Protein AF-0000000082860446 (afdb_homodimer)

InterPro domains:
  IPR008166 Glycosyltransferase family 92 [PF01697] (177-441)

Sequence (918 aa):
MEHRSRADQKIRQAHLNYPPLEWNLTNPNSSCAFFVSPEEVQYNNIYWQVQHTSNETYYFYGAYFDNRTQSGIGPAIRILGMSDRLLGQERNIFCQLRFPGEIKPFFSQVSQFTYLWDVDWDFADLKLQPYLITCELPEGRSHLVPRSVSLVEHQCDNASNNLLVVHNPLPPGQKRKDFAVCVKGLYFYHQSMYAVRVAEYVELLKILGADHVTIYRFQVHANISKVLDFYALTDGAVDVVDTTMPGPFANIPDFMERYLKAHPRKQYVQEVIHYNDCMYRQLDLFNYFVPIDIDEVIMPVSTDNWHDLVYKKAIPASQGQNVSAFVARNVFFADSEAPEHTDVIPWYMHMLQNVRRGRNFDPADYVGGLLHHKSFHDAQKVLSLYNHSPRECFDKKCKVHVFDPEDAFLQHYCIGRTRPECRNNNLTVDTTIWKFKNELIRNTNRVLRRAGILGADNTMEHRSRADQKIRQAHLNYPPLEWNLTNPNSSCAFFVSPEEVQYNNIYWQVQHTSNETYYFYGAYFDNRTQSGIGPAIRILGMSDRLLGQERNIFCQLRFPGEIKPFFSQVSQFTYLWDVDWDFADLKLQPYLITCELPEGRSHLVPRSVSLVEHQCDNASNNLLVVHNPLPPGQKRKDFAVCVKGLYFYHQSMYAVRVAEYVELLKILGADHVTIYRFQVHANISKVLDFYALTDGAVDVVDTTMPGPFANIPDFMERYLKAHPRKQYVQEVIHYNDCMYRQLDLFNYFVPIDIDEVIMPVSTDNWHDLVYKKAIPASQGQNVSAFVARNVFFADSEAPEHTDVIPWYMHMLQNVRRGRNFDPADYVGGLLHHKSFHDAQKVLSLYNHSPRECFDKKCKVHVFDPEDAFLQHYCIGRTRPECRNNNLTVDTTIWKFKNELIRNTNRVLRRAGILGADNT

Nearest PDB structures (foldseek):
  9gzk-assembly1_A  TM=4.804E-01  e=1.227E-03  Listeria monocytog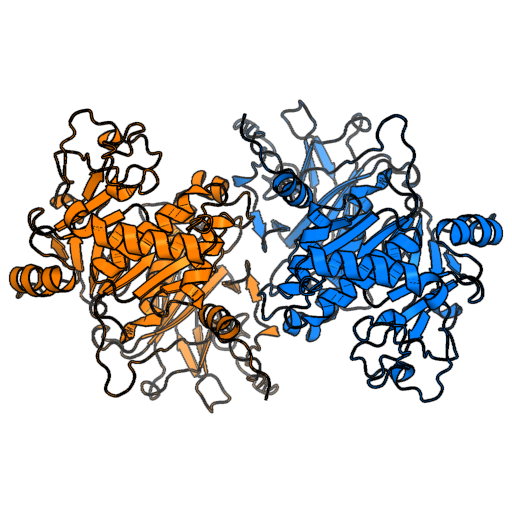enes
  5ekp-assembly1_B  TM=5.390E-01  e=2.198E-03  Synechocystis sp. PCC 6803 substr. Kazusa
  9gzj-assembly1_A  TM=5.266E-01  e=6.278E-03  Listeria monocytogenes
  5ekp-assembly1_A  TM=5.143E-01  e=3.938E-03  Synechocystis sp. PCC 6803 substr. Kazusa
  4wac-assembly1_A  TM=2.159E-01  e=2.945E-01  Staphylococcus aureus

pLDDT: mean 85.99, std 15.96, range [19.5, 98.81]

Secondary structure (DSSP, 8-state):
-----HHHHHHHHHH--S--TT-----TT-SS-----GGG--EETTTEEEEE-SS-EEEEEEEEEE--GGGSS-SEEEEEEEESS-TTS----EEEEE-TT-SSPEEEEEEEEEE-S-TTTT--TTS-EEEEEEEEPPTT-TT---SEEEEESSTTSPPS--EEEE--PPPTT---EEEEEEEEEE--TT-TTHHHHHHHHHHHHHHHT-SEEEEEESS--HHHHHHHHHHHHH-TTEEEEE----TT----TTTHHHHHHH-HHHHHHHHHHHHHHHHHHTTTTEEEEEE--TTEEEEESSSSSHHHIIIIIIHHHTTTS--SEEEEPEEEEP--SS----TTS-TT-HHHH--EEESSPPPGGGGGTTSS-EEEEETTTBSS--SSS-S-BSSSS--EEEPPTTTEEEEEE-TT---HHHH-S-EEE--GGGGGHHHHHHHHHHHHHHTTSSPP---/-----HHHHHHHHHH--S--TT-----TT-SS-----GGG--EETTTEEEEE-SS-EEEEEEEEEE--GGGSS-SEEEEEEEESS-TTS----EEEEE-TT-SSPEEEEEEEEEE-S-TTSS--TTS-EEEEEEEEPPTT-TTS--SEEEEESSTTPPPS--EEEE--PPPTTPPPEEEEEEEEEE--TT-TTHHHHHHHHHHHHHHHT-SEEEEEESS--HHHHHHHHHHHHH-TTEEEEE----TT----HHHHHHHHHH-HHHHHHHHHHHHHHHHHHTTTTEEEEEE--TTEEEEESSSSSHHHIIIIIIHHHTTTS--SEEEEPEEEEP--SS----TTS-TT-HHHH--EEESSPPPGGGGGTT-S-EEEEETTTBSS--SSS-S-BSSSS--EEEPPTTTEEEEEE-TT---HHHH-S-EEE--GGGGGHHHHHHHHHHHHHHTTSSPP---

Radius of gyration: 30.19 Å; Cα contacts (8 Å, |Δi|>4): 1987; chains: 2; bounding box: 70×89×82 Å

Structure (mmCIF, N/CA/C/O backbone):
data_AF-0000000082860446-model_v1
#
loop_
_entity.id
_entity.type
_entity.pdbx_description
1 polymer 'Glycosyltransferase family 92 protein'
#
loop_
_atom_site.group_PDB
_atom_site.id
_atom_site.type_symbol
_atom_site.label_atom_id
_atom_site.label_alt_id
_atom_site.label_comp_id
_atom_site.label_asym_id
_atom_site.label_entity_id
_atom_site.label_seq_id
_atom_site.pdbx_PDB_ins_code
_atom_site.Cartn_x
_atom_site.Cartn_y
_atom_site.Cartn_z
_atom_site.occupancy
_atom_site.B_iso_or_equiv
_atom_site.auth_seq_id
_atom_site.auth_comp_id
_atom_site.auth_asym_id
_atom_site.auth_atom_id
_atom_site.pdbx_PDB_model_num
ATOM 1 N N . MET A 1 1 ? -11.156 12.82 -27.234 1 19.77 1 MET A N 1
ATOM 2 C CA . MET A 1 1 ? -10.766 13.727 -26.156 1 19.77 1 MET A CA 1
ATOM 3 C C . MET A 1 1 ? -11.242 13.211 -24.812 1 19.77 1 MET A C 1
ATOM 5 O O . MET A 1 1 ? -12.414 13.352 -24.453 1 19.77 1 MET A O 1
ATOM 9 N N . GLU A 1 2 ? -10.797 12.086 -24.234 1 23.61 2 GLU A N 1
ATOM 10 C CA . GLU A 1 2 ? -11.391 11.172 -23.266 1 23.61 2 GLU A CA 1
ATOM 11 C C . GLU A 1 2 ? -11.453 11.797 -21.875 1 23.61 2 GLU A C 1
ATOM 13 O O . GLU A 1 2 ? -10.492 12.438 -21.438 1 23.61 2 GLU A O 1
ATOM 18 N N . HIS A 1 3 ? -12.648 12.227 -21.312 1 24.22 3 HIS A N 1
ATOM 19 C CA . HIS A 1 3 ? -13.156 12.781 -20.062 1 24.22 3 HIS A CA 1
ATOM 20 C C . HIS A 1 3 ? -12.602 12.031 -18.859 1 24.22 3 HIS A C 1
ATOM 22 O O . HIS A 1 3 ? -13.125 10.977 -18.484 1 24.22 3 HIS A O 1
ATOM 28 N N . ARG A 1 4 ? -11.328 12.047 -18.688 1 33.84 4 ARG A N 1
ATOM 29 C CA . ARG A 1 4 ? -10.797 11.648 -17.375 1 33.84 4 ARG A CA 1
ATOM 30 C C . ARG A 1 4 ? -11.617 12.266 -16.25 1 33.84 4 ARG A C 1
ATOM 32 O O . ARG A 1 4 ? -11.781 13.484 -16.188 1 33.84 4 ARG A O 1
ATOM 39 N N . SER A 1 5 ? -12.281 11.406 -15.5 1 35.75 5 SER A N 1
ATOM 40 C CA . SER A 1 5 ? -13.141 12.016 -14.484 1 35.75 5 SER A CA 1
ATOM 41 C C . SER A 1 5 ? -12.344 12.938 -13.57 1 35.75 5 SER A C 1
ATOM 43 O O . SER A 1 5 ? -11.141 12.758 -13.391 1 35.75 5 SER A O 1
ATOM 45 N N . ARG A 1 6 ? -12.711 14.195 -13.18 1 37.38 6 ARG A N 1
ATOM 46 C CA . ARG A 1 6 ? -12.242 15.18 -12.211 1 37.38 6 ARG A CA 1
ATOM 47 C C . ARG A 1 6 ? -11.711 14.508 -10.953 1 37.38 6 ARG A C 1
ATOM 49 O O . ARG A 1 6 ? -10.836 15.047 -10.273 1 37.38 6 ARG A O 1
ATOM 56 N N . ALA A 1 7 ? -12.328 13.453 -10.586 1 37.53 7 ALA A N 1
ATOM 57 C CA . ALA A 1 7 ? -11.969 12.727 -9.367 1 37.53 7 ALA A CA 1
ATOM 58 C C . ALA A 1 7 ? -10.578 12.109 -9.484 1 37.53 7 ALA A C 1
ATOM 60 O O . ALA A 1 7 ? -9.781 12.188 -8.555 1 37.53 7 ALA A O 1
ATOM 61 N N . ASP A 1 8 ? -10.344 11.391 -10.539 1 40.59 8 ASP A N 1
ATOM 62 C CA . ASP A 1 8 ? -9.039 10.766 -10.742 1 40.59 8 ASP A CA 1
ATOM 63 C C . ASP A 1 8 ? -7.926 11.812 -10.766 1 40.59 8 ASP A C 1
ATOM 65 O O . ASP A 1 8 ? -6.832 11.57 -10.25 1 40.59 8 ASP A O 1
ATOM 69 N N . GLN A 1 9 ? -8.156 12.93 -11.273 1 40.09 9 GLN A N 1
ATOM 70 C CA . GLN A 1 9 ? -7.16 14 -11.312 1 40.09 9 GLN A CA 1
ATOM 71 C C . GLN A 1 9 ? -6.812 14.477 -9.906 1 40.09 9 GLN A C 1
ATOM 73 O O . GLN A 1 9 ? -5.645 14.727 -9.602 1 40.09 9 GLN A O 1
ATOM 78 N N . LYS A 1 10 ? -7.801 14.688 -9.102 1 43.47 10 LYS A N 1
ATOM 79 C CA . LYS A 1 10 ? -7.551 15.273 -7.793 1 43.47 10 LYS A CA 1
ATOM 80 C C . LYS A 1 10 ? -6.781 14.305 -6.895 1 43.47 10 LYS A C 1
ATOM 82 O O . LYS A 1 10 ? -5.879 14.711 -6.164 1 43.47 10 LYS A O 1
ATOM 87 N N . ILE A 1 11 ? -7.289 13.047 -6.867 1 41.31 11 ILE A N 1
ATOM 88 C CA . ILE A 1 11 ? -6.59 12.094 -6.012 1 41.31 11 ILE A CA 1
ATOM 89 C C . ILE A 1 11 ? -5.141 11.945 -6.477 1 41.31 11 ILE A C 1
ATOM 91 O O . ILE A 1 11 ? -4.223 11.875 -5.656 1 41.31 11 ILE A O 1
ATOM 95 N N . ARG A 1 12 ? -4.926 12.016 -7.781 1 44.41 12 ARG A N 1
ATOM 96 C CA . ARG A 1 12 ? -3.6 11.984 -8.391 1 44.41 12 ARG A CA 1
ATOM 97 C C . ARG A 1 12 ? -2.729 13.125 -7.879 1 44.41 12 ARG A C 1
ATOM 99 O O . ARG A 1 12 ? -1.532 12.938 -7.641 1 44.41 12 ARG A O 1
ATOM 106 N N . GLN A 1 13 ? -3.316 14.32 -7.84 1 45.56 13 GLN A N 1
ATOM 107 C CA . GLN A 1 13 ? -2.508 15.5 -7.539 1 45.56 13 GLN A CA 1
ATOM 108 C C . GLN A 1 13 ? -1.876 15.391 -6.156 1 45.56 13 GLN A C 1
ATOM 110 O O . GLN A 1 13 ? -0.76 15.867 -5.938 1 45.56 13 GLN A O 1
ATOM 115 N N . ALA A 1 14 ? -2.666 14.938 -5.273 1 45.38 14 ALA A N 1
ATOM 116 C CA . ALA A 1 14 ? -2.125 15.125 -3.932 1 45.38 14 ALA A CA 1
ATOM 117 C C . ALA A 1 14 ? -0.854 14.305 -3.73 1 45.38 14 ALA A C 1
ATOM 119 O O . ALA A 1 14 ? 0.009 14.672 -2.928 1 45.38 14 ALA A O 1
ATOM 120 N N . HIS A 1 15 ? -0.738 13.078 -4.25 1 48.41 15 HIS A N 1
ATOM 121 C CA . HIS A 1 15 ? 0.465 12.352 -3.859 1 48.41 15 HIS A CA 1
ATOM 122 C C . HIS A 1 15 ? 1.639 12.703 -4.77 1 48.41 15 HIS A C 1
ATOM 124 O O . HIS A 1 15 ? 2.754 12.219 -4.562 1 48.41 15 HIS A O 1
ATOM 130 N N . LEU A 1 16 ? 1.489 13.281 -5.883 1 53.09 16 LEU A N 1
ATOM 131 C CA . LEU A 1 16 ? 2.568 13.102 -6.848 1 53.09 16 LEU A CA 1
ATOM 132 C C . LEU A 1 16 ? 3.754 13.992 -6.508 1 53.09 16 LEU A C 1
ATOM 134 O O . LEU A 1 16 ? 3.787 15.164 -6.902 1 53.09 16 LEU A O 1
ATOM 138 N N . ASN A 1 17 ? 4.207 13.711 -5.383 1 58.19 17 ASN A N 1
ATOM 139 C CA . ASN A 1 17 ? 5.531 14.297 -5.188 1 58.19 17 ASN A CA 1
ATOM 140 C C . ASN A 1 17 ? 6.531 13.766 -6.211 1 58.19 17 ASN A C 1
ATOM 142 O O . ASN A 1 17 ? 7.723 13.656 -5.918 1 58.19 17 ASN A O 1
ATOM 146 N N . TYR A 1 18 ? 5.875 13.227 -7.406 1 60.09 18 TYR A N 1
ATOM 147 C CA . TYR A 1 18 ? 6.855 12.68 -8.344 1 60.09 18 TYR A CA 1
ATOM 148 C C . TYR A 1 18 ? 6.867 13.484 -9.641 1 60.09 18 TYR A C 1
ATOM 150 O O . TYR A 1 18 ? 5.836 14.016 -10.062 1 60.09 18 TYR A O 1
ATOM 158 N N . PRO A 1 19 ? 8.078 13.711 -10.109 1 56.69 19 PRO A N 1
ATOM 159 C CA . PRO A 1 19 ? 8.195 14.477 -11.352 1 56.69 19 PRO A CA 1
ATOM 160 C C . PRO A 1 19 ? 7.461 13.82 -12.516 1 56.69 19 PRO A C 1
ATOM 162 O O . PRO A 1 19 ? 7.312 12.594 -12.547 1 56.69 19 PRO A O 1
ATOM 165 N N . PRO A 1 20 ? 6.84 14.719 -13.297 1 55.53 20 PRO A N 1
ATOM 166 C CA . PRO A 1 20 ? 6.219 14.18 -14.516 1 55.53 20 PRO A CA 1
ATOM 167 C C . PRO A 1 20 ? 7.18 13.328 -15.344 1 55.53 20 PRO A C 1
ATOM 169 O O . PRO A 1 20 ? 8.375 13.617 -15.391 1 55.53 20 PRO A O 1
ATOM 172 N N . LEU A 1 21 ? 6.77 12.289 -15.883 1 55.66 21 LEU A N 1
ATOM 173 C CA . LEU A 1 21 ? 7.496 11.281 -16.641 1 55.66 21 LEU A CA 1
ATOM 174 C C . LEU A 1 21 ? 8.227 11.906 -17.828 1 55.66 21 LEU A C 1
ATOM 176 O O . LEU A 1 21 ? 9.242 11.383 -18.281 1 55.66 21 LEU A O 1
ATOM 180 N N . GLU A 1 22 ? 7.625 12.922 -18.281 1 52.12 22 GLU A N 1
ATOM 181 C CA . GLU A 1 22 ? 8.18 13.547 -19.469 1 52.12 22 GLU A CA 1
ATOM 182 C C . GLU A 1 22 ? 9.555 14.148 -19.203 1 52.12 22 GLU A C 1
ATOM 184 O O . GLU A 1 22 ? 10.266 14.539 -20.125 1 52.12 22 GLU A O 1
ATOM 189 N N . TRP A 1 23 ? 9.844 14.07 -18.047 1 53.41 23 TRP A N 1
ATOM 190 C CA . TRP A 1 23 ? 11.117 14.711 -17.734 1 53.41 23 TRP A CA 1
ATOM 191 C C . TRP A 1 23 ? 12.289 13.805 -18.094 1 53.41 23 TRP A C 1
ATOM 193 O O . TRP A 1 23 ? 12.852 13.141 -17.219 1 53.41 23 TRP A O 1
ATOM 203 N N . ASN A 1 24 ? 12.156 12.836 -18.906 1 49.5 24 ASN A N 1
ATOM 204 C CA . ASN A 1 24 ? 13.234 11.93 -19.281 1 49.5 24 ASN A CA 1
ATOM 205 C C . ASN A 1 24 ? 14.43 12.688 -19.859 1 49.5 24 ASN A C 1
ATOM 207 O O . ASN A 1 24 ? 14.57 12.789 -21.078 1 49.5 24 ASN A O 1
ATOM 211 N N . LEU A 1 25 ? 14.898 13.656 -19.234 1 51.28 25 LEU A N 1
ATOM 212 C CA . LEU A 1 25 ? 16.031 14.328 -19.875 1 51.28 25 LEU A CA 1
ATOM 213 C C . LEU A 1 25 ? 17.328 13.609 -19.578 1 51.28 25 LEU A C 1
ATOM 215 O O . LEU A 1 25 ? 18.031 13.953 -18.609 1 51.28 25 LEU A O 1
ATOM 219 N N . THR A 1 26 ? 17.391 12.289 -19.734 1 47.28 26 THR A N 1
ATOM 220 C CA . THR A 1 26 ? 18.703 11.727 -19.438 1 47.28 26 THR A CA 1
ATOM 221 C C . THR A 1 26 ? 19.781 12.328 -20.344 1 47.28 26 THR A C 1
ATOM 223 O O . THR A 1 26 ? 19.609 12.367 -21.562 1 47.28 26 THR A O 1
ATOM 226 N N . ASN A 1 27 ? 20.344 13.344 -19.984 1 45.94 27 ASN A N 1
ATOM 227 C CA . ASN A 1 27 ? 21.594 13.625 -20.703 1 45.94 27 ASN A CA 1
ATOM 228 C C . ASN A 1 27 ? 22.734 12.727 -20.234 1 45.94 27 ASN A C 1
ATOM 230 O O . ASN A 1 27 ? 23.281 12.938 -19.141 1 45.94 27 ASN A O 1
ATOM 234 N N . PRO A 1 28 ? 22.891 11.555 -20.797 1 47.09 28 PRO A N 1
ATOM 235 C CA . PRO A 1 28 ? 23.953 10.594 -20.469 1 47.09 28 PRO A CA 1
ATOM 236 C C . PRO A 1 28 ? 25.312 11.258 -20.266 1 47.09 28 PRO A C 1
ATOM 238 O O . PRO A 1 28 ? 26.203 10.672 -19.656 1 47.09 28 PRO A O 1
ATOM 241 N N . ASN A 1 29 ? 25.531 12.234 -20.938 1 45.94 29 ASN A N 1
ATOM 242 C CA . ASN A 1 29 ? 26.953 12.602 -21.031 1 45.94 29 ASN A CA 1
ATOM 243 C C . ASN A 1 29 ? 27.375 13.477 -19.859 1 45.94 29 ASN A C 1
ATOM 245 O O . ASN A 1 29 ? 28.422 14.133 -19.922 1 45.94 29 ASN A O 1
ATOM 249 N N . SER A 1 30 ? 26.484 13.672 -18.875 1 55 30 SER A N 1
ATOM 250 C CA . SER A 1 30 ? 27.016 14.656 -17.938 1 55 30 SER A CA 1
ATOM 251 C C . SER A 1 30 ? 27.812 13.984 -16.828 1 55 30 SER A C 1
ATOM 253 O O . SER A 1 30 ? 27.453 12.891 -16.375 1 55 30 SER A O 1
ATOM 255 N N . SER A 1 31 ? 29.078 14.391 -16.656 1 62.97 31 SER A N 1
ATOM 256 C CA . SER A 1 31 ? 30.078 13.961 -15.68 1 62.97 31 SER A CA 1
ATOM 257 C C . SER A 1 31 ? 29.562 14.141 -14.258 1 62.97 31 SER A C 1
ATOM 259 O O . SER A 1 31 ? 30.062 13.516 -13.328 1 62.97 31 SER A O 1
ATOM 261 N N . CYS A 1 32 ? 28.578 14.945 -14.039 1 79 32 CYS A N 1
ATOM 262 C CA . CYS A 1 32 ? 28.172 15.18 -12.656 1 79 32 CYS A CA 1
ATOM 263 C C . CYS A 1 32 ? 26.641 15.164 -12.539 1 79 32 CYS A C 1
ATOM 265 O O . CYS A 1 32 ? 25.969 16.016 -13.117 1 79 32 CYS A O 1
ATOM 267 N N . ALA A 1 33 ? 26.062 14.289 -11.688 1 74.06 33 ALA A N 1
ATOM 268 C CA . ALA A 1 33 ? 24.688 14.188 -11.211 1 74.06 33 ALA A CA 1
ATOM 269 C C . ALA A 1 33 ? 23.703 14.094 -12.375 1 74.06 33 ALA A C 1
ATOM 271 O O . ALA A 1 33 ? 23.359 15.102 -12.992 1 74.06 33 ALA A O 1
ATOM 272 N N . PHE A 1 34 ? 23.219 13.016 -12.695 1 72.62 34 PHE A N 1
ATOM 273 C CA . PHE A 1 34 ? 22.25 12.789 -13.758 1 72.62 34 PHE A CA 1
ATOM 274 C C . PHE A 1 34 ? 20.828 12.953 -13.234 1 72.62 34 PHE A C 1
ATOM 276 O O . PHE A 1 34 ? 20.578 12.805 -12.031 1 72.62 34 PHE A O 1
ATOM 283 N N . PHE A 1 35 ? 20.031 13.461 -14.156 1 76.19 35 PHE A N 1
ATOM 284 C CA . PHE A 1 35 ? 18.609 13.508 -13.836 1 76.19 35 PHE A CA 1
ATOM 285 C C . PHE A 1 35 ? 18.078 12.117 -13.523 1 76.19 35 PHE A C 1
ATOM 287 O O . PHE A 1 35 ? 18.359 11.164 -14.258 1 76.19 35 PHE A O 1
ATOM 294 N N . VAL A 1 36 ? 17.438 12.062 -12.43 1 81.31 36 VAL A N 1
ATOM 295 C CA . VAL A 1 36 ? 16.844 10.789 -12.039 1 81.31 36 VAL A CA 1
ATOM 296 C C . VAL A 1 36 ? 15.383 10.75 -12.484 1 81.31 36 VAL A C 1
ATOM 298 O O . VAL A 1 36 ? 14.555 11.523 -12 1 81.31 36 VAL A O 1
ATOM 301 N N . SER A 1 37 ? 15.094 9.852 -13.422 1 78.56 37 SER A N 1
ATOM 302 C CA . SER A 1 37 ? 13.711 9.68 -13.852 1 78.56 37 SER A CA 1
ATOM 303 C C . SER A 1 37 ? 12.883 8.992 -12.766 1 78.56 37 SER A C 1
ATOM 305 O O . SER A 1 37 ? 13.43 8.312 -11.898 1 78.56 37 SER A O 1
ATOM 307 N N . PRO A 1 38 ? 11.578 9.25 -12.797 1 77.25 38 PRO A N 1
ATOM 308 C CA . PRO A 1 38 ? 10.711 8.625 -11.789 1 77.25 38 PRO A CA 1
ATOM 309 C C . PRO A 1 38 ? 10.875 7.109 -11.727 1 77.25 38 PRO A C 1
ATOM 311 O O . PRO A 1 38 ? 10.711 6.512 -10.656 1 77.25 38 PRO A O 1
ATOM 314 N N . GLU A 1 39 ? 11.25 6.531 -12.82 1 78.88 39 GLU A N 1
ATOM 315 C CA . GLU A 1 39 ? 11.406 5.082 -12.891 1 78.88 39 GLU A CA 1
ATOM 316 C C . GLU A 1 39 ? 12.695 4.633 -12.195 1 78.88 39 GLU A C 1
ATOM 318 O O . GLU A 1 39 ? 12.859 3.451 -11.898 1 78.88 39 GLU A O 1
ATOM 323 N N . GLU A 1 40 ? 13.508 5.57 -11.945 1 83.25 40 GLU A N 1
ATOM 324 C CA . GLU A 1 40 ? 14.797 5.25 -11.344 1 83.25 40 GLU A CA 1
ATOM 325 C C . GLU A 1 40 ? 14.812 5.602 -9.852 1 83.25 40 GLU A C 1
ATOM 327 O O . GLU A 1 40 ? 15.742 5.223 -9.133 1 83.25 40 GLU A O 1
ATOM 332 N N . VAL A 1 41 ? 13.805 6.285 -9.406 1 89.5 41 VAL A N 1
ATOM 333 C CA . VAL A 1 41 ? 13.688 6.656 -8 1 89.5 41 VAL A CA 1
ATOM 334 C C . VAL A 1 41 ? 13.484 5.406 -7.148 1 89.5 41 VAL A C 1
ATOM 336 O O . VAL A 1 41 ? 12.812 4.461 -7.574 1 89.5 41 VAL A O 1
ATOM 339 N N . GLN A 1 42 ? 14.109 5.398 -6.016 1 91.81 42 GLN A N 1
ATOM 340 C CA . GLN A 1 42 ? 13.867 4.348 -5.031 1 91.81 42 GLN A CA 1
ATOM 341 C C . GLN A 1 42 ? 12.758 4.746 -4.059 1 91.81 42 GLN A C 1
ATOM 343 O O . GLN A 1 42 ? 12.797 5.832 -3.473 1 91.81 42 GLN A O 1
ATOM 348 N N . TYR A 1 43 ? 11.852 3.824 -3.922 1 91.94 43 TYR A N 1
ATOM 349 C CA . TYR A 1 43 ? 10.68 4.109 -3.098 1 91.94 43 TYR A CA 1
ATOM 350 C C . TYR A 1 43 ? 10.641 3.207 -1.871 1 91.94 43 TYR A C 1
ATOM 352 O O . TYR A 1 43 ? 11.375 2.217 -1.799 1 91.94 43 TYR A O 1
ATOM 360 N N . ASN A 1 44 ? 9.891 3.615 -0.949 1 94 44 ASN A N 1
ATOM 361 C CA . ASN A 1 44 ? 9.578 2.861 0.262 1 94 44 ASN A CA 1
ATOM 362 C C . ASN A 1 44 ? 8.133 3.066 0.697 1 94 44 ASN A C 1
ATOM 364 O O . ASN A 1 44 ? 7.66 4.199 0.783 1 94 44 ASN A O 1
ATOM 368 N N . ASN A 1 45 ? 7.488 1.921 0.955 1 93.12 45 ASN A N 1
ATOM 369 C CA . ASN A 1 45 ? 6.113 1.948 1.441 1 93.12 45 ASN A CA 1
ATOM 370 C C . ASN A 1 45 ? 5.266 2.955 0.671 1 93.12 45 ASN A C 1
ATOM 372 O O . ASN A 1 45 ? 4.605 3.805 1.271 1 93.12 45 ASN A O 1
ATOM 376 N N . ILE A 1 46 ? 5.402 2.916 -0.539 1 90.19 46 ILE A N 1
ATOM 377 C CA . ILE A 1 46 ? 4.523 3.514 -1.54 1 90.19 46 ILE A CA 1
ATOM 378 C C . ILE A 1 46 ? 4.848 4.996 -1.69 1 90.19 46 ILE A C 1
ATOM 380 O O . ILE A 1 46 ? 5.297 5.438 -2.752 1 90.19 46 ILE A O 1
ATOM 384 N N . TYR A 1 47 ? 4.805 5.816 -0.596 1 90.56 47 TYR A N 1
ATOM 385 C CA . TYR A 1 47 ? 4.746 7.258 -0.797 1 90.56 47 TYR A CA 1
ATOM 386 C C . TYR A 1 47 ? 6.051 7.922 -0.381 1 90.56 47 TYR A C 1
ATOM 388 O O . TYR A 1 47 ? 6.176 9.148 -0.428 1 90.56 47 TYR A O 1
ATOM 396 N N . TRP A 1 48 ? 6.992 7.125 0.032 1 94.38 48 TRP A N 1
ATOM 397 C CA . TRP A 1 48 ? 8.258 7.68 0.506 1 94.38 48 TRP A CA 1
ATOM 398 C C . TRP A 1 48 ? 9.383 7.379 -0.476 1 94.38 48 TRP A C 1
ATOM 400 O O . TRP A 1 48 ? 9.453 6.285 -1.036 1 94.38 48 TRP A O 1
ATOM 410 N N . GLN A 1 49 ? 10.211 8.383 -0.721 1 94.56 49 GLN A N 1
ATOM 411 C CA . GLN A 1 49 ? 11.422 8.156 -1.497 1 94.56 49 GLN A CA 1
ATOM 412 C C . GLN A 1 49 ? 12.633 7.98 -0.585 1 94.56 49 GLN A C 1
ATOM 414 O O . GLN A 1 49 ? 12.703 8.594 0.483 1 94.56 49 GLN A O 1
ATOM 419 N N . VAL A 1 50 ? 13.641 7.215 -1.021 1 95.19 50 VAL A N 1
ATOM 420 C CA . VAL A 1 50 ? 14.695 6.801 -0.103 1 95.19 50 VAL A CA 1
ATOM 421 C C . VAL A 1 50 ? 16.047 7.258 -0.632 1 95.19 50 VAL A C 1
ATOM 423 O O . VAL A 1 50 ? 16.281 7.281 -1.845 1 95.19 50 VAL A O 1
ATOM 426 N N . GLN A 1 51 ? 16.891 7.66 0.228 1 94.44 51 GLN A N 1
ATOM 427 C CA . GLN A 1 51 ? 18.312 7.883 -0.01 1 94.44 51 GLN A CA 1
ATOM 428 C C . GLN A 1 51 ? 19.156 7.23 1.078 1 94.44 51 GLN A C 1
ATOM 430 O O . GLN A 1 51 ? 18.984 7.527 2.264 1 94.44 51 GLN A O 1
ATOM 435 N N . HIS A 1 52 ? 20 6.312 0.678 1 91.38 52 HIS A N 1
ATOM 436 C CA . HIS A 1 52 ? 20.969 5.734 1.593 1 91.38 52 HIS A CA 1
ATOM 437 C C . HIS A 1 52 ? 22.297 6.469 1.511 1 91.38 52 HIS A C 1
ATOM 439 O O . HIS A 1 52 ? 22.844 6.676 0.418 1 91.38 52 HIS A O 1
ATOM 445 N N . THR A 1 53 ? 22.734 6.906 2.598 1 90.88 53 THR A N 1
ATOM 446 C CA . THR A 1 53 ? 24.078 7.441 2.701 1 90.88 53 THR A CA 1
ATOM 447 C C . THR A 1 53 ? 25 6.457 3.42 1 90.88 53 THR A C 1
ATOM 449 O O . THR A 1 53 ? 24.594 5.336 3.736 1 90.88 53 THR A O 1
ATOM 452 N N . SER A 1 54 ? 26.234 6.844 3.59 1 87.62 54 SER A N 1
ATOM 453 C CA . SER A 1 54 ? 27.219 5.973 4.223 1 87.62 54 SER A CA 1
ATOM 454 C C . SER A 1 54 ? 26.828 5.625 5.652 1 87.62 54 SER A C 1
ATOM 456 O O . SER A 1 54 ? 27.141 4.543 6.148 1 87.62 54 SER A O 1
ATOM 458 N N . ASN A 1 55 ? 26.031 6.504 6.27 1 85.62 55 ASN A N 1
ATOM 459 C CA . ASN A 1 55 ? 25.781 6.246 7.684 1 85.62 55 ASN A CA 1
ATOM 460 C C . ASN A 1 55 ? 24.312 6.449 8.031 1 85.62 55 ASN A C 1
ATOM 462 O O . ASN A 1 55 ? 23.906 6.281 9.188 1 85.62 55 ASN A O 1
ATOM 466 N N . GLU A 1 56 ? 23.547 6.848 7.035 1 90.5 56 GLU A N 1
ATOM 467 C CA . GLU A 1 56 ? 22.172 7.246 7.352 1 90.5 56 GLU A CA 1
ATOM 468 C C . GLU A 1 56 ? 21.219 6.902 6.207 1 90.5 56 GLU A C 1
ATOM 470 O O . GLU A 1 56 ? 21.625 6.867 5.043 1 90.5 56 GLU A O 1
ATOM 475 N N . THR A 1 57 ? 20.047 6.465 6.57 1 92.5 57 THR A N 1
ATOM 476 C CA . THR A 1 57 ? 18.984 6.293 5.586 1 92.5 57 THR A CA 1
ATOM 477 C C . THR A 1 57 ? 17.906 7.367 5.758 1 92.5 57 THR A C 1
ATOM 479 O O . THR A 1 57 ? 17.406 7.586 6.863 1 92.5 57 THR A O 1
ATOM 482 N N . TYR A 1 58 ? 17.594 8.008 4.641 1 94.88 58 TYR A N 1
ATOM 483 C CA . TYR A 1 58 ? 16.547 9.039 4.629 1 94.88 58 TYR A CA 1
ATOM 484 C C . TYR A 1 58 ? 15.312 8.547 3.898 1 94.88 58 TYR A C 1
ATOM 486 O O . TYR A 1 58 ? 15.414 7.871 2.871 1 94.88 58 TYR A O 1
ATOM 494 N N . TYR A 1 59 ? 14.211 8.812 4.465 1 95.75 59 TYR A N 1
ATOM 495 C CA . TYR A 1 59 ? 12.914 8.664 3.818 1 95.75 59 TYR A CA 1
ATOM 496 C C . TYR A 1 59 ? 12.25 10.016 3.598 1 95.75 59 TYR A C 1
ATOM 498 O O . TYR A 1 59 ? 11.836 10.672 4.555 1 95.75 59 TYR A O 1
ATOM 506 N N . PHE A 1 60 ? 12.125 10.383 2.316 1 96.31 60 PHE A N 1
ATOM 507 C CA . PHE A 1 60 ? 11.602 11.711 1.999 1 96.31 60 PHE A CA 1
ATOM 508 C C . PHE A 1 60 ? 10.125 11.641 1.646 1 96.31 60 PHE A C 1
ATOM 510 O O . PHE A 1 60 ? 9.703 10.781 0.87 1 96.31 60 PHE A O 1
ATOM 517 N N . TYR A 1 61 ? 9.344 12.547 2.209 1 95.94 61 TYR A N 1
ATOM 518 C CA . TYR A 1 61 ? 7.895 12.578 2.012 1 95.94 61 TYR A CA 1
ATOM 519 C C . TYR A 1 61 ? 7.516 13.578 0.927 1 95.94 61 TYR A C 1
ATOM 521 O O . TYR A 1 61 ? 6.66 13.297 0.086 1 95.94 61 TYR A O 1
ATOM 529 N N . GLY A 1 62 ? 8.109 14.781 0.969 1 95.06 62 GLY A N 1
ATOM 530 C CA . GLY A 1 62 ? 7.797 15.828 0.004 1 95.06 62 GLY A CA 1
ATOM 531 C C . GLY A 1 62 ? 8.742 17.016 0.081 1 95.06 62 GLY A C 1
ATOM 532 O O . GLY A 1 62 ? 9.523 17.125 1.024 1 95.06 62 GLY A O 1
ATOM 533 N N . ALA A 1 63 ? 8.688 17.844 -0.971 1 96.75 63 ALA A N 1
ATOM 534 C CA . ALA A 1 63 ? 9.461 19.062 -1.066 1 96.75 63 ALA A CA 1
ATOM 535 C C . ALA A 1 63 ? 8.562 20.25 -1.417 1 96.75 63 ALA A C 1
ATOM 537 O O . ALA A 1 63 ? 7.637 20.125 -2.219 1 96.75 63 ALA A O 1
ATOM 538 N N . TYR A 1 64 ? 8.914 21.391 -0.827 1 96.56 64 TYR A N 1
ATOM 539 C CA . TYR A 1 64 ? 8.023 22.547 -0.926 1 96.56 64 TYR A CA 1
ATOM 540 C C . TYR A 1 64 ? 8.82 23.844 -1.088 1 96.56 64 TYR A C 1
ATOM 542 O O . TYR A 1 64 ? 9.875 24 -0.465 1 96.56 64 TYR A O 1
ATOM 550 N N . PHE A 1 65 ? 8.305 24.703 -1.867 1 96.69 65 PHE A N 1
ATOM 551 C CA . PHE A 1 65 ? 8.898 26.031 -2.02 1 96.69 65 PHE A CA 1
ATOM 552 C C . PHE A 1 65 ? 8.414 26.969 -0.917 1 96.69 65 PHE A C 1
ATOM 554 O O . PHE A 1 65 ? 7.211 27.125 -0.698 1 96.69 65 PHE A O 1
ATOM 561 N N . ASP A 1 66 ? 9.336 27.547 -0.185 1 97.06 66 ASP A N 1
ATOM 562 C CA . ASP A 1 66 ? 9.055 28.484 0.89 1 97.06 66 ASP A CA 1
ATOM 563 C C . ASP A 1 66 ? 9.672 29.844 0.597 1 97.06 66 ASP A C 1
ATOM 565 O O . ASP A 1 66 ? 10.891 30.031 0.726 1 97.06 66 ASP A O 1
ATOM 569 N N . ASN A 1 67 ? 8.852 30.781 0.231 1 93.88 67 ASN A N 1
ATOM 570 C CA . ASN A 1 67 ? 9.352 32.094 -0.129 1 93.88 67 ASN A CA 1
ATOM 571 C C . ASN A 1 67 ? 9 33.125 0.925 1 93.88 67 ASN A C 1
ATOM 573 O O . ASN A 1 67 ? 8.969 34.344 0.635 1 93.88 67 ASN A O 1
ATOM 577 N N . ARG A 1 68 ? 8.641 32.781 2.164 1 94.31 68 ARG A N 1
ATOM 578 C CA . ARG A 1 68 ? 8.32 33.719 3.229 1 94.31 68 ARG A CA 1
ATOM 579 C C . ARG A 1 68 ? 9.547 34.562 3.617 1 94.31 68 ARG A C 1
ATOM 581 O O . ARG A 1 68 ? 10.602 34 3.918 1 94.31 68 ARG A O 1
ATOM 588 N N . THR A 1 69 ? 9.336 35.688 3.645 1 92.31 69 THR A N 1
ATOM 589 C CA . THR A 1 69 ? 10.438 36.594 3.902 1 92.31 69 THR A CA 1
ATOM 590 C C . THR A 1 69 ? 10.859 36.562 5.367 1 92.31 69 THR A C 1
ATOM 592 O O . THR A 1 69 ? 12.016 36.844 5.699 1 92.31 69 THR A O 1
ATOM 595 N N . GLN A 1 70 ? 10.023 36.188 6.227 1 91.12 70 GLN A N 1
ATOM 596 C CA . GLN A 1 70 ? 10.266 36.188 7.664 1 91.12 70 GLN A CA 1
ATOM 597 C C . GLN A 1 70 ? 11.367 35.188 8.023 1 91.12 70 GLN A C 1
ATOM 599 O O . GLN A 1 70 ? 11.93 35.25 9.117 1 91.12 70 GLN A O 1
ATOM 604 N N . SER A 1 71 ? 11.602 34.281 7.09 1 90.19 71 SER A N 1
ATOM 605 C CA . SER A 1 71 ? 12.609 33.281 7.371 1 90.19 71 SER A CA 1
ATOM 606 C C . SER A 1 71 ? 14 33.875 7.473 1 90.19 71 SER A C 1
ATOM 608 O O . SER A 1 71 ? 14.891 33.312 8.109 1 90.19 71 SER A O 1
ATOM 610 N N . GLY A 1 72 ? 14.273 34.906 6.789 1 90.31 72 GLY A N 1
ATOM 611 C CA . GLY A 1 72 ? 15.547 35.625 6.82 1 90.31 72 GLY A CA 1
ATOM 612 C C . GLY A 1 72 ? 16.594 35 5.906 1 90.31 72 GLY A C 1
ATOM 613 O O . GLY A 1 72 ? 17.703 35.5 5.777 1 90.31 72 GLY A O 1
ATOM 614 N N . ILE A 1 73 ? 16.25 33.906 5.25 1 91.31 73 ILE A N 1
ATOM 615 C CA . ILE A 1 73 ? 17.25 33.219 4.438 1 91.31 73 ILE A CA 1
ATOM 616 C C . ILE A 1 73 ? 16.844 33.281 2.965 1 91.31 73 ILE A C 1
ATOM 618 O O . ILE A 1 73 ? 17.438 32.594 2.123 1 91.31 73 ILE A O 1
ATOM 622 N N . GLY A 1 74 ? 15.828 34.031 2.65 1 91 74 GLY A N 1
ATOM 623 C CA . GLY A 1 74 ? 15.289 34.031 1.298 1 91 74 GLY A CA 1
ATOM 624 C C . GLY A 1 74 ? 14.523 32.781 0.959 1 91 74 GLY A C 1
ATOM 625 O O . GLY A 1 74 ? 14.297 31.922 1.827 1 91 74 GLY A O 1
ATOM 626 N N . PRO A 1 75 ? 14.141 32.75 -0.301 1 95 75 PRO A N 1
ATOM 627 C CA . PRO A 1 75 ? 13.414 31.547 -0.717 1 95 75 PRO A CA 1
ATOM 628 C C . PRO A 1 75 ? 14.242 30.281 -0.582 1 95 75 PRO A C 1
ATOM 630 O O . PRO A 1 75 ? 15.445 30.297 -0.822 1 95 75 PRO A O 1
ATOM 633 N N . ALA A 1 76 ? 13.609 29.234 -0.205 1 97.25 76 ALA A N 1
ATOM 634 C CA . ALA A 1 76 ? 14.273 27.953 0.024 1 97.25 76 ALA A CA 1
ATOM 635 C C . ALA A 1 76 ? 13.336 26.797 -0.279 1 97.25 76 ALA A C 1
ATOM 637 O O . ALA A 1 76 ? 12.133 26.984 -0.435 1 97.25 76 ALA A O 1
ATOM 638 N N . ILE A 1 77 ? 13.938 25.641 -0.467 1 97.69 77 ILE A N 1
ATOM 639 C CA . ILE A 1 77 ? 13.172 24.406 -0.544 1 97.69 77 ILE A CA 1
ATOM 640 C C . ILE A 1 77 ? 13.156 23.719 0.82 1 97.69 77 ILE A C 1
ATOM 642 O O . ILE A 1 77 ? 14.211 23.5 1.422 1 97.69 77 ILE A O 1
ATOM 646 N N . ARG A 1 78 ? 11.961 23.5 1.331 1 97.81 78 ARG A N 1
ATOM 647 C CA . ARG A 1 78 ? 11.758 22.734 2.553 1 97.81 78 ARG A CA 1
ATOM 648 C C . ARG A 1 78 ? 11.406 21.281 2.234 1 97.81 78 ARG A C 1
ATOM 650 O O . ARG A 1 78 ? 10.477 21.016 1.475 1 97.81 78 ARG A O 1
ATOM 657 N N . ILE A 1 79 ? 12.156 20.391 2.781 1 97.62 79 ILE A N 1
ATOM 658 C CA . ILE A 1 79 ? 11.922 18.969 2.537 1 97.62 79 ILE A CA 1
ATOM 659 C C . ILE A 1 79 ? 11.508 18.281 3.836 1 97.62 79 ILE A C 1
ATOM 661 O O . ILE A 1 79 ? 12.188 18.406 4.855 1 97.62 79 ILE A O 1
ATOM 665 N N . LEU A 1 80 ? 10.352 17.656 3.746 1 97 80 LEU A N 1
ATOM 666 C CA . LEU A 1 80 ? 9.906 16.828 4.867 1 97 80 LEU A CA 1
ATOM 667 C C . LEU A 1 80 ? 10.398 15.398 4.719 1 97 80 LEU A C 1
ATOM 669 O O . LEU A 1 80 ? 10.234 14.789 3.662 1 97 80 LEU A O 1
ATOM 673 N N . GLY A 1 81 ? 11 14.883 5.797 1 95.38 81 GLY A N 1
ATOM 674 C CA . GLY A 1 81 ? 11.492 13.508 5.762 1 95.38 81 GLY A CA 1
ATOM 675 C C . GLY A 1 81 ? 11.812 12.961 7.137 1 95.38 81 GLY A C 1
ATOM 676 O O . GLY A 1 81 ? 11.711 13.672 8.141 1 95.38 81 GLY A O 1
ATOM 677 N N . MET A 1 82 ? 12.078 11.711 7.156 1 94.5 82 MET A N 1
ATOM 678 C CA . MET A 1 82 ? 12.523 11.031 8.367 1 94.5 82 MET A CA 1
ATOM 679 C C . MET A 1 82 ? 13.898 10.398 8.156 1 94.5 82 MET A C 1
ATOM 681 O O . MET A 1 82 ? 14.258 10.031 7.035 1 94.5 82 MET A O 1
ATOM 685 N N . SER A 1 83 ? 14.648 10.336 9.164 1 92.5 83 SER A N 1
ATOM 686 C CA . SER A 1 83 ? 15.969 9.711 9.164 1 92.5 83 SER A CA 1
ATOM 687 C C . SER A 1 83 ? 16.141 8.773 10.352 1 92.5 83 SER A C 1
ATOM 689 O O . SER A 1 83 ? 15.492 8.945 11.383 1 92.5 83 SER A O 1
ATOM 691 N N . ASP A 1 84 ? 17 7.777 10.203 1 89.19 84 ASP A N 1
ATOM 692 C CA . ASP A 1 84 ? 17.203 6.809 11.281 1 89.19 84 ASP A CA 1
ATOM 693 C C . ASP A 1 84 ? 18.359 7.215 12.18 1 89.19 84 ASP A C 1
ATOM 695 O O . ASP A 1 84 ? 18.844 6.414 12.984 1 89.19 84 ASP A O 1
ATOM 699 N N . ARG A 1 85 ? 18.844 8.398 12.039 1 85.19 85 ARG A N 1
ATOM 700 C CA . ARG A 1 85 ? 19.906 8.906 12.898 1 85.19 85 ARG A CA 1
ATOM 701 C C . ARG A 1 85 ? 19.469 10.18 13.617 1 85.19 85 ARG A C 1
ATOM 703 O O . ARG A 1 85 ? 18.625 10.914 13.117 1 85.19 85 ARG A O 1
ATOM 710 N N . LEU A 1 86 ? 20.062 10.289 14.789 1 77.62 86 LEU A N 1
ATOM 711 C CA . LEU A 1 86 ? 19.719 11.445 15.617 1 77.62 86 LEU A CA 1
ATOM 712 C C . LEU A 1 86 ? 20.422 12.703 15.102 1 77.62 86 LEU A C 1
ATOM 714 O O . LEU A 1 86 ? 21.375 12.617 14.336 1 77.62 86 LEU A O 1
ATOM 718 N N . LEU A 1 87 ? 19.891 13.734 15.75 1 66 87 LEU A N 1
ATOM 719 C CA . LEU A 1 87 ? 20.5 15.039 15.523 1 66 87 LEU A CA 1
ATOM 720 C C . LEU A 1 87 ? 21.922 15.078 16.078 1 66 87 LEU A C 1
ATOM 722 O O . LEU A 1 87 ? 22.266 14.336 17 1 66 87 LEU A O 1
ATOM 726 N N . GLY A 1 88 ? 22.781 15.844 15.477 1 63.06 88 GLY A N 1
ATOM 727 C CA . GLY A 1 88 ? 24.109 16.078 16.016 1 63.06 88 GLY A CA 1
ATOM 728 C C . GLY A 1 88 ? 25.203 15.469 15.156 1 63.06 88 GLY A C 1
ATOM 729 O O . GLY A 1 88 ? 26.375 15.812 15.312 1 63.06 88 GLY A O 1
ATOM 730 N N . GLN A 1 89 ? 24.719 14.531 14.414 1 63.91 89 GLN A N 1
ATOM 731 C CA . GLN A 1 89 ? 25.75 13.977 13.539 1 63.91 89 GLN A CA 1
ATOM 732 C C . GLN A 1 89 ? 26.016 14.898 12.352 1 63.91 89 GLN A C 1
ATOM 734 O O . GLN A 1 89 ? 25.141 15.648 11.93 1 63.91 89 GLN A O 1
ATOM 739 N N . GLU A 1 90 ? 27.219 15.062 12.133 1 66.31 90 GLU A N 1
ATOM 740 C CA . GLU A 1 90 ? 27.562 15.828 10.938 1 66.31 90 GLU A CA 1
ATOM 741 C C . GLU A 1 90 ? 26.922 15.227 9.695 1 66.31 90 GLU A C 1
ATOM 743 O O . GLU A 1 90 ? 27.047 14.031 9.43 1 66.31 90 GLU A O 1
ATOM 748 N N . ARG A 1 91 ? 26.094 16 9.148 1 80.88 91 ARG A N 1
ATOM 749 C CA . ARG A 1 91 ? 25.438 15.602 7.91 1 80.88 91 ARG A CA 1
ATOM 750 C C . ARG A 1 91 ? 25.953 16.406 6.727 1 80.88 91 ARG A C 1
ATOM 752 O O . ARG A 1 91 ? 25.953 17.641 6.766 1 80.88 91 ARG A O 1
ATOM 759 N N . ASN A 1 92 ? 26.625 15.727 5.879 1 84.25 92 ASN A N 1
ATOM 760 C CA . ASN A 1 92 ? 27.016 16.344 4.613 1 84.25 92 ASN A CA 1
ATOM 761 C C . ASN A 1 92 ? 26.078 15.93 3.479 1 84.25 92 ASN A C 1
ATOM 763 O O . ASN A 1 92 ? 26.391 15.008 2.723 1 84.25 92 ASN A O 1
ATOM 767 N N . ILE A 1 93 ? 24.984 16.594 3.432 1 93.12 93 ILE A N 1
ATOM 768 C CA . ILE A 1 93 ? 23.984 16.281 2.406 1 93.12 93 ILE A CA 1
ATOM 769 C C . ILE A 1 93 ? 23.859 17.453 1.438 1 93.12 93 ILE A C 1
ATOM 771 O O . ILE A 1 93 ? 23.844 18.609 1.856 1 93.12 93 ILE A O 1
ATOM 775 N N . PHE A 1 94 ? 23.828 17.141 0.2 1 95.56 94 PHE A N 1
ATOM 776 C CA . PHE A 1 94 ? 23.703 18.141 -0.851 1 95.56 94 PHE A CA 1
ATOM 777 C C . PHE A 1 94 ? 22.344 18.047 -1.53 1 95.56 94 PHE A C 1
ATOM 779 O O . PHE A 1 94 ? 21.781 16.953 -1.672 1 95.56 94 PHE A O 1
ATOM 786 N N . CYS A 1 95 ? 21.906 19.219 -1.934 1 96.62 95 CYS A N 1
ATOM 787 C CA . CYS A 1 95 ? 20.703 19.328 -2.746 1 96.62 95 CYS A CA 1
ATOM 788 C C . CYS A 1 95 ? 21.047 19.531 -4.215 1 96.62 95 CYS A C 1
ATOM 790 O O . CYS A 1 95 ? 21.844 20.406 -4.551 1 96.62 95 CYS A O 1
ATOM 792 N N . GLN A 1 96 ? 20.516 18.703 -5.062 1 95.12 96 GLN A N 1
ATOM 793 C CA . GLN A 1 96 ? 20.562 18.891 -6.508 1 95.12 96 GLN A CA 1
ATOM 794 C C . GLN A 1 96 ? 19.266 19.5 -7.031 1 95.12 96 GLN A C 1
ATOM 796 O O . GLN A 1 96 ? 18.25 18.812 -7.113 1 95.12 96 GLN A O 1
ATOM 801 N N . LEU A 1 97 ? 19.344 20.812 -7.395 1 95 97 LEU A N 1
ATOM 802 C CA . LEU A 1 97 ? 18.141 21.562 -7.781 1 95 97 LEU A CA 1
ATOM 803 C C . LEU A 1 97 ? 18.047 21.656 -9.297 1 95 97 LEU A C 1
ATOM 805 O O . LEU A 1 97 ? 19 22.047 -9.969 1 95 97 LEU A O 1
ATOM 809 N N . ARG A 1 98 ? 16.875 21.344 -9.727 1 90.88 98 ARG A N 1
ATOM 810 C CA . ARG A 1 98 ? 16.625 21.438 -11.164 1 90.88 98 ARG A CA 1
ATOM 811 C C . ARG A 1 98 ? 15.602 22.531 -11.461 1 90.88 98 ARG A C 1
ATOM 813 O O . ARG A 1 98 ? 14.453 22.438 -11.023 1 90.88 98 ARG A O 1
ATOM 820 N N . PHE A 1 99 ? 16.078 23.438 -12.305 1 91.38 99 PHE A N 1
ATOM 821 C CA . PHE A 1 99 ? 15.211 24.562 -12.656 1 91.38 99 PHE A CA 1
ATOM 822 C C . PHE A 1 99 ? 14.609 24.344 -14.039 1 91.38 99 PHE A C 1
ATOM 824 O O . PHE A 1 99 ? 15.164 23.625 -14.867 1 91.38 99 PHE A O 1
ATOM 831 N N . PRO A 1 100 ? 13.438 24.969 -14.219 1 85.25 100 PRO A N 1
ATOM 832 C CA . PRO A 1 100 ? 12.844 24.859 -15.555 1 85.25 100 PRO A CA 1
ATOM 833 C C . PRO A 1 100 ? 13.781 25.344 -16.656 1 85.25 100 PRO A C 1
ATOM 835 O O . PRO A 1 100 ? 14.391 26.406 -16.531 1 85.25 100 PRO A O 1
ATOM 838 N N . GLY A 1 101 ? 13.891 24.547 -17.672 1 79.62 101 GLY A N 1
ATOM 839 C CA . GLY A 1 101 ? 14.664 24.922 -18.844 1 79.62 101 GLY A CA 1
ATOM 840 C C . GLY A 1 101 ? 16.141 24.625 -18.688 1 79.62 101 GLY A C 1
ATOM 841 O O . GLY A 1 101 ? 16.922 24.797 -19.641 1 79.62 101 GLY A O 1
ATOM 842 N N . GLU A 1 102 ? 16.484 24.219 -17.531 1 79.81 102 GLU A N 1
ATOM 843 C CA . GLU A 1 102 ? 17.891 23.922 -17.312 1 79.81 102 GLU A CA 1
ATOM 844 C C . GLU A 1 102 ? 18.156 22.422 -17.391 1 79.81 102 GLU A C 1
ATOM 846 O O . GLU A 1 102 ? 17.391 21.609 -16.875 1 79.81 102 GLU A O 1
ATOM 851 N N . ILE A 1 103 ? 19.219 22.109 -18 1 74.06 103 ILE A N 1
ATOM 852 C CA . ILE A 1 103 ? 19.562 20.703 -18.203 1 74.06 103 ILE A CA 1
ATOM 853 C C . ILE A 1 103 ? 20.359 20.203 -16.984 1 74.06 103 ILE A C 1
ATOM 855 O O . ILE A 1 103 ? 20.109 19.094 -16.5 1 74.06 103 ILE A O 1
ATOM 859 N N . LYS A 1 104 ? 21.281 21.078 -16.609 1 81.81 104 LYS A N 1
ATOM 860 C CA . LYS A 1 104 ? 22.125 20.688 -15.492 1 81.81 104 LYS A CA 1
ATOM 861 C C . LYS A 1 104 ? 21.547 21.156 -14.164 1 81.81 104 LYS A C 1
ATOM 863 O O . LYS A 1 104 ? 20.969 22.234 -14.078 1 81.81 104 LYS A O 1
ATOM 868 N N . PRO A 1 105 ? 21.75 20.281 -13.18 1 89.62 105 PRO A N 1
ATOM 869 C CA . PRO A 1 105 ? 21.297 20.719 -11.859 1 89.62 105 PRO A CA 1
ATOM 870 C C . PRO A 1 105 ? 22.203 21.781 -11.234 1 89.62 105 PRO A C 1
ATOM 872 O O . PRO A 1 105 ? 23.359 21.922 -11.633 1 89.62 105 PRO A O 1
ATOM 875 N N . PHE A 1 106 ? 21.641 22.516 -10.414 1 92.75 106 PHE A N 1
ATOM 876 C CA . PHE A 1 106 ? 22.391 23.406 -9.523 1 92.75 106 PHE A CA 1
ATOM 877 C C . PHE A 1 106 ? 22.5 22.812 -8.133 1 92.75 106 PHE A C 1
ATOM 879 O O . PHE A 1 106 ? 21.703 21.969 -7.734 1 92.75 106 PHE A O 1
ATOM 886 N N . PHE A 1 107 ? 23.562 23.234 -7.43 1 93.06 107 PHE A N 1
ATOM 887 C CA . PHE A 1 107 ? 23.875 22.547 -6.176 1 93.06 107 PHE A CA 1
ATOM 888 C C . PHE A 1 107 ? 23.844 23.516 -5.008 1 93.06 107 PHE A C 1
ATOM 890 O O . PHE A 1 107 ? 24.219 24.688 -5.152 1 93.06 107 PHE A O 1
ATOM 897 N N . SER A 1 108 ? 23.328 23.016 -3.932 1 93.69 108 SER A N 1
ATOM 898 C CA . SER A 1 108 ? 23.438 23.703 -2.645 1 93.69 108 SER A CA 1
ATOM 899 C C . SER A 1 108 ? 23.578 22.703 -1.504 1 93.69 108 SER A C 1
ATOM 901 O O . SER A 1 108 ? 23.188 21.547 -1.63 1 93.69 108 SER A O 1
ATOM 903 N N . GLN A 1 109 ? 24.25 23.109 -0.493 1 91.56 109 GLN A N 1
ATOM 904 C CA . GLN A 1 109 ? 24.344 22.281 0.697 1 91.56 109 GLN A CA 1
ATOM 905 C C . GLN A 1 109 ? 23.141 22.5 1.615 1 91.56 109 GLN A C 1
ATOM 907 O O . GLN A 1 109 ? 22.656 23.625 1.75 1 91.56 109 GLN A O 1
ATOM 912 N N . VAL A 1 110 ? 22.703 21.391 2.219 1 93.38 110 VAL A N 1
ATOM 913 C CA . VAL A 1 110 ? 21.656 21.531 3.227 1 93.38 110 VAL A CA 1
ATOM 914 C C . VAL A 1 110 ? 22.141 22.453 4.34 1 93.38 110 VAL A C 1
ATOM 916 O O . VAL A 1 110 ? 23.203 22.25 4.914 1 93.38 110 VAL A O 1
ATOM 919 N N . SER A 1 111 ? 21.359 23.391 4.57 1 89.75 111 SER A N 1
ATOM 920 C CA . SER A 1 111 ? 21.797 24.406 5.527 1 89.75 111 SER A CA 1
ATOM 921 C C . SER A 1 111 ? 21.266 24.109 6.93 1 89.75 111 SER A C 1
ATOM 923 O O . SER A 1 111 ? 21.844 24.547 7.922 1 89.75 111 SER A O 1
ATOM 925 N N . GLN A 1 112 ? 20.188 23.359 6.945 1 91.25 112 GLN A N 1
ATOM 926 C CA . GLN A 1 112 ? 19.594 23.141 8.266 1 91.25 112 GLN A CA 1
ATOM 927 C C . GLN A 1 112 ? 18.797 21.844 8.297 1 91.25 112 GLN A C 1
ATOM 929 O O . GLN A 1 112 ? 18.078 21.531 7.344 1 91.25 112 GLN A O 1
ATOM 934 N N . PHE A 1 113 ? 18.969 21.094 9.367 1 92.69 113 PHE A N 1
ATOM 935 C CA . PHE A 1 113 ? 18.078 20.016 9.781 1 92.69 113 PHE A CA 1
ATOM 936 C C . PHE A 1 113 ? 17.281 20.406 11.023 1 92.69 113 PHE A C 1
ATOM 938 O O . PHE A 1 113 ? 17.828 20.422 12.133 1 92.69 113 PHE A O 1
ATOM 945 N N . THR A 1 114 ? 16.062 20.734 10.797 1 92.19 114 THR A N 1
ATOM 946 C CA . THR A 1 114 ? 15.219 21.078 11.938 1 92.19 114 THR A CA 1
ATOM 947 C C . THR A 1 114 ? 14.492 19.844 12.461 1 92.19 114 THR A C 1
ATOM 949 O O . THR A 1 114 ? 13.742 19.203 11.727 1 92.19 114 THR A O 1
ATOM 952 N N . TYR A 1 115 ? 14.742 19.547 13.672 1 91.12 115 TYR A N 1
ATOM 953 C CA . TYR A 1 115 ? 14.055 18.422 14.305 1 91.12 115 TYR A CA 1
ATOM 954 C C . TYR A 1 115 ? 12.609 18.766 14.617 1 91.12 115 TYR A C 1
ATOM 956 O O . TYR A 1 115 ? 12.328 19.797 15.25 1 91.12 115 TYR A O 1
ATOM 964 N N . LEU A 1 116 ? 11.664 17.938 14.258 1 91.19 116 LEU A N 1
ATOM 965 C CA . LEU A 1 116 ? 10.25 18.297 14.32 1 91.19 116 LEU A CA 1
ATOM 966 C C . LEU A 1 116 ? 9.57 17.656 15.523 1 91.19 116 LEU A C 1
ATOM 968 O O . LEU A 1 116 ? 8.367 17.828 15.719 1 91.19 116 LEU A O 1
ATOM 972 N N . TRP A 1 117 ? 10.297 17 16.328 1 85.75 117 TRP A N 1
ATOM 973 C CA . TRP A 1 117 ? 9.695 16.297 17.453 1 85.75 117 TRP A CA 1
ATOM 974 C C . TRP A 1 117 ? 10.367 16.688 18.766 1 85.75 117 TRP A C 1
ATOM 976 O O . TRP A 1 117 ? 10.969 17.766 18.859 1 85.75 117 TRP A O 1
ATOM 986 N N . ASP A 1 118 ? 9.844 15.961 19.766 1 76.62 118 ASP A N 1
ATOM 987 C CA . ASP A 1 118 ? 10.352 16.25 21.109 1 76.62 118 ASP A CA 1
ATOM 988 C C . ASP A 1 118 ? 11.508 15.32 21.469 1 76.62 118 ASP A C 1
ATOM 990 O O . ASP A 1 118 ? 11.328 14.102 21.531 1 76.62 118 ASP A O 1
ATOM 994 N N . VAL A 1 119 ? 12.586 15.898 21.734 1 73.5 119 VAL A N 1
ATOM 995 C CA . VAL A 1 119 ? 13.812 15.156 22.016 1 73.5 119 VAL A CA 1
ATOM 996 C C . VAL A 1 119 ? 13.617 14.312 23.266 1 73.5 119 VAL A C 1
ATOM 998 O O . VAL A 1 119 ? 14.32 13.32 23.469 1 73.5 119 VAL A O 1
ATOM 1001 N N . ASP A 1 120 ? 12.664 14.695 24.031 1 69 120 ASP A N 1
ATOM 1002 C CA . ASP A 1 120 ? 12.438 13.984 25.281 1 69 120 ASP A CA 1
ATOM 1003 C C . ASP A 1 120 ? 11.633 12.703 25.047 1 69 120 ASP A C 1
ATOM 1005 O O . ASP A 1 120 ? 11.539 11.859 25.938 1 69 120 ASP A O 1
ATOM 1009 N N . TRP A 1 121 ? 11.172 12.641 23.891 1 66.88 121 TRP A N 1
ATOM 1010 C CA . TRP A 1 121 ? 10.328 11.492 23.594 1 66.88 121 TRP A CA 1
ATOM 1011 C C . TRP A 1 121 ? 10.938 10.633 22.484 1 66.88 121 TRP A C 1
ATOM 1013 O O . TRP A 1 121 ? 10.891 11.008 21.312 1 66.88 121 TRP A O 1
ATOM 1023 N N . ASP A 1 122 ? 11.477 9.414 22.688 1 63.31 122 ASP A N 1
ATOM 1024 C CA . ASP A 1 122 ? 11.938 8.391 21.766 1 63.31 122 ASP A CA 1
ATOM 1025 C C . ASP A 1 122 ? 13.086 8.906 20.891 1 63.31 122 ASP A C 1
ATOM 1027 O O . ASP A 1 122 ? 13.164 8.586 19.703 1 63.31 122 ASP A O 1
ATOM 1031 N N . PHE A 1 123 ? 13.734 9.852 21.5 1 67.12 123 PHE A N 1
ATOM 1032 C CA . PHE A 1 123 ? 14.922 10.383 20.844 1 67.12 123 PHE A CA 1
ATOM 1033 C C . PHE A 1 123 ? 16.078 9.398 20.938 1 67.12 123 PHE A C 1
ATOM 1035 O O . PHE A 1 123 ? 16.844 9.43 21.922 1 67.12 123 PHE A O 1
ATOM 1042 N N . ALA A 1 124 ? 16.031 8.477 20 1 70.56 124 ALA A N 1
ATOM 1043 C CA . ALA A 1 124 ? 17.078 7.453 20.031 1 70.56 124 ALA A CA 1
ATOM 1044 C C . ALA A 1 124 ? 17.625 7.188 18.625 1 70.56 124 ALA A C 1
ATOM 1046 O O . ALA A 1 124 ? 16.906 7.34 17.641 1 70.56 124 ALA A O 1
ATOM 1047 N N . ASP A 1 125 ? 18.812 6.812 18.625 1 73.81 125 ASP A N 1
ATOM 1048 C CA . ASP A 1 125 ? 19.469 6.426 17.375 1 73.81 125 ASP A CA 1
ATOM 1049 C C . ASP A 1 125 ? 18.844 5.152 16.812 1 73.81 125 ASP A C 1
ATOM 1051 O O . ASP A 1 125 ? 18.375 4.301 17.562 1 73.81 125 ASP A O 1
ATOM 1055 N N . LEU A 1 126 ? 18.781 5.105 15.469 1 72.81 126 LEU A N 1
ATOM 1056 C CA . LEU A 1 126 ? 18.297 3.961 14.703 1 72.81 126 LEU A CA 1
ATOM 1057 C C . LEU A 1 126 ? 16.781 3.887 14.727 1 72.81 126 LEU A C 1
ATOM 1059 O O . LEU A 1 126 ? 16.188 2.908 14.258 1 72.81 126 LEU A O 1
ATOM 1063 N N . LYS A 1 127 ? 16.219 4.898 15.391 1 83.69 127 LYS A N 1
ATOM 1064 C CA . LYS A 1 127 ? 14.781 5.078 15.266 1 83.69 127 LYS A CA 1
ATOM 1065 C C . LYS A 1 127 ? 14.445 6.211 14.305 1 83.69 127 LYS A C 1
ATOM 1067 O O . LYS A 1 127 ? 15.125 7.238 14.289 1 83.69 127 LYS A O 1
ATOM 1072 N N . LEU A 1 128 ? 13.492 6.035 13.586 1 89.38 128 LEU A N 1
ATOM 1073 C CA . LEU A 1 128 ? 13.141 7.062 12.617 1 89.38 128 LEU A CA 1
ATOM 1074 C C . LEU A 1 128 ? 12.727 8.352 13.312 1 89.38 128 LEU A C 1
ATOM 1076 O O . LEU A 1 128 ? 11.867 8.336 14.203 1 89.38 128 LEU A O 1
ATOM 1080 N N . GLN A 1 129 ? 13.398 9.391 12.891 1 90.62 129 GLN A N 1
ATOM 1081 C CA . GLN A 1 129 ? 13.148 10.727 13.438 1 90.62 129 GLN A CA 1
ATOM 1082 C C . GLN A 1 129 ? 12.688 11.688 12.344 1 90.62 129 GLN A C 1
ATOM 1084 O O . GLN A 1 129 ? 13.195 11.648 11.219 1 90.62 129 GLN A O 1
ATOM 1089 N N . PRO A 1 130 ? 11.711 12.547 12.672 1 93.5 130 PRO A N 1
ATOM 1090 C CA . PRO A 1 130 ? 11.195 13.477 11.664 1 93.5 130 PRO A CA 1
ATOM 1091 C C . PRO A 1 130 ? 12.016 14.766 11.57 1 93.5 130 PRO A C 1
ATOM 1093 O O . PRO A 1 130 ? 12.391 15.336 12.602 1 93.5 130 PRO A O 1
ATOM 1096 N N . TYR A 1 131 ? 12.234 15.227 10.359 1 94.19 131 TYR A N 1
ATOM 1097 C CA . TYR A 1 131 ? 13.008 16.438 10.141 1 94.19 131 TYR A CA 1
ATOM 1098 C C . TYR A 1 131 ? 12.383 17.297 9.047 1 94.19 131 TYR A C 1
ATOM 1100 O O . TYR A 1 131 ? 11.742 16.781 8.125 1 94.19 131 TYR A O 1
ATOM 1108 N N . LEU A 1 132 ? 12.555 18.578 9.219 1 96.25 132 LEU A N 1
ATOM 1109 C CA . LEU A 1 132 ? 12.438 19.562 8.133 1 96.25 132 LEU A CA 1
ATOM 1110 C C . LEU A 1 132 ? 13.82 19.953 7.613 1 96.25 132 LEU A C 1
ATOM 1112 O O . LEU A 1 132 ? 14.609 20.547 8.336 1 96.25 132 LEU A O 1
ATOM 1116 N N . ILE A 1 133 ? 14.07 19.578 6.387 1 96.44 133 ILE A N 1
ATOM 1117 C CA . ILE A 1 133 ? 15.367 19.812 5.77 1 96.44 133 ILE A CA 1
ATOM 1118 C C . ILE A 1 133 ? 15.305 21.031 4.867 1 96.44 133 ILE A C 1
ATOM 1120 O O . ILE A 1 133 ? 14.375 21.172 4.066 1 96.44 133 ILE A O 1
ATOM 1124 N N . THR A 1 134 ? 16.312 21.891 4.969 1 97 134 THR A N 1
ATOM 1125 C CA . THR A 1 134 ? 16.266 23.156 4.246 1 97 134 THR A CA 1
ATOM 1126 C C . THR A 1 134 ? 17.375 23.219 3.203 1 97 134 THR A C 1
ATOM 1128 O O . THR A 1 134 ? 18.547 23.094 3.537 1 97 134 THR A O 1
ATOM 1131 N N . CYS A 1 135 ? 17.016 23.422 1.993 1 96.81 135 CYS A N 1
ATOM 1132 C CA . CYS A 1 135 ? 17.922 23.719 0.89 1 96.81 135 CYS A CA 1
ATOM 1133 C C . CYS A 1 135 ? 17.75 25.156 0.417 1 96.81 135 CYS A C 1
ATOM 1135 O O . CYS A 1 135 ? 16.734 25.5 -0.202 1 96.81 135 CYS A O 1
ATOM 1137 N N . GLU A 1 136 ? 18.719 25.922 0.632 1 95.56 136 GLU A N 1
ATOM 1138 C CA . GLU A 1 136 ? 18.672 27.281 0.124 1 95.56 136 GLU A CA 1
ATOM 1139 C C . GLU A 1 136 ? 18.906 27.328 -1.384 1 95.56 136 GLU A C 1
ATOM 1141 O O . GLU A 1 136 ? 19.547 26.438 -1.939 1 95.56 136 GLU A O 1
ATOM 1146 N N . LEU A 1 137 ? 18.359 28.297 -1.985 1 95.81 137 LEU A N 1
ATOM 1147 C CA . LEU A 1 137 ? 18.562 28.422 -3.424 1 95.81 137 LEU A CA 1
ATOM 1148 C C . LEU A 1 137 ? 19.938 29 -3.734 1 95.81 137 LEU A C 1
ATOM 1150 O O . LEU A 1 137 ? 20.453 29.859 -2.994 1 95.81 137 LEU A O 1
ATOM 1154 N N . PRO A 1 138 ? 20.547 28.5 -4.82 1 92.94 138 PRO A N 1
ATOM 1155 C CA . PRO A 1 138 ? 21.844 29.047 -5.203 1 92.94 138 PRO A CA 1
ATOM 1156 C C . PRO A 1 138 ? 21.766 30.547 -5.539 1 92.94 138 PRO A C 1
ATOM 1158 O O . PRO A 1 138 ? 20.688 31.047 -5.895 1 92.94 138 PRO A O 1
ATOM 1161 N N . GLU A 1 139 ? 22.938 31.109 -5.516 1 89.81 139 GLU A N 1
ATOM 1162 C CA . GLU A 1 139 ? 23.016 32.531 -5.809 1 89.81 139 GLU A CA 1
ATOM 1163 C C . GLU A 1 139 ? 22.469 32.844 -7.199 1 89.81 139 GLU A C 1
ATOM 1165 O O . GLU A 1 139 ? 22.734 32.125 -8.156 1 89.81 139 GLU A O 1
ATOM 1170 N N . GLY A 1 140 ? 21.688 33.844 -7.332 1 88.94 140 GLY A N 1
ATOM 1171 C CA . GLY A 1 140 ? 21.156 34.312 -8.602 1 88.94 140 GLY A CA 1
ATOM 1172 C C . GLY A 1 140 ? 19.906 33.562 -9.031 1 88.94 140 GLY A C 1
ATOM 1173 O O . GLY A 1 140 ? 19.344 33.875 -10.086 1 88.94 140 GLY A O 1
ATOM 1174 N N . ARG A 1 141 ? 19.453 32.688 -8.188 1 91.19 141 ARG A N 1
ATOM 1175 C CA . ARG A 1 141 ? 18.312 31.906 -8.617 1 91.19 141 ARG A CA 1
ATOM 1176 C C . ARG A 1 141 ? 17.141 32.062 -7.652 1 91.19 141 ARG A C 1
ATOM 1178 O O . ARG A 1 141 ? 16.219 31.234 -7.645 1 91.19 141 ARG A O 1
ATOM 1185 N N . SER A 1 142 ? 17.141 33.031 -6.895 1 89.25 142 SER A N 1
ATOM 1186 C CA . SER A 1 142 ? 16.141 33.219 -5.859 1 89.25 142 SER A CA 1
ATOM 1187 C C . SER A 1 142 ? 14.773 33.562 -6.461 1 89.25 142 SER A C 1
ATOM 1189 O O . SER A 1 142 ? 13.75 33.469 -5.785 1 89.25 142 SER A O 1
ATOM 1191 N N . HIS A 1 143 ? 14.766 33.906 -7.691 1 89.38 143 HIS A N 1
ATOM 1192 C CA . HIS A 1 143 ? 13.523 34.312 -8.344 1 89.38 143 HIS A CA 1
ATOM 1193 C C . HIS A 1 143 ? 12.883 33.156 -9.078 1 89.38 143 HIS A C 1
ATOM 1195 O O . HIS A 1 143 ? 11.789 33.281 -9.625 1 89.38 143 HIS A O 1
ATOM 1201 N N . LEU A 1 144 ? 13.562 32.031 -9.078 1 93.31 144 LEU A N 1
ATOM 1202 C CA . LEU A 1 144 ? 13.062 30.859 -9.789 1 93.31 144 LEU A CA 1
ATOM 1203 C C . LEU A 1 144 ? 12.609 29.781 -8.82 1 93.31 144 LEU A C 1
ATOM 1205 O O . LEU A 1 144 ? 13.133 29.672 -7.707 1 93.31 144 LEU A O 1
ATOM 1209 N N . VAL A 1 145 ? 11.648 29.078 -9.219 1 94.19 145 VAL A N 1
ATOM 1210 C CA . VAL A 1 145 ? 11.203 27.906 -8.477 1 94.19 145 VAL A CA 1
ATOM 1211 C C . VAL A 1 145 ? 11.734 26.641 -9.148 1 94.19 145 VAL A C 1
ATOM 1213 O O . VAL A 1 145 ? 11.383 26.344 -10.289 1 94.19 145 VAL A O 1
ATOM 1216 N N . PRO A 1 146 ? 12.586 25.953 -8.461 1 94 146 PRO A N 1
ATOM 1217 C CA . PRO A 1 146 ? 13.023 24.703 -9.07 1 94 146 PRO A CA 1
ATOM 1218 C C . PRO A 1 146 ? 11.875 23.719 -9.297 1 94 146 PRO A C 1
ATOM 1220 O O . PRO A 1 146 ? 10.922 23.688 -8.516 1 94 146 PRO A O 1
ATOM 1223 N N . ARG A 1 147 ? 12.016 22.922 -10.312 1 89.88 147 ARG A N 1
ATOM 1224 C CA . ARG A 1 147 ? 11.023 21.891 -10.617 1 89.88 147 ARG A CA 1
ATOM 1225 C C . ARG A 1 147 ? 11.133 20.719 -9.656 1 89.88 147 ARG A C 1
ATOM 1227 O O . ARG A 1 147 ? 10.117 20.156 -9.242 1 89.88 147 ARG A O 1
ATOM 1234 N N . SER A 1 148 ? 12.328 20.344 -9.367 1 91.94 148 SER A N 1
ATOM 1235 C CA . SER A 1 148 ? 12.555 19.203 -8.484 1 91.94 148 SER A CA 1
ATOM 1236 C C . SER A 1 148 ? 13.859 19.359 -7.711 1 91.94 148 SER A C 1
ATOM 1238 O O . SER A 1 148 ? 14.68 20.219 -8.031 1 91.94 148 SER A O 1
ATOM 1240 N N . VAL A 1 149 ? 13.969 18.562 -6.688 1 94.38 149 VAL A N 1
ATOM 1241 C CA . VAL A 1 149 ? 15.172 18.531 -5.859 1 94.38 149 VAL A CA 1
ATOM 1242 C C . VAL A 1 149 ? 15.516 17.094 -5.488 1 94.38 149 VAL A C 1
ATOM 1244 O O . VAL A 1 149 ? 14.617 16.297 -5.219 1 94.38 149 VAL A O 1
ATOM 1247 N N . SER A 1 150 ? 16.75 16.781 -5.57 1 94.25 150 SER A N 1
ATOM 1248 C CA . SER A 1 150 ? 17.281 15.508 -5.09 1 94.25 150 SER A CA 1
ATOM 1249 C C . SER A 1 150 ? 18.312 15.719 -3.984 1 94.25 150 SER A C 1
ATOM 1251 O O . SER A 1 150 ? 19.047 16.703 -4 1 94.25 150 SER A O 1
ATOM 1253 N N . LEU A 1 151 ? 18.312 14.859 -3.035 1 96 151 LEU A N 1
ATOM 1254 C CA . LEU A 1 151 ? 19.297 14.93 -1.957 1 96 151 LEU A CA 1
ATOM 1255 C C . LEU A 1 151 ? 20.281 13.773 -2.053 1 96 151 LEU A C 1
ATOM 1257 O O . LEU A 1 151 ? 19.891 12.625 -2.279 1 96 151 LEU A O 1
ATOM 1261 N N . VAL A 1 152 ? 21.609 14.156 -1.86 1 95.31 152 VAL A N 1
ATOM 1262 C CA . VAL A 1 152 ? 22.672 13.18 -1.999 1 95.31 152 VAL A CA 1
ATOM 1263 C C . VAL A 1 152 ? 23.766 13.461 -0.974 1 95.31 152 VAL A C 1
ATOM 1265 O O . VAL A 1 152 ? 23.828 14.555 -0.404 1 95.31 152 VAL A O 1
ATOM 1268 N N . GLU A 1 153 ? 24.578 12.461 -0.708 1 93.94 153 GLU A N 1
ATOM 1269 C CA . GLU A 1 153 ? 25.688 12.609 0.242 1 93.94 153 GLU A CA 1
ATOM 1270 C C . GLU A 1 153 ? 26.812 13.453 -0.342 1 93.94 153 GLU A C 1
ATOM 1272 O O . GLU A 1 153 ? 27.422 14.258 0.366 1 93.94 153 GLU A O 1
ATOM 1277 N N . HIS A 1 154 ? 27.125 13.203 -1.65 1 92.88 154 HIS A N 1
ATOM 1278 C CA . HIS A 1 154 ? 28.109 14.008 -2.371 1 92.88 154 HIS A CA 1
ATOM 1279 C C . HIS A 1 154 ? 27.469 14.719 -3.562 1 92.88 154 HIS A C 1
ATOM 1281 O O . HIS A 1 154 ? 26.609 14.156 -4.234 1 92.88 154 HIS A O 1
ATOM 1287 N N . GLN A 1 155 ? 27.984 15.852 -3.812 1 91.44 155 GLN A N 1
ATOM 1288 C CA . GLN A 1 155 ? 27.375 16.797 -4.746 1 91.44 155 GLN A CA 1
ATOM 1289 C C . GLN A 1 155 ? 27.078 16.125 -6.086 1 91.44 155 GLN A C 1
ATOM 1291 O O . GLN A 1 155 ? 26.016 16.328 -6.668 1 91.44 155 GLN A O 1
ATOM 1296 N N . CYS A 1 156 ? 27.969 15.195 -6.578 1 91.31 156 CYS A N 1
ATOM 1297 C CA . CYS A 1 156 ? 27.859 14.656 -7.93 1 91.31 156 CYS A CA 1
ATOM 1298 C C . CYS A 1 156 ? 27.359 13.219 -7.902 1 91.31 156 CYS A C 1
ATOM 1300 O O . CYS A 1 156 ? 27.438 12.516 -8.914 1 91.31 156 CYS A O 1
ATOM 1302 N N . ASP A 1 157 ? 26.859 12.789 -6.738 1 91.25 157 ASP A N 1
ATOM 1303 C CA . ASP A 1 157 ? 26.297 11.445 -6.668 1 91.25 157 ASP A CA 1
ATOM 1304 C C . ASP A 1 157 ? 25.062 11.32 -7.551 1 91.25 157 ASP A C 1
ATOM 1306 O O . ASP A 1 157 ? 24.359 12.305 -7.789 1 91.25 157 ASP A O 1
ATOM 1310 N N . ASN A 1 158 ? 24.922 10.148 -8.102 1 88.56 158 ASN A N 1
ATOM 1311 C CA . ASN A 1 158 ? 23.609 9.844 -8.672 1 88.56 158 ASN A CA 1
ATOM 1312 C C . ASN A 1 158 ? 22.562 9.641 -7.582 1 88.56 158 ASN A C 1
ATOM 1314 O O . ASN A 1 158 ? 22.703 8.766 -6.727 1 88.56 158 ASN A O 1
ATOM 1318 N N . ALA A 1 159 ? 21.562 10.477 -7.672 1 92 159 ALA A N 1
ATOM 1319 C CA . ALA A 1 159 ? 20.531 10.43 -6.633 1 92 159 ALA A CA 1
ATOM 1320 C C . ALA A 1 159 ? 19.609 9.227 -6.816 1 92 159 ALA A C 1
ATOM 1322 O O . ALA A 1 159 ? 19.422 8.758 -7.938 1 92 159 ALA A O 1
ATOM 1323 N N . SER A 1 160 ? 19.062 8.719 -5.719 1 92.94 160 SER A N 1
ATOM 1324 C CA . SER A 1 160 ? 18.016 7.699 -5.754 1 92.94 160 SER A CA 1
ATOM 1325 C C . SER A 1 160 ? 16.641 8.305 -5.504 1 92.94 160 SER A C 1
ATOM 1327 O O . SER A 1 160 ? 15.648 7.582 -5.367 1 92.94 160 SER A O 1
ATOM 1329 N N . ASN A 1 161 ? 16.562 9.586 -5.422 1 93.44 161 ASN A N 1
ATOM 1330 C CA . ASN A 1 161 ? 15.336 10.344 -5.164 1 93.44 161 ASN A CA 1
ATOM 1331 C C . ASN A 1 161 ? 15.219 11.547 -6.09 1 93.44 161 ASN A C 1
ATOM 1333 O O . ASN A 1 161 ? 16.219 12.016 -6.645 1 93.44 161 ASN A O 1
ATOM 1337 N N . ASN A 1 162 ? 14.062 11.953 -6.293 1 92.12 162 ASN A N 1
ATOM 1338 C CA . ASN A 1 162 ? 13.719 13.125 -7.102 1 92.12 162 ASN A CA 1
ATOM 1339 C C . ASN A 1 162 ? 12.352 13.68 -6.723 1 92.12 162 ASN A C 1
ATOM 1341 O O . ASN A 1 162 ? 11.336 13.289 -7.293 1 92.12 162 ASN A O 1
ATOM 1345 N N . LEU A 1 163 ? 12.383 14.656 -5.848 1 93.5 163 LEU A N 1
ATOM 1346 C CA . LEU A 1 163 ? 11.141 15.188 -5.301 1 93.5 163 LEU A CA 1
ATOM 1347 C C . LEU A 1 163 ? 10.641 16.359 -6.133 1 93.5 163 LEU A C 1
ATOM 1349 O O . LEU A 1 163 ? 11.391 17.312 -6.387 1 93.5 163 LEU A O 1
ATOM 1353 N N . LEU A 1 164 ? 9.438 16.266 -6.562 1 91.62 164 LEU A N 1
ATOM 1354 C CA . LEU A 1 164 ? 8.805 17.438 -7.164 1 91.62 164 LEU A CA 1
ATOM 1355 C C . LEU A 1 164 ? 8.656 18.562 -6.145 1 91.62 164 LEU A C 1
ATOM 1357 O O . LEU A 1 164 ? 8.25 18.328 -5.004 1 91.62 164 LEU A O 1
ATOM 1361 N N . VAL A 1 165 ? 9.031 19.719 -6.578 1 93.69 165 VAL A N 1
ATOM 1362 C CA . VAL A 1 165 ? 8.867 20.859 -5.68 1 93.69 165 VAL A CA 1
ATOM 1363 C C . VAL A 1 165 ? 7.445 21.406 -5.781 1 93.69 165 VAL A C 1
ATOM 1365 O O . VAL A 1 165 ? 7.039 21.906 -6.836 1 93.69 165 VAL A O 1
ATOM 1368 N N . VAL A 1 166 ? 6.691 21.328 -4.691 1 93.25 166 VAL A N 1
ATOM 1369 C CA . VAL A 1 166 ? 5.309 21.797 -4.633 1 93.25 166 VAL A CA 1
ATOM 1370 C C . VAL A 1 166 ? 5.285 23.297 -4.355 1 93.25 166 VAL A C 1
ATOM 1372 O O . VAL A 1 166 ? 5.926 23.766 -3.414 1 93.25 166 VAL A O 1
ATOM 1375 N N . HIS A 1 167 ? 4.641 23.953 -5.18 1 91.69 167 HIS A N 1
ATOM 1376 C CA . HIS A 1 167 ? 4.395 25.375 -5.016 1 91.69 167 HIS A CA 1
ATOM 1377 C C . HIS A 1 167 ? 2.998 25.766 -5.5 1 91.69 167 HIS A C 1
ATOM 1379 O O . HIS A 1 167 ? 2.717 25.688 -6.699 1 91.69 167 HIS A O 1
ATOM 1385 N N . ASN A 1 168 ? 2.135 26.078 -4.547 1 90.25 168 ASN A N 1
ATOM 1386 C CA . ASN A 1 168 ? 0.781 26.531 -4.855 1 90.25 168 ASN A CA 1
ATOM 1387 C C . ASN A 1 168 ? 0.568 27.984 -4.465 1 90.25 168 ASN A C 1
ATOM 1389 O O . ASN A 1 168 ? -0.019 28.281 -3.422 1 90.25 168 ASN A O 1
ATOM 1393 N N . PRO A 1 169 ? 0.942 28.875 -5.359 1 91.62 169 PRO A N 1
ATOM 1394 C CA . PRO A 1 169 ? 0.827 30.297 -5.027 1 91.62 169 PRO A CA 1
ATOM 1395 C C . PRO A 1 169 ? -0.615 30.797 -5.062 1 91.62 169 PRO A C 1
ATOM 1397 O O . PRO A 1 169 ? -1.466 30.188 -5.719 1 91.62 169 PRO A O 1
ATOM 1400 N N . LEU A 1 170 ? -0.789 31.875 -4.371 1 92.69 170 LEU A N 1
ATOM 1401 C CA . LEU A 1 170 ? -2.078 32.562 -4.438 1 92.69 170 LEU A CA 1
ATOM 1402 C C . LEU A 1 170 ? -2.369 33.031 -5.859 1 92.69 170 LEU A C 1
ATOM 1404 O O . LEU A 1 170 ? -1.539 33.688 -6.473 1 92.69 170 LEU A O 1
ATOM 1408 N N . PRO A 1 171 ? -3.535 32.594 -6.375 1 90.44 171 PRO A N 1
ATOM 1409 C CA . PRO A 1 171 ? -3.875 33.156 -7.691 1 90.44 171 PRO A CA 1
ATOM 1410 C C . PRO A 1 171 ? -3.922 34.656 -7.703 1 90.44 171 PRO A C 1
ATOM 1412 O O . PRO A 1 171 ? -4.301 35.281 -6.707 1 90.44 171 PRO A O 1
ATOM 1415 N N . PRO A 1 172 ? -3.602 35.219 -8.898 1 91.19 172 PRO A N 1
ATOM 1416 C CA . PRO A 1 172 ? -3.594 36.688 -8.977 1 91.19 172 PRO A CA 1
ATOM 1417 C C . PRO A 1 172 ? -4.941 37.312 -8.609 1 91.19 172 PRO A C 1
ATOM 1419 O O . PRO A 1 172 ? -5.984 36.812 -9.062 1 91.19 172 PRO A O 1
ATOM 1422 N N . GLY A 1 173 ? -4.922 38.219 -7.832 1 93.06 173 GLY A N 1
ATOM 1423 C CA . GLY A 1 173 ? -6.121 38.969 -7.473 1 93.06 173 GLY A CA 1
ATOM 1424 C C . GLY A 1 173 ? -6.891 38.344 -6.324 1 93.06 173 GLY A C 1
ATOM 1425 O O . GLY A 1 173 ? -7.879 38.906 -5.855 1 93.06 173 GLY A O 1
ATOM 1426 N N . GLN A 1 174 ? -6.441 37.25 -5.902 1 93.31 174 GLN A N 1
ATOM 1427 C CA . GLN A 1 174 ? -7.141 36.594 -4.809 1 93.31 174 GLN A CA 1
ATOM 1428 C C . GLN A 1 174 ? -6.457 36.844 -3.473 1 93.31 174 GLN A C 1
ATOM 1430 O O . GLN A 1 174 ? -5.277 37.219 -3.432 1 93.31 174 GLN A O 1
ATOM 1435 N N . LYS A 1 175 ? -7.238 36.781 -2.438 1 95.25 175 LYS A N 1
ATOM 1436 C CA . LYS A 1 175 ? -6.719 36.938 -1.081 1 95.25 175 LYS A CA 1
ATOM 1437 C C . LYS A 1 175 ? -6.648 35.594 -0.374 1 95.25 175 LYS A C 1
ATOM 1439 O O . LYS A 1 175 ? -7.398 34.656 -0.706 1 95.25 175 LYS A O 1
ATOM 1444 N N . ARG A 1 176 ? -5.711 35.562 0.597 1 96.31 176 ARG A N 1
ATOM 1445 C CA . ARG A 1 176 ? -5.633 34.375 1.425 1 96.31 176 ARG A CA 1
ATOM 1446 C C . ARG A 1 176 ? -6.941 34.125 2.174 1 96.31 176 ARG A C 1
ATOM 1448 O O . ARG A 1 176 ? -7.594 35.094 2.609 1 96.31 176 ARG A O 1
ATOM 1455 N N . LYS A 1 177 ? -7.254 32.875 2.289 1 97.56 177 LYS A N 1
ATOM 1456 C CA . LYS A 1 177 ? -8.312 32.531 3.223 1 97.56 177 LYS A CA 1
ATOM 1457 C C . LYS A 1 177 ? -7.77 32.344 4.637 1 97.56 177 LYS A C 1
ATOM 1459 O O . LYS A 1 177 ? -6.566 32.5 4.867 1 97.56 177 LYS A O 1
ATOM 1464 N N . ASP A 1 178 ? -8.641 32.094 5.582 1 98 178 ASP A N 1
ATOM 1465 C CA . ASP A 1 178 ? -8.203 32.25 6.965 1 98 178 ASP A CA 1
ATOM 1466 C C . ASP A 1 178 ? -7.754 30.906 7.547 1 98 178 ASP A C 1
ATOM 1468 O O . ASP A 1 178 ? -6.582 30.734 7.891 1 98 178 ASP A O 1
ATOM 1472 N N . PHE A 1 179 ? -8.617 29.922 7.535 1 98.81 179 PHE A N 1
ATOM 1473 C CA . PHE A 1 179 ? -8.344 28.797 8.422 1 98.81 179 PHE A CA 1
ATOM 1474 C C . PHE A 1 179 ? -8.273 27.5 7.633 1 98.81 179 PHE A C 1
ATOM 1476 O O . PHE A 1 179 ? -9.258 27.094 7 1 98.81 179 PHE A O 1
ATOM 1483 N N . ALA A 1 180 ? -7.168 26.797 7.684 1 98.69 180 ALA A N 1
ATOM 1484 C CA . ALA A 1 180 ? -6.988 25.438 7.164 1 98.69 180 ALA A CA 1
ATOM 1485 C C . ALA A 1 180 ? -6.746 24.453 8.297 1 98.69 180 ALA A C 1
ATOM 1487 O O . ALA A 1 180 ? -5.852 24.641 9.125 1 98.69 180 ALA A O 1
ATOM 1488 N N . VAL A 1 181 ? -7.555 23.438 8.32 1 98.75 181 VAL A N 1
ATOM 1489 C CA . VAL A 1 181 ? -7.434 22.422 9.352 1 98.75 181 VAL A CA 1
ATOM 1490 C C . VAL A 1 181 ? -6.598 21.25 8.828 1 98.75 181 VAL A C 1
ATOM 1492 O O . VAL A 1 181 ? -6.75 20.844 7.672 1 98.75 181 VAL A O 1
ATOM 1495 N N . CYS A 1 182 ? -5.664 20.766 9.672 1 98 182 CYS A N 1
ATOM 1496 C CA . CYS A 1 182 ? -4.809 19.625 9.344 1 98 182 CYS A CA 1
ATOM 1497 C C . CYS A 1 182 ? -5.113 18.438 10.242 1 98 182 CYS A C 1
ATOM 1499 O O . CYS A 1 182 ? -4.812 18.453 11.438 1 98 182 CYS A O 1
ATOM 1501 N N . VAL A 1 183 ? -5.652 17.406 9.633 1 97.94 183 VAL A N 1
ATOM 1502 C CA . VAL A 1 183 ? -6.023 16.219 10.391 1 97.94 183 VAL A CA 1
ATOM 1503 C C . VAL A 1 183 ? -5.004 15.109 10.133 1 97.94 183 VAL A C 1
ATOM 1505 O O . VAL A 1 183 ? -4.703 14.789 8.977 1 97.94 183 VAL A O 1
ATOM 1508 N N . LYS A 1 184 ? -4.516 14.539 11.188 1 96 184 LYS A N 1
ATOM 1509 C CA . LYS A 1 184 ? -3.514 13.477 11.102 1 96 184 LYS A CA 1
ATOM 1510 C C . LYS A 1 184 ? -4.066 12.258 10.375 1 96 184 LYS A C 1
ATOM 1512 O O . LYS A 1 184 ? -5.262 12.18 10.094 1 96 184 LYS A O 1
ATOM 1517 N N . GLY A 1 185 ? -3.135 11.297 10.156 1 95.06 185 GLY A N 1
ATOM 1518 C CA . GLY A 1 185 ? -3.545 10.086 9.469 1 95.06 185 GLY A CA 1
ATOM 1519 C C . GLY A 1 185 ? -4.543 9.258 10.258 1 95.06 185 GLY A C 1
ATOM 1520 O O . GLY A 1 185 ? -4.254 8.836 11.383 1 95.06 185 GLY A O 1
ATOM 1521 N N . LEU A 1 186 ? -5.711 9.039 9.633 1 95.75 186 LEU A N 1
ATOM 1522 C CA . LEU A 1 186 ? -6.719 8.172 10.242 1 95.75 186 LEU A CA 1
ATOM 1523 C C . LEU A 1 186 ? -6.395 6.703 10 1 95.75 186 LEU A C 1
ATOM 1525 O O . LEU A 1 186 ? -6.02 6.32 8.891 1 95.75 186 LEU A O 1
ATOM 1529 N N . TYR A 1 187 ? -6.5 5.883 11.031 1 93.44 187 TYR A N 1
ATOM 1530 C CA . TYR A 1 187 ? -6.137 4.477 10.906 1 93.44 187 TYR A CA 1
ATOM 1531 C C . TYR A 1 187 ? -7.191 3.58 11.539 1 93.44 187 TYR A C 1
ATOM 1533 O O . TYR A 1 187 ? -6.871 2.52 12.078 1 93.44 187 TYR A O 1
ATOM 1541 N N . PHE A 1 188 ? -8.422 3.949 11.477 1 92.94 188 PHE A N 1
ATOM 1542 C CA . PHE A 1 188 ? -9.516 3.273 12.164 1 92.94 188 PHE A CA 1
ATOM 1543 C C . PHE A 1 188 ? -10.125 2.186 11.281 1 92.94 188 PHE A C 1
ATOM 1545 O O . PHE A 1 188 ? -11.297 2.26 10.914 1 92.94 188 PHE A O 1
ATOM 1552 N N . TYR A 1 189 ? -9.414 1.168 11.117 1 90.12 189 TYR A N 1
ATOM 1553 C CA . TYR A 1 189 ? -9.781 0.103 10.195 1 90.12 189 TYR A CA 1
ATOM 1554 C C . TYR A 1 189 ? -10.977 -0.685 10.727 1 90.12 189 TYR A C 1
ATOM 1556 O O . TYR A 1 189 ? -11.82 -1.142 9.945 1 90.12 189 TYR A O 1
ATOM 1564 N N . HIS A 1 190 ? -11.094 -0.785 12.023 1 87.31 190 HIS A N 1
ATOM 1565 C CA . HIS A 1 190 ? -12.125 -1.64 12.602 1 87.31 190 HIS A CA 1
ATOM 1566 C C . HIS A 1 190 ? -13.266 -0.811 13.188 1 87.31 190 HIS A C 1
ATOM 1568 O O . HIS A 1 190 ? -14.141 -1.347 13.867 1 87.31 190 HIS A O 1
ATOM 1574 N N . GLN A 1 191 ? -13.25 0.456 12.898 1 88.94 191 GLN A N 1
ATOM 1575 C CA . GLN A 1 191 ? -14.211 1.349 13.539 1 88.94 191 GLN A CA 1
ATOM 1576 C C . GLN A 1 191 ? -15.195 1.918 12.516 1 88.94 191 GLN A C 1
ATOM 1578 O O . GLN A 1 191 ? -15.109 3.094 12.156 1 88.94 191 GLN A O 1
ATOM 1583 N N . SER A 1 192 ? -16.172 1.181 12.234 1 87.44 192 SER A N 1
ATOM 1584 C CA . SER A 1 192 ? -17.125 1.566 11.203 1 87.44 192 SER A CA 1
ATOM 1585 C C . SER A 1 192 ? -17.891 2.824 11.594 1 87.44 192 SER A C 1
ATOM 1587 O O . SER A 1 192 ? -18.188 3.668 10.75 1 87.44 192 SER A O 1
ATOM 1589 N N . MET A 1 193 ? -18.156 3.02 12.883 1 87.56 193 MET A N 1
ATOM 1590 C CA . MET A 1 193 ? -18.984 4.121 13.375 1 87.56 193 MET A CA 1
ATOM 1591 C C . MET A 1 193 ? -18.234 5.449 13.266 1 87.56 193 MET A C 1
ATOM 1593 O O . MET A 1 193 ? -18.844 6.516 13.359 1 87.56 193 MET A O 1
ATOM 1597 N N . TYR A 1 194 ? -17.047 5.383 13.078 1 93 194 TYR A N 1
ATOM 1598 C CA . TYR A 1 194 ? -16.25 6.605 12.953 1 93 194 TYR A CA 1
ATOM 1599 C C . TYR A 1 194 ? -16.547 7.309 11.633 1 93 194 TYR A C 1
ATOM 1601 O O . TYR A 1 194 ? -16.188 8.477 11.453 1 93 194 TYR A O 1
ATOM 1609 N N . ALA A 1 195 ? -17.219 6.641 10.766 1 95.56 195 ALA A N 1
ATOM 1610 C CA . ALA A 1 195 ? -17.672 7.305 9.547 1 95.56 195 ALA A CA 1
ATOM 1611 C C . ALA A 1 195 ? -18.594 8.477 9.883 1 95.56 195 ALA A C 1
ATOM 1613 O O . ALA A 1 195 ? -18.469 9.562 9.312 1 95.56 195 ALA A O 1
ATOM 1614 N N . VAL A 1 196 ? -19.5 8.25 10.812 1 95.19 196 VAL A N 1
ATOM 1615 C CA . VAL A 1 196 ? -20.438 9.289 11.234 1 95.19 196 VAL A CA 1
ATOM 1616 C C . VAL A 1 196 ? -19.672 10.391 11.977 1 95.19 196 VAL A C 1
ATOM 1618 O O . VAL A 1 196 ? -19.969 11.578 11.797 1 95.19 196 VAL A O 1
ATOM 1621 N N . ARG A 1 197 ? -18.766 10.016 12.742 1 95.38 197 ARG A N 1
ATOM 1622 C CA . ARG A 1 197 ? -17.969 10.977 13.508 1 95.38 197 ARG A CA 1
ATOM 1623 C C . ARG A 1 197 ? -17.203 11.906 12.578 1 95.38 197 ARG A C 1
ATOM 1625 O O . ARG A 1 197 ? -17.109 13.109 12.828 1 95.38 197 ARG A O 1
ATOM 1632 N N . VAL A 1 198 ? -16.625 11.289 11.578 1 98.12 198 VAL A N 1
ATOM 1633 C CA . VAL A 1 198 ? -15.867 12.078 10.625 1 98.12 198 VAL A CA 1
ATOM 1634 C C . VAL A 1 198 ? -16.797 13.086 9.93 1 98.12 198 VAL A C 1
ATOM 1636 O O . VAL A 1 198 ? -16.438 14.25 9.766 1 98.12 198 VAL A O 1
ATOM 1639 N N . ALA A 1 199 ? -17.969 12.672 9.547 1 98.25 199 ALA A N 1
ATOM 1640 C CA . ALA A 1 199 ? -18.922 13.555 8.883 1 98.25 199 ALA A CA 1
ATOM 1641 C C . ALA A 1 199 ? -19.359 14.688 9.812 1 98.25 199 ALA A C 1
ATOM 1643 O O . ALA A 1 199 ? -19.375 15.852 9.422 1 98.25 199 ALA A O 1
ATOM 1644 N N . GLU A 1 200 ? -19.75 14.336 11.031 1 98.12 200 GLU A N 1
ATOM 1645 C CA . G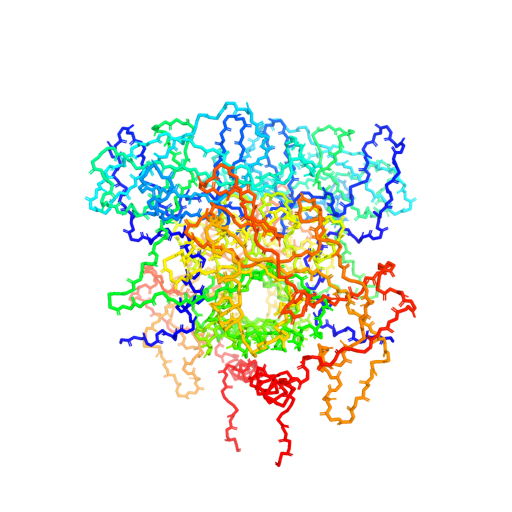LU A 1 200 ? -20.141 15.336 12.023 1 98.12 200 GLU A CA 1
ATOM 1646 C C . GLU A 1 200 ? -19.031 16.344 12.266 1 98.12 200 GLU A C 1
ATOM 1648 O O . GLU A 1 200 ? -19.266 17.547 12.32 1 98.12 200 GLU A O 1
ATOM 1653 N N . TYR A 1 201 ? -17.875 15.828 12.383 1 98.38 201 TYR A N 1
ATOM 1654 C CA . TYR A 1 201 ? -16.672 16.625 12.664 1 98.38 201 TYR A CA 1
ATOM 1655 C C . TYR A 1 201 ? -16.406 17.609 11.539 1 98.38 201 TYR A C 1
ATOM 1657 O O . TYR A 1 201 ? -16.266 18.812 11.781 1 98.38 201 TYR A O 1
ATOM 1665 N N . VAL A 1 202 ? -16.344 17.125 10.281 1 98.81 202 VAL A N 1
ATOM 1666 C CA . VAL A 1 202 ? -16.016 17.969 9.141 1 98.81 202 VAL A CA 1
ATOM 1667 C C . VAL A 1 202 ? -17.078 19.047 8.977 1 98.81 202 VAL A C 1
ATOM 1669 O O . VAL A 1 202 ? -16.766 20.219 8.75 1 98.81 202 VAL A O 1
ATOM 1672 N N . GLU A 1 203 ? -18.328 18.672 9.109 1 98.81 203 GLU A N 1
ATOM 1673 C CA . GLU A 1 203 ? -19.406 19.641 8.945 1 98.81 203 GLU A CA 1
ATOM 1674 C C . GLU A 1 203 ? -19.375 20.703 10.055 1 98.81 203 GLU A C 1
ATOM 1676 O O . GLU A 1 203 ? -19.688 21.859 9.82 1 98.81 203 GLU A O 1
ATOM 1681 N N . LEU A 1 204 ? -19.047 20.266 11.25 1 98.81 204 LEU A N 1
ATOM 1682 C CA . LEU A 1 204 ? -18.922 21.234 12.336 1 98.81 204 LEU A CA 1
ATOM 1683 C C . LEU A 1 204 ? -17.797 22.219 12.047 1 98.81 204 LEU A C 1
ATOM 1685 O O . LEU A 1 204 ? -17.953 23.422 12.273 1 98.81 204 LEU A O 1
ATOM 1689 N N . LEU A 1 205 ? -16.672 21.766 11.594 1 98.81 205 LEU A N 1
ATOM 1690 C CA . LEU A 1 205 ? -15.555 22.641 11.266 1 98.81 205 LEU A CA 1
ATOM 1691 C C . LEU A 1 205 ? -15.969 23.688 10.242 1 98.81 205 LEU A C 1
ATOM 1693 O O . LEU A 1 205 ? -15.625 24.859 10.367 1 98.81 205 LEU A O 1
ATOM 1697 N N . LYS A 1 206 ? -16.672 23.25 9.281 1 98.56 206 LYS A N 1
ATOM 1698 C CA . LYS A 1 206 ? -17.141 24.172 8.25 1 98.56 206 LYS A CA 1
ATOM 1699 C C . LYS A 1 206 ? -18.078 25.234 8.828 1 98.56 206 LYS A C 1
ATOM 1701 O O . LYS A 1 206 ? -17.969 26.422 8.492 1 98.56 206 LYS A O 1
ATOM 1706 N N . ILE A 1 207 ? -18.953 24.797 9.641 1 98.69 207 ILE A N 1
ATOM 1707 C CA . ILE A 1 207 ? -19.891 25.719 10.281 1 98.69 207 ILE A CA 1
ATOM 1708 C C . ILE A 1 207 ? -19.109 26.75 11.094 1 98.69 207 ILE A C 1
ATOM 1710 O O . ILE A 1 207 ? -19.469 27.938 11.094 1 98.69 207 ILE A O 1
ATOM 1714 N N . LEU A 1 208 ? -18.062 26.344 11.727 1 98.75 208 LEU A N 1
ATOM 1715 C CA . LEU A 1 208 ? -17.297 27.203 12.617 1 98.75 208 LEU A CA 1
ATOM 1716 C C . LEU A 1 208 ? -16.406 28.141 11.82 1 98.75 208 LEU A C 1
ATOM 1718 O O . LEU A 1 208 ? -15.875 29.109 12.367 1 98.75 208 LEU A O 1
ATOM 1722 N N . GLY A 1 209 ? -16.156 27.797 10.562 1 98.38 209 GLY A N 1
ATOM 1723 C CA . GLY A 1 209 ? -15.469 28.766 9.727 1 98.38 209 GLY A CA 1
ATOM 1724 C C . GLY A 1 209 ? -14.18 28.219 9.133 1 98.38 209 GLY A C 1
ATOM 1725 O O . GLY A 1 209 ? -13.391 28.984 8.57 1 98.38 209 GLY A O 1
ATOM 1726 N N . ALA A 1 210 ? -13.945 26.953 9.242 1 98.69 210 ALA A N 1
ATOM 1727 C CA . ALA A 1 210 ? -12.812 26.375 8.531 1 98.69 210 ALA A CA 1
ATOM 1728 C C . ALA A 1 210 ? -12.977 26.531 7.02 1 98.69 210 ALA A C 1
ATOM 1730 O O . ALA A 1 210 ? -14.016 26.156 6.465 1 98.69 210 ALA A O 1
ATOM 1731 N N . ASP A 1 211 ? -11.93 27.016 6.355 1 98.25 211 ASP A N 1
ATOM 1732 C CA . ASP A 1 211 ? -11.969 27.219 4.906 1 98.25 211 ASP A CA 1
ATOM 1733 C C . ASP A 1 211 ? -11.539 25.938 4.176 1 98.25 211 ASP A C 1
ATOM 1735 O O . ASP A 1 211 ? -11.945 25.719 3.031 1 98.25 211 ASP A O 1
ATOM 1739 N N . HIS A 1 212 ? -10.742 25.234 4.773 1 97.94 212 HIS A N 1
ATOM 1740 C CA . HIS A 1 212 ? -10.188 24.031 4.164 1 97.94 212 HIS A CA 1
ATOM 1741 C C . HIS A 1 212 ? -9.859 22.984 5.223 1 97.94 212 HIS A C 1
ATOM 1743 O O . HIS A 1 212 ? -9.43 23.312 6.328 1 97.94 212 HIS A O 1
ATOM 1749 N N . VAL A 1 213 ? -10.102 21.734 4.895 1 98.44 213 VAL A N 1
ATOM 1750 C CA . VAL A 1 213 ? -9.758 20.625 5.773 1 98.44 213 VAL A CA 1
ATOM 1751 C C . VAL A 1 213 ? -8.961 19.578 4.992 1 98.44 213 VAL A C 1
ATOM 1753 O O . VAL A 1 213 ? -9.438 19.047 3.992 1 98.44 213 VAL A O 1
ATOM 1756 N N . THR A 1 214 ? -7.742 19.328 5.426 1 97.5 214 THR A N 1
ATOM 1757 C CA . THR A 1 214 ? -6.945 18.234 4.875 1 97.5 214 THR A CA 1
ATOM 1758 C C . THR A 1 214 ? -6.941 17.031 5.82 1 97.5 214 THR A C 1
ATOM 1760 O O . THR A 1 214 ? -6.539 17.156 6.98 1 97.5 214 THR A O 1
ATOM 1763 N N . ILE A 1 215 ? -7.375 15.914 5.312 1 97.56 215 ILE A N 1
ATOM 1764 C CA . ILE A 1 215 ? -7.414 14.695 6.113 1 97.56 215 ILE A CA 1
ATOM 1765 C C . ILE A 1 215 ? -6.484 13.648 5.508 1 97.56 215 ILE A C 1
ATOM 1767 O O . ILE A 1 215 ? -6.641 13.266 4.344 1 97.56 215 ILE A O 1
ATOM 1771 N N . TYR A 1 216 ? -5.543 13.227 6.293 1 96.12 216 TYR A N 1
ATOM 1772 C CA . TYR A 1 216 ? -4.68 12.141 5.855 1 96.12 216 TYR A CA 1
ATOM 1773 C C . TYR A 1 216 ? -5.297 10.781 6.191 1 96.12 216 TYR A C 1
ATOM 1775 O O . TYR A 1 216 ? -5.957 10.633 7.223 1 96.12 216 TYR A O 1
ATOM 1783 N N . ARG A 1 217 ? -5.051 9.883 5.305 1 94.88 217 ARG A N 1
ATOM 1784 C CA . ARG A 1 217 ? -5.703 8.586 5.434 1 94.88 217 ARG A CA 1
ATOM 1785 C C . ARG A 1 217 ? -4.688 7.449 5.355 1 94.88 217 ARG A C 1
ATOM 1787 O O . ARG A 1 217 ? -3.984 7.312 4.352 1 94.88 217 ARG A O 1
ATOM 1794 N N . PHE A 1 218 ? -4.57 6.676 6.469 1 93.31 218 PHE A N 1
ATOM 1795 C CA . PHE A 1 218 ? -3.91 5.375 6.426 1 93.31 218 PHE A CA 1
ATOM 1796 C C . PHE A 1 218 ? -4.887 4.285 6 1 93.31 218 PHE A C 1
ATOM 1798 O O . PHE A 1 218 ? -5.539 4.398 4.961 1 93.31 218 PHE A O 1
ATOM 1805 N N . GLN A 1 219 ? -4.992 3.279 6.816 1 89 219 GLN A N 1
ATOM 1806 C CA . GLN A 1 219 ? -5.996 2.246 6.594 1 89 219 GLN A CA 1
ATOM 1807 C C . GLN A 1 219 ? -7.215 2.463 7.488 1 89 219 GLN A C 1
ATOM 1809 O O . GLN A 1 219 ? -7.098 2.451 8.719 1 89 219 GLN A O 1
ATOM 1814 N N . VAL A 1 220 ? -8.344 2.652 6.805 1 94.19 220 VAL A N 1
ATOM 1815 C CA . VAL A 1 220 ? -9.555 2.914 7.566 1 94.19 220 VAL A CA 1
ATOM 1816 C C . VAL A 1 220 ? -10.664 1.953 7.125 1 94.19 220 VAL A C 1
ATOM 1818 O O . VAL A 1 220 ? -10.531 1.273 6.105 1 94.19 220 VAL A O 1
ATOM 1821 N N . HIS A 1 221 ? -11.672 1.938 7.941 1 92.5 221 HIS A N 1
ATOM 1822 C CA . HIS A 1 221 ? -12.844 1.139 7.59 1 92.5 221 HIS A CA 1
ATOM 1823 C C . HIS A 1 221 ? -13.453 1.61 6.277 1 92.5 221 HIS A C 1
ATOM 1825 O O . HIS A 1 221 ? -13.406 2.799 5.953 1 92.5 221 HIS A O 1
ATOM 1831 N N . ALA A 1 222 ? -14.125 0.701 5.57 1 88.56 222 ALA A N 1
ATOM 1832 C CA . ALA A 1 222 ? -14.727 0.982 4.266 1 88.56 222 ALA A CA 1
ATOM 1833 C C . ALA A 1 222 ? -15.734 2.121 4.363 1 88.56 222 ALA A C 1
ATOM 1835 O O . ALA A 1 222 ? -15.836 2.947 3.453 1 88.56 222 ALA A O 1
ATOM 1836 N N . ASN A 1 223 ? -16.469 2.193 5.445 1 93.19 223 ASN A N 1
ATOM 1837 C CA . ASN A 1 223 ? -17.469 3.244 5.617 1 93.19 223 ASN A CA 1
ATOM 1838 C C . ASN A 1 223 ? -16.812 4.617 5.77 1 93.19 223 ASN A C 1
ATOM 1840 O O . ASN A 1 223 ? -17.344 5.621 5.297 1 93.19 223 ASN A O 1
ATOM 1844 N N . ILE A 1 224 ? -15.75 4.648 6.465 1 96.44 224 ILE A N 1
ATOM 1845 C CA . ILE A 1 224 ? -15.016 5.902 6.59 1 96.44 224 ILE A CA 1
ATOM 1846 C C . ILE A 1 224 ? -14.508 6.34 5.219 1 96.44 224 ILE A C 1
ATOM 1848 O O . ILE A 1 224 ? -14.602 7.516 4.859 1 96.44 224 ILE A O 1
ATOM 1852 N N . SER A 1 225 ? -14.008 5.355 4.504 1 93.62 225 SER A N 1
ATOM 1853 C CA . SER A 1 225 ? -13.523 5.648 3.16 1 93.62 225 SER A CA 1
ATOM 1854 C C . SER A 1 225 ? -14.633 6.23 2.289 1 93.62 225 SER A C 1
ATOM 1856 O O . SER A 1 225 ? -14.398 7.152 1.509 1 93.62 225 SER A O 1
ATOM 185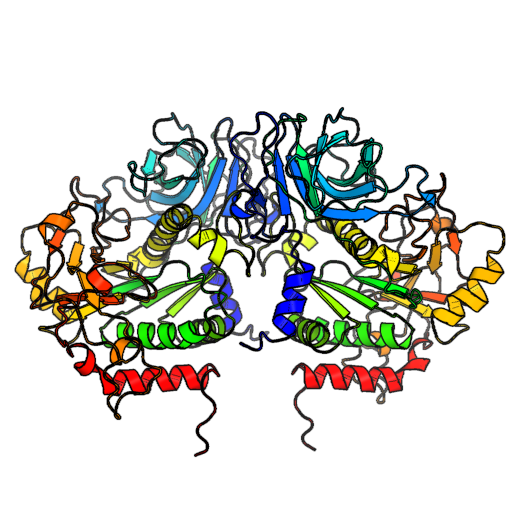8 N N . LYS A 1 226 ? -15.781 5.711 2.369 1 93 226 LYS A N 1
ATOM 1859 C CA . LYS A 1 226 ? -16.906 6.23 1.604 1 93 226 LYS A CA 1
ATOM 1860 C C . LYS A 1 226 ? -17.156 7.707 1.903 1 93 226 LYS A C 1
ATOM 1862 O O . LYS A 1 226 ? -17.344 8.508 0.987 1 93 226 LYS A O 1
ATOM 1867 N N . VAL A 1 227 ? -17.109 8.039 3.127 1 96.88 227 VAL A N 1
ATOM 1868 C CA . VAL A 1 227 ? -17.359 9.414 3.555 1 96.88 227 VAL A CA 1
ATOM 1869 C C . VAL A 1 227 ? -16.219 10.312 3.064 1 96.88 227 VAL A C 1
ATOM 1871 O O . VAL A 1 227 ? -16.469 11.383 2.51 1 96.88 227 VAL A O 1
ATOM 1874 N N . LEU A 1 228 ? -15.016 9.844 3.275 1 97.06 228 LEU A N 1
ATOM 1875 C CA . LEU A 1 228 ? -13.859 10.625 2.859 1 97.06 228 LEU A CA 1
ATOM 1876 C C . LEU A 1 228 ? -13.852 10.812 1.346 1 97.06 228 LEU A C 1
ATOM 1878 O O . LEU A 1 228 ? -13.555 11.906 0.854 1 97.06 228 LEU A O 1
ATOM 1882 N N . ASP A 1 229 ? -14.148 9.758 0.639 1 92.5 229 ASP A N 1
ATOM 1883 C CA . ASP A 1 229 ? -14.172 9.836 -0.818 1 92.5 229 ASP A CA 1
ATOM 1884 C C . ASP A 1 229 ? -15.281 10.766 -1.305 1 92.5 229 ASP A C 1
ATOM 1886 O O . ASP A 1 229 ? -15.102 11.484 -2.293 1 92.5 229 ASP A O 1
ATOM 1890 N N . PHE A 1 230 ? -16.406 10.734 -0.67 1 93.88 230 PHE A N 1
ATOM 1891 C CA . PHE A 1 230 ? -17.484 11.664 -0.995 1 93.88 230 PHE A CA 1
ATOM 1892 C C . PHE A 1 230 ? -17 13.109 -0.896 1 93.88 230 PHE A C 1
ATOM 1894 O O . PHE A 1 230 ? -17.219 13.898 -1.814 1 93.88 230 PHE A O 1
ATOM 1901 N N . TYR A 1 231 ? -16.344 13.438 0.203 1 96.25 231 TYR A N 1
ATOM 1902 C CA . TYR A 1 231 ? -15.836 14.789 0.373 1 96.25 231 TYR A CA 1
ATOM 1903 C C . TYR A 1 231 ? -14.805 15.125 -0.699 1 96.25 231 TYR A C 1
ATOM 1905 O O . TYR A 1 231 ? -14.859 16.188 -1.313 1 96.25 231 TYR A O 1
ATOM 1913 N N . ALA A 1 232 ? -13.922 14.203 -0.869 1 92.69 232 ALA A N 1
ATOM 1914 C CA . ALA A 1 232 ? -12.812 14.438 -1.794 1 92.69 232 ALA A CA 1
ATOM 1915 C C . ALA A 1 232 ? -13.328 14.695 -3.209 1 92.69 232 ALA A C 1
ATOM 1917 O O . ALA A 1 232 ? -12.742 15.484 -3.955 1 92.69 232 ALA A O 1
ATOM 1918 N N . LEU A 1 233 ? -14.398 14.07 -3.555 1 88.88 233 LEU A N 1
ATOM 1919 C CA . LEU A 1 233 ? -14.914 14.125 -4.918 1 88.88 233 LEU A CA 1
ATOM 1920 C C . LEU A 1 233 ? -15.867 15.305 -5.098 1 88.88 233 LEU A C 1
ATOM 1922 O O . LEU A 1 233 ? -15.977 15.859 -6.191 1 88.88 233 LEU A O 1
ATOM 1926 N N . THR A 1 234 ? -16.5 15.68 -4.059 1 90.12 234 THR A N 1
ATOM 1927 C CA . THR A 1 234 ? -17.641 16.578 -4.258 1 90.12 234 THR A CA 1
ATOM 1928 C C . THR A 1 234 ? -17.391 17.922 -3.562 1 90.12 234 THR A C 1
ATOM 1930 O O . THR A 1 234 ? -18.078 18.906 -3.848 1 90.12 234 THR A O 1
ATOM 1933 N N . ASP A 1 235 ? -16.469 17.891 -2.631 1 87.19 235 ASP A N 1
ATOM 1934 C CA . ASP A 1 235 ? -16.25 19.078 -1.824 1 87.19 235 ASP A CA 1
ATOM 1935 C C . ASP A 1 235 ? -14.844 19.641 -2.045 1 87.19 235 ASP A C 1
ATOM 1937 O O . ASP A 1 235 ? -13.867 19.109 -1.499 1 87.19 235 ASP A O 1
ATOM 1941 N N . GLY A 1 236 ? -14.742 20.734 -2.656 1 87.5 236 GLY A N 1
ATOM 1942 C CA . GLY A 1 236 ? -13.469 21.359 -2.961 1 87.5 236 GLY A CA 1
ATOM 1943 C C . GLY A 1 236 ? -12.742 21.859 -1.729 1 87.5 236 GLY A C 1
ATOM 1944 O O . GLY A 1 236 ? -11.547 22.172 -1.787 1 87.5 236 GLY A O 1
ATOM 1945 N N . ALA A 1 237 ? -13.414 21.891 -0.621 1 94.62 237 ALA A N 1
ATOM 1946 C CA . ALA A 1 237 ? -12.82 22.406 0.613 1 94.62 237 ALA A CA 1
ATOM 1947 C C . ALA A 1 237 ? -12.227 21.266 1.441 1 94.62 237 ALA A C 1
ATOM 1949 O O . ALA A 1 237 ? -11.656 21.5 2.512 1 94.62 237 ALA A O 1
ATOM 1950 N N . VAL A 1 238 ? -12.344 20.094 0.993 1 96.94 238 VAL A N 1
ATOM 1951 C CA . VAL A 1 238 ? -11.805 18.953 1.74 1 96.94 238 VAL A CA 1
ATOM 1952 C C . VAL A 1 238 ? -10.852 18.156 0.856 1 96.94 238 VAL A C 1
ATOM 1954 O O . VAL A 1 238 ? -11.227 17.719 -0.235 1 96.94 238 VAL A O 1
ATOM 1957 N N . ASP A 1 239 ? -9.664 18.016 1.307 1 95.12 239 ASP A N 1
ATOM 1958 C CA . ASP A 1 239 ? -8.688 17.156 0.655 1 95.12 239 ASP A CA 1
ATOM 1959 C C . ASP A 1 239 ? -8.438 15.891 1.48 1 95.12 239 ASP A C 1
ATOM 1961 O O . ASP A 1 239 ? -8.32 15.961 2.707 1 95.12 239 ASP A O 1
ATOM 1965 N N . VAL A 1 240 ? -8.445 14.82 0.814 1 95.25 240 VAL A N 1
ATOM 1966 C CA . VAL A 1 240 ? -8.047 13.555 1.433 1 95.25 240 VAL A CA 1
ATOM 1967 C C . VAL A 1 240 ? -6.73 13.078 0.831 1 95.25 240 VAL A C 1
ATOM 1969 O O . VAL A 1 240 ? -6.609 12.945 -0.39 1 95.25 240 VAL A O 1
ATOM 1972 N N . VAL A 1 241 ? -5.746 12.797 1.659 1 93.38 241 VAL A N 1
ATOM 1973 C CA . VAL A 1 241 ? -4.414 12.414 1.197 1 93.38 241 VAL A CA 1
ATOM 1974 C C . VAL A 1 241 ? -4.074 11.016 1.705 1 93.38 241 VAL A C 1
ATOM 1976 O O . VAL A 1 241 ? -3.93 10.805 2.912 1 93.38 241 VAL A O 1
ATOM 1979 N N . ASP A 1 242 ? -3.938 10.07 0.782 1 91.25 242 ASP A N 1
ATOM 1980 C CA . ASP A 1 242 ? -3.492 8.734 1.165 1 91.25 242 ASP A CA 1
ATOM 1981 C C . ASP A 1 242 ? -2.014 8.734 1.548 1 91.25 242 ASP A C 1
ATOM 1983 O O . ASP A 1 242 ? -1.203 9.414 0.911 1 91.25 242 ASP A O 1
ATOM 1987 N N . THR A 1 243 ? -1.704 7.969 2.627 1 92.38 243 THR A N 1
ATOM 1988 C CA . THR A 1 243 ? -0.321 7.957 3.09 1 92.38 243 THR A CA 1
ATOM 1989 C C . THR A 1 243 ? 0.027 6.609 3.719 1 92.38 243 THR A C 1
ATOM 1991 O O . THR A 1 243 ? -0.816 5.715 3.785 1 92.38 243 THR A O 1
ATOM 1994 N N . THR A 1 244 ? 1.302 6.379 4.012 1 93.25 244 THR A N 1
ATOM 1995 C CA . THR A 1 244 ? 1.855 5.203 4.672 1 93.25 244 THR A CA 1
ATOM 1996 C C . THR A 1 244 ? 2.961 5.598 5.645 1 93.25 244 THR A C 1
ATOM 1998 O O . THR A 1 244 ? 3.469 6.719 5.59 1 93.25 244 THR A O 1
ATOM 2001 N N . MET A 1 245 ? 3.221 4.695 6.562 1 93.31 245 MET A N 1
ATOM 2002 C CA . MET A 1 245 ? 4.406 4.867 7.398 1 93.31 245 MET A CA 1
ATOM 2003 C C . MET A 1 245 ? 5.664 4.441 6.652 1 93.31 245 MET A C 1
ATOM 2005 O O . MET A 1 245 ? 5.629 3.512 5.844 1 93.31 245 MET A O 1
ATOM 2009 N N . PRO A 1 246 ? 6.742 5.098 6.887 1 94 246 PRO A N 1
ATOM 2010 C CA . PRO A 1 246 ? 7.984 4.781 6.18 1 94 246 PRO A CA 1
ATOM 2011 C C . PRO A 1 246 ? 8.789 3.682 6.867 1 94 246 PRO A C 1
ATOM 2013 O O . PRO A 1 246 ? 8.445 3.258 7.977 1 94 246 PRO A O 1
ATOM 2016 N N . GLY A 1 247 ? 9.883 3.289 6.25 1 92.75 247 GLY A N 1
ATOM 2017 C CA . GLY A 1 247 ? 10.867 2.391 6.84 1 92.75 247 GLY A CA 1
ATOM 2018 C C . GLY A 1 247 ? 10.328 0.992 7.07 1 92.75 247 GLY A C 1
ATOM 2019 O O . GLY A 1 247 ? 9.719 0.398 6.176 1 92.75 247 GLY A O 1
ATOM 2020 N N . PRO A 1 248 ? 10.648 0.512 8.273 1 90.31 248 PRO A N 1
ATOM 2021 C CA . PRO A 1 248 ? 10.273 -0.873 8.57 1 90.31 248 PRO A CA 1
ATOM 2022 C C . PRO A 1 248 ? 8.883 -0.985 9.195 1 90.31 248 PRO A C 1
ATOM 2024 O O . PRO A 1 248 ? 8.516 -2.049 9.695 1 90.31 248 PRO A O 1
ATOM 2027 N N . PHE A 1 249 ? 8.133 0.032 9.188 1 89.75 249 PHE A N 1
ATOM 2028 C CA . PHE A 1 249 ? 6.867 0.044 9.914 1 89.75 249 PHE A CA 1
ATOM 2029 C C . PHE A 1 249 ? 5.793 -0.71 9.133 1 89.75 249 PHE A C 1
ATOM 2031 O O . PHE A 1 249 ? 5.836 -0.769 7.906 1 89.75 249 PHE A O 1
ATOM 2038 N N . ALA A 1 250 ? 4.859 -1.216 9.867 1 87.88 250 ALA A N 1
ATOM 2039 C CA . ALA A 1 250 ? 3.781 -2.018 9.297 1 87.88 250 ALA A CA 1
ATOM 2040 C C . ALA A 1 250 ? 2.691 -1.127 8.703 1 87.88 250 ALA A C 1
ATOM 2042 O O . ALA A 1 250 ? 2.225 -0.189 9.359 1 87.88 250 ALA A O 1
ATOM 2043 N N . ASN A 1 251 ? 2.336 -1.38 7.465 1 90.81 251 ASN A N 1
ATOM 2044 C CA . ASN A 1 251 ? 1.229 -0.703 6.797 1 90.81 251 ASN A CA 1
ATOM 2045 C C . ASN A 1 251 ? 0.147 -1.689 6.367 1 90.81 251 ASN A C 1
ATOM 2047 O O . ASN A 1 251 ? -0.606 -1.422 5.43 1 90.81 251 ASN A O 1
ATOM 2051 N N . ILE A 1 252 ? 0.021 -2.707 7.023 1 86.06 252 ILE A N 1
ATOM 2052 C CA . ILE A 1 252 ? -0.931 -3.758 6.684 1 86.06 252 ILE A CA 1
ATOM 2053 C C . ILE A 1 252 ? -2.336 -3.338 7.109 1 86.06 252 ILE A C 1
ATOM 2055 O O . ILE A 1 252 ? -2.561 -2.982 8.273 1 86.06 252 ILE A O 1
ATOM 2059 N N . PRO A 1 253 ? -3.4 -3.195 6.289 1 77 253 PRO A N 1
ATOM 2060 C CA . PRO A 1 253 ? -4.73 -2.648 6.559 1 77 253 PRO A CA 1
ATOM 2061 C C . PRO A 1 253 ? -5.348 -3.205 7.84 1 77 253 PRO A C 1
ATOM 2063 O O . PRO A 1 253 ? -5.855 -2.443 8.664 1 77 253 PRO A O 1
ATOM 2066 N N . ASP A 1 254 ? -5.414 -4.398 8.203 1 77.69 254 ASP A N 1
ATOM 2067 C CA . ASP A 1 254 ? -6.098 -4.988 9.344 1 77.69 254 ASP A CA 1
ATOM 2068 C C . ASP A 1 254 ? -5.16 -5.105 10.547 1 77.69 254 ASP A C 1
ATOM 2070 O O . ASP A 1 254 ? -5.594 -5.445 11.648 1 77.69 254 ASP A O 1
ATOM 2074 N N . PHE A 1 255 ? -4.078 -4.668 10.344 1 84.19 255 PHE A N 1
ATOM 2075 C CA . PHE A 1 255 ? -3.092 -4.844 11.406 1 84.19 255 PHE A CA 1
ATOM 2076 C C . PHE A 1 255 ? -2.566 -3.494 11.883 1 84.19 255 PHE A C 1
ATOM 2078 O O . PHE A 1 255 ? -2.213 -3.34 13.055 1 84.19 255 PHE A O 1
ATOM 2085 N N . MET A 1 256 ? -2.551 -2.568 11.078 1 86.94 256 MET A N 1
ATOM 2086 C CA . MET A 1 256 ? -1.909 -1.287 11.359 1 86.94 256 MET A CA 1
ATOM 2087 C C . MET A 1 256 ? -2.516 -0.631 12.594 1 86.94 256 MET A C 1
ATOM 2089 O O . MET A 1 256 ? -1.797 -0.063 13.414 1 86.94 256 MET A O 1
ATOM 2093 N N . GLU A 1 257 ? -3.842 -0.688 12.672 1 86.5 257 GLU A N 1
ATOM 2094 C CA . GLU A 1 257 ? -4.504 -0.068 13.812 1 86.5 257 GLU A CA 1
ATOM 2095 C C . GLU A 1 257 ? -3.967 -0.62 15.133 1 86.5 257 GLU A C 1
ATOM 2097 O O . GLU A 1 257 ? -3.643 0.143 16.047 1 86.5 257 GLU A O 1
ATOM 2102 N N . ARG A 1 258 ? -3.844 -1.852 15.195 1 82.75 258 ARG A N 1
ATOM 2103 C CA . ARG A 1 258 ? -3.291 -2.506 16.375 1 82.75 258 ARG A CA 1
ATOM 2104 C C . ARG A 1 258 ? -1.821 -2.143 16.562 1 82.75 258 ARG A C 1
ATOM 2106 O O . ARG A 1 258 ? -1.371 -1.918 17.688 1 82.75 258 ARG A O 1
ATOM 2113 N N . TYR A 1 259 ? -1.18 -2.203 15.492 1 85.75 259 TYR A N 1
ATOM 2114 C CA . TYR A 1 259 ? 0.243 -1.882 15.5 1 85.75 259 TYR A CA 1
ATOM 2115 C C . TYR A 1 259 ? 0.482 -0.489 16.062 1 85.75 259 TYR A C 1
ATOM 2117 O O . TYR A 1 259 ? 1.348 -0.302 16.922 1 85.75 259 TYR A O 1
ATOM 2125 N N . LEU A 1 260 ? -0.235 0.48 15.656 1 87.25 260 LEU A N 1
ATOM 2126 C CA . LEU A 1 260 ? -0.057 1.864 16.078 1 87.25 260 LEU A CA 1
ATOM 2127 C C . LEU A 1 260 ? -0.528 2.055 17.516 1 87.25 260 LEU A C 1
ATOM 2129 O O . LEU A 1 260 ? 0.035 2.863 18.266 1 87.25 260 LEU A O 1
ATOM 2133 N N . LYS A 1 261 ? -1.559 1.345 17.875 1 81.75 261 LYS A N 1
ATOM 2134 C CA . LYS A 1 261 ? -2.006 1.405 19.266 1 81.75 261 LYS A CA 1
ATOM 2135 C C . LYS A 1 261 ? -0.955 0.824 20.203 1 81.75 261 LYS A C 1
ATOM 2137 O O . LYS A 1 261 ? -0.798 1.293 21.344 1 81.75 261 LYS A O 1
ATOM 2142 N N . ALA A 1 262 ? -0.224 -0.172 19.688 1 79.5 262 ALA A N 1
ATOM 2143 C CA . ALA A 1 262 ? 0.833 -0.801 20.469 1 79.5 262 ALA A CA 1
ATOM 2144 C C . ALA A 1 262 ? 2.088 0.067 20.5 1 79.5 262 ALA A C 1
ATOM 2146 O O . ALA A 1 262 ? 2.898 -0.028 21.422 1 79.5 262 ALA A O 1
ATOM 2147 N N . HIS A 1 263 ? 2.209 0.887 19.469 1 82.44 263 HIS A N 1
ATOM 2148 C CA . HIS A 1 263 ? 3.377 1.753 19.344 1 82.44 263 HIS A CA 1
ATOM 2149 C C . HIS A 1 263 ? 2.965 3.205 19.125 1 82.44 263 HIS A C 1
ATOM 2151 O O . HIS A 1 263 ? 3.283 3.797 18.094 1 82.44 263 HIS A O 1
ATOM 2157 N N . PRO A 1 264 ? 2.41 3.842 20.062 1 81.31 264 PRO A N 1
ATOM 2158 C CA . PRO A 1 264 ? 1.857 5.184 19.859 1 81.31 264 PRO A CA 1
ATOM 2159 C C . PRO A 1 264 ? 2.92 6.207 19.469 1 81.31 264 PRO A C 1
ATOM 2161 O O . PRO A 1 264 ? 2.629 7.152 18.734 1 81.31 264 PRO A O 1
ATOM 2164 N N . ARG A 1 265 ? 4.09 6.008 19.875 1 80.06 265 ARG A N 1
ATOM 2165 C CA . ARG A 1 265 ? 5.145 6.965 19.562 1 80.06 265 ARG A CA 1
ATOM 2166 C C . ARG A 1 265 ? 5.438 6.98 18.062 1 80.06 265 ARG A C 1
ATOM 2168 O O . ARG A 1 265 ? 5.781 8.023 17.5 1 80.06 265 ARG A O 1
ATOM 2175 N N . LYS A 1 266 ? 5.344 5.816 17.438 1 81.81 266 LYS A N 1
ATOM 2176 C CA . LYS A 1 266 ? 5.531 5.75 15.984 1 81.81 266 LYS A CA 1
ATOM 2177 C C . LYS A 1 266 ? 4.469 6.566 15.258 1 81.81 266 LYS A C 1
ATOM 2179 O O . LYS A 1 266 ? 4.75 7.191 14.234 1 81.81 266 LYS A O 1
ATOM 2184 N N . GLN A 1 267 ? 3.35 6.566 15.852 1 83.31 267 GLN A N 1
ATOM 2185 C CA . GLN A 1 267 ? 2.262 7.352 15.281 1 83.31 267 GLN A CA 1
ATOM 2186 C C . GLN A 1 267 ? 2.51 8.844 15.461 1 83.31 267 GLN A C 1
ATOM 2188 O O . GLN A 1 267 ? 2.246 9.641 14.555 1 83.31 267 GLN A O 1
ATOM 2193 N N . TYR A 1 268 ? 2.99 9.211 16.547 1 84.56 268 TYR A N 1
ATOM 2194 C CA . TYR A 1 268 ? 3.197 10.617 16.859 1 84.56 268 TYR A CA 1
ATOM 2195 C C . TYR A 1 268 ? 4.211 11.242 15.914 1 84.56 268 TYR A C 1
ATOM 2197 O O . TYR A 1 268 ? 4.02 12.367 15.445 1 84.56 268 TYR A O 1
ATOM 2205 N N . VAL A 1 269 ? 5.164 10.484 15.672 1 84.06 269 VAL A N 1
ATOM 2206 C CA . VAL A 1 269 ? 6.223 11 14.805 1 84.06 269 VAL A CA 1
ATOM 2207 C C . VAL A 1 269 ? 5.688 11.18 13.391 1 84.06 269 VAL A C 1
ATOM 2209 O O . VAL A 1 269 ? 6.066 12.117 12.688 1 84.06 269 VAL A O 1
ATOM 2212 N N . GLN A 1 270 ? 4.848 10.383 13.023 1 87.69 270 GLN A N 1
ATOM 2213 C CA . GLN A 1 270 ? 4.262 10.477 11.688 1 87.69 270 GLN A CA 1
ATOM 2214 C C . GLN A 1 270 ? 3.271 11.633 11.602 1 87.69 270 GLN A C 1
ATOM 2216 O O . GLN A 1 270 ? 3.125 12.258 10.547 1 87.69 270 GLN A O 1
ATOM 2221 N N . GLU A 1 271 ? 2.637 11.914 12.648 1 92.38 271 GLU A N 1
ATOM 2222 C CA . GLU A 1 271 ? 1.638 12.977 12.656 1 92.38 271 GLU A CA 1
ATOM 2223 C C . GLU A 1 271 ? 2.27 14.328 12.328 1 92.38 271 GLU A C 1
ATOM 2225 O O . GLU A 1 271 ? 1.654 15.164 11.664 1 92.38 271 GLU A O 1
ATOM 2230 N N . VAL A 1 272 ? 3.434 14.492 12.82 1 94 272 VAL A N 1
ATOM 2231 C CA . VAL A 1 272 ? 4.082 15.781 12.594 1 94 272 VAL A CA 1
ATOM 2232 C C . VAL A 1 272 ? 4.406 15.953 11.109 1 94 272 VAL A C 1
ATOM 2234 O O . VAL A 1 272 ? 4.363 17.062 10.586 1 94 272 VAL A O 1
ATOM 2237 N N . ILE A 1 273 ? 4.727 14.836 10.438 1 96.12 273 ILE A N 1
ATOM 2238 C CA . ILE A 1 273 ? 4.953 14.883 9 1 96.12 273 ILE A CA 1
ATOM 2239 C C . ILE A 1 273 ? 3.68 15.344 8.289 1 96.12 273 ILE A C 1
ATOM 2241 O O . ILE A 1 273 ? 3.729 16.203 7.402 1 96.12 273 ILE A O 1
ATOM 2245 N N . HIS A 1 274 ? 2.533 14.875 8.711 1 96.38 274 HIS A N 1
ATOM 2246 C CA . HIS A 1 274 ? 1.26 15.219 8.086 1 96.38 274 HIS A CA 1
ATOM 2247 C C . HIS A 1 274 ? 0.921 16.688 8.305 1 96.38 274 HIS A C 1
ATOM 2249 O O . HIS A 1 274 ? 0.513 17.375 7.367 1 96.38 274 HIS A O 1
ATOM 2255 N N . TYR A 1 275 ? 1.094 17.172 9.523 1 97.31 275 TYR A N 1
ATOM 2256 C CA . TYR A 1 275 ? 0.782 18.562 9.828 1 97.31 275 TYR A CA 1
ATOM 2257 C C . TYR A 1 275 ? 1.597 19.5 8.961 1 97.31 275 TYR A C 1
ATOM 2259 O O . TYR A 1 275 ? 1.06 20.469 8.414 1 97.31 275 TYR A O 1
ATOM 2267 N N . ASN A 1 276 ? 2.766 19.156 8.859 1 97.56 276 ASN A N 1
ATOM 2268 C CA . ASN A 1 276 ? 3.639 20.062 8.125 1 97.56 276 ASN A CA 1
ATOM 2269 C C . ASN A 1 276 ? 3.443 19.938 6.621 1 97.56 276 ASN A C 1
ATOM 2271 O O . ASN A 1 276 ? 3.551 20.922 5.891 1 97.56 276 ASN A O 1
ATOM 2275 N N . ASP A 1 277 ? 3.232 18.719 6.117 1 96.75 277 ASP A N 1
ATOM 2276 C CA . ASP A 1 277 ? 2.832 18.594 4.719 1 96.75 277 ASP A CA 1
ATOM 2277 C C . ASP A 1 277 ? 1.6 19.438 4.422 1 96.75 277 ASP A C 1
ATOM 2279 O O . ASP A 1 277 ? 1.547 20.125 3.4 1 96.75 277 ASP A O 1
ATOM 2283 N N . CYS A 1 278 ? 0.64 19.391 5.281 1 97 278 CYS A N 1
ATOM 2284 C CA . CYS A 1 278 ? -0.596 20.156 5.184 1 97 278 CYS A CA 1
ATOM 2285 C C . CYS A 1 278 ? -0.303 21.641 5.07 1 97 278 CYS A C 1
ATOM 2287 O O . CYS A 1 278 ? -0.848 22.328 4.199 1 97 278 CYS A O 1
ATOM 2289 N N . MET A 1 279 ? 0.53 22.156 5.855 1 97.69 279 MET A N 1
ATOM 2290 C CA . MET A 1 279 ? 0.837 23.578 5.859 1 97.69 279 MET A CA 1
ATOM 2291 C C . MET A 1 279 ? 1.634 23.969 4.617 1 97.69 279 MET A C 1
ATOM 2293 O O . MET A 1 279 ? 1.229 24.859 3.869 1 97.69 279 MET A O 1
ATOM 2297 N N . TYR A 1 280 ? 2.67 23.281 4.328 1 97 280 TYR A N 1
ATOM 2298 C CA . TYR A 1 280 ? 3.596 23.703 3.285 1 97 280 TYR A CA 1
ATOM 2299 C C . TYR A 1 280 ? 2.967 23.562 1.905 1 97 280 TYR A C 1
ATOM 2301 O O . TYR A 1 280 ? 3.299 24.312 0.986 1 97 280 TYR A O 1
ATOM 2309 N N . ARG A 1 281 ? 2.09 22.656 1.732 1 94.25 281 ARG A N 1
ATOM 2310 C CA . ARG A 1 281 ? 1.399 22.516 0.456 1 94.25 281 ARG A CA 1
ATOM 2311 C C . ARG A 1 281 ? 0.519 23.719 0.161 1 94.25 281 ARG A C 1
ATOM 2313 O O . ARG A 1 281 ? 0.234 24.016 -1.001 1 94.25 281 ARG A O 1
ATOM 2320 N N . GLN A 1 282 ? 0.086 24.391 1.227 1 94.25 282 GLN A N 1
ATOM 2321 C CA . GLN A 1 282 ? -0.891 25.453 1.052 1 94.25 282 GLN A CA 1
ATOM 2322 C C . GLN A 1 282 ? -0.454 26.719 1.778 1 94.25 282 GLN A C 1
ATOM 2324 O O . GLN A 1 282 ? -1.292 27.5 2.232 1 94.25 282 GLN A O 1
ATOM 2329 N N . LEU A 1 283 ? 0.767 26.875 1.827 1 95.06 283 LEU A N 1
ATOM 2330 C CA . LEU A 1 283 ? 1.388 27.922 2.633 1 95.06 283 LEU A CA 1
ATOM 2331 C C . LEU A 1 283 ? 0.887 29.297 2.217 1 95.06 283 LEU A C 1
ATOM 2333 O O . LEU A 1 283 ? 0.658 30.156 3.064 1 95.06 283 LEU A O 1
ATOM 2337 N N . ASP A 1 284 ? 0.66 29.531 0.963 1 93.81 284 ASP A N 1
ATOM 2338 C CA . ASP A 1 284 ? 0.295 30.844 0.443 1 93.81 284 ASP A CA 1
ATOM 2339 C C . ASP A 1 284 ? -1.219 31.047 0.469 1 93.81 284 ASP A C 1
ATOM 2341 O O . ASP A 1 284 ? -1.706 32.156 0.285 1 93.81 284 ASP A O 1
ATOM 2345 N N . LEU A 1 285 ? -1.928 30.062 0.805 1 96.56 285 LEU A N 1
ATOM 2346 C CA . LEU A 1 285 ? -3.365 30.094 0.558 1 96.56 285 LEU A CA 1
ATOM 2347 C C . LEU A 1 285 ? -4.129 30.438 1.834 1 96.56 285 LEU A C 1
ATOM 2349 O O . LEU A 1 285 ? -5.266 30.906 1.776 1 96.56 285 LEU A O 1
ATOM 2353 N N . PHE A 1 286 ? -3.494 30.234 3.004 1 98 286 PHE A N 1
ATOM 2354 C CA . PHE A 1 286 ? -4.238 30.391 4.25 1 98 286 PHE A CA 1
ATOM 2355 C C . PHE A 1 286 ? -3.414 31.156 5.277 1 98 286 PHE A C 1
ATOM 2357 O O . PHE A 1 286 ? -2.184 31.078 5.281 1 98 286 PHE A O 1
ATOM 2364 N N . ASN A 1 287 ? -4.098 31.797 6.172 1 98.06 287 ASN A N 1
ATOM 2365 C CA . ASN A 1 287 ? -3.426 32.594 7.191 1 98.06 287 ASN A CA 1
ATOM 2366 C C . ASN A 1 287 ? -3.084 31.766 8.422 1 98.06 287 ASN A C 1
ATOM 2368 O O . ASN A 1 287 ? -2.07 32 9.078 1 98.06 287 ASN A O 1
ATOM 2372 N N . TYR A 1 288 ? -3.957 30.828 8.758 1 98.62 288 TYR A N 1
ATOM 2373 C CA . TYR A 1 288 ? -3.775 30.031 9.977 1 98.62 288 TYR A CA 1
ATOM 2374 C C . TYR A 1 288 ? -3.967 28.547 9.688 1 98.62 288 TYR A C 1
ATOM 2376 O O . TYR A 1 288 ? -4.848 28.172 8.922 1 98.62 288 TYR A O 1
ATOM 2384 N N . PHE A 1 289 ? -3.141 27.781 10.258 1 98.62 289 PHE A N 1
ATOM 2385 C CA . PHE A 1 289 ? -3.252 26.328 10.195 1 98.62 289 PHE A CA 1
ATOM 2386 C C . PHE A 1 289 ? -3.568 25.75 11.57 1 98.62 289 PHE A C 1
ATOM 2388 O O . PHE A 1 289 ? -3.018 26.188 12.578 1 98.62 289 PHE A O 1
ATOM 2395 N N . VAL A 1 290 ? -4.461 24.766 11.602 1 98.62 290 VAL A N 1
ATOM 2396 C CA . VAL A 1 290 ? -4.977 24.25 12.859 1 98.62 290 VAL A CA 1
ATOM 2397 C C . VAL A 1 290 ? -4.887 22.734 12.875 1 98.62 290 VAL A C 1
ATOM 2399 O O . VAL A 1 290 ? -5.828 22.047 12.477 1 98.62 290 VAL A O 1
ATOM 2402 N N . PRO A 1 291 ? -3.795 22.156 13.398 1 97.31 291 PRO A N 1
ATOM 2403 C CA . PRO A 1 291 ? -3.797 20.703 13.648 1 97.31 291 PRO A CA 1
ATOM 2404 C C . PRO A 1 291 ? -4.777 20.297 14.75 1 97.31 291 PRO A C 1
ATOM 2406 O O . PRO A 1 291 ? -4.648 20.75 15.891 1 97.31 291 PRO A O 1
ATOM 2409 N N . ILE A 1 292 ? -5.703 19.531 14.43 1 96.38 292 ILE A N 1
ATOM 2410 C CA . ILE A 1 292 ? -6.691 19.125 15.414 1 96.38 292 ILE A CA 1
ATOM 2411 C C . ILE A 1 292 ? -7.203 17.719 15.078 1 96.38 292 ILE A C 1
ATOM 2413 O O . ILE A 1 292 ? -7.406 17.391 13.906 1 96.38 292 ILE A O 1
ATOM 2417 N N . ASP A 1 293 ? -7.395 16.859 16.062 1 94.56 293 ASP A N 1
ATOM 2418 C CA . ASP A 1 293 ? -7.863 15.492 15.883 1 94.56 293 ASP A CA 1
ATOM 2419 C C . ASP A 1 293 ? -9.383 15.453 15.719 1 94.56 293 ASP A C 1
ATOM 2421 O O . ASP A 1 293 ? -10.078 16.422 16.047 1 94.56 293 ASP A O 1
ATOM 2425 N N . ILE A 1 294 ? -9.852 14.328 15.289 1 96.06 294 ILE A N 1
ATOM 2426 C CA . ILE A 1 294 ? -11.266 14.234 14.938 1 96.06 294 ILE A CA 1
ATOM 2427 C C . ILE A 1 294 ? -12.109 14.195 16.203 1 96.06 294 ILE A C 1
ATOM 2429 O O . ILE A 1 294 ? -13.336 14.336 16.156 1 96.06 294 ILE A O 1
ATOM 2433 N N . ASP A 1 295 ? -11.477 14.008 17.375 1 93.31 295 ASP A N 1
ATOM 2434 C CA . ASP A 1 295 ? -12.211 14.039 18.641 1 93.31 295 ASP A CA 1
ATOM 2435 C C . ASP A 1 295 ? -12.047 15.391 19.328 1 93.31 295 ASP A C 1
ATOM 2437 O O . ASP A 1 295 ? -12.328 15.516 20.531 1 93.31 295 ASP A O 1
ATOM 2441 N N . GLU A 1 296 ? -11.594 16.297 18.562 1 96.06 296 GLU A N 1
ATOM 2442 C CA . GLU A 1 296 ? -11.32 17.625 19.109 1 96.06 296 GLU A CA 1
ATOM 2443 C C . GLU A 1 296 ? -11.906 18.719 18.234 1 96.06 296 GLU A C 1
ATOM 2445 O O . GLU A 1 296 ? -11.938 18.594 17 1 96.06 296 GLU A O 1
ATOM 2450 N N . VAL A 1 297 ? -12.344 19.797 18.922 1 97.81 297 VAL A N 1
ATOM 2451 C CA . VAL A 1 297 ? -12.75 21 18.172 1 97.81 297 VAL A CA 1
ATOM 2452 C C . VAL A 1 297 ? -12.523 22.234 19.031 1 97.81 297 VAL A C 1
ATOM 2454 O O . VAL A 1 297 ? -12.789 22.219 20.234 1 97.81 297 VAL A O 1
ATOM 2457 N N . ILE A 1 298 ? -11.938 23.266 18.469 1 98.31 298 ILE A N 1
ATOM 2458 C CA . ILE A 1 298 ? -11.883 24.547 19.156 1 98.31 298 ILE A CA 1
ATOM 2459 C C . ILE A 1 298 ? -13.258 25.219 19.109 1 98.31 298 ILE A C 1
ATOM 2461 O O . ILE A 1 298 ? -13.695 25.688 18.047 1 98.31 298 ILE A O 1
ATOM 2465 N N . MET A 1 299 ? -13.844 25.328 20.266 1 98.62 299 MET A N 1
ATOM 2466 C CA . MET A 1 299 ? -15.219 25.812 20.344 1 98.62 299 MET A CA 1
ATOM 2467 C C . MET A 1 299 ? -15.258 27.281 20.734 1 98.62 299 MET A C 1
ATOM 2469 O O . MET A 1 299 ? -14.828 27.656 21.828 1 98.62 299 MET A O 1
ATOM 2473 N N . PRO A 1 300 ? -15.766 28.109 19.781 1 98.62 300 PRO A N 1
ATOM 2474 C CA . PRO A 1 300 ? -15.992 29.5 20.172 1 98.62 300 PRO A CA 1
ATOM 2475 C C . PRO A 1 300 ? -17.156 29.656 21.141 1 98.62 300 PRO A C 1
ATOM 2477 O O . PRO A 1 300 ? -18.219 29.047 20.938 1 98.62 300 PRO A O 1
ATOM 2480 N N . VAL A 1 301 ? -16.969 30.484 22.109 1 98.12 301 VAL A N 1
ATOM 2481 C CA . VAL A 1 301 ? -18.016 30.688 23.109 1 98.12 301 VAL A CA 1
ATOM 2482 C C . VAL A 1 301 ? -18.594 32.094 22.969 1 98.12 301 VAL A C 1
ATOM 2484 O O . VAL A 1 301 ? -19.812 32.25 22.844 1 98.12 301 VAL A O 1
ATOM 2487 N N . SER A 1 302 ? -17.797 33.062 22.906 1 97.69 302 SER A N 1
ATOM 2488 C CA . SER A 1 302 ? -18.234 34.469 22.859 1 97.69 302 SER A CA 1
ATOM 2489 C C . SER A 1 302 ? -18.578 34.875 21.438 1 97.69 302 SER A C 1
ATOM 2491 O O . SER A 1 302 ? -19.141 35.969 21.219 1 97.69 302 SER A O 1
ATOM 2493 N N . THR A 1 303 ? -18.219 34.062 20.5 1 97.88 303 THR A N 1
ATOM 2494 C CA . THR A 1 303 ? -18.531 34.281 19.094 1 97.88 303 THR A CA 1
ATOM 2495 C C . THR A 1 303 ? -19.125 33.031 18.484 1 97.88 303 THR A C 1
ATOM 2497 O O . THR A 1 303 ? -19.234 31.984 19.156 1 97.88 303 THR A O 1
ATOM 2500 N N . ASP A 1 304 ? -19.484 33.188 17.172 1 97.5 304 ASP A N 1
ATOM 2501 C CA . ASP A 1 304 ? -20.172 32.062 16.562 1 97.5 304 ASP A CA 1
ATOM 2502 C C . ASP A 1 304 ? -19.312 31.406 15.492 1 97.5 304 ASP A C 1
ATOM 2504 O O . ASP A 1 304 ? -19.75 30.469 14.812 1 97.5 304 ASP A O 1
ATOM 2508 N N . ASN A 1 305 ? -18.125 31.984 15.375 1 98.31 305 ASN A N 1
ATOM 2509 C CA . ASN A 1 305 ? -17.234 31.438 14.359 1 98.31 305 ASN A CA 1
ATOM 2510 C C . ASN A 1 305 ? -15.781 31.766 14.648 1 98.31 305 ASN A C 1
ATOM 2512 O O . ASN A 1 305 ? -15.492 32.625 15.5 1 98.31 305 ASN A O 1
ATOM 2516 N N . TRP A 1 306 ? -14.875 31.141 14 1 98.81 306 TRP A N 1
ATOM 2517 C CA . TRP A 1 306 ? -13.438 31.281 14.211 1 98.81 306 TRP A CA 1
ATOM 2518 C C . TRP A 1 306 ? -12.961 32.656 13.734 1 98.81 306 TRP A C 1
ATOM 2520 O O . TRP A 1 306 ? -12.039 33.25 14.312 1 98.81 306 TRP A O 1
ATOM 2530 N N . HIS A 1 307 ? -13.539 33.125 12.656 1 98.56 307 HIS A N 1
ATOM 2531 C CA . HIS A 1 307 ? -13.125 34.438 12.141 1 98.56 307 HIS A CA 1
ATOM 2532 C C . HIS A 1 307 ? -13.281 35.531 13.195 1 98.56 307 HIS A C 1
ATOM 2534 O O . HIS A 1 307 ? -12.328 36.25 13.484 1 98.56 307 HIS A O 1
ATOM 2540 N N . ASP A 1 308 ? -14.469 35.562 13.734 1 98.62 308 ASP A N 1
ATOM 2541 C CA . ASP A 1 308 ? -14.727 36.562 14.766 1 98.62 308 ASP A CA 1
ATOM 2542 C C . ASP A 1 308 ? -13.883 36.281 16.016 1 98.62 308 ASP A C 1
ATOM 2544 O O . ASP A 1 308 ? -13.406 37.219 16.656 1 98.62 308 ASP A O 1
ATOM 2548 N N . LEU A 1 309 ? -13.719 35.062 16.344 1 98.69 309 LEU A N 1
ATOM 2549 C CA . LEU A 1 309 ? -12.914 34.688 17.5 1 98.69 309 LEU A CA 1
ATOM 2550 C C . LEU A 1 309 ? -11.492 35.219 17.359 1 98.69 309 LEU A C 1
ATOM 2552 O O . LEU A 1 309 ? -10.969 35.844 18.281 1 98.69 309 LEU A O 1
ATOM 2556 N N . VAL A 1 310 ? -10.875 35.031 16.219 1 98.38 310 VAL A N 1
ATOM 2557 C CA . VAL A 1 310 ? -9.477 35.406 16.016 1 98.38 310 VAL A CA 1
ATOM 2558 C C . VAL A 1 310 ? -9.367 36.906 15.781 1 98.38 310 VAL A C 1
ATOM 2560 O O . VAL A 1 310 ? -8.57 37.594 16.438 1 98.38 310 VAL A O 1
ATOM 2563 N N . TYR A 1 311 ? -10.227 37.531 15.023 1 97.56 311 TYR A N 1
ATOM 2564 C CA . TYR A 1 311 ? -10.031 38.875 14.555 1 97.56 311 TYR A CA 1
ATOM 2565 C C . TYR A 1 311 ? -10.656 39.875 15.523 1 97.56 311 TYR A C 1
ATOM 2567 O O . TYR A 1 311 ? -10.172 41 15.664 1 97.56 311 TYR A O 1
ATOM 2575 N N . LYS A 1 312 ? -11.672 39.469 16.203 1 97.81 312 LYS A N 1
ATOM 2576 C CA . LYS A 1 312 ? -12.336 40.438 17.094 1 97.81 312 LYS A CA 1
ATOM 2577 C C . LYS A 1 312 ? -11.914 40.188 18.547 1 97.81 312 LYS A C 1
ATOM 2579 O O . LYS A 1 312 ? -12.047 41.094 19.375 1 97.81 312 LYS A O 1
ATOM 2584 N N . LYS A 1 313 ? -11.43 39 18.797 1 97.44 313 LYS A N 1
ATOM 2585 C CA . LYS A 1 313 ? -11.102 38.719 20.188 1 97.44 313 LYS A CA 1
ATOM 2586 C C . LYS A 1 313 ? -9.594 38.531 20.375 1 97.44 313 LYS A C 1
ATOM 2588 O O . LYS A 1 313 ? -8.953 39.312 21.078 1 97.44 313 LYS A O 1
ATOM 2593 N N . ALA A 1 314 ? -9 37.688 19.703 1 96.44 314 ALA A N 1
ATOM 2594 C CA . ALA A 1 314 ? -7.625 37.281 19.969 1 96.44 314 ALA A CA 1
ATOM 2595 C C . ALA A 1 314 ? -6.641 38.375 19.531 1 96.44 314 ALA A C 1
ATOM 2597 O O . ALA A 1 314 ? -5.738 38.75 20.281 1 96.44 314 ALA A O 1
ATOM 2598 N N . ILE A 1 315 ? -6.77 38.844 18.328 1 96.56 315 ILE A N 1
ATOM 2599 C CA . ILE A 1 315 ? -5.816 39.781 17.75 1 96.56 315 ILE A CA 1
ATOM 2600 C C . ILE A 1 315 ? -5.824 41.062 18.578 1 96.56 315 ILE A C 1
ATOM 2602 O O . ILE A 1 315 ? -4.77 41.531 19.016 1 96.56 315 ILE A O 1
ATOM 2606 N N . PRO A 1 316 ? -6.984 41.562 18.875 1 96.75 316 PRO A N 1
ATOM 2607 C CA . PRO A 1 316 ? -6.969 42.781 19.734 1 96.75 316 PRO A CA 1
ATOM 2608 C C . PRO A 1 316 ? -6.375 42.5 21.109 1 96.75 316 PRO A C 1
ATOM 2610 O O . PRO A 1 316 ? -5.664 43.344 21.656 1 96.75 316 PRO A O 1
ATOM 2613 N N . ALA A 1 317 ? -6.602 41.375 21.625 1 95.56 317 ALA A N 1
ATOM 2614 C CA . ALA A 1 317 ? -6.156 41.062 22.984 1 95.56 317 ALA A CA 1
ATOM 2615 C C . ALA A 1 317 ? -4.648 40.844 23.016 1 95.56 317 ALA A C 1
ATOM 2617 O O . ALA A 1 317 ? -4.035 40.875 24.094 1 95.56 317 ALA A O 1
ATOM 2618 N N . SER A 1 318 ? -4.055 40.531 21.953 1 93.44 318 SER A N 1
ATOM 2619 C CA . SER A 1 318 ? -2.629 40.219 21.906 1 93.44 318 SER A CA 1
ATOM 2620 C C . SER A 1 318 ? -1.85 41.312 21.172 1 93.44 318 SER A C 1
ATOM 2622 O O . SER A 1 318 ? -0.725 41.094 20.719 1 93.44 318 SER A O 1
ATOM 2624 N N . GLN A 1 319 ? -2.451 42.344 20.984 1 91.25 319 GLN A N 1
ATOM 2625 C CA . GLN A 1 319 ? -1.822 43.438 20.25 1 91.25 319 GLN A CA 1
ATOM 2626 C C . GLN A 1 319 ? -0.457 43.781 20.844 1 91.25 319 GLN A C 1
ATOM 2628 O O . GLN A 1 319 ? -0.308 43.875 22.062 1 91.25 319 GLN A O 1
ATOM 2633 N N . GLY A 1 320 ? 0.555 43.906 19.984 1 87.62 320 GLY A N 1
ATOM 2634 C CA . GLY A 1 320 ? 1.891 44.312 20.406 1 87.62 320 GLY A CA 1
ATOM 2635 C C . GLY A 1 320 ? 2.746 43.125 20.828 1 87.62 320 GLY A C 1
ATOM 2636 O O . GLY A 1 320 ? 3.936 43.281 21.109 1 87.62 320 GLY A O 1
ATOM 2637 N N . GLN A 1 321 ? 2.332 41.938 20.938 1 88.88 321 GLN A N 1
ATOM 2638 C CA . GLN A 1 321 ? 3.074 40.812 21.469 1 88.88 321 GLN A CA 1
ATOM 2639 C C . GLN A 1 321 ? 3.662 39.969 20.344 1 88.88 321 GLN A C 1
ATOM 2641 O O . GLN A 1 321 ? 4.508 39.094 20.594 1 88.88 321 GLN A O 1
ATOM 2646 N N . ASN A 1 322 ? 3.426 40.188 19.172 1 89.75 322 ASN A N 1
ATOM 2647 C CA . ASN A 1 322 ? 3.902 39.438 18.016 1 89.75 322 ASN A CA 1
ATOM 2648 C C . ASN A 1 322 ? 3.699 37.938 18.203 1 89.75 322 ASN A C 1
ATOM 2650 O O . ASN A 1 322 ? 4.652 37.156 18.109 1 89.75 322 ASN A O 1
ATOM 2654 N N . VAL A 1 323 ? 2.529 37.438 18.391 1 94.12 323 VAL A N 1
ATOM 2655 C CA . VAL A 1 323 ? 2.201 36.062 18.719 1 94.12 323 VAL A CA 1
ATOM 2656 C C . VAL A 1 323 ? 2.215 35.219 17.453 1 94.12 323 VAL A C 1
ATOM 2658 O O . VAL A 1 323 ? 1.789 35.656 16.391 1 94.12 323 VAL A O 1
ATOM 2661 N N . SER A 1 324 ? 2.721 33.969 17.625 1 95.56 324 SER A N 1
ATOM 2662 C CA . SER A 1 324 ? 2.816 33.031 16.516 1 95.56 324 SER A CA 1
ATOM 2663 C C . SER A 1 324 ? 1.641 32.062 16.5 1 95.56 324 SER A C 1
ATOM 2665 O O . SER A 1 324 ? 1.441 31.312 15.539 1 95.56 324 SER A O 1
ATOM 2667 N N . ALA A 1 325 ? 0.879 32.094 17.609 1 95.75 325 ALA A N 1
ATOM 2668 C CA . ALA A 1 325 ? -0.257 31.156 17.656 1 95.75 325 ALA A CA 1
ATOM 2669 C C . ALA A 1 325 ? -1.275 31.609 18.703 1 95.75 325 ALA A C 1
ATOM 2671 O O . ALA A 1 325 ? -0.931 32.312 19.656 1 95.75 325 ALA A O 1
ATOM 2672 N N . PHE A 1 326 ? -2.506 31.312 18.484 1 96.56 326 PHE A N 1
ATOM 2673 C CA . PHE A 1 326 ? -3.59 31.469 19.453 1 96.56 326 PHE A CA 1
ATOM 2674 C C . PHE A 1 326 ? -4.008 30.109 20.031 1 96.56 326 PHE A C 1
ATOM 2676 O O . PHE A 1 326 ? -4.387 29.203 19.281 1 96.56 326 PHE A O 1
ATOM 2683 N N . VAL A 1 327 ? -4.051 29.969 21.328 1 95.38 327 VAL A N 1
ATOM 2684 C CA . VAL A 1 327 ? -4.129 28.672 21.984 1 95.38 327 VAL A CA 1
ATOM 2685 C C . VAL A 1 327 ? -5.473 28.531 22.703 1 95.38 327 VAL A C 1
ATOM 2687 O O . VAL A 1 327 ? -5.891 29.438 23.422 1 95.38 327 VAL A O 1
ATOM 2690 N N . ALA A 1 328 ? -6.133 27.438 22.438 1 96.06 328 ALA A N 1
ATOM 2691 C CA . ALA A 1 328 ? -7.332 27.078 23.203 1 96.06 328 ALA A CA 1
ATOM 2692 C C . ALA A 1 328 ? -7.023 25.984 24.219 1 96.06 328 ALA A C 1
ATOM 2694 O O . ALA A 1 328 ? -6.543 24.906 23.859 1 96.06 328 ALA A O 1
ATOM 2695 N N . ARG A 1 329 ? -7.363 26.219 25.453 1 93.19 329 ARG A N 1
ATOM 2696 C CA . ARG A 1 329 ? -7.109 25.281 26.547 1 93.19 329 ARG A CA 1
ATOM 2697 C C . ARG A 1 329 ? -8.086 24.109 26.484 1 93.19 329 ARG A C 1
ATOM 2699 O O . ARG A 1 329 ? -9.25 24.281 26.109 1 93.19 329 ARG A O 1
ATOM 2706 N N . ASN A 1 330 ? -7.633 23.016 26.969 1 93 330 ASN A N 1
ATOM 2707 C CA . ASN A 1 330 ? -8.375 21.766 26.828 1 93 330 ASN A CA 1
ATOM 2708 C C . ASN A 1 330 ? -9.359 21.578 27.984 1 93 330 ASN A C 1
ATOM 2710 O O . ASN A 1 330 ? -9.062 21.938 29.125 1 93 330 ASN A O 1
ATOM 2714 N N . VAL A 1 331 ? -10.492 21.094 27.719 1 91.31 331 VAL A N 1
ATOM 2715 C CA . VAL A 1 331 ? -11.391 20.469 28.688 1 91.31 331 VAL A CA 1
ATOM 2716 C C . VAL A 1 331 ? -11.953 19.172 28.094 1 91.31 331 VAL A C 1
ATOM 2718 O O . VAL A 1 331 ? -12.273 19.109 26.906 1 91.31 331 VAL A O 1
ATOM 2721 N N . PHE A 1 332 ? -12.094 18.172 28.969 1 90.56 332 PHE A N 1
ATOM 2722 C CA . PHE A 1 332 ? -12.508 16.859 28.484 1 90.56 332 PHE A CA 1
ATOM 2723 C C . PHE A 1 332 ? -14.016 16.688 28.594 1 90.56 332 PHE A C 1
ATOM 2725 O O . PHE A 1 332 ? -14.625 17.062 29.594 1 90.56 332 PHE A O 1
ATOM 2732 N N . PHE A 1 333 ? -14.562 16.25 27.531 1 90.69 333 PHE A N 1
ATOM 2733 C CA . PHE A 1 333 ? -15.961 15.844 27.484 1 90.69 333 PHE A CA 1
ATOM 2734 C C . PHE A 1 333 ? -16.094 14.328 27.609 1 90.69 333 PHE A C 1
ATOM 2736 O O . PHE A 1 333 ? -15.406 13.578 26.922 1 90.69 333 PHE A O 1
ATOM 2743 N N . ALA A 1 334 ? -16.984 13.922 28.484 1 84.62 334 ALA A N 1
ATOM 2744 C CA . ALA A 1 334 ? -17.172 12.5 28.75 1 84.62 334 ALA A CA 1
ATOM 2745 C C . ALA A 1 334 ? -17.953 11.836 27.609 1 84.62 334 ALA A C 1
ATOM 2747 O O . ALA A 1 334 ? -18.891 12.422 27.062 1 84.62 334 ALA A O 1
ATOM 2748 N N . ASP A 1 335 ? -17.281 10.688 27.188 1 76.19 335 ASP A N 1
ATOM 2749 C CA . ASP A 1 335 ? -17.984 9.852 26.203 1 76.19 335 ASP A CA 1
ATOM 2750 C C . ASP A 1 335 ? -18.875 8.828 26.891 1 76.19 335 ASP A C 1
ATOM 2752 O O . ASP A 1 335 ? -18.406 7.75 27.281 1 76.19 335 ASP A O 1
ATOM 2756 N N . SER A 1 336 ? -19.969 9.266 27.359 1 61.75 336 SER A N 1
ATOM 2757 C CA . SER A 1 336 ? -20.781 8.422 28.234 1 61.75 336 SER A CA 1
ATOM 2758 C C . SER A 1 336 ? -21.625 7.441 27.422 1 61.75 336 SER A C 1
ATOM 2760 O O . SER A 1 336 ? -22 7.73 26.281 1 61.75 336 SER A O 1
ATOM 2762 N N . GLU A 1 337 ? -21.656 6.199 27.859 1 57.69 337 GLU A N 1
ATOM 2763 C CA . GLU A 1 337 ? -22.594 5.219 27.312 1 57.69 337 GLU A CA 1
ATOM 2764 C C . GLU A 1 337 ? -24.016 5.742 27.328 1 57.69 337 GLU A C 1
ATOM 2766 O O . GLU A 1 337 ? -24.859 5.32 26.531 1 57.69 337 GLU A O 1
ATOM 2771 N N . ALA A 1 338 ? -24.422 6.484 28.234 1 56.16 338 ALA A N 1
ATOM 2772 C CA . ALA A 1 338 ? -25.781 7.016 28.312 1 56.16 338 ALA A CA 1
ATOM 2773 C C . ALA A 1 338 ? -25.781 8.531 28.141 1 56.16 338 ALA A C 1
ATOM 2775 O O . ALA A 1 338 ? -25.859 9.281 29.109 1 56.16 338 ALA A O 1
ATOM 2776 N N . PRO A 1 339 ? -25.516 8.914 26.812 1 60.5 339 PRO A N 1
ATOM 2777 C CA . PRO A 1 339 ? -25.5 10.359 26.625 1 60.5 339 PRO A CA 1
ATOM 2778 C C . PRO A 1 339 ? -26.828 11.016 26.969 1 60.5 339 PRO A C 1
ATOM 2780 O O . PRO A 1 339 ? -27.844 10.32 27.094 1 60.5 339 PRO A O 1
ATOM 2783 N N . GLU A 1 340 ? -26.844 12.227 27.406 1 57.22 340 GLU A N 1
ATOM 2784 C CA . GLU A 1 340 ? -28.094 12.961 27.547 1 57.22 340 GLU A CA 1
ATOM 2785 C C . GLU A 1 340 ? -28.859 13.023 26.234 1 57.22 340 GLU A C 1
ATOM 2787 O O . GLU A 1 340 ? -28.438 13.695 25.297 1 57.22 340 GLU A O 1
ATOM 2792 N N . HIS A 1 341 ? -29.344 11.859 25.828 1 56.97 341 HIS A N 1
ATOM 2793 C CA . HIS A 1 341 ? -30.141 11.82 24.594 1 56.97 341 HIS A CA 1
ATOM 2794 C C . HIS A 1 341 ? -31.375 12.703 24.703 1 56.97 341 HIS A C 1
ATOM 2796 O O . HIS A 1 341 ? -32.062 12.695 25.734 1 56.97 341 HIS A O 1
ATOM 2802 N N . THR A 1 342 ? -31.25 13.883 23.984 1 64.69 342 THR A N 1
ATOM 2803 C CA . THR A 1 342 ? -32.5 14.586 23.781 1 64.69 342 THR A CA 1
ATOM 2804 C C . THR A 1 342 ? -33.188 14.125 22.484 1 64.69 342 THR A C 1
ATOM 2806 O O . THR A 1 342 ? -32.5 13.648 21.578 1 64.69 342 THR A O 1
ATOM 2809 N N . ASP A 1 343 ? -34.406 13.852 22.531 1 67.31 343 ASP A N 1
ATOM 2810 C CA . ASP A 1 343 ? -35.219 13.375 21.406 1 67.31 343 ASP A CA 1
ATOM 2811 C C . ASP A 1 343 ? -34.969 14.219 20.156 1 67.31 343 ASP A C 1
ATOM 2813 O O . ASP A 1 343 ? -35.25 13.789 19.047 1 67.31 343 ASP A O 1
ATOM 2817 N N . VAL A 1 344 ? -34.25 15.281 20.266 1 82.56 344 VAL A N 1
ATOM 2818 C CA . VAL A 1 344 ? -34.125 16.203 19.141 1 82.56 344 VAL A CA 1
ATOM 2819 C C . VAL A 1 344 ? -32.812 15.938 18.406 1 82.56 344 VAL A C 1
ATOM 2821 O O . VAL A 1 344 ? -32.688 16.219 17.219 1 82.56 344 VAL A O 1
ATOM 2824 N N . ILE A 1 345 ? -31.906 15.258 19.031 1 90.12 345 ILE A N 1
ATOM 2825 C CA . ILE A 1 345 ? -30.594 14.992 18.422 1 90.12 345 ILE A CA 1
ATOM 2826 C C . ILE A 1 345 ? -30.469 13.516 18.078 1 90.12 345 ILE A C 1
ATOM 2828 O O . ILE A 1 345 ? -30.625 12.648 18.953 1 90.12 345 ILE A O 1
ATOM 2832 N N . PRO A 1 346 ? -30.25 13.203 16.766 1 89.06 346 PRO A N 1
ATOM 2833 C CA . PRO A 1 346 ? -30.078 11.797 16.422 1 89.06 346 PRO A CA 1
ATOM 2834 C C . PRO A 1 346 ? -29.016 11.109 17.266 1 89.06 346 PRO A C 1
ATOM 2836 O O . PRO A 1 346 ? -27.984 11.711 17.594 1 89.06 346 PRO A O 1
ATOM 2839 N N . TRP A 1 347 ? -29.203 9.859 17.578 1 84.56 347 TRP A N 1
ATOM 2840 C CA . TRP A 1 347 ? -28.375 9.125 18.516 1 84.56 347 TRP A CA 1
ATOM 2841 C C . TRP A 1 347 ? -26.953 8.969 17.984 1 84.56 347 TRP A C 1
ATOM 2843 O O . TRP A 1 347 ? -26 8.836 18.766 1 84.56 347 TRP A O 1
ATOM 2853 N N . TYR A 1 348 ? -26.797 9.047 16.703 1 88.81 348 TYR A N 1
ATOM 2854 C CA . TYR A 1 348 ? -25.5 8.734 16.109 1 88.81 348 TYR A CA 1
ATOM 2855 C C . TYR A 1 348 ? -24.609 9.977 16.047 1 88.81 348 TYR A C 1
ATOM 2857 O O . TYR A 1 348 ? -23.438 9.898 15.664 1 88.81 348 TYR A O 1
ATOM 2865 N N . MET A 1 349 ? -25.188 11.125 16.469 1 92.5 349 MET A N 1
ATOM 2866 C CA . MET A 1 349 ? -24.406 12.352 16.547 1 92.5 349 MET A CA 1
ATOM 2867 C C . MET A 1 349 ? -23.578 12.391 17.828 1 92.5 349 MET A C 1
ATOM 2869 O O . MET A 1 349 ? -24.062 12.836 18.859 1 92.5 349 MET A O 1
ATOM 2873 N N . HIS A 1 350 ? -22.375 12.047 17.734 1 90.81 350 HIS A N 1
ATOM 2874 C CA . HIS A 1 350 ? -21.531 11.844 18.922 1 90.81 350 HIS A CA 1
ATOM 2875 C C . HIS A 1 350 ? -21.25 13.164 19.625 1 90.81 350 HIS A C 1
ATOM 2877 O O . HIS A 1 350 ? -21.406 13.273 20.844 1 90.81 350 HIS A O 1
ATOM 2883 N N . MET A 1 351 ? -20.812 14.172 18.922 1 93.94 351 MET A N 1
ATOM 2884 C CA . MET A 1 351 ? -20.406 15.438 19.531 1 93.94 351 MET A CA 1
ATOM 2885 C C . MET A 1 351 ? -21.609 16.172 20.109 1 93.94 351 MET A C 1
ATOM 2887 O O . MET A 1 351 ? -21.531 16.719 21.219 1 93.94 351 MET A O 1
ATOM 2891 N N . LEU A 1 352 ? -22.703 16.109 19.438 1 93.75 352 LEU A N 1
ATOM 2892 C CA . LEU A 1 352 ? -23.906 16.797 19.906 1 93.75 352 LEU A CA 1
ATOM 2893 C C . LEU A 1 352 ? -24.5 16.094 21.109 1 93.75 352 LEU A C 1
ATOM 2895 O O . LEU A 1 352 ? -25.109 16.734 21.969 1 93.75 352 LEU A O 1
ATOM 2899 N N . GLN A 1 353 ? -24.234 14.789 21.156 1 90.31 353 GLN A N 1
ATOM 2900 C CA . GLN A 1 353 ? -24.859 13.992 22.203 1 90.31 353 GLN A CA 1
ATOM 2901 C C . GLN A 1 353 ? -24.062 14.102 23.516 1 90.31 353 GLN A C 1
ATOM 2903 O O . GLN A 1 353 ? -24.625 13.984 24.594 1 90.31 353 GLN A O 1
ATOM 2908 N N . ASN A 1 354 ? -22.828 14.32 23.406 1 89.62 354 ASN A N 1
ATOM 2909 C CA . ASN A 1 354 ? -21.969 14.289 24.594 1 89.62 354 ASN A CA 1
ATOM 2910 C C . ASN A 1 354 ? -21.547 15.688 25.016 1 89.62 354 ASN A C 1
ATOM 2912 O O . ASN A 1 354 ? -20.484 16.172 24.609 1 89.62 354 ASN A O 1
ATOM 2916 N N . VAL A 1 355 ? -22.359 16.219 26.016 1 91.12 355 VAL A N 1
ATOM 2917 C CA . VAL A 1 355 ? -22.141 17.625 26.359 1 91.12 355 VAL A CA 1
ATOM 2918 C C . VAL A 1 355 ? -21.781 17.734 27.844 1 91.12 355 VAL A C 1
ATOM 2920 O O . VAL A 1 355 ? -21.859 18.828 28.422 1 91.12 355 VAL A O 1
ATOM 2923 N N . ARG A 1 356 ? -21.453 16.672 28.453 1 88.38 356 ARG A N 1
ATOM 2924 C CA . ARG A 1 356 ? -20.953 16.719 29.828 1 88.38 356 ARG A CA 1
ATOM 2925 C C . ARG A 1 356 ? -19.422 16.781 29.844 1 88.38 356 ARG A C 1
ATOM 2927 O O . ARG A 1 356 ? -18.766 15.938 29.234 1 88.38 356 ARG A O 1
ATOM 2934 N N . ARG A 1 357 ? -18.969 17.734 30.5 1 89.25 357 ARG A N 1
ATOM 2935 C CA . ARG A 1 357 ? -17.516 17.891 30.516 1 89.25 357 ARG A CA 1
ATOM 2936 C C . ARG A 1 357 ? -17 18.125 31.938 1 89.25 357 ARG A C 1
ATOM 2938 O O . ARG A 1 357 ? -17.781 18.453 32.844 1 89.25 357 ARG A O 1
ATOM 2945 N N . GLY A 1 358 ? -15.695 17.984 32.094 1 86.88 358 GLY A N 1
ATOM 2946 C CA . GLY A 1 358 ? -15.07 18.375 33.344 1 86.88 358 GLY A CA 1
ATOM 2947 C C . GLY A 1 358 ? -15.242 19.844 33.688 1 86.88 358 GLY A C 1
ATOM 2948 O O . GLY A 1 358 ? -15.391 20.672 32.781 1 86.88 358 GLY A O 1
ATOM 2949 N N . ARG A 1 359 ? -15.133 20.188 34.938 1 86.94 359 ARG A N 1
ATOM 2950 C CA . ARG A 1 359 ? -15.359 21.562 35.375 1 86.94 359 ARG A CA 1
ATOM 2951 C C . ARG A 1 359 ? -14.125 22.422 35.125 1 86.94 359 ARG A C 1
ATOM 2953 O O . ARG A 1 359 ? -14.25 23.609 34.812 1 86.94 359 ARG A O 1
ATOM 2960 N N . ASN A 1 360 ? -13.078 21.797 35.188 1 84.5 360 ASN A N 1
ATOM 2961 C CA . ASN A 1 360 ? -11.844 22.562 35.125 1 84.5 360 ASN A CA 1
ATOM 2962 C C . ASN A 1 360 ? -11.141 22.391 33.781 1 84.5 360 ASN A C 1
ATOM 2964 O O . ASN A 1 360 ? -11.047 21.281 33.281 1 84.5 360 ASN A O 1
ATOM 2968 N N . PHE A 1 361 ? -10.789 23.5 33.281 1 87.56 361 PHE A N 1
ATOM 2969 C CA . PHE A 1 361 ? -9.914 23.484 32.125 1 87.56 361 PHE A CA 1
ATOM 2970 C C . PHE A 1 361 ? -8.484 23.141 32.531 1 87.56 361 PHE A C 1
ATOM 2972 O O . PHE A 1 361 ? -8.094 23.344 33.688 1 87.56 361 PHE A O 1
ATOM 2979 N N . ASP A 1 362 ? -7.785 22.625 31.5 1 84.56 362 ASP A N 1
ATOM 2980 C CA . ASP A 1 362 ? -6.359 22.469 31.75 1 84.56 362 ASP A CA 1
ATOM 2981 C C . ASP A 1 362 ? -5.711 23.797 32.094 1 84.56 362 ASP A C 1
ATOM 2983 O O . ASP A 1 362 ? -6.102 24.844 31.547 1 84.56 362 ASP A O 1
ATOM 2987 N N . PRO A 1 363 ? -4.734 23.734 33.062 1 76.69 363 PRO A N 1
ATOM 2988 C CA . PRO A 1 363 ? -4.109 25 33.438 1 76.69 363 PRO A CA 1
ATOM 2989 C C . PRO A 1 363 ? -3.375 25.672 32.281 1 76.69 363 PRO A C 1
ATOM 2991 O O . PRO A 1 363 ? -2.822 24.984 31.422 1 76.69 363 PRO A O 1
ATOM 2994 N N . ALA A 1 364 ? -3.373 27.031 32.375 1 64.38 364 ALA A N 1
ATOM 2995 C CA . ALA A 1 364 ? -2.764 27.828 31.312 1 64.38 364 ALA A CA 1
ATOM 2996 C C . ALA A 1 364 ? -1.25 27.641 31.297 1 64.38 364 ALA A C 1
ATOM 2998 O O . ALA A 1 364 ? -0.624 27.75 30.234 1 64.38 364 ALA A O 1
ATOM 2999 N N . ASP A 1 365 ? -0.657 27.703 32.438 1 58.22 365 ASP A N 1
ATOM 3000 C CA . ASP A 1 365 ? 0.796 27.594 32.531 1 58.22 365 ASP A CA 1
ATOM 3001 C C . ASP A 1 365 ? 1.298 26.312 31.891 1 58.22 365 ASP A C 1
ATOM 3003 O O . ASP A 1 365 ? 2.494 26.156 31.641 1 58.22 365 ASP A O 1
ATOM 3007 N N . TYR A 1 366 ? 0.351 25.531 31.75 1 49.34 366 TYR A N 1
ATOM 3008 C CA . TYR A 1 366 ? 0.695 24.266 31.109 1 49.34 366 TYR A CA 1
ATOM 3009 C C . TYR A 1 366 ? 1.005 24.469 29.641 1 49.34 366 TYR A C 1
ATOM 3011 O O . TYR A 1 366 ? 1.515 23.562 28.969 1 49.34 366 TYR A O 1
ATOM 3019 N N . VAL A 1 367 ? 0.766 25.594 29.141 1 46.59 367 VAL A N 1
ATOM 3020 C CA . VAL A 1 367 ? 1.072 25.875 27.75 1 46.59 367 VAL A CA 1
ATOM 3021 C C . VAL A 1 367 ? 2.568 25.703 27.5 1 46.59 367 VAL A C 1
ATOM 3023 O O . VAL A 1 367 ? 2.979 25.281 26.406 1 46.59 367 VAL A O 1
ATOM 3026 N N . GLY A 1 368 ? 3.355 26.141 28.375 1 45.34 368 GLY A N 1
ATOM 3027 C CA . GLY A 1 368 ? 4.773 25.875 28.219 1 45.34 368 GLY A CA 1
ATOM 3028 C C . GLY A 1 368 ? 5.109 24.391 28.281 1 45.34 368 GLY A C 1
ATOM 3029 O O . GLY A 1 368 ? 6.223 23.984 27.938 1 45.34 368 GLY A O 1
ATOM 3030 N N . GLY A 1 369 ? 4.145 23.688 28.797 1 46.62 369 GLY A N 1
ATOM 3031 C CA . GLY A 1 369 ? 4.316 22.25 28.844 1 46.62 369 GLY A CA 1
ATOM 3032 C C . GLY A 1 369 ? 3.377 21.5 27.922 1 46.62 369 GLY A C 1
ATOM 3033 O O . GLY A 1 369 ? 2.547 22.109 27.25 1 46.62 369 GLY A O 1
ATOM 3034 N N . LEU A 1 370 ? 3.402 20.234 27.906 1 49.78 370 LEU A N 1
ATOM 3035 C CA . LEU A 1 370 ? 3.053 19.188 26.969 1 49.78 370 LEU A CA 1
ATOM 3036 C C . LEU A 1 370 ? 1.54 19.062 26.812 1 49.78 370 LEU A C 1
ATOM 3038 O O . LEU A 1 370 ? 1.044 18.109 26.219 1 49.78 370 LEU A O 1
ATOM 3042 N N . LEU A 1 371 ? 0.551 19.859 27.375 1 65 371 LEU A N 1
ATOM 3043 C CA . LEU A 1 371 ? -0.574 18.938 27.5 1 65 371 LEU A CA 1
ATOM 3044 C C . LEU A 1 371 ? -1.55 19.109 26.344 1 65 371 LEU A C 1
ATOM 3046 O O . LEU A 1 371 ? -1.229 19.781 25.344 1 65 371 LEU A O 1
ATOM 3050 N N . HIS A 1 372 ? -2.938 18.828 26.203 1 81.94 372 HIS A N 1
ATOM 3051 C CA . HIS A 1 372 ? -4.016 18.406 25.312 1 81.94 372 HIS A CA 1
ATOM 3052 C C . HIS A 1 372 ? -4.539 19.594 24.5 1 81.94 372 HIS A C 1
ATOM 3054 O O . HIS A 1 372 ? -5.465 19.453 23.703 1 81.94 372 HIS A O 1
ATOM 3060 N N . HIS A 1 373 ? -3.744 21 24.625 1 91.75 373 HIS A N 1
ATOM 3061 C CA . HIS A 1 373 ? -4.301 22.156 23.938 1 91.75 373 HIS A CA 1
ATOM 3062 C C . HIS A 1 373 ? -4.074 22.078 22.438 1 91.75 373 HIS A C 1
ATOM 3064 O O . HIS A 1 373 ? -3.305 21.234 21.969 1 91.75 373 HIS A O 1
ATOM 3070 N N . LYS A 1 374 ? -4.758 22.906 21.734 1 95.31 374 LYS A N 1
ATOM 3071 C CA . LYS A 1 374 ? -4.586 23.062 20.297 1 95.31 374 LYS A CA 1
ATOM 3072 C C . LYS A 1 374 ? -4.547 24.531 19.906 1 95.31 374 LYS A C 1
ATOM 3074 O O . LYS A 1 374 ? -4.98 25.406 20.672 1 95.31 374 LYS A O 1
ATOM 3079 N N . SER A 1 375 ? -3.99 24.812 18.719 1 96 375 SER A N 1
ATOM 3080 C CA . SER A 1 375 ? -3.703 26.203 18.406 1 96 375 SER A CA 1
ATOM 3081 C C . SER A 1 375 ? -4.031 26.516 16.953 1 96 375 SER A C 1
ATOM 3083 O O . SER A 1 375 ? -3.986 25.625 16.094 1 96 375 SER A O 1
ATOM 3085 N N . PHE A 1 376 ? -4.352 27.828 16.766 1 98.12 376 PHE A N 1
ATOM 3086 C CA . PHE A 1 376 ? -4.238 28.453 15.453 1 98.12 376 PHE A CA 1
ATOM 3087 C C . PHE A 1 376 ? -2.811 28.906 15.188 1 98.12 376 PHE A C 1
ATOM 3089 O O . PHE A 1 376 ? -2.352 29.891 15.781 1 98.12 376 PHE A O 1
ATOM 3096 N N . HIS A 1 377 ? -2.139 28.234 14.273 1 97.94 377 HIS A N 1
ATOM 3097 C CA . HIS A 1 377 ? -0.767 28.609 13.953 1 97.94 377 HIS A CA 1
ATOM 3098 C C . HIS A 1 377 ? -0.726 29.688 12.867 1 97.94 377 HIS A C 1
ATOM 3100 O O . HIS A 1 377 ? -1.318 29.516 11.797 1 97.94 377 HIS A O 1
ATOM 3106 N N . ASP A 1 378 ? -0.019 30.734 13.109 1 97.31 378 ASP A N 1
ATOM 3107 C CA . ASP A 1 378 ? 0.157 31.781 12.109 1 97.31 378 ASP A CA 1
ATOM 3108 C C . ASP A 1 378 ? 1.142 31.344 11.023 1 97.31 378 ASP A C 1
ATOM 3110 O O . ASP A 1 378 ? 2.34 31.219 11.281 1 97.31 378 ASP A O 1
ATOM 3114 N N . ALA A 1 379 ? 0.688 31.25 9.82 1 96.56 379 ALA A N 1
ATOM 3115 C CA . ALA A 1 379 ? 1.461 30.703 8.703 1 96.56 379 ALA A CA 1
ATOM 3116 C C . ALA A 1 379 ? 2.713 31.547 8.445 1 96.56 379 ALA A C 1
ATOM 3118 O O . ALA A 1 379 ? 3.721 31.031 7.957 1 96.56 379 ALA A O 1
ATOM 3119 N N . GLN A 1 380 ? 2.697 32.75 8.766 1 95.56 380 GLN A N 1
ATOM 3120 C CA . GLN A 1 380 ? 3.797 33.656 8.43 1 95.56 380 GLN A CA 1
ATOM 3121 C C . GLN A 1 380 ? 4.828 33.688 9.547 1 95.56 380 GLN A C 1
ATOM 3123 O O . GLN A 1 380 ? 5.91 34.25 9.383 1 95.56 380 GLN A O 1
ATOM 3128 N N . LYS A 1 381 ? 4.516 33.031 10.641 1 96 381 LYS A N 1
ATOM 3129 C CA . LYS A 1 381 ? 5.41 33.219 11.781 1 96 381 LYS A CA 1
ATOM 3130 C C . LYS A 1 381 ? 6.008 31.859 12.211 1 96 381 LYS A C 1
ATOM 3132 O O . LYS A 1 381 ? 7.059 31.828 12.852 1 96 381 LYS A O 1
ATOM 3137 N N . VAL A 1 382 ? 5.309 30.828 11.875 1 96.94 382 VAL A N 1
ATOM 3138 C CA . VAL A 1 382 ? 5.781 29.531 12.336 1 96.94 382 VAL A CA 1
ATOM 3139 C C . VAL A 1 382 ? 6.633 28.875 11.25 1 96.94 382 VAL A C 1
ATOM 3141 O O . VAL A 1 382 ? 6.332 29 10.055 1 96.94 382 VAL A O 1
ATOM 3144 N N . LEU A 1 383 ? 7.656 28.141 11.711 1 96.56 383 LEU A N 1
ATOM 3145 C CA . LEU A 1 383 ? 8.453 27.344 10.781 1 96.56 383 LEU A CA 1
ATOM 3146 C C . LEU A 1 383 ? 7.848 25.953 10.609 1 96.56 383 LEU A C 1
ATOM 3148 O O . LEU A 1 383 ? 7.914 25.375 9.523 1 96.56 383 LEU A O 1
ATOM 3152 N N . SER A 1 384 ? 7.328 25.422 11.641 1 95.62 384 SER A N 1
ATOM 3153 C CA . SER A 1 384 ? 6.715 24.109 11.602 1 95.62 384 SER A CA 1
ATOM 3154 C C . SER A 1 384 ? 5.484 24.031 12.492 1 95.62 384 SER A C 1
ATOM 3156 O O . SER A 1 384 ? 5.344 24.844 13.422 1 95.62 384 SER A O 1
ATOM 3158 N N . LEU A 1 385 ? 4.617 23.141 12.094 1 95.94 385 LEU A N 1
ATOM 3159 C CA . LEU A 1 385 ? 3.465 22.828 12.93 1 95.94 385 LEU A CA 1
ATOM 3160 C C . LEU A 1 385 ? 3.803 21.719 13.93 1 95.94 385 LEU A C 1
ATOM 3162 O O . LEU A 1 385 ? 4.668 20.891 13.664 1 95.94 385 LEU A O 1
ATOM 3166 N N . TYR A 1 386 ? 3.115 21.812 14.984 1 91.69 386 TYR A N 1
ATOM 3167 C CA . TYR A 1 386 ? 3.156 20.781 16.031 1 91.69 386 TYR A CA 1
ATOM 3168 C C . TYR A 1 386 ? 1.759 20.5 16.562 1 91.69 386 TYR A C 1
ATOM 3170 O O . TYR A 1 386 ? 0.812 21.234 16.266 1 91.69 386 TYR A O 1
ATOM 3178 N N . ASN A 1 387 ? 1.646 19.422 17.266 1 89.44 387 ASN A N 1
ATOM 3179 C CA . ASN A 1 387 ? 0.337 18.984 17.734 1 89.44 387 ASN A CA 1
ATOM 3180 C C . ASN A 1 387 ? -0.291 20 18.672 1 89.44 387 ASN A C 1
ATOM 3182 O O . ASN A 1 387 ? -1.508 20.203 18.672 1 89.44 387 ASN A O 1
ATOM 3186 N N . HIS A 1 388 ? 0.441 20.672 19.484 1 89.69 388 HIS A N 1
ATOM 3187 C CA . HIS A 1 388 ? -0.088 21.594 20.484 1 89.69 388 HIS A CA 1
ATOM 3188 C C . HIS A 1 388 ? 0.235 23.047 20.109 1 89.69 388 HIS A C 1
ATOM 3190 O O . HIS A 1 388 ? -0.452 23.641 19.281 1 89.69 388 HIS A O 1
ATOM 3196 N N . SER A 1 389 ? 1.305 23.531 20.562 1 89.31 389 SER A N 1
ATOM 3197 C CA . SER A 1 389 ? 1.804 24.844 20.172 1 89.31 389 SER A CA 1
ATOM 3198 C C . SER A 1 389 ? 3.064 24.734 19.312 1 89.31 389 SER A C 1
ATOM 3200 O O . SER A 1 389 ? 3.791 23.75 19.406 1 89.31 389 SER A O 1
ATOM 3202 N N . PRO A 1 390 ? 3.225 25.703 18.484 1 90.25 390 PRO A N 1
ATOM 3203 C CA . PRO A 1 390 ? 4.426 25.625 17.641 1 90.25 390 PRO A CA 1
ATOM 3204 C C . PRO A 1 390 ? 5.711 25.562 18.469 1 90.25 390 PRO A C 1
ATOM 3206 O O . PRO A 1 390 ? 5.816 26.219 19.5 1 90.25 390 PRO A O 1
ATOM 3209 N N . ARG A 1 391 ? 6.625 24.844 17.938 1 85.62 391 ARG A N 1
ATOM 3210 C CA . ARG A 1 391 ? 7.914 24.719 18.609 1 85.62 391 ARG A CA 1
ATOM 3211 C C . ARG A 1 391 ? 8.992 25.5 17.875 1 85.62 391 ARG A C 1
ATOM 3213 O O . ARG A 1 391 ? 10.008 25.891 18.469 1 85.62 391 ARG A O 1
ATOM 3220 N N . GLU A 1 392 ? 8.82 25.594 16.609 1 91.81 392 GLU A N 1
ATOM 3221 C CA . GLU A 1 392 ? 9.781 26.312 15.781 1 91.81 392 GLU A CA 1
ATOM 3222 C C . GLU A 1 392 ? 9.125 27.484 15.07 1 91.81 392 GLU A C 1
ATOM 3224 O O . GLU A 1 392 ? 8.172 27.312 14.312 1 91.81 392 GLU A O 1
ATOM 3229 N N . CYS A 1 393 ? 9.648 28.656 15.32 1 94.56 393 CYS A N 1
ATOM 3230 C CA . CYS A 1 393 ? 9.156 29.891 14.711 1 94.56 393 CYS A CA 1
ATOM 3231 C C . CYS A 1 393 ? 10.305 30.688 14.094 1 94.56 393 CYS A C 1
ATOM 3233 O O . CYS A 1 393 ? 11.477 30.375 14.336 1 94.56 393 CYS A O 1
ATOM 3235 N N . PHE A 1 394 ? 9.961 31.531 13.18 1 93.38 394 PHE A N 1
ATOM 3236 C CA . PHE A 1 394 ? 10.984 32.375 12.555 1 93.38 394 PHE A CA 1
ATOM 3237 C C . PHE A 1 394 ? 11.602 33.312 13.57 1 93.38 394 PHE A C 1
ATOM 3239 O O . PHE A 1 394 ? 12.797 33.594 13.516 1 93.38 394 PHE A O 1
ATOM 3246 N N . ASP A 1 395 ? 10.719 33.625 14.508 1 84.69 395 ASP A N 1
ATOM 3247 C CA . ASP A 1 395 ? 11.266 34.406 15.625 1 84.69 395 ASP A CA 1
ATOM 3248 C C . ASP A 1 395 ? 11.828 33.469 16.703 1 84.69 395 ASP A C 1
ATOM 3250 O O . ASP A 1 395 ? 11.422 32.312 16.812 1 84.69 395 ASP A O 1
ATOM 3254 N N . LYS A 1 396 ? 12.961 33.75 17.312 1 72.94 396 LYS A N 1
ATOM 3255 C CA . LYS A 1 396 ? 13.68 32.906 18.266 1 72.94 396 LYS A CA 1
ATOM 3256 C C . LYS A 1 396 ? 12.727 32.25 19.266 1 72.94 396 LYS A C 1
ATOM 3258 O O . LYS A 1 396 ? 12.875 31.078 19.609 1 72.94 396 LYS A O 1
ATOM 3263 N N . LYS A 1 397 ? 11.742 32.906 19.672 1 84 397 LYS A N 1
ATOM 3264 C CA . LYS A 1 397 ? 10.789 32.312 20.594 1 84 397 LYS A CA 1
ATOM 3265 C C . LYS A 1 397 ? 9.375 32.312 20.016 1 84 397 LYS A C 1
ATOM 3267 O O . LYS A 1 397 ? 8.953 33.312 19.438 1 84 397 LYS A O 1
ATOM 3272 N N . CYS A 1 398 ? 8.742 31.141 20.062 1 91.5 398 CYS A N 1
ATOM 3273 C CA . CYS A 1 398 ? 7.344 31.062 19.656 1 91.5 398 CYS A CA 1
ATOM 3274 C C . CYS A 1 398 ? 6.426 31.594 20.75 1 91.5 398 CYS A C 1
ATOM 3276 O O . CYS A 1 398 ? 6.094 30.875 21.688 1 91.5 398 CYS A O 1
ATOM 3278 N N . LYS A 1 399 ? 6.012 32.812 20.641 1 91.75 399 LYS A N 1
ATOM 3279 C CA . LYS A 1 399 ? 5.07 33.406 21.594 1 91.75 399 LYS A CA 1
ATOM 3280 C C . LYS A 1 399 ? 3.631 33.031 21.234 1 91.75 399 LYS A C 1
ATOM 3282 O O . LYS A 1 399 ? 3.266 33.031 20.062 1 91.75 399 LYS A O 1
ATOM 3287 N N . VAL A 1 400 ? 2.857 32.812 22.312 1 92.94 400 VAL A N 1
ATOM 3288 C CA . VAL A 1 400 ? 1.476 32.406 22.062 1 92.94 400 VAL A CA 1
ATOM 3289 C C . VAL A 1 400 ? 0.529 33.281 22.875 1 92.94 400 VAL A C 1
ATOM 3291 O O . VAL A 1 400 ? 0.939 33.875 23.875 1 92.94 400 VAL A O 1
ATOM 3294 N N . HIS A 1 401 ? -0.647 33.438 22.422 1 94.25 401 HIS A N 1
ATOM 3295 C CA . HIS A 1 401 ? -1.764 34 23.172 1 94.25 401 HIS A CA 1
ATOM 3296 C C . HIS A 1 401 ? -2.779 32.938 23.547 1 94.25 401 HIS A C 1
ATOM 3298 O O . HIS A 1 401 ? -3.26 32.188 22.672 1 94.25 401 HIS A O 1
ATOM 3304 N N . VAL A 1 402 ? -3.105 32.875 24.812 1 93.75 402 VAL A N 1
ATOM 3305 C CA . VAL A 1 402 ? -4.059 31.875 25.281 1 93.75 402 VAL A CA 1
ATOM 3306 C C . VAL A 1 402 ? -5.441 32.5 25.422 1 93.75 402 VAL A C 1
ATOM 3308 O O . VAL A 1 402 ? -5.605 33.531 26.094 1 93.75 402 VAL A O 1
ATOM 3311 N N . PHE A 1 403 ? -6.418 31.906 24.812 1 95.12 403 PHE A N 1
ATOM 3312 C CA . PHE A 1 403 ? -7.789 32.375 24.922 1 95.12 403 PHE A CA 1
ATOM 3313 C C . PHE A 1 403 ? -8.281 32.281 26.359 1 95.12 403 PHE A C 1
ATOM 3315 O O . PHE A 1 403 ? -7.977 31.297 27.047 1 95.12 403 PHE A O 1
ATOM 3322 N N . ASP A 1 404 ? -9.078 33.312 26.734 1 93.81 404 ASP A N 1
ATOM 3323 C CA . ASP A 1 404 ? -9.938 33.094 27.891 1 93.81 404 ASP A CA 1
ATOM 3324 C C . ASP A 1 404 ? -10.992 32.031 27.594 1 93.81 404 ASP A C 1
ATOM 3326 O O . ASP A 1 404 ? -11.617 32.031 26.531 1 93.81 404 ASP A O 1
ATOM 3330 N N . PRO A 1 405 ? -11.18 31.078 28.516 1 94.56 405 PRO A N 1
ATOM 3331 C CA . PRO A 1 405 ? -12.188 30.031 28.25 1 94.56 405 PRO A CA 1
ATOM 3332 C C . PRO A 1 405 ? -13.57 30.625 27.969 1 94.56 405 PRO A C 1
ATOM 3334 O O . PRO A 1 405 ? -14.414 29.938 27.391 1 94.56 405 PRO A O 1
ATOM 3337 N N . GLU A 1 406 ? -13.836 31.828 28.344 1 96.12 406 GLU A N 1
ATOM 3338 C CA . GLU A 1 406 ? -15.094 32.5 28.031 1 96.12 406 GLU A CA 1
ATOM 3339 C C . GLU A 1 406 ? -15.156 32.875 26.547 1 96.12 406 GLU A C 1
ATOM 3341 O O . GLU A 1 406 ? -16.234 33.219 26.031 1 96.12 406 GLU A O 1
ATOM 3346 N N . ASP A 1 407 ? -14.031 32.844 25.953 1 97.69 407 ASP A N 1
ATOM 3347 C CA . ASP A 1 407 ? -13.984 33.125 24.516 1 97.69 407 ASP A CA 1
ATOM 3348 C C . ASP A 1 407 ? -13.93 31.844 23.703 1 97.69 407 ASP A C 1
ATOM 3350 O O . ASP A 1 407 ? -14.586 31.734 22.672 1 97.69 407 ASP A O 1
ATOM 3354 N N . ALA A 1 408 ? -13.07 30.984 24.141 1 97.88 408 ALA A N 1
ATOM 3355 C CA . ALA A 1 408 ? -12.953 29.734 23.406 1 97.88 408 ALA A CA 1
ATOM 3356 C C . ALA A 1 408 ? -12.219 28.688 24.234 1 97.88 408 ALA A C 1
ATOM 3358 O O . ALA A 1 408 ? -11.391 29.016 25.094 1 97.88 408 ALA A O 1
ATOM 3359 N N . PHE A 1 409 ? -12.477 27.469 24 1 96.31 409 PHE A N 1
ATOM 3360 C CA . PHE A 1 409 ? -11.766 26.328 24.594 1 96.31 409 PHE A CA 1
ATOM 3361 C C . PHE A 1 409 ? -11.727 25.156 23.625 1 96.31 409 PHE A C 1
ATOM 3363 O O . PHE A 1 409 ? -12.398 25.172 22.594 1 96.31 409 PHE A O 1
ATOM 3370 N N . LEU A 1 410 ? -10.828 24.188 23.922 1 96.38 410 LEU A N 1
ATOM 3371 C CA . LEU A 1 410 ? -10.766 22.938 23.156 1 96.38 410 LEU A CA 1
ATOM 3372 C C . LEU A 1 410 ? -11.719 21.906 23.719 1 96.38 410 LEU A C 1
ATOM 3374 O O . LEU A 1 410 ? -11.531 21.422 24.844 1 96.38 410 LEU A O 1
ATOM 3378 N N . GLN A 1 411 ? -12.734 21.672 22.969 1 96.19 411 GLN A N 1
ATOM 3379 C CA . GLN A 1 411 ? -13.656 20.594 23.281 1 96.19 411 GLN A CA 1
ATOM 3380 C C . GLN A 1 411 ? -13.078 19.25 22.875 1 96.19 411 GLN A C 1
ATOM 3382 O O . GLN A 1 411 ? -13.023 18.922 21.688 1 96.19 411 GLN A O 1
ATOM 3387 N N . HIS A 1 412 ? -12.68 18.422 23.891 1 93.94 412 HIS A N 1
ATOM 3388 C CA . HIS A 1 412 ? -11.961 17.172 23.656 1 93.94 412 HIS A CA 1
ATOM 3389 C C . HIS A 1 412 ? -12.742 15.977 24.203 1 93.94 412 HIS A C 1
ATOM 3391 O O . HIS A 1 412 ? -12.961 15.875 25.406 1 93.94 412 HIS A O 1
ATOM 3397 N N . TYR A 1 413 ? -13.086 15.109 23.328 1 90.88 413 TYR A N 1
ATOM 3398 C CA . TYR A 1 413 ? -13.883 13.961 23.75 1 90.88 413 TYR A CA 1
ATOM 3399 C C . TYR A 1 413 ? -12.992 12.812 24.203 1 90.88 413 TYR A C 1
ATOM 3401 O O . TYR A 1 413 ? -11.945 12.555 23.594 1 90.88 413 TYR A O 1
ATOM 3409 N N . CYS A 1 414 ? -13.422 12.07 25.25 1 82.12 414 CYS A N 1
ATOM 3410 C CA . CYS A 1 414 ? -12.688 10.953 25.812 1 82.12 414 CYS A CA 1
ATOM 3411 C C . CYS A 1 414 ? -12.984 9.664 25.062 1 82.12 414 CYS A C 1
ATOM 3413 O O . CYS A 1 414 ? -13.609 8.75 25.594 1 82.12 414 CYS A O 1
ATOM 3415 N N . ILE A 1 415 ? -12.695 9.586 23.953 1 66 415 ILE A N 1
ATOM 3416 C CA . ILE A 1 415 ? -13.055 8.383 23.203 1 66 415 ILE A CA 1
ATOM 3417 C C . ILE A 1 415 ? -12.25 7.195 23.719 1 66 415 ILE A C 1
ATOM 3419 O O . ILE A 1 415 ? -11.031 7.137 23.531 1 66 415 ILE A O 1
ATOM 3423 N N . GLY A 1 416 ? -12.898 6.191 24.25 1 58.94 416 GLY A N 1
ATOM 3424 C CA . GLY A 1 416 ? -12.336 4.926 24.688 1 58.94 416 GLY A CA 1
ATOM 3425 C C . GLY A 1 416 ? -11.281 5.086 25.766 1 58.94 416 GLY A C 1
ATOM 3426 O O . GLY A 1 416 ? -10.57 4.137 26.094 1 58.94 416 GLY A O 1
ATOM 3427 N N . ARG A 1 417 ? -11.148 6.336 26.203 1 59.75 417 ARG A N 1
ATOM 3428 C CA . ARG A 1 417 ? -10.039 6.578 27.109 1 59.75 417 ARG A CA 1
ATOM 3429 C C . ARG A 1 417 ? -10.508 6.535 28.562 1 59.75 417 ARG A C 1
ATOM 3431 O O . ARG A 1 417 ? -11.641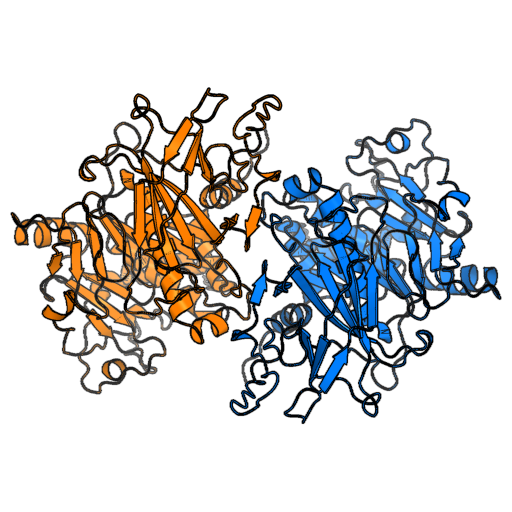 6.91 28.875 1 59.75 417 ARG A O 1
ATOM 3438 N N . THR A 1 418 ? -9.633 5.848 29.281 1 57.16 418 THR A N 1
ATOM 3439 C CA . THR A 1 418 ? -9.906 5.68 30.703 1 57.16 418 THR A CA 1
ATOM 3440 C C . THR A 1 418 ? -9.18 6.742 31.516 1 57.16 418 THR A C 1
ATOM 3442 O O . THR A 1 418 ? -8.883 6.531 32.688 1 57.16 418 THR A O 1
ATOM 3445 N N . ARG A 1 419 ? -9.078 7.844 30.953 1 62.16 419 ARG A N 1
ATOM 3446 C CA . ARG A 1 419 ? -8.367 8.859 31.719 1 62.16 419 ARG A CA 1
ATOM 3447 C C . ARG A 1 419 ? -9.219 9.344 32.906 1 62.16 419 ARG A C 1
ATOM 3449 O O . ARG A 1 419 ? -10.445 9.422 32.781 1 62.16 419 ARG A O 1
ATOM 3456 N N . PRO A 1 420 ? -8.484 9.492 33.906 1 63.78 420 PRO A N 1
ATOM 3457 C CA . PRO A 1 420 ? -9.234 9.945 35.094 1 63.78 420 PRO A CA 1
ATOM 3458 C C . PRO A 1 420 ? -10.102 11.164 34.812 1 63.78 420 PRO A C 1
ATOM 3460 O O . PRO A 1 420 ? -11.219 11.266 35.344 1 63.78 420 PRO A O 1
ATOM 3463 N N . GLU A 1 421 ? -9.664 12.039 33.969 1 63.53 421 GLU A N 1
ATOM 3464 C CA . GLU A 1 421 ? -10.43 13.242 33.656 1 63.53 421 GLU A CA 1
ATOM 3465 C C . GLU A 1 421 ? -11.703 12.906 32.875 1 63.53 421 GLU A C 1
ATOM 3467 O O . GLU A 1 421 ? -12.664 13.68 32.906 1 63.53 421 GLU A O 1
ATOM 3472 N N . CYS A 1 422 ? -11.641 11.773 32.312 1 66.19 422 CYS A N 1
ATOM 3473 C CA . CYS A 1 422 ? -12.797 11.328 31.531 1 66.19 422 CYS A CA 1
ATOM 3474 C C . CYS A 1 422 ? -13.781 10.562 32.406 1 66.19 422 CYS A C 1
ATOM 3476 O O . CYS A 1 422 ? -14.914 10.312 32 1 66.19 422 CYS A O 1
ATOM 3478 N N . ARG A 1 423 ? -13.234 10.156 33.469 1 59.53 423 ARG A N 1
ATOM 3479 C CA . ARG A 1 423 ? -14.047 9.352 34.375 1 59.53 423 ARG A CA 1
ATOM 3480 C C . ARG A 1 423 ? -14.57 10.188 35.531 1 59.53 423 ARG A C 1
ATOM 3482 O O . ARG A 1 423 ? -15.289 9.68 36.406 1 59.53 423 ARG A O 1
ATOM 3489 N N . ASN A 1 424 ? -14.133 11.375 35.562 1 58.97 424 ASN A N 1
ATOM 3490 C CA . ASN A 1 424 ? -14.414 12.18 36.75 1 58.97 424 ASN A CA 1
ATOM 3491 C C . ASN A 1 424 ? -15.914 12.383 36.938 1 58.97 424 ASN A C 1
ATOM 3493 O O . ASN A 1 424 ? -16.656 12.57 35.969 1 58.97 424 ASN A O 1
ATOM 3497 N N . ASN A 1 425 ? -16.25 12.008 38.062 1 63.25 425 ASN A N 1
ATOM 3498 C CA . ASN A 1 425 ? -17.609 12.117 38.562 1 63.25 425 ASN A CA 1
ATOM 3499 C C . ASN A 1 425 ? -18.031 13.578 38.75 1 63.25 425 ASN A C 1
ATOM 3501 O O . ASN A 1 425 ? -19.188 13.867 39.062 1 63.25 425 ASN A O 1
ATOM 3505 N N . ASN A 1 426 ? -17.172 14.477 38.562 1 77.44 426 ASN A N 1
ATOM 3506 C CA . ASN A 1 426 ? -17.594 15.867 38.719 1 77.44 426 ASN A CA 1
ATOM 3507 C C . ASN A 1 426 ? -17.75 16.547 37.375 1 77.44 426 ASN A C 1
ATOM 3509 O O . ASN A 1 426 ? -16.922 17.375 36.969 1 77.44 426 ASN A O 1
ATOM 3513 N N . LEU A 1 427 ? -18.844 16.156 36.688 1 84.25 427 LEU A N 1
ATOM 3514 C CA . LEU A 1 427 ? -19.109 16.656 35.344 1 84.25 427 LEU A CA 1
ATOM 3515 C C . LEU A 1 427 ? -20.156 17.781 35.406 1 84.25 427 LEU A C 1
ATOM 3517 O O . LEU A 1 427 ? -20.969 17.828 36.312 1 84.25 427 LEU A O 1
ATOM 3521 N N . THR A 1 428 ? -20.031 18.734 34.562 1 88.19 428 THR A N 1
ATOM 3522 C CA . THR A 1 428 ? -21.031 19.781 34.312 1 88.19 428 THR A CA 1
ATOM 3523 C C . THR A 1 428 ? -21.547 19.734 32.875 1 88.19 428 THR A C 1
ATOM 3525 O O . THR A 1 428 ? -20.844 19.25 32 1 88.19 428 THR A O 1
ATOM 3528 N N . VAL A 1 429 ? -22.75 20.219 32.688 1 89.69 429 VAL A N 1
ATOM 3529 C CA . VAL A 1 429 ? -23.344 20.234 31.344 1 89.69 429 VAL A CA 1
ATOM 3530 C C . VAL A 1 429 ? -22.891 21.484 30.594 1 89.69 429 VAL A C 1
ATOM 3532 O O . VAL A 1 429 ? -22.953 22.594 31.125 1 89.69 429 VAL A O 1
ATOM 3535 N N . ASP A 1 430 ? -22.406 21.344 29.453 1 93.19 430 ASP A N 1
ATOM 3536 C CA . ASP A 1 430 ? -22 22.438 28.562 1 93.19 430 ASP A CA 1
ATOM 3537 C C . ASP A 1 430 ? -22.594 22.234 27.156 1 93.19 430 ASP A C 1
ATOM 3539 O O . ASP A 1 430 ? -22.078 21.453 26.359 1 93.19 430 ASP A O 1
ATOM 3543 N N . THR A 1 431 ? -23.594 23.047 26.812 1 93.06 431 THR A N 1
ATOM 3544 C CA . THR A 1 431 ? -24.312 22.859 25.562 1 93.06 431 THR A CA 1
ATOM 3545 C C . THR A 1 431 ? -23.922 23.938 24.547 1 93.06 431 THR A C 1
ATOM 3547 O O . THR A 1 431 ? -24.734 24.312 23.688 1 93.06 431 THR A O 1
ATOM 3550 N N . THR A 1 432 ? -22.781 24.484 24.688 1 96.31 432 THR A N 1
ATOM 3551 C CA . THR A 1 432 ? -22.312 25.516 23.781 1 96.31 432 THR A CA 1
ATOM 3552 C C . THR A 1 432 ? -22.438 25.047 22.328 1 96.31 432 THR A C 1
ATOM 3554 O O . THR A 1 432 ? -22.859 25.812 21.453 1 96.31 432 THR A O 1
ATOM 3557 N N . ILE A 1 433 ? -22.156 23.797 22.062 1 96.94 433 ILE A N 1
ATOM 3558 C CA . ILE A 1 433 ? -22.125 23.234 20.719 1 96.94 433 ILE A CA 1
ATOM 3559 C C . ILE A 1 433 ? -23.547 23.219 20.141 1 96.94 433 ILE A C 1
ATOM 3561 O O . ILE A 1 433 ? -23.734 23.156 18.922 1 96.94 433 ILE A O 1
ATOM 3565 N N . TRP A 1 434 ? -24.547 23.328 20.969 1 95.19 434 TRP A N 1
ATOM 3566 C CA . TRP A 1 434 ? -25.922 23.219 20.516 1 95.19 434 TRP A CA 1
ATOM 3567 C C . TRP A 1 434 ? -26.359 24.469 19.75 1 95.19 434 TRP A C 1
ATOM 3569 O O . TRP A 1 434 ? -27.391 24.453 19.062 1 95.19 434 TRP A O 1
ATOM 3579 N N . LYS A 1 435 ? -25.547 25.5 19.844 1 95.06 435 LYS A N 1
ATOM 3580 C CA . LYS A 1 435 ? -25.766 26.656 18.984 1 95.06 435 LYS A CA 1
ATOM 3581 C C . LYS A 1 435 ? -25.875 26.25 17.516 1 95.06 435 LYS A C 1
ATOM 3583 O O . LYS A 1 435 ? -26.562 26.906 16.734 1 95.06 435 LYS A O 1
ATOM 3588 N N . PHE A 1 436 ? -25.281 25.156 17.219 1 97.5 436 PHE A N 1
ATOM 3589 C CA . PHE A 1 436 ? -25.109 24.781 15.812 1 97.5 436 PHE A CA 1
ATOM 3590 C C . PHE A 1 436 ? -25.859 23.5 15.492 1 97.5 436 PHE A C 1
ATOM 3592 O O . PHE A 1 436 ? -25.703 22.938 14.414 1 97.5 436 PHE A O 1
ATOM 3599 N N . LYS A 1 437 ? -26.641 23.062 16.406 1 95.69 437 LYS A N 1
ATOM 3600 C CA . LYS A 1 437 ? -27.219 21.719 16.391 1 95.69 437 LYS A CA 1
ATOM 3601 C C . LYS A 1 437 ? -28.047 21.484 15.125 1 95.69 437 LYS A C 1
ATOM 3603 O O . LYS A 1 437 ? -27.828 20.5 14.422 1 95.69 437 LYS A O 1
ATOM 3608 N N . ASN A 1 438 ? -28.953 22.453 14.742 1 96.19 438 ASN A N 1
ATOM 3609 C CA . ASN A 1 438 ? -29.859 22.234 13.625 1 96.19 438 ASN A CA 1
ATOM 3610 C C . ASN A 1 438 ? -29.109 22.172 12.297 1 96.19 438 ASN A C 1
ATOM 3612 O O . ASN A 1 438 ? -29.328 21.25 11.5 1 96.19 438 ASN A O 1
ATOM 3616 N N . GLU A 1 439 ? -28.297 23.062 12.125 1 97.88 439 GLU A N 1
ATOM 3617 C CA . GLU A 1 439 ? -27.516 23.078 10.898 1 97.88 439 GLU A CA 1
ATOM 3618 C C . GLU A 1 439 ? -26.578 21.875 10.82 1 97.88 439 GLU A C 1
ATOM 3620 O O . GLU A 1 439 ? -26.438 21.266 9.758 1 97.88 439 GLU A O 1
ATOM 3625 N N . LEU A 1 440 ? -25.984 21.484 11.891 1 98.38 440 LEU A N 1
ATOM 3626 C CA . LEU A 1 440 ? -25.047 20.375 11.93 1 98.38 440 LEU A CA 1
ATOM 3627 C C . LEU A 1 440 ? -25.75 19.062 11.625 1 98.38 440 LEU A C 1
ATOM 3629 O O . LEU A 1 440 ? -25.219 18.219 10.883 1 98.38 440 LEU A O 1
ATOM 3633 N N . ILE A 1 441 ? -26.906 18.875 12.195 1 96.5 441 ILE A N 1
ATOM 3634 C CA . ILE A 1 441 ? -27.672 17.656 11.953 1 96.5 441 ILE A CA 1
ATOM 3635 C C . ILE A 1 441 ? -28.047 17.578 10.469 1 96.5 441 ILE A C 1
ATOM 3637 O O . ILE A 1 441 ? -27.859 16.531 9.836 1 96.5 441 ILE A O 1
ATOM 3641 N N . ARG A 1 442 ? -28.5 18.672 9.914 1 97.81 442 ARG A N 1
ATOM 3642 C CA . ARG A 1 442 ? -28.906 18.719 8.516 1 97.81 442 ARG A CA 1
ATOM 3643 C C . ARG A 1 442 ? -27.734 18.391 7.598 1 97.81 442 ARG A C 1
ATOM 3645 O O . ARG A 1 442 ? -27.844 17.547 6.707 1 97.81 442 ARG A O 1
ATOM 3652 N N . ASN A 1 443 ? -26.688 19.047 7.82 1 98.19 443 ASN A N 1
ATOM 3653 C CA . ASN A 1 443 ? -25.516 18.859 6.961 1 98.19 443 ASN A CA 1
ATOM 3654 C C . ASN A 1 443 ? -24.953 17.453 7.074 1 98.19 443 ASN A C 1
ATOM 3656 O O . ASN A 1 443 ? -24.594 16.828 6.066 1 98.19 443 ASN A O 1
ATOM 3660 N N . THR A 1 444 ? -24.844 16.922 8.266 1 97.88 444 THR A N 1
ATOM 3661 C CA . THR A 1 444 ? -24.297 15.594 8.5 1 97.88 444 THR A CA 1
ATOM 3662 C C . THR A 1 444 ? -25.172 14.531 7.832 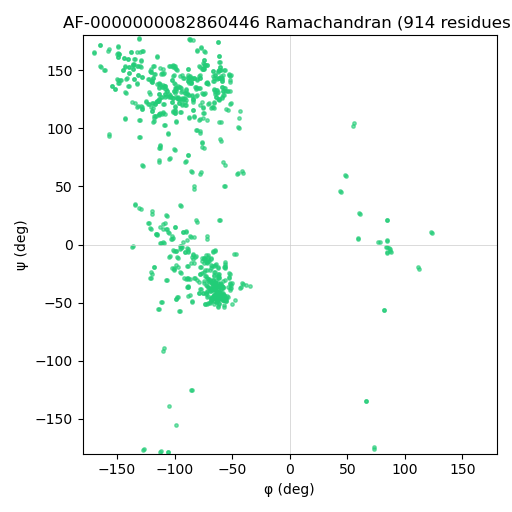1 97.88 444 THR A C 1
ATOM 3664 O O . THR A 1 444 ? -24.656 13.625 7.172 1 97.88 444 THR A O 1
ATOM 3667 N N . ASN A 1 445 ? -26.469 14.68 7.996 1 96.44 445 ASN A N 1
ATOM 3668 C CA . ASN A 1 445 ? -27.391 13.727 7.383 1 96.44 445 ASN A CA 1
ATOM 3669 C C . ASN A 1 445 ? -27.266 13.727 5.863 1 96.44 445 ASN A C 1
ATOM 3671 O O . ASN A 1 445 ? -27.344 12.672 5.23 1 96.44 445 ASN A O 1
ATOM 3675 N N . ARG A 1 446 ? -27.156 14.852 5.34 1 97 446 ARG A N 1
ATOM 3676 C CA . ARG A 1 446 ? -26.984 14.969 3.895 1 97 446 ARG A CA 1
ATOM 3677 C C . ARG A 1 446 ? -25.766 14.195 3.424 1 97 446 ARG A C 1
ATOM 3679 O O . ARG A 1 446 ? -25.844 13.43 2.457 1 97 446 ARG A O 1
ATOM 3686 N N . VAL A 1 447 ? -24.641 14.375 4.09 1 97.38 447 VAL A N 1
ATOM 3687 C CA . VAL A 1 447 ? -23.391 13.703 3.723 1 97.38 447 VAL A CA 1
ATOM 3688 C C . VAL A 1 447 ? -23.562 12.195 3.871 1 97.38 447 VAL A C 1
ATOM 3690 O O . VAL A 1 447 ? -23.156 11.43 2.986 1 97.38 447 VAL A O 1
ATOM 3693 N N . LEU A 1 448 ? -24.141 11.773 4.996 1 96.62 448 LEU A N 1
ATOM 3694 C CA . LEU A 1 448 ? -24.266 10.352 5.277 1 96.62 448 LEU A CA 1
ATOM 3695 C C . LEU A 1 448 ? -25.188 9.672 4.258 1 96.62 448 LEU A C 1
ATOM 3697 O O . LEU A 1 448 ? -24.922 8.539 3.848 1 96.62 448 LEU A O 1
ATOM 3701 N N . ARG A 1 449 ? -26.188 10.352 3.799 1 95.38 449 ARG A N 1
ATOM 3702 C CA . ARG A 1 449 ? -27.094 9.812 2.785 1 95.38 449 ARG A CA 1
ATOM 3703 C C . ARG A 1 449 ? -26.391 9.734 1.428 1 95.38 449 ARG A C 1
ATOM 3705 O O . ARG A 1 449 ? -26.453 8.703 0.751 1 95.38 449 ARG A O 1
ATOM 3712 N N . ARG A 1 450 ? -25.75 10.727 1.108 1 94.75 450 ARG A N 1
ATOM 3713 C CA . ARG A 1 450 ? -25.109 10.805 -0.198 1 94.75 450 ARG A CA 1
ATOM 3714 C C . ARG A 1 450 ? -23.922 9.859 -0.276 1 94.75 450 ARG A C 1
ATOM 3716 O O . ARG A 1 450 ? -23.609 9.328 -1.345 1 94.75 450 ARG A O 1
ATOM 3723 N N . ALA A 1 451 ? -23.297 9.609 0.841 1 94.44 451 ALA A N 1
ATOM 3724 C CA . ALA A 1 451 ? -22.156 8.688 0.885 1 94.44 451 ALA A CA 1
ATOM 3725 C C . ALA A 1 451 ? -22.625 7.238 0.999 1 94.44 451 ALA A C 1
ATOM 3727 O O . ALA A 1 451 ? -21.812 6.312 0.961 1 94.44 451 ALA A O 1
ATOM 3728 N N . GLY A 1 452 ? -23.875 7.016 1.212 1 90.62 452 GLY A N 1
ATOM 3729 C CA . GLY A 1 452 ? -24.453 5.68 1.27 1 90.62 452 GLY A CA 1
ATOM 3730 C C . GLY A 1 452 ? -24.328 5.039 2.639 1 90.62 452 GLY A C 1
ATOM 3731 O O . GLY A 1 452 ? -24.281 3.811 2.752 1 90.62 452 GLY A O 1
ATOM 3732 N N . ILE A 1 453 ? -24.156 5.848 3.6 1 90.94 453 ILE A N 1
ATOM 3733 C CA . ILE A 1 453 ? -24.047 5.332 4.961 1 90.94 453 ILE A CA 1
ATOM 3734 C C . ILE A 1 453 ? -25.438 5.141 5.559 1 90.94 453 ILE A C 1
ATOM 3736 O O . ILE A 1 453 ? -25.719 4.105 6.16 1 90.94 453 ILE A O 1
ATOM 3740 N N . LEU A 1 454 ? -26.234 6.223 5.41 1 86.5 454 LEU A N 1
ATOM 3741 C CA . LEU A 1 454 ? -27.625 6.152 5.848 1 86.5 454 LEU A CA 1
ATOM 3742 C C . LEU A 1 454 ? -28.547 5.832 4.676 1 86.5 454 LEU A C 1
ATOM 3744 O O . LEU A 1 454 ? -28.328 6.297 3.557 1 86.5 454 LEU A O 1
ATOM 3748 N N . GLY A 1 455 ? -29.453 4.719 4.762 1 75.25 455 GLY A N 1
ATOM 3749 C CA . GLY A 1 455 ? -30.438 4.391 3.734 1 75.25 455 GLY A CA 1
ATOM 3750 C C . GLY A 1 455 ? -31.297 5.566 3.338 1 75.25 455 GLY A C 1
ATOM 3751 O O . GLY A 1 455 ? -31.406 6.543 4.078 1 75.25 455 GLY A O 1
ATOM 3752 N N . ALA A 1 456 ? -31.734 5.652 1.955 1 53.62 456 ALA A N 1
ATOM 3753 C CA . ALA A 1 456 ? -32.688 6.664 1.473 1 53.62 456 ALA A CA 1
ATOM 3754 C C . ALA A 1 456 ? -33.938 6.699 2.328 1 53.62 456 ALA A C 1
ATOM 3756 O O . ALA A 1 456 ? -34.375 5.668 2.838 1 53.62 456 ALA A O 1
ATOM 3757 N N . ASP A 1 457 ? -34.281 7.848 2.938 1 40.84 457 ASP A N 1
ATOM 3758 C CA . ASP A 1 457 ? -35.594 8.008 3.559 1 40.84 457 ASP A CA 1
ATOM 3759 C C . ASP A 1 457 ? -36.688 7.484 2.65 1 40.84 457 ASP A C 1
ATOM 3761 O O . ASP A 1 457 ? -36.688 7.762 1.449 1 40.84 457 ASP A O 1
ATOM 3765 N N . ASN A 1 458 ? -37.219 6.336 2.855 1 33.47 458 ASN A N 1
ATOM 3766 C CA . ASN A 1 458 ? -38.531 6.164 2.295 1 33.47 458 ASN A CA 1
ATOM 3767 C C . ASN A 1 458 ? -39.406 7.41 2.494 1 33.47 458 ASN A C 1
ATOM 3769 O O . ASN A 1 458 ? -39.781 7.734 3.619 1 33.47 458 ASN A O 1
ATOM 3773 N N . THR A 1 459 ? -39.062 8.523 1.949 1 25.56 459 THR A N 1
ATOM 3774 C CA . THR A 1 459 ? -40.281 9.305 1.754 1 25.56 459 THR A CA 1
ATOM 3775 C C . THR A 1 459 ? -41.219 8.633 0.75 1 25.56 459 THR A C 1
ATOM 3777 O O . THR A 1 459 ? -40.75 8.078 -0.252 1 25.56 459 THR A O 1
ATOM 3780 N N . MET B 1 1 ? -22.781 -11.688 20.203 1 19.5 1 MET B N 1
ATOM 3781 C CA . MET B 1 1 ? -21.984 -12.633 19.422 1 19.5 1 MET B CA 1
ATOM 3782 C C . MET B 1 1 ? -21.781 -12.133 18 1 19.5 1 MET B C 1
ATOM 3784 O O . MET B 1 1 ? -22.688 -12.219 17.172 1 19.5 1 MET B O 1
ATOM 3788 N N . GLU B 1 2 ? -21.047 -11.055 17.625 1 23.05 2 GLU B N 1
ATOM 3789 C CA . GLU B 1 2 ? -21.109 -10.07 16.547 1 23.05 2 GLU B CA 1
ATOM 3790 C C . GLU B 1 2 ? -20.641 -10.664 15.234 1 23.05 2 GLU B C 1
ATOM 3792 O O . GLU B 1 2 ? -19.641 -11.391 15.195 1 23.05 2 GLU B O 1
ATOM 3797 N N . HIS B 1 3 ? -21.547 -10.93 14.195 1 23.72 3 HIS B N 1
ATOM 3798 C CA . HIS B 1 3 ? -21.547 -11.391 12.805 1 23.72 3 HIS B CA 1
ATOM 3799 C C . HIS B 1 3 ? -20.469 -10.664 11.992 1 23.72 3 HIS B C 1
ATOM 3801 O O . HIS B 1 3 ? -20.703 -9.547 11.516 1 23.72 3 HIS B O 1
ATOM 3807 N N . ARG B 1 4 ? -19.25 -10.797 12.367 1 33.59 4 ARG B N 1
ATOM 3808 C CA . ARG B 1 4 ? -18.172 -10.445 11.445 1 33.59 4 ARG B CA 1
ATOM 3809 C C . ARG B 1 4 ? -18.453 -10.984 10.047 1 33.59 4 ARG B C 1
ATOM 3811 O O . ARG B 1 4 ? -18.656 -12.188 9.867 1 33.59 4 ARG B O 1
ATOM 3818 N N . SER B 1 5 ? -18.75 -10.102 9.148 1 33.97 5 SER B N 1
ATOM 3819 C CA . SER B 1 5 ? -19.156 -10.602 7.84 1 33.97 5 SER B CA 1
ATOM 3820 C C . SER B 1 5 ? -18.078 -11.5 7.234 1 33.97 5 SER B C 1
ATOM 3822 O O . SER B 1 5 ? -16.891 -11.359 7.547 1 33.97 5 SER B O 1
ATOM 3824 N N . ARG B 1 6 ? -18.312 -12.719 6.629 1 34.34 6 ARG B N 1
ATOM 3825 C CA . ARG B 1 6 ? -17.531 -13.727 5.914 1 34.34 6 ARG B CA 1
ATOM 3826 C C . ARG B 1 6 ? -16.484 -13.078 5.016 1 34.34 6 ARG B C 1
ATOM 3828 O O . ARG B 1 6 ? -15.445 -13.68 4.73 1 34.34 6 ARG B O 1
ATOM 3835 N N . ALA B 1 7 ? -16.875 -11.977 4.504 1 37.44 7 ALA B N 1
ATOM 3836 C CA . ALA B 1 7 ? -15.992 -11.289 3.564 1 37.44 7 ALA B CA 1
ATOM 3837 C C . ALA B 1 7 ? -14.742 -10.766 4.266 1 37.44 7 ALA B C 1
ATOM 3839 O O . ALA B 1 7 ? -13.633 -10.898 3.746 1 37.44 7 ALA B O 1
ATOM 3840 N N . ASP B 1 8 ? -14.898 -10.109 5.367 1 39.34 8 ASP B N 1
ATOM 3841 C CA . ASP B 1 8 ? -13.773 -9.578 6.121 1 39.34 8 ASP B CA 1
ATOM 3842 C C . ASP B 1 8 ? -12.828 -10.703 6.555 1 39.34 8 ASP B C 1
ATOM 3844 O O . ASP B 1 8 ? -11.602 -10.523 6.555 1 39.34 8 ASP B O 1
ATOM 3848 N N . GLN B 1 9 ? -13.305 -11.828 6.887 1 38.34 9 GLN B N 1
ATOM 3849 C CA . GLN B 1 9 ? -12.477 -12.969 7.258 1 38.34 9 GLN B CA 1
ATOM 3850 C C . GLN B 1 9 ? -11.609 -13.422 6.086 1 38.34 9 GLN B C 1
ATOM 3852 O O . GLN B 1 9 ? -10.43 -13.75 6.27 1 38.34 9 GLN B O 1
ATOM 3857 N N . LYS B 1 10 ? -12.18 -13.594 4.898 1 41.66 10 LYS B N 1
ATOM 3858 C CA . LYS B 1 10 ? -11.484 -14.172 3.756 1 41.66 10 LYS B CA 1
ATOM 3859 C C . LYS B 1 10 ? -10.352 -13.258 3.283 1 41.66 10 LYS B C 1
ATOM 3861 O O . LYS B 1 10 ? -9.273 -13.734 2.934 1 41.66 10 LYS B O 1
ATOM 3866 N N . ILE B 1 11 ? -10.703 -11.945 3.113 1 39.5 11 ILE B N 1
ATOM 3867 C CA . ILE B 1 11 ? -9.625 -11.07 2.664 1 39.5 11 ILE B CA 1
ATOM 3868 C C . ILE B 1 11 ? -8.492 -11.086 3.684 1 39.5 11 ILE B C 1
ATOM 3870 O O . ILE B 1 11 ? -7.312 -11.07 3.312 1 39.5 11 ILE B O 1
ATOM 3874 N N . ARG B 1 12 ? -8.82 -11.195 4.957 1 43.12 12 ARG B N 1
ATOM 3875 C CA . ARG B 1 12 ? -7.875 -11.289 6.062 1 43.12 12 ARG B CA 1
ATOM 3876 C C . ARG B 1 12 ? -6.934 -12.477 5.887 1 43.12 12 ARG B C 1
ATOM 3878 O O . ARG B 1 12 ? -5.742 -12.383 6.195 1 43.12 12 ARG B O 1
ATOM 3885 N N . GLN B 1 13 ? -7.508 -13.688 5.551 1 44.41 13 GLN B N 1
ATOM 3886 C CA . GLN B 1 13 ? -6.727 -14.922 5.57 1 44.41 13 GLN B CA 1
ATOM 3887 C C . GLN B 1 13 ? -5.562 -14.852 4.59 1 44.41 13 GLN B C 1
ATOM 3889 O O . GLN B 1 13 ? -4.496 -15.422 4.84 1 44.41 13 GLN B O 1
ATOM 3894 N N . ALA B 1 14 ? -5.91 -14.391 3.445 1 43.53 14 ALA B N 1
ATOM 3895 C CA . ALA B 1 14 ? -4.895 -14.727 2.453 1 43.53 14 ALA B CA 1
ATOM 3896 C C . ALA B 1 14 ? -3.555 -14.078 2.801 1 43.53 14 ALA B C 1
ATOM 3898 O O . ALA B 1 14 ? -2.494 -14.609 2.451 1 43.53 14 ALA B O 1
ATOM 3899 N N . HIS B 1 15 ? -3.514 -12.797 3.26 1 47.66 15 HIS B N 1
ATOM 3900 C CA . HIS B 1 15 ? -2.156 -12.273 3.365 1 47.66 15 HIS B CA 1
ATOM 3901 C C . HIS B 1 15 ? -1.502 -12.703 4.676 1 47.66 15 HIS B C 1
ATOM 3903 O O . HIS B 1 15 ? -0.349 -12.352 4.941 1 47.66 15 HIS B O 1
ATOM 3909 N N . LEU B 1 16 ? -2.141 -13.148 5.648 1 52.94 16 LEU B N 1
ATOM 3910 C CA . LEU B 1 16 ? -1.528 -12.969 6.961 1 52.94 16 LEU B CA 1
ATOM 3911 C C . LEU B 1 16 ? -0.408 -13.977 7.184 1 52.94 16 LEU B C 1
ATOM 3913 O O . LEU B 1 16 ? -0.669 -15.141 7.504 1 52.94 16 LEU B O 1
ATOM 3917 N N . ASN B 1 17 ? 0.478 -13.797 6.352 1 57.25 17 ASN B N 1
ATOM 3918 C CA . ASN B 1 17 ? 1.706 -14.5 6.719 1 57.25 17 ASN B CA 1
ATOM 3919 C C . ASN B 1 17 ? 2.244 -14.016 8.062 1 57.25 17 ASN B C 1
ATOM 3921 O O . ASN B 1 17 ? 3.457 -13.984 8.273 1 57.25 17 ASN B O 1
ATOM 3925 N N . TYR B 1 18 ? 1.206 -13.367 8.867 1 59.5 18 TYR B N 1
ATOM 3926 C CA . TYR B 1 18 ? 1.761 -12.906 10.141 1 59.5 18 TYR B CA 1
ATOM 3927 C C . TYR B 1 18 ? 1.16 -13.68 11.305 1 59.5 18 TYR B C 1
ATOM 3929 O O . TYR B 1 18 ? 0.004 -14.109 11.25 1 59.5 18 TYR B O 1
ATOM 3937 N N . PRO B 1 19 ? 2.029 -14.016 12.227 1 56.28 19 PRO B N 1
ATOM 3938 C CA . PRO B 1 19 ? 1.55 -14.773 13.391 1 56.28 19 PRO B CA 1
ATOM 3939 C C . PRO B 1 19 ? 0.461 -14.039 14.164 1 56.28 19 PRO B C 1
ATOM 3941 O O . PRO B 1 19 ? 0.424 -12.805 14.164 1 56.28 19 PRO B O 1
ATOM 3944 N N . PRO B 1 20 ? -0.505 -14.859 14.594 1 55.53 20 PRO B N 1
ATOM 3945 C CA . PRO B 1 20 ? -1.521 -14.25 15.453 1 55.53 20 PRO B CA 1
ATOM 3946 C C . PRO B 1 20 ? -0.917 -13.484 16.625 1 55.53 20 PRO B C 1
ATOM 3948 O O . PRO B 1 20 ? 0.123 -13.883 17.156 1 55.53 20 PRO B O 1
ATOM 3951 N N . LEU B 1 21 ? -1.429 -12.406 17 1 55.91 21 LEU B N 1
ATOM 3952 C CA . LEU B 1 21 ? -0.995 -11.453 18.016 1 55.91 21 LEU B CA 1
ATOM 3953 C C . LEU B 1 21 ? -0.875 -12.125 19.375 1 55.91 21 LEU B C 1
ATOM 3955 O O . LEU B 1 21 ? -0.088 -11.695 20.219 1 55.91 21 LEU B O 1
ATOM 3959 N N . GLU B 1 22 ? -1.705 -13.07 19.531 1 52.38 22 GLU B N 1
ATOM 3960 C CA . GLU B 1 22 ? -1.757 -13.727 20.844 1 52.38 22 GLU B CA 1
ATOM 3961 C C . GLU B 1 22 ? -0.454 -14.461 21.141 1 52.38 22 GLU B C 1
ATOM 3963 O O . GLU B 1 22 ? -0.233 -14.906 22.266 1 52.38 22 GLU B O 1
ATOM 3968 N N . TRP B 1 23 ? 0.299 -14.43 20.219 1 53.75 23 TRP B N 1
ATOM 3969 C CA . TRP B 1 23 ? 1.521 -15.195 20.453 1 53.75 23 TRP B CA 1
ATOM 3970 C C . TRP B 1 23 ? 2.52 -14.391 21.266 1 53.75 23 TRP B C 1
ATOM 3972 O O . TRP B 1 23 ? 3.447 -13.789 20.719 1 53.75 23 TRP B O 1
ATOM 3982 N N . ASN B 1 24 ? 2.162 -13.406 21.984 1 49.66 24 ASN B N 1
ATOM 3983 C CA . ASN B 1 24 ? 3.07 -12.594 22.781 1 49.66 24 ASN B CA 1
ATOM 3984 C C . ASN B 1 24 ? 3.85 -13.453 23.781 1 49.66 24 ASN B C 1
ATOM 3986 O O . ASN B 1 24 ? 3.463 -13.562 24.953 1 49.66 24 ASN B O 1
ATOM 3990 N N . LEU B 1 25 ? 4.438 -14.469 23.391 1 51.47 25 LEU B N 1
ATOM 3991 C CA . LEU B 1 25 ? 5.137 -15.227 24.422 1 51.47 25 LEU B CA 1
ATOM 3992 C C . LEU B 1 25 ? 6.512 -14.625 24.688 1 51.47 25 LEU B C 1
ATOM 3994 O O . LEU B 1 25 ? 7.508 -15.047 24.109 1 51.47 25 LEU B O 1
ATOM 3998 N N . THR B 1 26 ? 6.602 -13.328 24.922 1 47.56 26 THR B N 1
ATOM 3999 C CA . THR B 1 26 ? 7.965 -12.883 25.203 1 47.56 26 THR B CA 1
ATOM 4000 C C . THR B 1 26 ? 8.516 -13.586 26.438 1 47.56 26 THR B C 1
ATOM 4002 O O . THR B 1 26 ? 7.855 -13.633 27.469 1 47.56 26 THR B O 1
ATOM 4005 N N . ASN B 1 27 ? 9.125 -14.633 26.297 1 46.38 27 ASN B N 1
ATOM 4006 C CA . ASN B 1 27 ? 9.93 -15.016 27.453 1 46.38 27 ASN B CA 1
ATOM 4007 C C . ASN B 1 27 ? 11.211 -14.195 27.547 1 46.38 27 ASN B C 1
ATOM 4009 O O . ASN B 1 27 ? 12.148 -14.414 26.781 1 46.38 27 ASN B O 1
ATOM 4013 N N . PRO B 1 28 ? 11.203 -13.039 28.203 1 47.16 28 PRO B N 1
ATOM 4014 C CA . PRO B 1 28 ? 12.352 -12.156 28.391 1 47.16 28 PRO B CA 1
ATOM 4015 C C . PRO B 1 28 ? 13.641 -12.914 28.703 1 47.16 28 PRO B C 1
ATOM 4017 O O . PRO B 1 28 ? 14.734 -12.383 28.516 1 47.16 28 PRO B O 1
ATOM 4020 N N . ASN B 1 29 ? 13.516 -13.922 29.359 1 45.91 29 ASN B N 1
ATOM 4021 C CA . ASN B 1 29 ? 14.734 -14.406 30 1 45.91 29 ASN B CA 1
ATOM 4022 C C . ASN B 1 29 ? 15.531 -15.312 29.062 1 45.91 29 ASN B C 1
ATOM 4024 O O . ASN B 1 29 ? 16.391 -16.062 29.516 1 45.91 29 ASN B O 1
ATOM 4028 N N . SER B 1 30 ? 15.109 -15.422 27.781 1 55.12 30 SER B N 1
ATOM 4029 C CA . SER B 1 30 ? 15.898 -16.453 27.109 1 55.12 30 SER B CA 1
ATOM 4030 C C . SER B 1 30 ? 17.125 -15.852 26.438 1 55.12 30 SER B C 1
ATOM 4032 O O . SER B 1 30 ? 17.078 -14.75 25.891 1 55.12 30 SER B O 1
ATOM 4034 N N . SER B 1 31 ? 18.297 -16.359 26.828 1 63.12 31 SER B N 1
ATOM 4035 C CA . SER B 1 31 ? 19.641 -16.016 26.359 1 63.12 31 SER B CA 1
ATOM 4036 C C . SER B 1 31 ? 19.75 -16.188 24.844 1 63.12 31 SER B C 1
ATOM 4038 O O . SER B 1 31 ? 20.656 -15.617 24.219 1 63.12 31 SER B O 1
ATOM 4040 N N . CYS B 1 32 ? 18.906 -16.938 24.25 1 79.12 32 CYS B N 1
ATOM 4041 C CA . CYS B 1 32 ? 19.094 -17.156 22.812 1 79.12 32 CYS B CA 1
ATOM 4042 C C . CYS B 1 32 ? 17.766 -17.016 22.078 1 79.12 32 CYS B C 1
ATOM 4044 O O . CYS B 1 32 ? 16.844 -17.797 22.281 1 79.12 32 CYS B O 1
ATOM 4046 N N . ALA B 1 33 ? 17.656 -16.094 21.094 1 74 33 ALA B N 1
ATOM 4047 C CA . ALA B 1 33 ? 16.609 -15.859 20.094 1 74 33 ALA B CA 1
ATOM 4048 C C . ALA B 1 33 ? 15.25 -15.648 20.766 1 74 33 ALA B C 1
ATOM 4050 O O . ALA B 1 33 ? 14.617 -16.609 21.203 1 74 33 ALA B O 1
ATOM 4051 N N . PHE B 1 34 ? 14.758 -14.531 20.859 1 72.31 34 PHE B N 1
ATOM 4052 C CA . PHE B 1 34 ? 13.461 -14.188 21.422 1 72.31 34 PHE B CA 1
ATOM 4053 C C . PHE B 1 34 ? 12.367 -14.25 20.359 1 72.31 34 PHE B C 1
ATOM 4055 O O . PHE B 1 34 ? 12.648 -14.102 19.172 1 72.31 34 PHE B O 1
ATOM 4062 N N . PHE B 1 35 ? 11.227 -14.695 20.875 1 76.06 35 PHE B N 1
ATOM 4063 C CA . PHE B 1 35 ? 10.07 -14.625 20 1 76.06 35 PHE B CA 1
ATOM 4064 C C . PHE B 1 35 ? 9.828 -13.195 19.516 1 76.06 35 PHE B C 1
ATOM 4066 O O . PHE B 1 35 ? 9.875 -12.258 20.312 1 76.06 35 PHE B O 1
ATOM 4073 N N . VAL B 1 36 ? 9.711 -13.102 18.266 1 81.56 36 VAL B N 1
ATOM 4074 C CA . VAL B 1 36 ? 9.43 -11.797 17.688 1 81.56 36 VAL B CA 1
ATOM 4075 C C . VAL B 1 36 ? 7.926 -11.625 17.484 1 81.56 36 VAL B C 1
ATOM 4077 O O . VAL B 1 36 ? 7.309 -12.336 16.703 1 81.56 36 VAL B O 1
ATOM 4080 N N . SER B 1 37 ? 7.359 -10.695 18.234 1 78.5 37 SER B N 1
ATOM 4081 C CA . SER B 1 37 ? 5.941 -10.398 18.062 1 78.5 37 SER B CA 1
ATOM 4082 C C . SER B 1 37 ? 5.688 -9.664 16.75 1 78.5 37 SER B C 1
ATOM 4084 O O . SER B 1 37 ? 6.594 -9.047 16.188 1 78.5 37 SER B O 1
ATOM 4086 N N . PRO B 1 38 ? 4.465 -9.812 16.234 1 77.06 38 PRO B N 1
ATOM 4087 C CA . PRO B 1 38 ? 4.137 -9.141 14.977 1 77.06 38 PRO B CA 1
ATOM 4088 C C . PRO B 1 38 ? 4.445 -7.645 15.008 1 77.06 38 PRO B C 1
ATOM 4090 O O . PRO B 1 38 ? 4.773 -7.051 13.977 1 77.06 38 PRO B O 1
ATOM 4093 N N . GLU B 1 39 ? 4.375 -7.082 16.188 1 79.06 39 GLU B N 1
ATOM 4094 C CA . GLU B 1 39 ? 4.613 -5.648 16.328 1 79.06 39 GLU B CA 1
ATOM 4095 C C . GLU B 1 39 ? 6.102 -5.32 16.25 1 79.06 39 GLU B C 1
ATOM 4097 O O . GLU B 1 39 ? 6.477 -4.16 16.062 1 79.06 39 GLU B O 1
ATOM 4102 N N . GLU B 1 40 ? 6.871 -6.324 16.312 1 83.44 40 GLU B N 1
ATOM 4103 C CA . GLU B 1 40 ? 8.32 -6.121 16.312 1 83.44 40 GLU B CA 1
ATOM 4104 C C . GLU B 1 40 ? 8.914 -6.496 14.953 1 83.44 40 GLU B C 1
ATOM 4106 O O . GLU B 1 40 ? 10.078 -6.199 14.688 1 83.44 40 GLU B O 1
ATOM 4111 N N . VAL B 1 41 ? 8.125 -7.109 14.125 1 89.56 41 VAL B N 1
ATOM 4112 C CA . VAL B 1 41 ? 8.562 -7.496 12.789 1 89.56 41 VAL B CA 1
ATOM 4113 C C . VAL B 1 41 ? 8.836 -6.246 11.953 1 89.56 41 VAL B C 1
ATOM 4115 O O . VAL B 1 41 ? 8.141 -5.238 12.086 1 89.56 41 VAL B O 1
ATOM 4118 N N . GLN B 1 42 ? 9.875 -6.305 11.172 1 91.94 42 GLN B N 1
ATOM 4119 C CA . GLN B 1 42 ? 10.148 -5.258 10.188 1 91.94 42 GLN B CA 1
ATOM 4120 C C . GLN B 1 42 ? 9.508 -5.582 8.844 1 91.94 42 GLN B C 1
ATOM 4122 O O . GLN B 1 42 ? 9.688 -6.68 8.312 1 91.94 42 GLN B O 1
ATOM 4127 N N . TYR B 1 43 ? 8.82 -4.59 8.359 1 92 43 TYR B N 1
ATOM 4128 C CA . TYR B 1 43 ? 8.078 -4.793 7.121 1 92 43 TYR B CA 1
ATOM 4129 C C . TYR B 1 43 ? 8.625 -3.908 6.008 1 92 43 TYR B C 1
ATOM 4131 O O . TYR B 1 43 ? 9.383 -2.977 6.266 1 92 43 TYR B O 1
ATOM 4139 N N . ASN B 1 44 ? 8.305 -4.266 4.852 1 94.12 44 ASN B N 1
ATOM 4140 C CA . ASN B 1 44 ? 8.578 -3.51 3.635 1 94.12 44 ASN B CA 1
ATOM 4141 C C . ASN B 1 44 ? 7.426 -3.6 2.641 1 94.12 44 ASN B C 1
ATOM 4143 O O . ASN B 1 44 ? 6.938 -4.695 2.35 1 94.12 44 ASN B O 1
ATOM 4147 N N . ASN B 1 45 ? 7.039 -2.408 2.164 1 93.31 45 ASN B N 1
ATOM 4148 C CA . ASN B 1 45 ? 5.984 -2.33 1.157 1 93.31 45 ASN B CA 1
ATOM 4149 C C . ASN B 1 45 ? 4.816 -3.248 1.499 1 93.31 45 ASN B C 1
ATOM 4151 O O . ASN B 1 45 ? 4.387 -4.047 0.667 1 93.31 45 ASN B O 1
ATOM 4155 N N . ILE B 1 46 ? 4.465 -3.199 2.662 1 90.44 46 ILE B N 1
ATOM 4156 C CA . ILE B 1 46 ? 3.207 -3.697 3.205 1 90.44 46 ILE B CA 1
ATOM 4157 C C . ILE B 1 46 ? 3.309 -5.199 3.449 1 90.44 46 ILE B C 1
ATOM 4159 O O . ILE B 1 46 ? 3.252 -5.656 4.594 1 90.44 46 ILE B O 1
ATOM 4163 N N . TYR B 1 47 ? 3.637 -6.031 2.418 1 90.69 47 TYR B N 1
ATOM 4164 C CA . TYR B 1 47 ? 3.377 -7.461 2.553 1 90.69 47 TYR B CA 1
ATOM 4165 C C . TYR B 1 47 ? 4.676 -8.242 2.697 1 90.69 47 TYR B C 1
ATOM 4167 O O . TYR B 1 47 ? 4.664 -9.469 2.783 1 90.69 47 TYR B O 1
ATOM 4175 N N . TRP B 1 48 ? 5.766 -7.543 2.703 1 94.56 48 TRP B N 1
ATOM 4176 C CA . TRP B 1 48 ? 7.062 -8.211 2.775 1 94.56 48 TRP B CA 1
ATOM 4177 C C . TRP B 1 48 ? 7.711 -7.996 4.137 1 94.56 48 TRP B C 1
ATOM 4179 O O . TRP B 1 48 ? 7.645 -6.898 4.695 1 94.56 48 TRP B O 1
ATOM 4189 N N . GLN B 1 49 ? 8.273 -9.055 4.691 1 94.75 49 GLN B N 1
ATOM 4190 C CA . GLN B 1 49 ? 9.07 -8.922 5.902 1 94.75 49 GLN B CA 1
ATOM 4191 C C . GLN B 1 49 ? 10.562 -8.867 5.574 1 94.75 49 GLN B C 1
ATOM 4193 O O . GLN B 1 49 ? 11.016 -9.508 4.621 1 94.75 49 GLN B O 1
ATOM 4198 N N . VAL B 1 50 ? 11.352 -8.172 6.391 1 95.31 50 VAL B N 1
ATOM 4199 C CA . VAL B 1 50 ? 12.719 -7.863 5.992 1 95.31 50 VAL B CA 1
ATOM 4200 C C . VAL B 1 50 ? 13.695 -8.422 7.027 1 95.31 50 VAL B C 1
ATOM 4202 O O . VAL B 1 50 ? 13.398 -8.438 8.227 1 95.31 50 VAL B O 1
ATOM 4205 N N . GLN B 1 51 ? 14.781 -8.906 6.582 1 94.5 51 GLN B N 1
ATOM 4206 C CA . GLN B 1 51 ? 15.953 -9.242 7.383 1 94.5 51 GLN B CA 1
ATOM 4207 C C . GLN B 1 51 ? 17.234 -8.688 6.75 1 94.5 51 GLN B C 1
ATOM 4209 O O . GLN B 1 51 ? 17.547 -8.992 5.598 1 94.5 51 GLN B O 1
ATOM 4214 N N . HIS B 1 52 ? 17.891 -7.832 7.473 1 91.38 52 HIS B N 1
ATOM 4215 C CA . HIS B 1 52 ? 19.203 -7.355 7.055 1 91.38 52 HIS B CA 1
ATOM 4216 C C . HIS B 1 52 ? 20.312 -8.195 7.664 1 91.38 52 HIS B C 1
ATOM 4218 O O . HIS B 1 52 ? 20.328 -8.438 8.875 1 91.38 52 HIS B O 1
ATOM 4224 N N . THR B 1 53 ? 21.125 -8.68 6.844 1 90.94 53 THR B N 1
ATOM 4225 C CA . THR B 1 53 ? 22.344 -9.328 7.297 1 90.94 53 THR B CA 1
ATOM 4226 C C . THR B 1 53 ? 23.562 -8.438 7.039 1 90.94 53 THR B C 1
ATOM 4228 O O . THR B 1 53 ? 23.422 -7.289 6.609 1 90.94 53 THR B O 1
ATOM 4231 N N . SER B 1 54 ? 24.719 -8.938 7.379 1 87.69 54 SER B N 1
ATOM 4232 C CA . SER B 1 54 ? 25.938 -8.164 7.227 1 87.69 54 SER B CA 1
ATOM 4233 C C . SER B 1 54 ? 26.203 -7.812 5.766 1 87.69 54 SER B C 1
ATOM 4235 O O . SER B 1 54 ? 26.781 -6.77 5.465 1 87.69 54 SER B O 1
ATOM 4237 N N . ASN B 1 55 ? 25.672 -8.633 4.863 1 85.81 55 ASN B N 1
ATOM 4238 C CA . ASN B 1 55 ? 26.047 -8.383 3.477 1 85.81 55 ASN B CA 1
ATOM 4239 C C . ASN B 1 55 ? 24.844 -8.469 2.545 1 85.81 55 ASN B C 1
ATOM 4241 O O . ASN B 1 55 ? 24.969 -8.305 1.331 1 85.81 55 ASN B O 1
ATOM 4245 N N . GLU B 1 56 ? 23.688 -8.773 3.131 1 90.5 56 GLU B N 1
ATOM 4246 C CA . GLU B 1 56 ? 22.547 -9.062 2.271 1 90.5 56 GLU B CA 1
ATOM 4247 C C . GLU B 1 56 ? 21.25 -8.617 2.928 1 90.5 56 GLU B C 1
ATOM 4249 O O . GLU B 1 56 ? 21.141 -8.594 4.156 1 90.5 56 GLU B O 1
ATOM 4254 N N . THR B 1 57 ? 20.359 -8.094 2.127 1 92.5 57 THR B N 1
ATOM 4255 C CA . THR B 1 57 ? 19.016 -7.816 2.586 1 92.5 57 THR B CA 1
ATOM 4256 C C . THR B 1 57 ? 18.016 -8.797 1.971 1 92.5 57 THR B C 1
ATOM 4258 O O . THR B 1 57 ? 18 -8.992 0.753 1 92.5 57 THR B O 1
ATOM 4261 N N . TYR B 1 58 ? 17.203 -9.391 2.836 1 94.94 58 TYR B N 1
ATOM 4262 C CA . TYR B 1 58 ? 16.172 -10.328 2.402 1 94.94 58 TYR B CA 1
ATOM 4263 C C . TYR B 1 58 ? 14.781 -9.719 2.566 1 94.94 58 TYR B C 1
ATOM 4265 O O . TYR B 1 58 ? 14.508 -9.039 3.559 1 94.94 58 TYR B O 1
ATOM 4273 N N . TYR B 1 59 ? 14 -9.914 1.593 1 95.81 59 TYR B N 1
ATOM 4274 C CA . TYR B 1 59 ? 12.57 -9.641 1.655 1 95.81 59 TYR B CA 1
ATOM 4275 C C . TYR B 1 59 ? 11.766 -10.93 1.559 1 95.81 59 TYR B C 1
ATOM 4277 O O . TYR B 1 59 ? 11.719 -11.562 0.502 1 95.81 59 TYR B O 1
ATOM 4285 N N . PHE B 1 60 ? 11.102 -11.266 2.662 1 96.44 60 PHE B N 1
ATOM 4286 C CA . PHE B 1 60 ? 10.383 -12.531 2.713 1 96.44 60 PHE B CA 1
ATOM 4287 C C . PHE B 1 60 ? 8.898 -12.328 2.428 1 96.44 60 PHE B C 1
ATOM 4289 O O . PHE B 1 60 ? 8.273 -11.422 2.977 1 96.44 60 PHE B O 1
ATOM 4296 N N . TYR B 1 61 ? 8.344 -13.18 1.579 1 96 61 TYR B N 1
ATOM 4297 C CA . TYR B 1 61 ? 6.945 -13.086 1.162 1 96 61 TYR B CA 1
ATOM 4298 C C . TYR B 1 61 ? 6.07 -14.039 1.976 1 96 61 TYR B C 1
ATOM 4300 O O . TYR B 1 61 ? 4.973 -13.664 2.396 1 96 61 TYR B O 1
ATOM 4308 N N . GLY B 1 62 ? 6.531 -15.273 2.154 1 95.19 62 GLY B N 1
ATOM 4309 C CA . GLY B 1 62 ? 5.766 -16.266 2.885 1 95.19 62 GLY B CA 1
ATOM 4310 C C . GLY B 1 62 ? 6.551 -17.531 3.178 1 95.19 62 GLY B C 1
ATOM 4311 O O . GLY B 1 62 ? 7.637 -17.734 2.629 1 95.19 62 GLY B O 1
ATOM 4312 N N . ALA B 1 63 ? 6 -18.328 4.109 1 96.81 63 ALA B N 1
ATOM 4313 C CA . ALA B 1 63 ? 6.562 -19.625 4.488 1 96.81 63 ALA B CA 1
ATOM 4314 C C . ALA B 1 63 ? 5.508 -20.719 4.418 1 96.81 63 ALA B C 1
ATOM 4316 O O . ALA B 1 63 ? 4.348 -20.5 4.773 1 96.81 63 ALA B O 1
ATOM 4317 N N . TYR B 1 64 ? 5.969 -21.891 4 1 96.62 64 TYR B N 1
ATOM 4318 C CA . TYR B 1 64 ? 5.027 -22.969 3.705 1 96.62 64 TYR B CA 1
ATOM 4319 C C . TYR B 1 64 ? 5.574 -24.312 4.156 1 96.62 64 TYR B C 1
ATOM 4321 O O . TYR B 1 64 ? 6.77 -24.578 4.02 1 96.62 64 TYR B O 1
ATOM 4329 N N . PHE B 1 65 ? 4.711 -25.141 4.633 1 96.69 65 PHE B N 1
ATOM 4330 C CA . PHE B 1 65 ? 5.074 -26.516 4.988 1 96.69 65 PHE B CA 1
ATOM 4331 C C . PHE B 1 65 ? 5.02 -27.422 3.768 1 96.69 65 PHE B C 1
ATOM 4333 O O . PHE B 1 65 ? 4 -27.469 3.072 1 96.69 65 PHE B O 1
ATOM 4340 N N . ASP B 1 66 ? 6.098 -28.062 3.457 1 97.06 66 ASP B N 1
ATOM 4341 C CA . ASP B 1 66 ? 6.207 -29 2.344 1 97.06 66 ASP B CA 1
ATOM 4342 C C . ASP B 1 66 ? 6.539 -30.406 2.84 1 97.06 66 ASP B C 1
ATOM 4344 O O . ASP B 1 66 ? 7.684 -30.688 3.213 1 97.06 66 ASP B O 1
ATOM 4348 N N . ASN B 1 67 ? 5.598 -31.266 2.803 1 94.12 67 ASN B N 1
ATOM 4349 C CA . ASN B 1 67 ? 5.801 -32.625 3.312 1 94.12 67 ASN B CA 1
ATOM 4350 C C . ASN B 1 67 ? 5.828 -33.656 2.184 1 94.12 67 ASN B C 1
ATOM 4352 O O . ASN B 1 67 ? 5.566 -34.812 2.408 1 94.12 67 ASN B O 1
ATOM 4356 N N . ARG B 1 68 ? 6.027 -33.25 1.01 1 95 68 ARG B N 1
ATOM 4357 C CA . ARG B 1 68 ? 6.086 -34.156 -0.11 1 95 68 ARG B CA 1
ATOM 4358 C C . ARG B 1 68 ? 7.281 -35.094 0.015 1 95 68 ARG B C 1
ATOM 4360 O O . ARG B 1 68 ? 8.414 -34.656 0.208 1 95 68 ARG B O 1
ATOM 4367 N N . THR B 1 69 ? 7.012 -36.312 -0.17 1 92.5 69 THR B N 1
ATOM 4368 C CA . THR B 1 69 ? 8.047 -37.312 0.027 1 92.5 69 THR B CA 1
ATOM 4369 C C . THR B 1 69 ? 9.023 -37.312 -1.141 1 92.5 69 THR B C 1
ATOM 4371 O O . THR B 1 69 ? 10.188 -37.719 -0.981 1 92.5 69 THR B O 1
ATOM 4374 N N . GLN B 1 70 ? 8.625 -36.875 -2.273 1 91.06 70 GLN B N 1
ATOM 4375 C CA . GLN B 1 70 ? 9.43 -36.906 -3.488 1 91.06 70 GLN B CA 1
ATOM 4376 C C . GLN B 1 70 ? 10.664 -36 -3.344 1 91.06 70 GLN B C 1
ATOM 4378 O O . GLN B 1 70 ? 11.617 -36.125 -4.113 1 91.06 70 GLN B O 1
ATOM 4383 N N . SER B 1 71 ? 10.578 -35.125 -2.373 1 90.12 71 SER B N 1
ATOM 4384 C CA . SER B 1 71 ? 11.695 -34.219 -2.197 1 90.12 71 SER B CA 1
ATOM 4385 C C . SER B 1 71 ? 12.945 -34.938 -1.727 1 90.12 71 SER B C 1
ATOM 4387 O O . SER B 1 71 ? 14.062 -34.469 -1.933 1 90.12 71 SER B O 1
ATOM 4389 N N . GLY B 1 72 ? 12.828 -35.969 -0.998 1 90.06 72 GLY B N 1
ATOM 4390 C CA . GLY B 1 72 ? 13.945 -36.781 -0.512 1 90.06 72 GLY B CA 1
ATOM 4391 C C . GLY B 1 72 ? 14.562 -36.219 0.756 1 90.06 72 GLY B C 1
ATOM 4392 O O . GLY B 1 72 ? 15.484 -36.844 1.318 1 90.06 72 GLY B O 1
ATOM 4393 N N . ILE B 1 73 ? 14.086 -35.094 1.236 1 91.19 73 ILE B N 1
ATOM 4394 C CA . ILE B 1 73 ? 14.719 -34.5 2.4 1 91.19 73 ILE B CA 1
ATOM 4395 C C . ILE B 1 73 ? 13.742 -34.5 3.574 1 91.19 73 ILE B C 1
ATOM 4397 O O . ILE B 1 73 ? 13.992 -33.844 4.602 1 91.19 73 ILE B O 1
ATOM 4401 N N . GLY B 1 74 ? 12.625 -35.156 3.426 1 90.94 74 GLY B N 1
ATOM 4402 C CA . GLY B 1 74 ? 11.586 -35.062 4.438 1 90.94 74 GLY B CA 1
ATOM 4403 C C . GLY B 1 74 ? 10.852 -33.75 4.453 1 90.94 74 GLY B C 1
ATOM 4404 O O . GLY B 1 74 ? 11.07 -32.906 3.584 1 90.94 74 GLY B O 1
ATOM 4405 N N . PRO B 1 75 ? 9.984 -33.688 5.449 1 95 75 PRO B N 1
ATOM 4406 C CA . PRO B 1 75 ? 9.25 -32.438 5.547 1 95 75 PRO B CA 1
ATOM 4407 C C . PRO B 1 75 ? 10.164 -31.219 5.785 1 95 75 PRO B C 1
ATOM 4409 O O . PRO B 1 75 ? 11.164 -31.344 6.496 1 95 75 PRO B O 1
ATOM 4412 N N . ALA B 1 76 ? 9.836 -30.141 5.207 1 97.19 76 ALA B N 1
ATOM 4413 C CA . ALA B 1 76 ? 10.641 -28.922 5.293 1 97.19 76 ALA B CA 1
ATOM 4414 C C . ALA B 1 76 ? 9.766 -27.672 5.211 1 97.19 76 ALA B C 1
ATOM 4416 O O . ALA B 1 76 ? 8.586 -27.766 4.855 1 97.19 76 ALA B O 1
ATOM 4417 N N . ILE B 1 77 ? 10.32 -26.578 5.645 1 97.69 77 ILE B N 1
ATOM 4418 C CA . ILE B 1 77 ? 9.695 -25.266 5.422 1 97.69 77 ILE B CA 1
ATOM 4419 C C . ILE B 1 77 ? 10.297 -24.609 4.188 1 97.69 77 ILE B C 1
ATOM 4421 O O . ILE B 1 77 ? 11.523 -24.5 4.07 1 97.69 77 ILE B O 1
ATOM 4425 N N . ARG B 1 78 ? 9.445 -24.312 3.24 1 97.81 78 ARG B N 1
ATOM 4426 C CA . ARG B 1 78 ? 9.828 -23.547 2.057 1 97.81 78 ARG B CA 1
ATOM 4427 C C . ARG B 1 78 ? 9.5 -22.062 2.23 1 97.81 78 ARG B C 1
ATOM 4429 O O . ARG B 1 78 ? 8.359 -21.703 2.545 1 97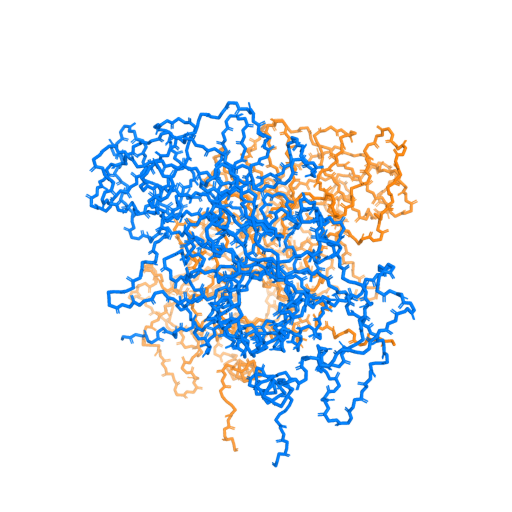.81 78 ARG B O 1
ATOM 4436 N N . ILE B 1 79 ? 10.477 -21.234 2.062 1 97.62 79 ILE B N 1
ATOM 4437 C CA . ILE B 1 79 ? 10.281 -19.797 2.217 1 97.62 79 ILE B CA 1
ATOM 4438 C C . ILE B 1 79 ? 10.492 -19.109 0.875 1 97.62 79 ILE B C 1
ATOM 4440 O O . ILE B 1 79 ? 11.523 -19.297 0.225 1 97.62 79 ILE B O 1
ATOM 4444 N N . LEU B 1 80 ? 9.461 -18.391 0.484 1 97.06 80 LEU B N 1
ATOM 4445 C CA . LEU B 1 80 ? 9.586 -17.547 -0.705 1 97.06 80 LEU B CA 1
ATOM 4446 C C . LEU B 1 80 ? 10.086 -16.156 -0.341 1 97.06 80 LEU B C 1
ATOM 4448 O O . LEU B 1 80 ? 9.555 -15.516 0.568 1 97.06 80 LEU B O 1
ATOM 4452 N N . GLY B 1 81 ? 11.125 -15.703 -1.056 1 95.38 81 GLY B N 1
ATOM 4453 C CA . GLY B 1 81 ? 11.664 -14.375 -0.8 1 95.38 81 GLY B CA 1
ATOM 4454 C C . GLY B 1 81 ? 12.57 -13.875 -1.909 1 95.38 81 GLY B C 1
ATOM 4455 O O . GLY B 1 81 ? 12.82 -14.594 -2.883 1 95.38 81 GLY B O 1
ATOM 4456 N N . MET B 1 82 ? 12.93 -12.664 -1.798 1 94.5 82 MET B N 1
ATOM 4457 C CA . MET B 1 82 ? 13.891 -12.039 -2.705 1 94.5 82 MET B CA 1
ATOM 4458 C C . MET B 1 82 ? 15.102 -11.516 -1.94 1 94.5 82 MET B C 1
ATOM 4460 O O . MET B 1 82 ? 14.992 -11.164 -0.764 1 94.5 82 MET B O 1
ATOM 4464 N N . SER B 1 83 ? 16.203 -11.523 -2.549 1 92.5 83 SER B N 1
ATOM 4465 C CA . SER B 1 83 ? 17.453 -11.016 -1.991 1 92.5 83 SER B CA 1
ATOM 4466 C C . SER B 1 83 ? 18.172 -10.117 -2.988 1 92.5 83 SER B C 1
ATOM 4468 O O . SER B 1 83 ? 18 -10.25 -4.199 1 92.5 83 SER B O 1
ATOM 4470 N N . ASP B 1 84 ? 18.969 -9.195 -2.482 1 89.19 84 ASP B N 1
ATOM 4471 C CA . ASP B 1 84 ? 19.672 -8.273 -3.367 1 89.19 84 ASP B CA 1
ATOM 4472 C C . ASP B 1 84 ? 21.062 -8.797 -3.719 1 89.19 84 ASP B C 1
ATOM 4474 O O . ASP B 1 84 ? 21.891 -8.055 -4.25 1 89.19 84 ASP B O 1
ATOM 4478 N N . ARG B 1 85 ? 21.359 -10 -3.402 1 85.19 85 ARG B N 1
ATOM 4479 C CA . ARG B 1 85 ? 22.625 -10.609 -3.768 1 85.19 85 ARG B CA 1
ATOM 4480 C C . ARG B 1 85 ? 22.406 -11.859 -4.625 1 85.19 85 ARG B C 1
ATOM 4482 O O . ARG B 1 85 ? 21.375 -12.516 -4.52 1 85.19 85 ARG B O 1
ATOM 4489 N N . LEU B 1 86 ? 23.422 -12.039 -5.441 1 77.69 86 LEU B N 1
ATOM 4490 C CA . LEU B 1 86 ? 23.359 -13.18 -6.352 1 77.69 86 LEU B CA 1
ATOM 4491 C C . LEU B 1 86 ? 23.672 -14.477 -5.625 1 77.69 86 LEU B C 1
ATOM 4493 O O . LEU B 1 86 ? 24.234 -14.461 -4.527 1 77.69 86 LEU B O 1
ATOM 4497 N N . LEU B 1 87 ? 23.375 -15.477 -6.445 1 66 87 LEU B N 1
ATOM 4498 C CA . LEU B 1 87 ? 23.719 -16.828 -6.012 1 66 87 LEU B CA 1
ATOM 4499 C C . LEU B 1 87 ? 25.234 -17 -5.934 1 66 87 LEU B C 1
ATOM 4501 O O . LEU B 1 87 ? 25.969 -16.297 -6.621 1 66 87 LEU B O 1
ATOM 4505 N N . GLY B 1 88 ? 25.688 -17.812 -5.074 1 63.06 88 GLY B N 1
ATOM 4506 C CA . GLY B 1 88 ? 27.094 -18.172 -5.027 1 63.06 88 GLY B CA 1
ATOM 4507 C C . GLY B 1 88 ? 27.812 -17.641 -3.797 1 63.06 88 GLY B C 1
ATOM 4508 O O . GLY B 1 88 ? 28.922 -18.078 -3.479 1 63.06 88 GLY B O 1
ATOM 4509 N N . GLN B 1 89 ? 27.141 -16.672 -3.281 1 63.97 89 GLN B N 1
ATOM 4510 C CA . GLN B 1 89 ? 27.766 -16.188 -2.057 1 63.97 89 GLN B CA 1
ATOM 4511 C C . GLN B 1 89 ? 27.453 -17.109 -0.878 1 63.97 89 GLN B C 1
ATOM 4513 O O . GLN B 1 89 ? 26.422 -17.781 -0.864 1 63.97 89 GLN B O 1
ATOM 4518 N N . GLU B 1 90 ? 28.438 -17.375 -0.189 1 66.75 90 GLU B N 1
ATOM 4519 C CA . GLU B 1 90 ? 28.203 -18.125 1.036 1 66.75 90 GLU B CA 1
ATOM 4520 C C . GLU B 1 90 ? 27.156 -17.453 1.919 1 66.75 90 GLU B C 1
ATOM 4522 O O . GLU B 1 90 ? 27.281 -16.266 2.227 1 66.75 90 GLU B O 1
ATOM 4527 N N . ARG B 1 91 ? 26.125 -18.156 2.062 1 81.06 91 ARG B N 1
ATOM 4528 C CA . ARG B 1 91 ? 25.062 -17.656 2.934 1 81.06 91 ARG B CA 1
ATOM 4529 C C . ARG B 1 91 ? 24.969 -18.484 4.211 1 81.06 91 ARG B C 1
ATOM 4531 O O . ARG B 1 91 ? 24.906 -19.719 4.152 1 81.06 91 ARG B O 1
ATOM 4538 N N . ASN B 1 92 ? 25.281 -17.844 5.289 1 84.19 92 ASN B N 1
ATOM 4539 C CA . ASN B 1 92 ? 25.062 -18.469 6.586 1 84.19 92 ASN B CA 1
ATOM 4540 C C . ASN B 1 92 ? 23.781 -17.953 7.238 1 84.19 92 ASN B C 1
ATOM 4542 O O . ASN B 1 92 ? 23.828 -17.047 8.062 1 84.19 92 ASN B O 1
ATOM 4546 N N . ILE B 1 93 ? 22.703 -18.531 6.816 1 93.06 93 ILE B N 1
ATOM 4547 C CA . ILE B 1 93 ? 21.406 -18.125 7.34 1 93.06 93 ILE B CA 1
ATOM 4548 C C . ILE B 1 93 ? 20.797 -19.266 8.148 1 93.06 93 ILE B C 1
ATOM 4550 O O . ILE B 1 93 ? 20.859 -20.422 7.738 1 93.06 93 ILE B O 1
ATOM 4554 N N . PHE B 1 94 ? 20.266 -18.938 9.266 1 95.56 94 PHE B N 1
ATOM 4555 C CA . PHE B 1 94 ? 19.641 -19.906 10.156 1 95.56 94 PHE B CA 1
ATOM 4556 C C . PHE B 1 94 ? 18.141 -19.688 10.227 1 95.56 94 PHE B C 1
ATOM 4558 O O . PHE B 1 94 ? 17.672 -18.547 10.141 1 95.56 94 PHE B O 1
ATOM 4565 N N . CYS B 1 95 ? 17.469 -20.812 10.391 1 96.62 95 CYS B N 1
ATOM 4566 C CA . CYS B 1 95 ? 16.031 -20.797 10.641 1 96.62 95 CYS B CA 1
ATOM 4567 C C . CYS B 1 95 ? 15.734 -21.016 12.117 1 96.62 95 CYS B C 1
ATOM 4569 O O . CYS B 1 95 ? 16.25 -21.953 12.734 1 96.62 95 CYS B O 1
ATOM 4571 N N . GLN B 1 96 ? 14.984 -20.125 12.688 1 95.19 96 GLN B N 1
ATOM 4572 C CA . GLN B 1 96 ? 14.414 -20.297 14.023 1 95.19 96 GLN B CA 1
ATOM 4573 C C . GLN B 1 96 ? 12.969 -20.766 13.953 1 95.19 96 GLN B C 1
ATOM 4575 O O . GLN B 1 96 ? 12.07 -20 13.617 1 95.19 96 GLN B O 1
ATOM 4580 N N . LEU B 1 97 ? 12.773 -22.094 14.273 1 95.06 97 LEU B N 1
ATOM 4581 C CA . LEU B 1 97 ? 11.461 -22.719 14.125 1 95.06 97 LEU B CA 1
ATOM 4582 C C . LEU B 1 97 ? 10.734 -22.797 15.461 1 95.06 97 LEU B C 1
ATOM 4584 O O . LEU B 1 97 ? 11.297 -23.25 16.453 1 95.06 97 LEU B O 1
ATOM 4588 N N . ARG B 1 98 ? 9.539 -22.359 15.391 1 91.06 98 ARG B N 1
ATOM 4589 C CA . ARG B 1 98 ? 8.719 -22.422 16.594 1 91.06 98 ARG B CA 1
ATOM 4590 C C . ARG B 1 98 ? 7.566 -23.406 16.422 1 91.06 98 ARG B C 1
ATOM 4592 O O . ARG B 1 98 ? 6.715 -23.219 15.547 1 91.06 98 ARG B O 1
ATOM 4599 N N . PHE B 1 99 ? 7.574 -24.344 17.359 1 91.44 99 PHE B N 1
ATOM 4600 C CA . PHE B 1 99 ? 6.543 -25.375 17.312 1 91.44 99 PHE B CA 1
ATOM 4601 C C . PHE B 1 99 ? 5.445 -25.094 18.328 1 91.44 99 PHE B C 1
ATOM 4603 O O . PHE B 1 99 ? 5.676 -24.406 19.328 1 91.44 99 PHE B O 1
ATOM 4610 N N . PRO B 1 100 ? 4.266 -25.578 18 1 85.31 100 PRO B N 1
ATOM 4611 C CA . PRO B 1 100 ? 3.188 -25.406 18.969 1 85.31 100 PRO B CA 1
ATOM 4612 C C . PRO B 1 100 ? 3.543 -25.953 20.359 1 85.31 100 PRO B C 1
ATOM 4614 O O . PRO B 1 100 ? 4.059 -27.062 20.469 1 85.31 100 PRO B O 1
ATOM 4617 N N . GLY B 1 101 ? 3.283 -25.156 21.359 1 79.81 101 GLY B N 1
ATOM 4618 C CA . GLY B 1 101 ? 3.48 -25.594 22.734 1 79.81 101 GLY B CA 1
ATOM 4619 C C . GLY B 1 101 ? 4.91 -25.422 23.203 1 79.81 101 GLY B C 1
ATOM 4620 O O . GLY B 1 101 ? 5.203 -25.656 24.391 1 79.81 101 GLY B O 1
ATOM 4621 N N . GLU B 1 102 ? 5.73 -25.062 22.297 1 80.19 102 GLU B N 1
ATOM 4622 C CA . GLU B 1 102 ? 7.129 -24.891 22.672 1 80.19 102 GLU B CA 1
ATOM 4623 C C . GLU B 1 102 ? 7.465 -23.422 22.891 1 80.19 102 GLU B C 1
ATOM 4625 O O . GLU B 1 102 ? 7.047 -22.562 22.125 1 80.19 102 GLU B O 1
ATOM 4630 N N . ILE B 1 103 ? 8.188 -23.188 23.891 1 74.25 103 ILE B N 1
ATOM 4631 C CA . ILE B 1 103 ? 8.547 -21.828 24.234 1 74.25 103 ILE B CA 1
ATOM 4632 C C . ILE B 1 103 ? 9.797 -21.406 23.469 1 74.25 103 ILE B C 1
ATOM 4634 O O . ILE B 1 103 ? 9.875 -20.297 22.953 1 74.25 103 ILE B O 1
ATOM 4638 N N . LYS B 1 104 ? 10.727 -22.375 23.469 1 81.75 104 LYS B N 1
ATOM 4639 C CA . LYS B 1 104 ? 11.992 -22.062 22.812 1 81.75 104 LYS B CA 1
ATOM 4640 C C . LYS B 1 104 ? 11.977 -22.5 21.359 1 81.75 104 LYS B C 1
ATOM 4642 O O . LYS B 1 104 ? 11.391 -23.531 21.016 1 81.75 104 LYS B O 1
ATOM 4647 N N . PRO B 1 105 ? 12.625 -21.672 20.547 1 89.75 105 PRO B N 1
ATOM 4648 C CA . PRO B 1 105 ? 12.711 -22.094 19.141 1 89.75 105 PRO B CA 1
ATOM 4649 C C . PRO B 1 105 ? 13.695 -23.234 18.922 1 89.75 105 PRO B C 1
ATOM 4651 O O . PRO B 1 105 ? 14.578 -23.453 19.766 1 89.75 105 PRO B O 1
ATOM 4654 N N . PHE B 1 106 ? 13.477 -23.938 17.938 1 92.81 106 PHE B N 1
ATOM 4655 C CA . PHE B 1 106 ? 14.43 -24.906 17.422 1 92.81 106 PHE B CA 1
ATOM 4656 C C . PHE B 1 106 ? 15.172 -24.344 16.203 1 92.81 106 PHE B C 1
ATOM 4658 O O . PHE B 1 106 ? 14.664 -23.453 15.523 1 92.81 106 PHE B O 1
ATOM 4665 N N . PHE B 1 107 ? 16.391 -24.859 16 1 93.06 107 PHE B N 1
ATOM 4666 C CA . PHE B 1 107 ? 17.234 -24.234 15 1 93.06 107 PHE B CA 1
ATOM 4667 C C . PHE B 1 107 ? 17.594 -25.219 13.898 1 93.06 107 PHE B C 1
ATOM 4669 O O . PHE B 1 107 ? 17.781 -26.406 14.164 1 93.06 107 PHE B O 1
ATOM 4676 N N . SER B 1 108 ? 17.609 -24.688 12.719 1 93.69 108 SER B N 1
ATOM 4677 C CA . SER B 1 108 ? 18.188 -25.391 11.578 1 93.69 108 SER B CA 1
ATOM 4678 C C . SER B 1 108 ? 18.875 -24.438 10.625 1 93.69 108 SER B C 1
ATOM 4680 O O . SER B 1 108 ? 18.562 -23.234 10.594 1 93.69 108 SER B O 1
ATOM 4682 N N . GLN B 1 109 ? 19.875 -24.906 9.969 1 91.38 109 GLN B N 1
ATOM 4683 C CA . GLN B 1 109 ? 20.516 -24.094 8.938 1 91.38 109 GLN B CA 1
ATOM 4684 C C . GLN B 1 109 ? 19.781 -24.234 7.602 1 91.38 109 GLN B C 1
ATOM 4686 O O . GLN B 1 109 ? 19.312 -25.312 7.254 1 91.38 109 GLN B O 1
ATOM 4691 N N . VAL B 1 110 ? 19.734 -23.109 6.891 1 93.12 110 VAL B N 1
ATOM 4692 C CA . VAL B 1 110 ? 19.188 -23.172 5.539 1 93.12 110 VAL B CA 1
ATOM 4693 C C . VAL B 1 110 ? 20 -24.156 4.699 1 93.12 110 VAL B C 1
ATOM 4695 O O . VAL B 1 110 ? 21.234 -24.047 4.621 1 93.12 110 VAL B O 1
ATOM 4698 N N . SER B 1 111 ? 19.312 -25.031 4.16 1 89.5 111 SER B N 1
ATOM 4699 C CA . SER B 1 111 ? 20.016 -26.094 3.447 1 89.5 111 SER B CA 1
ATOM 4700 C C . SER B 1 111 ? 20.141 -25.766 1.963 1 89.5 111 SER B C 1
ATOM 4702 O O . SER B 1 111 ? 21.031 -26.266 1.289 1 89.5 111 SER B O 1
ATOM 4704 N N . GLN B 1 112 ? 19.234 -24.938 1.498 1 91.06 112 GLN B N 1
ATOM 4705 C CA . GLN B 1 112 ? 19.25 -24.703 0.06 1 91.06 112 GLN B CA 1
ATOM 4706 C C . GLN B 1 112 ? 18.641 -23.344 -0.275 1 91.06 112 GLN B C 1
ATOM 4708 O O . GLN B 1 112 ? 17.625 -22.938 0.305 1 91.06 112 GLN B O 1
ATOM 4713 N N . PHE B 1 113 ? 19.297 -22.625 -1.177 1 92.56 113 PHE B N 1
ATOM 4714 C CA . PHE B 1 113 ? 18.75 -21.484 -1.896 1 92.56 113 PHE B CA 1
ATOM 4715 C C . PHE B 1 113 ? 18.516 -21.828 -3.361 1 92.56 113 PHE B C 1
ATOM 4717 O O . PHE B 1 113 ? 19.469 -21.891 -4.148 1 92.56 113 PHE B O 1
ATOM 4724 N N . THR B 1 114 ? 17.297 -22.047 -3.652 1 92.06 114 THR B N 1
ATOM 4725 C CA . THR B 1 114 ? 16.953 -22.328 -5.043 1 92.06 114 THR B CA 1
ATOM 4726 C C . THR B 1 114 ? 16.625 -21.047 -5.793 1 92.06 114 THR B C 1
ATOM 4728 O O . THR B 1 114 ? 15.688 -20.328 -5.418 1 92.06 114 THR B O 1
ATOM 4731 N N . TYR B 1 115 ? 17.359 -20.781 -6.793 1 91.06 115 TYR B N 1
ATOM 4732 C CA . TYR B 1 115 ? 17.094 -19.625 -7.625 1 91.06 115 TYR B CA 1
ATOM 4733 C C . TYR B 1 115 ? 15.883 -19.844 -8.516 1 91.06 115 TYR B C 1
ATOM 4735 O O . TYR B 1 115 ? 15.805 -20.859 -9.227 1 91.06 115 TYR B O 1
ATOM 4743 N N . LEU B 1 116 ? 14.938 -18.953 -8.555 1 91.12 116 LEU B N 1
ATOM 4744 C CA . LEU B 1 116 ? 13.648 -19.203 -9.188 1 91.12 116 LEU B CA 1
ATOM 4745 C C . LEU B 1 116 ? 13.586 -18.531 -10.555 1 91.12 116 LEU B C 1
ATOM 4747 O O . LEU B 1 116 ? 12.555 -18.578 -11.227 1 91.12 116 LEU B O 1
ATOM 4751 N N . TRP B 1 117 ? 14.641 -17.953 -10.984 1 85.56 117 TRP B N 1
ATOM 4752 C CA . TRP B 1 117 ? 14.617 -17.219 -12.242 1 85.56 117 TRP B CA 1
ATOM 4753 C C . TRP B 1 117 ? 15.727 -17.688 -13.172 1 85.56 117 TRP B C 1
ATOM 4755 O O . TRP B 1 117 ? 16.234 -18.797 -13.031 1 85.56 117 TRP B O 1
ATOM 4765 N N . ASP B 1 118 ? 15.727 -16.938 -14.297 1 76.44 118 ASP B N 1
ATOM 4766 C CA . ASP B 1 118 ? 16.719 -17.281 -15.312 1 76.44 118 ASP B CA 1
ATOM 4767 C C . ASP B 1 118 ? 17.984 -16.453 -15.148 1 76.44 118 ASP B C 1
ATOM 4769 O O . ASP B 1 118 ? 17.953 -15.227 -15.25 1 76.44 118 ASP B O 1
ATOM 4773 N N . VAL B 1 119 ? 19.031 -17.125 -14.945 1 72.81 119 VAL B N 1
ATOM 4774 C CA . VAL B 1 119 ? 20.312 -16.484 -14.68 1 72.81 119 VAL B CA 1
ATOM 4775 C C . VAL B 1 119 ? 20.734 -15.641 -15.883 1 72.81 119 VAL B C 1
ATOM 4777 O O . VAL B 1 119 ? 21.531 -14.711 -15.758 1 72.81 119 VAL B O 1
ATOM 4780 N N . ASP B 1 120 ? 20.141 -15.945 -16.969 1 68.19 120 ASP B N 1
ATOM 4781 C CA . ASP B 1 120 ? 20.516 -15.234 -18.188 1 68.19 120 ASP B CA 1
ATOM 4782 C C . ASP B 1 120 ? 19.797 -13.891 -18.281 1 68.19 120 ASP B C 1
ATOM 4784 O O . ASP B 1 120 ? 20.141 -13.055 -19.125 1 68.19 120 ASP B O 1
ATOM 4788 N N . TRP B 1 121 ? 18.891 -13.766 -17.422 1 66.69 121 TRP B N 1
ATOM 4789 C CA . TRP B 1 121 ? 18.094 -12.547 -17.484 1 66.69 121 TRP B CA 1
ATOM 4790 C C . TRP B 1 121 ? 18.266 -11.727 -16.203 1 66.69 121 TRP B C 1
ATOM 4792 O O . TRP B 1 121 ? 17.719 -12.078 -15.156 1 66.69 121 TRP B O 1
ATOM 4802 N N . ASP B 1 122 ? 18.922 -10.547 -16.156 1 62.59 122 ASP B N 1
ATOM 4803 C CA . ASP B 1 122 ? 19.047 -9.547 -15.094 1 62.59 122 ASP B CA 1
ATOM 4804 C C . ASP B 1 122 ? 19.688 -10.148 -13.844 1 62.59 122 ASP B C 1
ATOM 4806 O O . ASP B 1 122 ? 19.297 -9.812 -12.719 1 62.59 122 ASP B O 1
ATOM 4810 N N . PHE B 1 123 ? 20.453 -11.141 -14.164 1 66.25 123 PHE B N 1
ATOM 4811 C CA . PHE B 1 123 ? 21.203 -11.766 -13.078 1 66.25 123 PHE B CA 1
ATOM 4812 C C . PHE B 1 123 ? 22.391 -10.898 -12.68 1 66.25 123 PHE B C 1
ATOM 4814 O O . PHE B 1 123 ? 23.469 -11.016 -13.266 1 66.25 123 PHE B O 1
ATOM 4821 N N . ALA B 1 124 ? 22.047 -9.945 -11.82 1 70.44 124 ALA B N 1
ATOM 4822 C CA . ALA B 1 124 ? 23.109 -9.023 -11.391 1 70.44 124 ALA B CA 1
ATOM 4823 C C . ALA B 1 124 ? 23.047 -8.789 -9.883 1 70.44 124 ALA B C 1
ATOM 4825 O O . ALA B 1 124 ? 21.984 -8.859 -9.281 1 70.44 124 ALA B O 1
ATOM 4826 N N . ASP B 1 125 ? 24.172 -8.531 -9.391 1 73.88 125 ASP B N 1
ATOM 4827 C CA . ASP B 1 125 ? 24.281 -8.172 -7.977 1 73.88 125 ASP B CA 1
ATOM 4828 C C . ASP B 1 125 ? 23.594 -6.844 -7.688 1 73.88 125 ASP B C 1
ATOM 4830 O O . ASP B 1 125 ? 23.547 -5.961 -8.547 1 73.88 125 ASP B O 1
ATOM 4834 N N . LEU B 1 126 ? 22.969 -6.766 -6.5 1 72.81 126 LEU B N 1
ATOM 4835 C CA . LEU B 1 126 ? 22.312 -5.57 -5.977 1 72.81 126 LEU B CA 1
ATOM 4836 C C . LEU B 1 126 ? 20.953 -5.371 -6.621 1 72.81 126 LEU B C 1
ATOM 4838 O O . LEU B 1 126 ? 20.297 -4.34 -6.41 1 72.81 126 LEU B O 1
ATOM 4842 N N . LYS B 1 127 ? 20.641 -6.344 -7.484 1 83.69 127 LYS B N 1
ATOM 4843 C CA . LYS B 1 127 ? 19.266 -6.395 -7.961 1 83.69 127 LYS B CA 1
ATOM 4844 C C . LYS B 1 127 ? 18.469 -7.484 -7.246 1 83.69 127 LYS B C 1
ATOM 4846 O O . LYS B 1 127 ? 19 -8.562 -6.977 1 83.69 127 LYS B O 1
ATOM 4851 N N . LEU B 1 128 ? 17.328 -7.223 -6.973 1 89.38 128 LEU B N 1
ATOM 4852 C CA . LEU B 1 128 ? 16.531 -8.203 -6.25 1 89.38 128 LEU B CA 1
ATOM 4853 C C . LEU B 1 128 ? 16.328 -9.461 -7.082 1 89.38 128 LEU B C 1
ATOM 4855 O O . LEU B 1 128 ? 15.906 -9.391 -8.242 1 89.38 128 LEU B O 1
ATOM 4859 N N . GLN B 1 129 ? 16.672 -10.555 -6.445 1 90.62 129 GLN B N 1
ATOM 4860 C CA . GLN B 1 129 ? 16.562 -11.867 -7.066 1 90.62 129 GLN B CA 1
ATOM 4861 C C . GLN B 1 129 ? 15.609 -12.766 -6.273 1 90.62 129 GLN B C 1
ATOM 4863 O O . GLN B 1 129 ? 15.617 -12.75 -5.043 1 90.62 129 GLN B O 1
ATOM 4868 N N . PRO B 1 130 ? 14.789 -13.547 -6.988 1 93.56 130 PRO B N 1
ATOM 4869 C CA . PRO B 1 130 ? 13.828 -14.414 -6.297 1 93.56 130 PRO B CA 1
ATOM 4870 C C . PRO B 1 130 ? 14.43 -15.758 -5.906 1 93.56 130 PRO B C 1
ATOM 4872 O O . PRO B 1 130 ? 15.148 -16.375 -6.695 1 93.56 130 PRO B O 1
ATOM 4875 N N . TYR B 1 131 ? 14.086 -16.219 -4.719 1 94.19 131 TYR B N 1
ATOM 4876 C CA . TYR B 1 131 ? 14.602 -17.484 -4.219 1 94.19 131 TYR B CA 1
ATOM 4877 C C . TYR B 1 131 ? 13.508 -18.266 -3.506 1 94.19 131 TYR B C 1
ATOM 4879 O O . TYR B 1 131 ? 12.594 -17.688 -2.92 1 94.19 131 TYR B O 1
ATOM 4887 N N . LEU B 1 132 ? 13.625 -19.578 -3.615 1 96.25 132 LEU B N 1
ATOM 4888 C CA . LEU B 1 132 ? 13 -20.516 -2.693 1 96.25 132 LEU B CA 1
ATOM 4889 C C . LEU B 1 132 ? 14 -21.016 -1.658 1 96.25 132 LEU B C 1
ATOM 4891 O O . LEU B 1 132 ? 14.969 -21.703 -2.004 1 96.25 132 LEU B O 1
ATOM 4895 N N . ILE B 1 133 ? 13.758 -20.625 -0.426 1 96.44 133 ILE B N 1
ATOM 4896 C CA . ILE B 1 133 ? 14.672 -20.953 0.665 1 96.44 133 ILE B CA 1
ATOM 4897 C C . ILE B 1 133 ? 14.133 -22.172 1.436 1 96.44 133 ILE B C 1
ATOM 4899 O O . ILE B 1 133 ? 12.953 -22.203 1.783 1 96.44 133 ILE B O 1
ATOM 4903 N N . THR B 1 134 ? 15.016 -23.109 1.735 1 97 134 THR B N 1
ATOM 4904 C CA . THR B 1 134 ? 14.57 -24.344 2.352 1 97 134 THR B CA 1
ATOM 4905 C C . THR B 1 134 ? 15.148 -24.5 3.756 1 97 134 THR B C 1
ATOM 4907 O O . THR B 1 134 ? 16.375 -24.469 3.938 1 97 134 THR B O 1
ATOM 4910 N N . CYS B 1 135 ? 14.312 -24.641 4.711 1 96.75 135 CYS B N 1
ATOM 4911 C CA . CYS B 1 135 ? 14.656 -25 6.082 1 96.75 135 CYS B CA 1
ATOM 4912 C C . CYS B 1 135 ? 14.188 -26.422 6.414 1 96.75 135 CYS B C 1
ATOM 4914 O O . CYS B 1 135 ? 12.984 -26.656 6.547 1 96.75 135 CYS B O 1
ATOM 4916 N N . GLU B 1 136 ? 15.102 -27.25 6.613 1 95.5 136 GLU B N 1
ATOM 4917 C CA . GLU B 1 136 ? 14.734 -28.609 7.031 1 95.5 136 GLU B CA 1
ATOM 4918 C C . GLU B 1 136 ? 14.32 -28.641 8.5 1 95.5 136 GLU B C 1
ATOM 4920 O O . GLU B 1 136 ? 14.75 -27.797 9.289 1 95.5 136 GLU B O 1
ATOM 4925 N N . LEU B 1 137 ? 13.484 -29.562 8.797 1 95.81 137 LEU B N 1
ATOM 4926 C CA . LEU B 1 137 ? 13.062 -29.672 10.188 1 95.81 137 LEU B CA 1
ATOM 4927 C C . LEU B 1 137 ? 14.133 -30.359 11.023 1 95.81 137 LEU B C 1
ATOM 4929 O O . LEU B 1 137 ? 14.82 -31.266 10.539 1 95.81 137 LEU B O 1
ATOM 4933 N N . PRO B 1 138 ? 14.273 -29.891 12.273 1 92.88 138 PRO B N 1
ATOM 4934 C CA . PRO B 1 138 ? 15.25 -30.547 13.141 1 92.88 138 PRO B CA 1
ATOM 4935 C C . PRO B 1 138 ? 14.914 -32.031 13.383 1 92.88 138 PRO B C 1
ATOM 4937 O O . PRO B 1 138 ? 13.758 -32.438 13.258 1 92.88 138 PRO B O 1
ATOM 4940 N N . GLU B 1 139 ? 15.945 -32.688 13.836 1 89.69 139 GLU B N 1
ATOM 4941 C CA . GLU B 1 139 ? 15.781 -34.094 14.109 1 89.69 139 GLU B CA 1
ATOM 4942 C C . GLU B 1 139 ? 14.68 -34.344 15.148 1 89.69 139 GLU B C 1
ATOM 4944 O O . GLU B 1 139 ? 14.594 -33.625 16.141 1 89.69 139 GLU B O 1
ATOM 4949 N N . GLY B 1 140 ? 13.836 -35.281 14.93 1 88.81 140 GLY B N 1
ATOM 4950 C CA . GLY B 1 140 ? 12.789 -35.656 15.859 1 88.81 140 GLY B CA 1
ATOM 4951 C C . GLY B 1 140 ? 11.539 -34.812 15.75 1 88.81 140 GLY B C 1
ATOM 4952 O O . GLY B 1 140 ? 10.562 -35.031 16.469 1 88.81 140 GLY B O 1
ATOM 4953 N N . ARG B 1 141 ? 11.555 -33.938 14.828 1 91.19 141 ARG B N 1
ATOM 4954 C CA . ARG B 1 141 ? 10.406 -33.031 14.758 1 91.19 141 ARG B CA 1
ATOM 4955 C C . ARG B 1 141 ? 9.734 -33.094 13.398 1 91.19 141 ARG B C 1
ATOM 4957 O O . ARG B 1 141 ? 8.977 -32.188 13.023 1 91.19 141 ARG B O 1
ATOM 4964 N N . SER B 1 142 ? 9.969 -34.094 12.68 1 89.12 142 SER B N 1
ATOM 4965 C CA . SER B 1 142 ? 9.461 -34.188 11.312 1 89.12 142 SER B CA 1
ATOM 4966 C C . SER B 1 142 ? 7.953 -34.406 11.297 1 89.12 142 SER B C 1
ATOM 4968 O O . SER B 1 142 ? 7.312 -34.25 10.258 1 89.12 142 SER B O 1
ATOM 4970 N N . HIS B 1 143 ? 7.406 -34.75 12.406 1 89.25 143 HIS B N 1
ATOM 4971 C CA . HIS B 1 143 ? 5.977 -35.031 12.477 1 89.25 143 HIS B CA 1
ATOM 4972 C C . HIS B 1 143 ? 5.191 -33.812 12.914 1 89.25 143 HIS B C 1
ATOM 4974 O O . HIS B 1 143 ? 3.959 -33.844 12.953 1 89.25 143 HIS B O 1
ATOM 4980 N N . LEU B 1 144 ? 5.887 -32.75 13.211 1 93.31 144 LEU B N 1
ATOM 4981 C CA . LEU B 1 144 ? 5.242 -31.531 13.688 1 93.31 144 LEU B CA 1
ATOM 4982 C C . LEU B 1 144 ? 5.32 -30.422 12.641 1 93.31 144 LEU B C 1
ATOM 4984 O O . LEU B 1 144 ? 6.266 -30.391 11.844 1 93.31 144 LEU B O 1
ATOM 4988 N N . VAL B 1 145 ? 4.348 -29.656 12.625 1 94.19 145 VAL B N 1
ATOM 4989 C CA . VAL B 1 145 ? 4.348 -28.469 11.789 1 94.19 145 VAL B CA 1
ATOM 4990 C C . VAL B 1 145 ? 4.656 -27.234 12.641 1 94.19 145 VAL B C 1
ATOM 4992 O O . VAL B 1 145 ? 3.889 -26.906 13.547 1 94.19 145 VAL B O 1
ATOM 4995 N N . PRO B 1 146 ? 5.773 -26.625 12.375 1 94.12 146 PRO B N 1
ATOM 4996 C CA . PRO B 1 146 ? 6.023 -25.406 13.141 1 94.12 146 PRO B CA 1
ATOM 4997 C C . PRO B 1 146 ? 4.969 -24.328 12.891 1 94.12 146 PRO B C 1
ATOM 4999 O O . PRO B 1 146 ? 4.426 -24.234 11.789 1 94.12 146 PRO B O 1
ATOM 5002 N N . ARG B 1 147 ? 4.75 -23.531 13.891 1 90.12 147 ARG B N 1
ATOM 5003 C CA . ARG B 1 147 ? 3.807 -22.422 13.781 1 90.12 147 ARG B CA 1
ATOM 5004 C C . ARG B 1 147 ? 4.402 -21.281 12.961 1 90.12 147 ARG B C 1
ATOM 5006 O O . ARG B 1 147 ? 3.697 -20.641 12.18 1 90.12 147 ARG B O 1
ATOM 5013 N N . SER B 1 148 ? 5.633 -21.016 13.211 1 92 148 SER B N 1
ATOM 5014 C CA . SER B 1 148 ? 6.297 -19.906 12.516 1 92 148 SER B CA 1
ATOM 5015 C C . SER B 1 148 ? 7.785 -20.188 12.344 1 92 148 SER B C 1
ATOM 5017 O O . SER B 1 148 ? 8.328 -21.109 12.953 1 92 148 SER B O 1
ATOM 5019 N N . VAL B 1 149 ? 8.383 -19.406 11.477 1 94.5 149 VAL B N 1
ATOM 5020 C CA . VAL B 1 149 ? 9.812 -19.5 11.211 1 94.5 149 VAL B CA 1
ATOM 5021 C C . VAL B 1 149 ? 10.398 -18.109 11.047 1 94.5 149 VAL B C 1
ATOM 5023 O O . VAL B 1 149 ? 9.766 -17.219 10.453 1 94.5 149 VAL B O 1
ATOM 5026 N N . SER B 1 150 ? 11.516 -17.891 11.633 1 94.31 150 SER B N 1
ATOM 5027 C CA . SER B 1 150 ? 12.305 -16.672 11.438 1 94.31 150 SER B CA 1
ATOM 5028 C C . SER B 1 150 ? 13.672 -17 10.852 1 94.31 150 SER B C 1
ATOM 5030 O O . SER B 1 150 ? 14.258 -18.031 11.156 1 94.31 150 SER B O 1
ATOM 5032 N N . LEU B 1 151 ? 14.133 -16.156 10 1 96.06 151 LEU B N 1
ATOM 5033 C CA . LEU B 1 151 ? 15.461 -16.328 9.414 1 96.06 151 LEU B CA 1
ATOM 5034 C C . LEU B 1 151 ? 16.422 -15.258 9.93 1 96.06 151 LEU B C 1
ATOM 5036 O O . LEU B 1 151 ? 16.062 -14.078 10 1 96.06 151 LEU B O 1
ATOM 5040 N N . VAL B 1 152 ? 17.672 -15.742 10.297 1 95.31 152 VAL B N 1
ATOM 5041 C CA . VAL B 1 152 ? 18.656 -14.852 10.883 1 95.31 152 VAL B CA 1
ATOM 5042 C C . VAL B 1 152 ? 20.062 -15.242 10.391 1 95.31 152 VAL B C 1
ATOM 5044 O O . VAL B 1 152 ? 20.25 -16.344 9.867 1 95.31 152 VAL B O 1
ATOM 5047 N N . GLU B 1 153 ? 20.984 -14.32 10.5 1 94 153 GLU B N 1
ATOM 5048 C CA . GLU B 1 153 ? 22.359 -14.57 10.078 1 94 153 GLU B CA 1
ATOM 5049 C C . GLU B 1 153 ? 23.062 -15.5 11.055 1 94 153 GLU B C 1
ATOM 5051 O O . GLU B 1 153 ? 23.844 -16.375 10.641 1 94 153 GLU B O 1
ATOM 5056 N N . HIS B 1 154 ? 22.844 -15.25 12.398 1 92.94 154 HIS B N 1
ATOM 5057 C CA . HIS B 1 154 ? 23.375 -16.125 13.445 1 92.94 154 HIS B CA 1
ATOM 5058 C C . HIS B 1 154 ? 22.25 -16.766 14.25 1 92.94 154 HIS B C 1
ATOM 5060 O O . HIS B 1 154 ? 21.234 -16.109 14.516 1 92.94 154 HIS B O 1
ATOM 5066 N N . GLN B 1 155 ? 22.516 -17.938 14.656 1 91.5 155 GLN B N 1
ATOM 5067 C CA . GLN B 1 155 ? 21.5 -18.812 15.242 1 91.5 155 GLN B CA 1
ATOM 5068 C C . GLN B 1 155 ? 20.734 -18.094 16.359 1 91.5 155 GLN B C 1
ATOM 5070 O O . GLN B 1 155 ? 19.5 -18.203 16.438 1 91.5 155 GLN B O 1
ATOM 5075 N N . CYS B 1 156 ? 21.406 -17.234 17.203 1 91.38 156 CYS B N 1
ATOM 5076 C CA . CYS B 1 156 ? 20.797 -16.672 18.391 1 91.38 156 CYS B CA 1
ATOM 5077 C C . CYS B 1 156 ? 20.484 -15.188 18.203 1 91.38 156 CYS B C 1
ATOM 5079 O O . CYS B 1 156 ? 20.203 -14.477 19.156 1 91.38 156 CYS B O 1
ATOM 5081 N N . ASP B 1 157 ? 20.547 -14.742 16.922 1 91.31 157 ASP B N 1
ATOM 5082 C CA . ASP B 1 157 ? 20.188 -13.359 16.656 1 91.31 157 ASP B CA 1
ATOM 5083 C C . ASP B 1 157 ? 18.703 -13.102 16.953 1 91.31 157 ASP B C 1
ATOM 5085 O O . ASP B 1 157 ? 17.891 -14.016 16.859 1 91.31 157 ASP B O 1
ATOM 5089 N N . ASN B 1 158 ? 18.453 -11.914 17.422 1 88.62 158 ASN B N 1
ATOM 5090 C CA . ASN B 1 158 ? 17.047 -11.484 17.406 1 88.62 158 ASN B CA 1
ATOM 5091 C C . ASN B 1 158 ? 16.562 -11.227 15.977 1 88.62 158 ASN B C 1
ATOM 5093 O O . ASN B 1 158 ? 17.125 -10.398 15.266 1 88.62 158 ASN B O 1
ATOM 5097 N N . ALA B 1 159 ? 15.547 -11.953 15.648 1 92 159 ALA B N 1
ATOM 5098 C CA . ALA B 1 159 ? 15.039 -11.852 14.281 1 92 159 ALA B CA 1
ATOM 5099 C C . ALA B 1 159 ? 14.234 -10.57 14.094 1 92 159 ALA B C 1
ATOM 5101 O O . ALA B 1 159 ? 13.641 -10.055 15.039 1 92 159 ALA B O 1
ATOM 5102 N N . SER B 1 160 ? 14.219 -10.039 12.867 1 93.06 160 SER B N 1
ATOM 5103 C CA . SER B 1 160 ? 13.336 -8.938 12.492 1 93.06 160 SER B CA 1
ATOM 5104 C C . SER B 1 160 ? 12.148 -9.43 11.68 1 93.06 160 SER B C 1
ATOM 5106 O O . SER B 1 160 ? 11.375 -8.633 11.156 1 93.06 160 SER B O 1
ATOM 5108 N N . ASN B 1 161 ? 12 -10.711 11.555 1 93.62 161 ASN B N 1
ATOM 5109 C CA . ASN B 1 161 ? 10.93 -11.359 10.805 1 93.62 161 ASN B CA 1
ATOM 5110 C C . ASN B 1 161 ? 10.344 -12.539 11.578 1 93.62 161 ASN B C 1
ATOM 5112 O O . ASN B 1 161 ? 10.984 -13.078 12.484 1 93.62 161 ASN B O 1
ATOM 5116 N N . ASN B 1 162 ? 9.172 -12.844 11.281 1 92.25 162 ASN B N 1
ATOM 5117 C CA . ASN B 1 162 ? 8.43 -13.961 11.859 1 92.25 162 ASN B CA 1
ATOM 5118 C C . ASN B 1 162 ? 7.297 -14.414 10.938 1 92.25 162 ASN B C 1
ATOM 5120 O O . ASN B 1 162 ? 6.168 -13.938 11.07 1 92.25 162 ASN B O 1
ATOM 5124 N N . LEU B 1 163 ? 7.617 -15.391 10.125 1 93.69 163 LEU B N 1
ATOM 5125 C CA . LEU B 1 163 ? 6.668 -15.828 9.109 1 93.69 163 LEU B CA 1
ATOM 5126 C C . LEU B 1 163 ? 5.777 -16.953 9.633 1 93.69 163 LEU B C 1
ATOM 5128 O O . LEU B 1 163 ? 6.273 -17.953 10.156 1 93.69 163 LEU B O 1
ATOM 5132 N N . LEU B 1 164 ? 4.52 -16.75 9.531 1 91.81 164 LEU B N 1
ATOM 5133 C CA . LEU B 1 164 ? 3.598 -17.844 9.797 1 91.81 164 LEU B CA 1
ATOM 5134 C C . LEU B 1 164 ? 3.795 -18.969 8.789 1 91.81 164 LEU B C 1
ATOM 5136 O O . LEU B 1 164 ? 3.918 -18.719 7.586 1 91.81 164 LEU B O 1
ATOM 5140 N N . VAL B 1 165 ? 3.861 -20.156 9.32 1 93.94 165 VAL B N 1
ATOM 5141 C CA . VAL B 1 165 ? 3.988 -21.297 8.406 1 93.94 165 VAL B CA 1
ATOM 5142 C C . VAL B 1 165 ? 2.609 -21.719 7.91 1 93.94 165 VAL B C 1
ATOM 5144 O O . VAL B 1 165 ? 1.766 -22.156 8.695 1 93.94 165 VAL B O 1
ATOM 5147 N N . VAL B 1 166 ? 2.385 -21.594 6.617 1 93.44 166 VAL B N 1
ATOM 5148 C CA . VAL B 1 166 ? 1.114 -21.938 5.992 1 93.44 166 VAL B CA 1
ATOM 5149 C C . VAL B 1 166 ? 1.081 -23.438 5.695 1 93.44 166 VAL B C 1
ATOM 5151 O O . VAL B 1 166 ? 2.008 -23.984 5.086 1 93.44 166 VAL B O 1
ATOM 5154 N N . HIS B 1 167 ? 0.101 -24.031 6.172 1 91.81 167 HIS B N 1
ATOM 5155 C CA . HIS B 1 167 ? -0.178 -25.438 5.887 1 91.81 167 HIS B CA 1
ATOM 5156 C C . HIS B 1 167 ? -1.678 -25.688 5.758 1 91.81 167 HIS B C 1
ATOM 5158 O O . HIS B 1 167 ? -2.416 -25.578 6.742 1 91.81 167 HIS B O 1
ATOM 5164 N N . ASN B 1 168 ? -2.094 -25.938 4.531 1 90.44 168 ASN B N 1
ATOM 5165 C CA . ASN B 1 168 ? -3.488 -26.266 4.258 1 90.44 168 ASN B CA 1
ATOM 5166 C C . ASN B 1 168 ? -3.648 -27.703 3.785 1 90.44 168 ASN B C 1
ATOM 5168 O O . ASN B 1 168 ? -3.787 -27.953 2.588 1 90.44 168 ASN B O 1
ATOM 5172 N N . PRO B 1 169 ? -3.752 -28.609 4.727 1 91.5 169 PRO B N 1
ATOM 5173 C CA . PRO B 1 169 ? -3.842 -30.031 4.348 1 91.5 169 PRO B CA 1
ATOM 5174 C C . PRO B 1 169 ? -5.211 -30.406 3.779 1 91.5 169 PRO B C 1
ATOM 5176 O O . PRO B 1 169 ? -6.199 -29.703 4.043 1 91.5 169 PRO B O 1
ATOM 5179 N N . LEU B 1 170 ? -5.176 -31.469 3.062 1 92.56 170 LEU B N 1
ATOM 5180 C CA . LEU B 1 170 ? -6.43 -32.031 2.578 1 92.56 170 LEU B CA 1
ATOM 5181 C C . LEU B 1 170 ? -7.32 -32.438 3.742 1 92.56 170 LEU B C 1
ATOM 5183 O O . LEU B 1 170 ? -6.879 -33.188 4.633 1 92.56 170 LEU B O 1
ATOM 5187 N N . PRO B 1 171 ? -8.547 -31.906 3.744 1 90.44 171 PRO B N 1
ATOM 5188 C CA . PRO B 1 171 ? -9.445 -32.406 4.793 1 90.44 171 PRO B CA 1
ATOM 5189 C C . PRO B 1 171 ? -9.617 -33.906 4.754 1 90.44 171 PRO B C 1
ATOM 5191 O O . PRO B 1 171 ? -9.609 -34.5 3.678 1 90.44 171 PRO B O 1
ATOM 5194 N N . PRO B 1 172 ? -9.859 -34.469 5.973 1 90.94 172 PRO B N 1
ATOM 5195 C CA . PRO B 1 172 ? -10.008 -35.906 6.02 1 90.94 172 PRO B CA 1
ATOM 5196 C C . PRO B 1 172 ? -11.133 -36.438 5.121 1 90.94 172 PRO B C 1
ATOM 5198 O O . PRO B 1 172 ? -12.227 -35.844 5.113 1 90.94 172 PRO B O 1
ATOM 5201 N N . GLY B 1 173 ? -10.859 -37.375 4.41 1 92.94 173 GLY B N 1
ATOM 5202 C CA . GLY B 1 173 ? -11.867 -38.031 3.58 1 92.94 173 GLY B CA 1
ATOM 5203 C C . GLY B 1 173 ? -12.039 -37.344 2.227 1 92.94 173 GLY B C 1
ATOM 5204 O O . GLY B 1 173 ? -12.789 -37.844 1.38 1 92.94 173 GLY B O 1
ATOM 5205 N N . GLN B 1 174 ? -11.367 -36.312 2.043 1 93.19 174 GLN B N 1
ATOM 5206 C CA . GLN B 1 174 ? -11.5 -35.594 0.772 1 93.19 174 GLN B CA 1
ATOM 5207 C C . GLN B 1 174 ? -10.352 -35.938 -0.172 1 93.19 174 GLN B C 1
ATOM 5209 O O . GLN B 1 174 ? -9.297 -36.406 0.269 1 93.19 174 GLN B O 1
ATOM 5214 N N . LYS B 1 175 ? -10.641 -35.844 -1.437 1 95.19 175 LYS B N 1
ATOM 5215 C CA . LYS B 1 175 ? -9.625 -36.062 -2.463 1 95.19 175 LYS B CA 1
ATOM 5216 C C . LYS B 1 175 ? -9.156 -34.75 -3.057 1 95.19 175 LYS B C 1
ATOM 5218 O O . LYS B 1 175 ? -9.898 -33.75 -3.045 1 95.19 175 LYS B O 1
ATOM 5223 N N . ARG B 1 176 ? -7.91 -34.812 -3.553 1 96.31 176 ARG B N 1
ATOM 5224 C CA . ARG B 1 176 ? -7.395 -33.625 -4.254 1 96.31 176 ARG B CA 1
ATOM 5225 C C . ARG B 1 176 ? -8.258 -33.312 -5.469 1 96.31 176 ARG B C 1
ATOM 5227 O O . ARG B 1 176 ? -8.742 -34.219 -6.156 1 96.31 176 ARG B O 1
ATOM 5234 N N . LYS B 1 177 ? -8.398 -32.062 -5.676 1 97.56 177 LYS B N 1
ATOM 5235 C CA . LYS B 1 177 ? -8.945 -31.609 -6.957 1 97.56 177 LYS B CA 1
ATOM 5236 C C . LYS B 1 177 ? -7.855 -31.516 -8.023 1 97.56 177 LYS B C 1
ATOM 5238 O O . LYS B 1 177 ? -6.684 -31.766 -7.738 1 97.56 177 LYS B O 1
ATOM 5243 N N . ASP B 1 178 ? -8.242 -31.203 -9.227 1 98.06 178 ASP B N 1
ATOM 5244 C CA . ASP B 1 178 ? -7.285 -31.406 -10.312 1 98.06 178 ASP B CA 1
ATOM 5245 C C . ASP B 1 178 ? -6.527 -30.125 -10.641 1 98.06 178 ASP B C 1
ATOM 5247 O O . ASP B 1 178 ? -5.312 -30.047 -10.453 1 98.06 178 ASP B O 1
ATOM 5251 N N . PHE B 1 179 ? -7.227 -29.078 -10.977 1 98.81 179 PHE B N 1
ATOM 5252 C CA . PHE B 1 179 ? -6.523 -27.984 -11.656 1 98.81 179 PHE B CA 1
ATOM 5253 C C . PHE B 1 179 ? -6.672 -26.688 -10.883 1 98.81 179 PHE B C 1
ATOM 5255 O O . PHE B 1 179 ? -7.789 -26.188 -10.703 1 98.81 179 PHE B O 1
ATOM 5262 N N . ALA B 1 180 ? -5.582 -26.078 -10.461 1 98.69 180 ALA B N 1
ATOM 5263 C CA . ALA B 1 180 ? -5.523 -24.734 -9.883 1 98.69 180 ALA B CA 1
ATOM 5264 C C . ALA B 1 180 ? -4.754 -23.781 -10.797 1 98.69 180 ALA B C 1
ATOM 5266 O O . ALA B 1 180 ? -3.617 -24.078 -11.188 1 98.69 180 ALA B O 1
ATOM 5267 N N . VAL B 1 181 ? -5.395 -22.719 -11.133 1 98.75 181 VAL B N 1
ATOM 5268 C CA . VAL B 1 181 ? -4.777 -21.719 -12.008 1 98.75 181 VAL B CA 1
ATOM 5269 C C . VAL B 1 181 ? -4.137 -20.625 -11.164 1 98.75 181 VAL B C 1
ATOM 5271 O O . VAL B 1 181 ? -4.711 -20.188 -10.164 1 98.75 181 VAL B O 1
ATOM 5274 N N . CYS B 1 182 ? -2.898 -20.234 -11.531 1 98.06 182 CYS B N 1
ATOM 5275 C CA . CYS B 1 182 ? -2.158 -19.172 -10.859 1 98.06 182 CYS B CA 1
ATOM 5276 C C . CYS B 1 182 ? -1.967 -17.969 -11.781 1 98.06 182 CYS B C 1
ATOM 5278 O O . CYS B 1 182 ? -1.208 -18.047 -12.75 1 98.06 182 CYS B O 1
ATOM 5280 N N . VAL B 1 183 ? -2.631 -16.891 -11.43 1 97.94 183 VAL B N 1
ATOM 5281 C CA . VAL B 1 183 ? -2.561 -15.68 -12.242 1 97.94 183 VAL B CA 1
ATOM 5282 C C . VAL B 1 183 ? -1.65 -14.656 -11.57 1 97.94 183 VAL B C 1
ATOM 5284 O O . VAL B 1 183 ? -1.82 -14.344 -10.383 1 97.94 183 VAL B O 1
ATOM 5287 N N . LYS B 1 184 ? -0.722 -14.148 -12.32 1 96 184 LYS B N 1
ATOM 5288 C CA . LYS B 1 184 ? 0.242 -13.18 -11.812 1 96 184 LYS B CA 1
ATOM 5289 C C . LYS B 1 184 ? -0.455 -11.906 -11.352 1 96 184 LYS B C 1
ATOM 5291 O O . LYS B 1 184 ? -1.655 -11.727 -11.578 1 96 184 LYS B O 1
ATOM 5296 N N . GLY B 1 185 ? 0.378 -11.031 -10.766 1 95.06 185 GLY B N 1
ATOM 5297 C CA . GLY B 1 185 ? -0.174 -9.773 -10.281 1 95.06 185 GLY B CA 1
ATOM 5298 C C . GLY B 1 185 ? -0.687 -8.883 -11.398 1 95.06 185 GLY B C 1
ATOM 5299 O O . GLY B 1 185 ? 0.066 -8.508 -12.297 1 95.06 185 GLY B O 1
ATOM 5300 N N . LEU B 1 186 ? -1.983 -8.539 -11.297 1 95.81 186 LEU B N 1
ATOM 5301 C CA . LEU B 1 186 ? -2.578 -7.609 -12.25 1 95.81 186 LEU B CA 1
ATOM 5302 C C . LEU B 1 186 ? -2.258 -6.168 -11.867 1 95.81 186 LEU B C 1
ATOM 5304 O O . LEU B 1 186 ? -2.346 -5.797 -10.695 1 95.81 186 LEU B O 1
ATOM 5308 N N . TYR B 1 187 ? -1.847 -5.363 -12.836 1 93.56 187 TYR B N 1
ATOM 5309 C CA . TYR B 1 187 ? -1.451 -3.992 -12.539 1 93.56 187 TYR B CA 1
ATOM 5310 C C . TYR B 1 187 ? -2.072 -3.02 -13.539 1 93.56 187 TYR B C 1
ATOM 5312 O O . TYR B 1 187 ? -1.473 -1.995 -13.867 1 93.56 187 TYR B O 1
ATOM 5320 N N . PHE B 1 188 ? -3.268 -3.287 -13.992 1 92.94 188 PHE B N 1
ATOM 5321 C CA . PHE B 1 188 ? -3.918 -2.535 -15.062 1 92.94 188 PHE B CA 1
ATOM 5322 C C . PHE B 1 188 ? -4.738 -1.386 -14.492 1 92.94 188 PHE B C 1
ATOM 5324 O O . PHE B 1 188 ? -5.961 -1.353 -14.641 1 92.94 188 PHE B O 1
ATOM 5331 N N . TYR B 1 189 ? -4.086 -0.439 -14.023 1 90.25 189 TYR B N 1
ATOM 5332 C CA . TYR B 1 189 ? -4.715 0.671 -13.312 1 90.25 189 TYR B CA 1
ATOM 5333 C C . TYR B 1 189 ? -5.512 1.547 -14.273 1 90.25 189 TYR B C 1
ATOM 5335 O O . TYR B 1 189 ? -6.559 2.088 -13.906 1 90.25 189 TYR B O 1
ATOM 5343 N N . HIS B 1 190 ? -5.055 1.651 -15.508 1 87.19 190 HIS B N 1
ATOM 5344 C CA . HIS B 1 190 ? -5.684 2.58 -16.438 1 87.19 190 HIS B CA 1
ATOM 5345 C C . HIS B 1 190 ? -6.551 1.84 -17.453 1 87.19 190 HIS B C 1
ATOM 5347 O O . HIS B 1 190 ? -7.023 2.436 -18.422 1 87.19 190 HIS B O 1
ATOM 5353 N N . GLN B 1 191 ? -6.762 0.575 -17.219 1 88.94 191 GLN B N 1
ATOM 5354 C CA . GLN B 1 191 ? -7.453 -0.245 -18.203 1 88.94 191 GLN B CA 1
ATOM 5355 C C . GLN B 1 191 ? -8.812 -0.709 -17.688 1 88.94 191 GLN B C 1
ATOM 5357 O O . GLN B 1 191 ? -8.977 -1.879 -17.328 1 88.94 191 GLN B O 1
ATOM 5362 N N . SER B 1 192 ? -9.75 0.105 -17.812 1 87.5 192 SER B N 1
ATOM 5363 C CA . SER B 1 192 ? -11.07 -0.18 -17.266 1 87.5 192 SER B CA 1
ATOM 5364 C C . SER B 1 192 ? -11.711 -1.377 -17.969 1 87.5 192 SER B C 1
ATOM 5366 O O . SER B 1 192 ? -12.398 -2.176 -17.328 1 87.5 192 SER B O 1
ATOM 5368 N N . MET B 1 193 ? -11.453 -1.568 -19.25 1 87.69 193 MET B N 1
ATOM 5369 C CA . MET B 1 193 ? -12.102 -2.607 -20.062 1 87.69 193 MET B CA 1
ATOM 5370 C C . MET B 1 193 ? -11.57 -3.988 -19.672 1 87.69 193 MET B C 1
ATOM 5372 O O . MET B 1 193 ? -12.172 -5.004 -20.031 1 87.69 193 MET B O 1
ATOM 5376 N N . TYR B 1 194 ? -10.547 -4.023 -19.016 1 93.06 194 TYR B N 1
ATOM 5377 C CA . TYR B 1 194 ? -9.992 -5.309 -18.594 1 93.06 194 TYR B CA 1
ATOM 5378 C C . TYR B 1 194 ? -10.852 -5.953 -17.516 1 93.06 194 TYR B C 1
ATOM 5380 O O . TYR B 1 194 ? -10.703 -7.145 -17.234 1 93.06 194 TYR B O 1
ATOM 5388 N N . ALA B 1 195 ? -11.758 -5.211 -17 1 95.62 195 ALA B N 1
ATOM 5389 C CA . ALA B 1 195 ? -12.727 -5.812 -16.094 1 95.62 195 ALA B CA 1
ATOM 5390 C C . ALA B 1 195 ? -13.539 -6.902 -16.781 1 95.62 195 ALA B C 1
ATOM 5392 O O . ALA B 1 195 ? -13.742 -7.984 -16.234 1 95.62 195 ALA B O 1
ATOM 5393 N N . VAL B 1 196 ? -13.953 -6.617 -18 1 95.19 196 VAL B N 1
ATOM 5394 C CA . VAL B 1 196 ? -14.719 -7.582 -18.781 1 95.19 196 VAL B CA 1
ATOM 5395 C C . VAL B 1 196 ? -13.82 -8.758 -19.172 1 95.19 196 VAL B C 1
ATOM 5397 O O . VAL B 1 196 ? -14.258 -9.914 -19.156 1 95.19 196 VAL B O 1
ATOM 5400 N N . ARG B 1 197 ? -12.648 -8.469 -19.516 1 95.31 197 ARG B N 1
ATOM 5401 C CA . ARG B 1 197 ? -11.703 -9.508 -19.906 1 95.31 197 ARG B CA 1
ATOM 5402 C C . ARG B 1 197 ? -11.453 -10.484 -18.766 1 95.31 197 ARG B C 1
ATOM 5404 O O . ARG B 1 197 ? -11.383 -11.695 -18.969 1 95.31 197 ARG B O 1
ATOM 5411 N N . VAL B 1 198 ? -11.289 -9.906 -17.594 1 98.12 198 VAL B N 1
ATOM 5412 C CA . VAL B 1 198 ? -11.055 -10.742 -16.422 1 98.12 198 VAL B CA 1
ATOM 5413 C C . VAL B 1 198 ? -12.266 -11.648 -16.188 1 98.12 198 VAL B C 1
ATOM 5415 O O . VAL B 1 198 ? -12.109 -12.844 -15.922 1 98.12 198 VAL B O 1
ATOM 5418 N N . ALA B 1 199 ? -13.453 -11.125 -16.312 1 98.25 199 ALA B N 1
ATOM 5419 C CA . ALA B 1 199 ? -14.664 -11.914 -16.125 1 98.25 199 ALA B CA 1
ATOM 5420 C C . ALA B 1 199 ? -14.773 -13.023 -17.156 1 98.25 199 ALA B C 1
ATOM 5422 O O . ALA B 1 199 ? -15.039 -14.18 -16.828 1 98.25 199 ALA B O 1
ATOM 5423 N N . GLU B 1 200 ? -14.602 -12.672 -18.438 1 98.12 200 GLU B N 1
ATOM 5424 C CA . GLU B 1 200 ? -14.633 -13.648 -19.516 1 98.12 200 GLU B CA 1
ATOM 5425 C C . GLU B 1 200 ? -13.602 -14.75 -19.297 1 98.12 200 GLU B C 1
ATOM 5427 O O . GLU B 1 200 ? -13.906 -15.938 -19.469 1 98.12 200 GLU B O 1
ATOM 5432 N N . TYR B 1 201 ? -12.469 -14.344 -18.922 1 98.38 201 TYR B N 1
ATOM 5433 C CA . TYR B 1 201 ? -11.336 -15.234 -18.703 1 98.38 201 TYR B CA 1
ATOM 5434 C C . TYR B 1 201 ? -11.633 -16.234 -17.594 1 98.38 201 TYR B C 1
ATOM 5436 O O . TYR B 1 201 ? -11.5 -17.438 -17.766 1 98.38 201 TYR B O 1
ATOM 5444 N N . VAL B 1 202 ? -12.039 -15.719 -16.406 1 98.81 202 VAL B N 1
ATOM 5445 C CA . VAL B 1 202 ? -12.281 -16.562 -15.242 1 98.81 202 VAL B CA 1
ATOM 5446 C C . VAL B 1 202 ? -13.414 -17.547 -15.547 1 98.81 202 VAL B C 1
ATOM 5448 O O . VAL B 1 202 ? -13.312 -18.734 -15.234 1 98.81 202 VAL B O 1
ATOM 5451 N N . GLU B 1 203 ? -14.453 -17.078 -16.172 1 98.81 203 GLU B N 1
ATOM 5452 C CA . GLU B 1 203 ? -15.586 -17.953 -16.484 1 98.81 203 GLU B CA 1
ATOM 5453 C C . GLU B 1 203 ? -15.188 -19.016 -17.5 1 98.81 203 GLU B C 1
ATOM 5455 O O . GLU B 1 203 ? -15.664 -20.156 -17.438 1 98.81 203 GLU B O 1
ATOM 5460 N N . LEU B 1 204 ? -14.367 -18.641 -18.469 1 98.81 204 LEU B N 1
ATOM 5461 C CA . LEU B 1 204 ? -13.883 -19.625 -19.422 1 98.81 204 LEU B CA 1
ATOM 5462 C C . LEU B 1 204 ? -13.07 -20.703 -18.719 1 98.81 204 LEU B C 1
ATOM 5464 O O . LEU B 1 204 ? -13.227 -21.891 -19 1 98.81 204 LEU B O 1
ATOM 5468 N N . LEU B 1 205 ? -12.188 -20.344 -17.828 1 98.81 205 LEU B N 1
ATOM 5469 C CA . LEU B 1 205 ? -11.383 -21.312 -17.094 1 98.81 205 LEU B CA 1
ATOM 5470 C C . LEU B 1 205 ? -12.273 -22.297 -16.344 1 98.81 205 LEU B C 1
ATOM 5472 O O . LEU B 1 205 ? -12 -23.5 -16.344 1 98.81 205 LEU B O 1
ATOM 5476 N N . LYS B 1 206 ? -13.266 -21.781 -15.742 1 98.56 206 LYS B N 1
ATOM 5477 C CA . LYS B 1 206 ? -14.188 -22.641 -15.008 1 98.56 206 LYS B CA 1
ATOM 5478 C C . LYS B 1 206 ? -14.891 -23.625 -15.938 1 98.56 206 LYS B C 1
ATOM 5480 O O . LYS B 1 206 ? -15.023 -24.797 -15.609 1 98.56 206 LYS B O 1
ATOM 5485 N N . ILE B 1 207 ? -15.328 -23.125 -17.031 1 98.69 207 ILE B N 1
ATOM 5486 C CA . ILE B 1 207 ? -15.992 -23.969 -18 1 98.69 207 ILE B CA 1
ATOM 5487 C C . ILE B 1 207 ? -15.039 -25.078 -18.453 1 98.69 207 ILE B C 1
ATOM 5489 O O . ILE B 1 207 ? -15.453 -26.234 -18.625 1 98.69 207 ILE B O 1
ATOM 5493 N N . LEU B 1 208 ? -13.797 -24.766 -18.609 1 98.75 208 LEU B N 1
ATOM 5494 C CA . LEU B 1 208 ? -12.805 -25.719 -19.125 1 98.75 208 LEU B CA 1
ATOM 5495 C C . LEU B 1 208 ? -12.398 -26.719 -18.047 1 98.75 208 LEU B C 1
ATOM 5497 O O . LEU B 1 208 ? -11.773 -27.734 -18.344 1 98.75 208 LEU B O 1
ATOM 5501 N N . GLY B 1 209 ? -12.656 -26.359 -16.781 1 98.31 209 GLY B N 1
ATOM 5502 C CA . GLY B 1 209 ? -12.453 -27.375 -15.75 1 98.31 209 GLY B CA 1
ATOM 5503 C C . GLY B 1 209 ? -11.484 -26.938 -14.672 1 98.31 209 GLY B C 1
ATOM 5504 O O . GLY B 1 209 ? -11.055 -27.734 -13.852 1 98.31 209 GLY B O 1
ATOM 5505 N N . ALA B 1 210 ? -11.117 -25.688 -14.664 1 98.69 210 ALA B N 1
ATOM 5506 C CA . ALA B 1 210 ? -10.328 -25.203 -13.531 1 98.69 210 ALA B CA 1
ATOM 5507 C C . ALA B 1 210 ? -11.117 -25.297 -12.227 1 98.69 210 ALA B C 1
ATOM 5509 O O . ALA B 1 210 ? -12.25 -24.828 -12.141 1 98.69 210 ALA B O 1
ATOM 5510 N N . ASP B 1 211 ? -10.484 -25.875 -11.203 1 98.31 211 ASP B N 1
ATOM 5511 C CA . ASP B 1 211 ? -11.133 -26.031 -9.906 1 98.31 211 ASP B CA 1
ATOM 5512 C C . ASP B 1 211 ? -10.938 -24.797 -9.039 1 98.31 211 ASP B C 1
ATOM 5514 O O . ASP B 1 211 ? -11.75 -24.516 -8.148 1 98.31 211 ASP B O 1
ATOM 5518 N N . HIS B 1 212 ? -9.891 -24.172 -9.242 1 98 212 HIS B N 1
ATOM 5519 C CA . HIS B 1 212 ? -9.539 -23 -8.438 1 98 212 HIS B CA 1
ATOM 5520 C C . HIS B 1 212 ? -8.719 -22 -9.25 1 98 212 HIS B C 1
ATOM 5522 O O . HIS B 1 212 ? -7.914 -22.406 -10.094 1 98 212 HIS B O 1
ATOM 5528 N N . VAL B 1 213 ? -8.977 -20.75 -9.031 1 98.44 213 VAL B N 1
ATOM 5529 C CA . VAL B 1 213 ? -8.211 -19.672 -9.664 1 98.44 213 VAL B CA 1
ATOM 5530 C C . VAL B 1 213 ? -7.719 -18.688 -8.609 1 98.44 213 VAL B C 1
ATOM 5532 O O . VAL B 1 213 ? -8.523 -18.094 -7.887 1 98.44 213 VAL B O 1
ATOM 5535 N N . THR B 1 214 ? -6.406 -18.547 -8.492 1 97.56 214 THR B N 1
ATOM 5536 C CA . THR B 1 214 ? -5.816 -17.516 -7.641 1 97.56 214 THR B CA 1
ATOM 5537 C C . THR B 1 214 ? -5.324 -16.344 -8.477 1 97.56 214 THR B C 1
ATOM 5539 O O . THR B 1 214 ? -4.492 -16.516 -9.375 1 97.56 214 THR B O 1
ATOM 5542 N N . ILE B 1 215 ? -5.836 -15.18 -8.156 1 97.62 215 ILE B N 1
ATOM 5543 C CA . ILE B 1 215 ? -5.445 -13.969 -8.883 1 97.62 215 ILE B CA 1
ATOM 5544 C C . ILE B 1 215 ? -4.758 -13 -7.93 1 97.62 215 ILE B C 1
ATOM 5546 O O . ILE B 1 215 ? -5.344 -12.586 -6.926 1 97.62 215 ILE B O 1
ATOM 5550 N N . TYR B 1 216 ? -3.547 -12.672 -8.258 1 96.25 216 TYR B N 1
ATOM 5551 C CA . TYR B 1 216 ? -2.85 -11.656 -7.484 1 96.25 216 TYR B CA 1
ATOM 5552 C C . TYR B 1 216 ? -3.156 -10.258 -8.016 1 96.25 216 TYR B C 1
ATOM 5554 O O . TYR B 1 216 ? -3.322 -10.07 -9.227 1 96.25 216 TYR B O 1
ATOM 5562 N N . ARG B 1 217 ? -3.234 -9.359 -7.09 1 94.94 217 ARG B N 1
ATOM 5563 C CA . ARG B 1 217 ? -3.666 -8.016 -7.449 1 94.94 217 ARG B CA 1
ATOM 5564 C C . ARG B 1 217 ? -2.68 -6.965 -6.941 1 94.94 217 ARG B C 1
ATOM 5566 O O . ARG B 1 217 ? -2.434 -6.871 -5.738 1 94.94 217 ARG B O 1
ATOM 5573 N N . PHE B 1 218 ? -2.045 -6.227 -7.891 1 93.44 218 PHE B N 1
ATOM 5574 C CA . PHE B 1 218 ? -1.352 -4.988 -7.559 1 93.44 218 PHE B CA 1
ATOM 5575 C C . PHE B 1 218 ? -2.32 -3.812 -7.547 1 93.44 218 PHE B C 1
ATOM 5577 O O . PHE B 1 218 ? -3.34 -3.846 -6.855 1 93.44 218 PHE B O 1
ATOM 5584 N N . GLN B 1 219 ? -1.985 -2.805 -8.32 1 88.94 219 GLN B N 1
ATOM 5585 C CA . GLN B 1 219 ? -2.9 -1.686 -8.508 1 88.94 219 GLN B CA 1
ATOM 5586 C C . GLN B 1 219 ? -3.662 -1.815 -9.828 1 88.94 219 GLN B C 1
ATOM 5588 O O . GLN B 1 219 ? -3.059 -1.832 -10.898 1 88.94 219 GLN B O 1
ATOM 5593 N N . VAL B 1 220 ? -4.992 -1.911 -9.672 1 94.25 220 VAL B N 1
ATOM 5594 C CA . VAL B 1 220 ? -5.805 -2.084 -10.867 1 94.25 220 VAL B CA 1
ATOM 5595 C C . VAL B 1 220 ? -6.906 -1.026 -10.906 1 94.25 220 VAL B C 1
ATOM 5597 O O . VAL B 1 220 ? -7.141 -0.335 -9.906 1 94.25 220 VAL B O 1
ATOM 5600 N N . HIS B 1 221 ? -7.492 -0.937 -12.07 1 92.44 221 HIS B N 1
ATOM 5601 C CA . HIS B 1 221 ? -8.633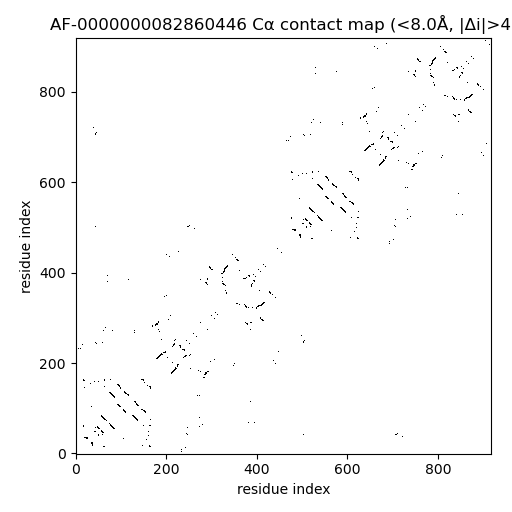 -0.038 -12.211 1 92.44 221 HIS B CA 1
ATOM 5602 C C . HIS B 1 221 ? -9.766 -0.434 -11.273 1 92.44 221 HIS B C 1
ATOM 5604 O O . HIS B 1 221 ? -9.953 -1.618 -10.977 1 92.44 221 HIS B O 1
ATOM 5610 N N . ALA B 1 222 ? -10.586 0.532 -10.883 1 88.44 222 ALA B N 1
ATOM 5611 C CA . ALA B 1 222 ? -11.688 0.324 -9.945 1 88.44 222 ALA B CA 1
ATOM 5612 C C . ALA B 1 222 ? -12.656 -0.731 -10.469 1 88.44 222 ALA B C 1
ATOM 5614 O O . ALA B 1 222 ? -13.188 -1.529 -9.695 1 88.44 222 ALA B O 1
ATOM 5615 N N . ASN B 1 223 ? -12.883 -0.756 -11.766 1 93.12 223 ASN B N 1
ATOM 5616 C CA . ASN B 1 223 ? -13.812 -1.725 -12.344 1 93.12 223 ASN B CA 1
ATOM 5617 C C . ASN B 1 223 ? -13.266 -3.148 -12.242 1 93.12 223 ASN B C 1
ATOM 5619 O O . ASN B 1 223 ? -14.031 -4.094 -12.055 1 93.12 223 ASN B O 1
ATOM 5623 N N . ILE B 1 224 ? -12.023 -3.277 -12.438 1 96.44 224 ILE B N 1
ATOM 5624 C CA . ILE B 1 224 ? -11.414 -4.59 -12.273 1 96.44 224 ILE B CA 1
ATOM 5625 C C . ILE B 1 224 ? -11.547 -5.043 -10.82 1 96.44 224 ILE B C 1
ATOM 5627 O O . ILE B 1 224 ? -11.883 -6.199 -10.555 1 96.44 224 ILE B O 1
ATOM 5631 N N . SER B 1 225 ? -11.297 -4.102 -9.945 1 93.81 225 SER B N 1
ATOM 5632 C CA . SER B 1 225 ? -11.438 -4.41 -8.523 1 93.81 225 SER B CA 1
ATOM 5633 C C . SER B 1 225 ? -12.852 -4.879 -8.195 1 93.81 225 SER B C 1
ATOM 5635 O O . SER B 1 225 ? -13.031 -5.805 -7.402 1 93.81 225 SER B O 1
ATOM 5637 N N . LYS B 1 226 ? -13.812 -4.266 -8.734 1 93.19 226 LYS B N 1
ATOM 5638 C CA . LYS B 1 226 ? -15.195 -4.672 -8.508 1 93.19 226 LYS B CA 1
ATOM 5639 C C . LYS B 1 226 ? -15.414 -6.129 -8.906 1 93.19 226 LYS B C 1
ATOM 5641 O O . LYS B 1 226 ? -16.031 -6.895 -8.164 1 93.19 226 LYS B O 1
ATOM 5646 N N . VAL B 1 227 ? -14.914 -6.477 -10.023 1 96.94 227 VAL B N 1
ATOM 5647 C CA . VAL B 1 227 ? -15.078 -7.836 -10.531 1 96.94 227 VAL B CA 1
ATOM 5648 C C . VAL B 1 227 ? -14.32 -8.82 -9.641 1 96.94 227 VAL B C 1
ATOM 5650 O O . VAL B 1 227 ? -14.867 -9.852 -9.25 1 96.94 227 VAL B O 1
ATOM 5653 N N . LEU B 1 228 ? -13.102 -8.453 -9.328 1 97.12 228 LEU B N 1
ATOM 5654 C CA . LEU B 1 228 ? -12.289 -9.328 -8.484 1 97.12 228 LEU B CA 1
ATOM 5655 C C . LEU B 1 228 ? -12.922 -9.484 -7.105 1 97.12 228 LEU B C 1
ATOM 5657 O O . LEU B 1 228 ? -12.945 -10.594 -6.555 1 97.12 228 LEU B O 1
ATOM 5661 N N . ASP B 1 229 ? -13.383 -8.391 -6.562 1 92.69 229 ASP B N 1
ATOM 5662 C CA . ASP B 1 229 ? -14.008 -8.438 -5.246 1 92.69 229 ASP B CA 1
ATOM 5663 C C . ASP B 1 229 ? -15.289 -9.273 -5.273 1 92.69 229 ASP B C 1
ATOM 5665 O O . ASP B 1 229 ? -15.594 -9.984 -4.312 1 92.69 229 ASP B O 1
ATOM 5669 N N . PHE B 1 230 ? -16.062 -9.156 -6.32 1 94.12 230 PHE B N 1
ATOM 5670 C CA . PHE B 1 230 ? -17.234 -9.992 -6.48 1 94.12 230 PHE B CA 1
ATOM 5671 C C . PHE B 1 230 ? -16.875 -11.469 -6.398 1 94.12 230 PHE B C 1
ATOM 5673 O O . PHE B 1 230 ? -17.516 -12.227 -5.66 1 94.12 230 PHE B O 1
ATOM 5680 N N . TYR B 1 231 ? -15.867 -11.875 -7.129 1 96.38 231 TYR B N 1
ATOM 5681 C CA . TYR B 1 231 ? -15.445 -13.266 -7.102 1 96.38 231 TYR B CA 1
ATOM 5682 C C . TYR B 1 231 ? -14.977 -13.664 -5.707 1 96.38 231 TYR B C 1
ATOM 5684 O O . TYR B 1 231 ? -15.375 -14.711 -5.188 1 96.38 231 TYR B O 1
ATOM 5692 N N . ALA B 1 232 ? -14.164 -12.828 -5.176 1 92.88 232 ALA B N 1
ATOM 5693 C CA . ALA B 1 232 ? -13.562 -13.133 -3.885 1 92.88 232 ALA B CA 1
ATOM 5694 C C . ALA B 1 232 ? -14.633 -13.32 -2.811 1 92.88 232 ALA B C 1
ATOM 5696 O O . ALA B 1 232 ? -14.477 -14.141 -1.906 1 92.88 232 ALA B O 1
ATOM 5697 N N . LEU B 1 233 ? -15.695 -12.602 -2.914 1 89.25 233 LEU B N 1
ATOM 5698 C CA . LEU B 1 233 ? -16.734 -12.586 -1.883 1 89.25 233 LEU B CA 1
ATOM 5699 C C . LEU B 1 233 ? -17.766 -13.68 -2.135 1 89.25 233 LEU B C 1
ATOM 5701 O O . LEU B 1 233 ? -18.359 -14.211 -1.19 1 89.25 233 LEU B O 1
ATOM 5705 N N . THR B 1 234 ? -17.953 -14.023 -3.354 1 90.44 234 THR B N 1
ATOM 5706 C CA . THR B 1 234 ? -19.141 -14.82 -3.652 1 90.44 234 THR B CA 1
ATOM 5707 C C . THR B 1 234 ? -18.75 -16.188 -4.207 1 90.44 234 THR B C 1
ATOM 5709 O O . THR B 1 234 ? -19.562 -17.109 -4.246 1 90.44 234 THR B O 1
ATOM 5712 N N . ASP B 1 235 ? -17.516 -16.25 -4.676 1 87.69 235 ASP B N 1
ATOM 5713 C CA . ASP B 1 235 ? -17.078 -17.469 -5.344 1 87.69 235 ASP B CA 1
ATOM 5714 C C . ASP B 1 235 ? -15.938 -18.125 -4.578 1 87.69 235 ASP B C 1
ATOM 5716 O O . ASP B 1 235 ? -14.789 -17.703 -4.668 1 87.69 235 ASP B O 1
ATOM 5720 N N . GLY B 1 236 ? -16.188 -19.219 -4.004 1 87.69 236 GLY B N 1
ATOM 5721 C CA . GLY B 1 236 ? -15.203 -19.953 -3.215 1 87.69 236 GLY B CA 1
ATOM 5722 C C . GLY B 1 236 ? -14.078 -20.531 -4.055 1 87.69 236 GLY B C 1
ATOM 5723 O O . GLY B 1 236 ? -13.047 -20.922 -3.52 1 87.69 236 GLY B O 1
ATOM 5724 N N . ALA B 1 237 ? -14.25 -20.531 -5.34 1 94.75 237 ALA B N 1
ATOM 5725 C CA . ALA B 1 237 ? -13.25 -21.109 -6.23 1 94.75 237 ALA B CA 1
ATOM 5726 C C . ALA B 1 237 ? -12.273 -20.047 -6.723 1 94.75 237 ALA B C 1
ATOM 5728 O O . ALA B 1 237 ? -11.336 -20.344 -7.473 1 94.75 237 ALA B O 1
ATOM 5729 N N . VAL B 1 238 ? -12.469 -18.844 -6.34 1 97.06 238 VAL B N 1
ATOM 5730 C CA . VAL B 1 238 ? -11.586 -17.781 -6.781 1 97.06 238 VAL B CA 1
ATOM 5731 C C . VAL B 1 238 ? -11.016 -17.047 -5.566 1 97.06 238 VAL B C 1
ATOM 5733 O O . VAL B 1 238 ? -11.758 -16.562 -4.715 1 97.06 238 VAL B O 1
ATOM 5736 N N . ASP B 1 239 ? -9.727 -17.016 -5.496 1 95.31 239 ASP B N 1
ATOM 5737 C CA . ASP B 1 239 ? -9.039 -16.219 -4.484 1 95.31 239 ASP B CA 1
ATOM 5738 C C . ASP B 1 239 ? -8.359 -15.008 -5.105 1 95.31 239 ASP B C 1
ATOM 5740 O O . ASP B 1 239 ? -7.762 -15.102 -6.18 1 95.31 239 ASP B O 1
ATOM 5744 N N . VAL B 1 240 ? -8.562 -13.93 -4.477 1 95.44 240 VAL B N 1
ATOM 5745 C CA . VAL B 1 240 ? -7.84 -12.711 -4.852 1 95.44 240 VAL B CA 1
ATOM 5746 C C . VAL B 1 240 ? -6.848 -12.336 -3.754 1 95.44 240 VAL B C 1
ATOM 5748 O O . VAL B 1 240 ? -7.227 -12.203 -2.588 1 95.44 240 VAL B O 1
ATOM 5751 N N . VAL B 1 241 ? -5.598 -12.148 -4.105 1 93.5 241 VAL B N 1
ATOM 5752 C CA . VAL B 1 241 ? -4.547 -11.867 -3.133 1 93.5 241 VAL B CA 1
ATOM 5753 C C . VAL B 1 241 ? -3.914 -10.508 -3.432 1 93.5 241 VAL B C 1
ATOM 5755 O O . VAL B 1 241 ? -3.271 -10.336 -4.469 1 93.5 241 VAL B O 1
ATOM 5758 N N . ASP B 1 242 ? -4.094 -9.562 -2.512 1 91.38 242 ASP B N 1
ATOM 5759 C CA . ASP B 1 242 ? -3.422 -8.273 -2.654 1 91.38 242 ASP B CA 1
ATOM 5760 C C . ASP B 1 242 ? -1.922 -8.406 -2.395 1 91.38 242 ASP B C 1
ATOM 5762 O O . ASP B 1 242 ? -1.506 -9.133 -1.493 1 91.38 242 ASP B O 1
ATOM 5766 N N . THR B 1 243 ? -1.132 -7.695 -3.24 1 92.5 243 THR B N 1
ATOM 5767 C CA . THR B 1 243 ? 0.315 -7.809 -3.094 1 92.5 243 THR B CA 1
ATOM 5768 C C . THR B 1 243 ? 1.005 -6.512 -3.506 1 92.5 243 THR B C 1
ATOM 5770 O O . THR B 1 243 ? 0.343 -5.547 -3.895 1 92.5 243 THR B O 1
ATOM 5773 N N . THR B 1 244 ? 2.303 -6.395 -3.242 1 93.31 244 THR B N 1
ATOM 5774 C CA . THR B 1 244 ? 3.176 -5.281 -3.602 1 93.31 244 THR B CA 1
ATOM 5775 C C . THR B 1 244 ? 4.547 -5.793 -4.039 1 93.31 244 THR B C 1
ATOM 5777 O O . THR B 1 244 ? 4.891 -6.949 -3.793 1 93.31 244 THR B O 1
ATOM 5780 N N . MET B 1 245 ? 5.23 -4.945 -4.766 1 93.38 245 MET B N 1
ATOM 5781 C CA . MET B 1 245 ? 6.637 -5.234 -5.043 1 93.38 245 MET B CA 1
ATOM 5782 C C . MET B 1 245 ? 7.508 -4.895 -3.838 1 93.38 245 MET B C 1
ATOM 5784 O O . MET B 1 245 ? 7.219 -3.949 -3.104 1 93.38 245 MET B O 1
ATOM 5788 N N . PRO B 1 246 ? 8.539 -5.637 -3.617 1 94.06 246 PRO B N 1
ATOM 5789 C CA . PRO B 1 246 ? 9.398 -5.406 -2.455 1 94.06 246 PRO B CA 1
ATOM 5790 C C . PRO B 1 246 ? 10.508 -4.391 -2.732 1 94.06 246 PRO B C 1
ATOM 5792 O O . PRO B 1 246 ? 10.68 -3.959 -3.875 1 94.06 246 PRO B O 1
ATOM 5795 N N . GLY B 1 247 ? 11.281 -4.078 -1.706 1 92.81 247 GLY B N 1
ATOM 5796 C CA . GLY B 1 247 ? 12.484 -3.273 -1.829 1 92.81 247 GLY B CA 1
ATOM 5797 C C . GLY B 1 247 ? 12.211 -1.838 -2.236 1 92.81 247 GLY B C 1
ATOM 5798 O O . GLY B 1 247 ? 11.344 -1.18 -1.658 1 92.81 247 GLY B O 1
ATOM 5799 N N . PRO B 1 248 ? 13.031 -1.411 -3.188 1 90.31 248 PRO B N 1
ATOM 5800 C CA . PRO B 1 248 ? 12.93 -0.006 -3.588 1 90.31 248 PRO B CA 1
ATOM 5801 C C . PRO B 1 248 ? 11.93 0.211 -4.723 1 90.31 248 PRO B C 1
ATOM 5803 O O . PRO B 1 248 ? 11.883 1.296 -5.309 1 90.31 248 PRO B O 1
ATOM 5806 N N . PHE B 1 249 ? 11.156 -0.739 -5.051 1 89.88 249 PHE B N 1
ATOM 5807 C CA . PHE B 1 249 ? 10.297 -0.659 -6.23 1 89.88 249 PHE B CA 1
ATOM 5808 C C . PHE B 1 249 ? 9.07 0.2 -5.949 1 89.88 249 PHE B C 1
ATOM 5810 O O . PHE B 1 249 ? 8.609 0.28 -4.809 1 89.88 249 PHE B O 1
ATOM 5817 N N . ALA B 1 250 ? 8.578 0.766 -6.984 1 87.88 250 ALA B N 1
ATOM 5818 C CA . ALA B 1 250 ? 7.434 1.668 -6.891 1 87.88 250 ALA B CA 1
ATOM 5819 C C . ALA B 1 250 ? 6.125 0.886 -6.812 1 87.88 250 ALA B C 1
ATOM 5821 O O . ALA B 1 250 ? 5.887 -0.02 -7.613 1 87.88 250 ALA B O 1
ATOM 5822 N N . ASN B 1 251 ? 5.312 1.196 -5.828 1 90.81 251 ASN B N 1
ATOM 5823 C CA . ASN B 1 251 ? 3.979 0.625 -5.684 1 90.81 251 ASN B CA 1
ATOM 5824 C C . ASN B 1 251 ? 2.9 1.705 -5.719 1 90.81 251 ASN B C 1
ATOM 5826 O O . ASN B 1 251 ? 1.805 1.514 -5.188 1 90.81 251 ASN B O 1
ATOM 5830 N N . ILE B 1 252 ? 3.166 2.752 -6.34 1 85.81 252 ILE B N 1
ATOM 5831 C CA . ILE B 1 252 ? 2.246 3.883 -6.406 1 85.81 252 ILE B CA 1
ATOM 5832 C C . ILE B 1 252 ? 1.114 3.568 -7.383 1 85.81 252 ILE B C 1
ATOM 5834 O O . ILE B 1 252 ? 1.361 3.203 -8.531 1 85.81 252 ILE B O 1
ATOM 5838 N N . PRO B 1 253 ? -0.163 3.582 -7.062 1 77.38 253 PRO B N 1
ATOM 5839 C CA . PRO B 1 253 ? -1.302 3.131 -7.867 1 77.38 253 PRO B CA 1
ATOM 5840 C C . PRO B 1 253 ? -1.289 3.707 -9.281 1 77.38 253 PRO B C 1
ATOM 5842 O O . PRO B 1 253 ? -1.462 2.967 -10.25 1 77.38 253 PRO B O 1
ATOM 5845 N N . ASP B 1 254 ? -1.168 4.906 -9.594 1 77.56 254 ASP B N 1
ATOM 5846 C CA . ASP B 1 254 ? -1.289 5.496 -10.922 1 77.56 254 ASP B CA 1
ATOM 5847 C C . ASP B 1 254 ? 0.055 5.504 -11.641 1 77.56 254 ASP B C 1
ATOM 5849 O O . ASP B 1 254 ? 0.131 5.863 -12.82 1 77.56 254 ASP B O 1
ATOM 5853 N N . PHE B 1 255 ? 0.941 4.957 -11.008 1 84.06 255 PHE B N 1
ATOM 5854 C CA . PHE B 1 255 ? 2.281 5.023 -11.578 1 84.06 255 PHE B CA 1
ATOM 5855 C C . PHE B 1 255 ? 2.832 3.623 -11.828 1 84.06 255 PHE B C 1
ATOM 5857 O O . PHE B 1 255 ? 3.617 3.418 -12.758 1 84.06 255 PHE B O 1
ATOM 5864 N N . MET B 1 256 ? 2.459 2.713 -11.117 1 86.75 256 MET B N 1
ATOM 5865 C CA . MET B 1 256 ? 3.045 1.375 -11.133 1 86.75 256 MET B CA 1
ATOM 5866 C C . MET B 1 256 ? 2.939 0.752 -12.523 1 86.75 256 MET B C 1
ATOM 5868 O O . MET B 1 256 ? 3.881 0.114 -12.992 1 86.75 256 MET B O 1
ATOM 5872 N N . GLU B 1 257 ? 1.77 0.923 -13.125 1 86.56 257 GLU B N 1
ATOM 5873 C CA . GLU B 1 257 ? 1.582 0.34 -14.453 1 86.56 257 GLU B CA 1
ATOM 5874 C C . GLU B 1 257 ? 2.656 0.821 -15.422 1 86.56 257 GLU B C 1
ATOM 5876 O O . GLU B 1 257 ? 3.26 0.017 -16.141 1 86.56 257 GLU B O 1
ATOM 5881 N N . ARG B 1 258 ? 2.898 2.037 -15.422 1 82.44 258 ARG B N 1
ATOM 5882 C CA . ARG B 1 258 ? 3.939 2.619 -16.266 1 82.44 258 ARG B CA 1
ATOM 5883 C C . ARG B 1 258 ? 5.32 2.131 -15.836 1 82.44 258 ARG B C 1
ATOM 5885 O O . ARG B 1 258 ? 6.172 1.845 -16.688 1 82.44 258 ARG B O 1
ATOM 5892 N N . TYR B 1 259 ? 5.477 2.148 -14.609 1 85.75 259 TYR B N 1
ATOM 5893 C CA . TYR B 1 259 ? 6.75 1.711 -14.047 1 85.75 259 TYR B CA 1
ATOM 5894 C C . TYR B 1 259 ? 7.086 0.293 -14.492 1 85.75 259 TYR B C 1
ATOM 5896 O O . TYR B 1 259 ? 8.203 0.022 -14.93 1 85.75 259 TYR B O 1
ATOM 5904 N N . LEU B 1 260 ? 6.18 -0.588 -14.406 1 87.44 260 LEU B N 1
ATOM 5905 C CA . LEU B 1 260 ? 6.402 -1.989 -14.75 1 87.44 260 LEU B CA 1
ATOM 5906 C C . LEU B 1 260 ? 6.543 -2.168 -16.25 1 87.44 260 LEU B C 1
ATOM 5908 O O . LEU B 1 260 ? 7.293 -3.031 -16.719 1 87.44 260 LEU B O 1
ATOM 5912 N N . LYS B 1 261 ? 5.805 -1.387 -16.984 1 81.75 261 LYS B N 1
ATOM 5913 C CA . LYS B 1 261 ? 5.957 -1.436 -18.438 1 81.75 261 LYS B CA 1
ATOM 5914 C C . LYS B 1 261 ? 7.344 -0.962 -18.859 1 81.75 261 LYS B C 1
ATOM 5916 O O . LYS B 1 261 ? 7.906 -1.464 -19.844 1 81.75 261 LYS B O 1
ATOM 5921 N N . ALA B 1 262 ? 7.875 -0.028 -18.078 1 79.19 262 ALA B N 1
ATOM 5922 C CA . ALA B 1 262 ? 9.211 0.496 -18.359 1 79.19 262 ALA B CA 1
ATOM 5923 C C . ALA B 1 262 ? 10.289 -0.469 -17.891 1 79.19 262 ALA B C 1
ATOM 5925 O O . ALA B 1 262 ? 11.414 -0.458 -18.391 1 79.19 262 ALA B O 1
ATOM 5926 N N . HIS B 1 263 ? 9.914 -1.27 -16.906 1 82.31 263 HIS B N 1
ATOM 5927 C CA . HIS B 1 263 ? 10.852 -2.223 -16.328 1 82.31 263 HIS B CA 1
ATOM 5928 C C . HIS B 1 263 ? 10.273 -3.633 -16.312 1 82.31 263 HIS B C 1
ATOM 5930 O O . HIS B 1 263 ? 10.094 -4.223 -15.242 1 82.31 263 HIS B O 1
ATOM 5936 N N . PRO B 1 264 ? 10.086 -4.23 -17.406 1 81.19 264 PRO B N 1
ATOM 5937 C CA . PRO B 1 264 ? 9.391 -5.516 -17.469 1 81.19 264 PRO B CA 1
ATOM 5938 C C . PRO B 1 264 ? 10.109 -6.617 -16.688 1 81.19 264 PRO B C 1
ATOM 5940 O O . PRO B 1 264 ? 9.461 -7.516 -16.141 1 81.19 264 PRO B O 1
ATOM 5943 N N . ARG B 1 265 ? 11.344 -6.527 -16.578 1 80.19 265 ARG B N 1
ATOM 5944 C CA . ARG B 1 265 ? 12.094 -7.562 -15.875 1 80.19 265 ARG B CA 1
ATOM 5945 C C . ARG B 1 265 ? 11.742 -7.578 -14.391 1 80.19 265 ARG B C 1
ATOM 5947 O O . ARG B 1 265 ? 11.742 -8.633 -13.758 1 80.19 265 ARG B O 1
ATOM 5954 N N . LYS B 1 266 ? 11.508 -6.402 -13.836 1 81.88 266 LYS B N 1
ATOM 5955 C CA . LYS B 1 266 ? 11.086 -6.32 -12.438 1 81.88 266 LYS B CA 1
ATOM 5956 C C . LYS B 1 266 ? 9.758 -7.035 -12.219 1 81.88 266 LYS B C 1
ATOM 5958 O O . LYS B 1 266 ? 9.547 -7.66 -11.18 1 81.88 266 LYS B O 1
ATOM 5963 N N . GLN B 1 267 ? 8.992 -6.945 -13.219 1 83.44 267 GLN B N 1
ATOM 5964 C CA . GLN B 1 267 ? 7.703 -7.629 -13.156 1 83.44 267 GLN B CA 1
ATOM 5965 C C . GLN B 1 267 ? 7.879 -9.141 -13.25 1 83.44 267 GLN B C 1
ATOM 5967 O O . GLN B 1 267 ? 7.207 -9.898 -12.539 1 83.44 267 GLN B O 1
ATOM 5972 N N . TYR B 1 268 ? 8.719 -9.555 -14.062 1 84.81 268 TYR B N 1
ATOM 5973 C CA . TYR B 1 268 ? 8.914 -10.977 -14.297 1 84.81 268 TYR B CA 1
ATOM 5974 C C . TYR B 1 268 ? 9.398 -11.672 -13.031 1 84.81 268 TYR B C 1
ATOM 5976 O O . TYR B 1 268 ? 8.938 -12.773 -12.703 1 84.81 268 TYR B O 1
ATOM 5984 N N . VAL B 1 269 ? 10.234 -11.008 -12.406 1 84.38 269 VAL B N 1
ATOM 5985 C CA . VAL B 1 269 ? 10.805 -11.609 -11.203 1 84.38 269 VAL B CA 1
ATOM 5986 C C . VAL B 1 269 ? 9.727 -11.711 -10.125 1 84.38 269 VAL B C 1
ATOM 5988 O O . VAL B 1 269 ? 9.711 -12.672 -9.352 1 84.38 269 VAL B O 1
ATOM 5991 N N . GLN B 1 270 ? 8.883 -10.852 -10.109 1 87.69 270 GLN B N 1
ATOM 5992 C CA . GLN B 1 270 ? 7.805 -10.875 -9.133 1 87.69 270 GLN B CA 1
ATOM 5993 C C . GLN B 1 270 ? 6.773 -11.945 -9.469 1 87.69 270 GLN B C 1
ATOM 5995 O O . GLN B 1 270 ? 6.16 -12.531 -8.578 1 87.69 270 GLN B O 1
ATOM 6000 N N . GLU B 1 271 ? 6.598 -12.164 -10.688 1 92.44 271 GLU B N 1
ATOM 6001 C CA . GLU B 1 271 ? 5.598 -13.141 -11.117 1 92.44 271 GLU B CA 1
ATOM 6002 C C . GLU B 1 271 ? 5.926 -14.531 -10.586 1 92.44 271 GLU B C 1
ATOM 6004 O O . GLU B 1 271 ? 5.023 -15.297 -10.242 1 92.44 271 GLU B O 1
ATOM 6009 N N . VAL B 1 272 ? 7.172 -14.805 -10.555 1 94 272 VAL B N 1
ATOM 6010 C CA . VAL B 1 272 ? 7.562 -16.141 -10.117 1 94 272 VAL B CA 1
ATOM 6011 C C . VAL B 1 272 ? 7.23 -16.312 -8.633 1 94 272 VAL B C 1
ATOM 6013 O O . VAL B 1 272 ? 6.883 -17.406 -8.195 1 94 272 VAL B O 1
ATOM 6016 N N . ILE B 1 273 ? 7.344 -15.211 -7.863 1 96.19 273 ILE B N 1
ATOM 6017 C CA . ILE B 1 273 ? 6.957 -15.258 -6.457 1 96.19 273 ILE B CA 1
ATOM 6018 C C . ILE B 1 273 ? 5.473 -15.594 -6.344 1 96.19 273 ILE B C 1
ATOM 6020 O O . ILE B 1 273 ? 5.082 -16.438 -5.531 1 96.19 273 ILE B O 1
ATOM 6024 N N . HIS B 1 274 ? 4.637 -15.039 -7.184 1 96.44 274 HIS B N 1
ATOM 6025 C CA . HIS B 1 274 ? 3.197 -15.266 -7.145 1 96.44 274 HIS B CA 1
ATOM 6026 C C . HIS B 1 274 ? 2.855 -16.703 -7.512 1 96.44 274 HIS B C 1
ATOM 6028 O O . HIS B 1 274 ? 2.043 -17.344 -6.84 1 96.44 274 HIS B O 1
ATOM 6034 N N . TYR B 1 275 ? 3.473 -17.219 -8.562 1 97.31 275 TYR B N 1
ATOM 6035 C CA . TYR B 1 275 ? 3.199 -18.578 -9 1 97.31 275 TYR B CA 1
ATOM 6036 C C . TYR B 1 275 ? 3.496 -19.578 -7.883 1 97.31 275 TYR B C 1
ATOM 6038 O O . TYR B 1 275 ? 2.699 -20.484 -7.621 1 97.31 275 TYR B O 1
ATOM 6046 N N . ASN B 1 276 ? 4.551 -19.312 -7.312 1 97.56 276 ASN B N 1
ATOM 6047 C CA . ASN B 1 276 ? 4.965 -20.281 -6.305 1 97.56 276 ASN B CA 1
ATOM 6048 C C . ASN B 1 276 ? 4.18 -20.109 -5.008 1 97.56 276 ASN B C 1
ATOM 6050 O O . ASN B 1 276 ? 3.9 -21.094 -4.312 1 97.56 276 ASN B O 1
ATOM 6054 N N . ASP B 1 277 ? 3.891 -18.891 -4.617 1 96.81 277 ASP B N 1
ATOM 6055 C CA . ASP B 1 277 ? 2.965 -18.703 -3.502 1 96.81 277 ASP B CA 1
ATOM 6056 C C . ASP B 1 277 ? 1.652 -19.438 -3.752 1 96.81 277 ASP B C 1
ATOM 6058 O O . ASP B 1 277 ? 1.13 -20.109 -2.857 1 96.81 277 ASP B O 1
ATOM 6062 N N . CYS B 1 278 ? 1.126 -19.312 -4.926 1 97.06 278 CYS B N 1
ATOM 6063 C CA . CYS B 1 278 ? -0.101 -19.969 -5.359 1 97.06 278 CYS B CA 1
ATOM 6064 C C . CYS B 1 278 ? -0.005 -21.484 -5.164 1 97.06 278 CYS B C 1
ATOM 6066 O O . CYS B 1 278 ? -0.914 -22.094 -4.605 1 97.06 278 CYS B O 1
ATOM 6068 N N . MET B 1 279 ? 1.038 -22.062 -5.551 1 97.75 279 MET B N 1
ATOM 6069 C CA . MET B 1 279 ? 1.2 -23.516 -5.457 1 97.75 279 MET B CA 1
ATOM 6070 C C . MET B 1 279 ? 1.381 -23.938 -4.004 1 97.75 279 MET B C 1
ATOM 6072 O O . MET B 1 279 ? 0.632 -24.781 -3.506 1 97.75 279 MET B O 1
ATOM 6076 N N . TYR B 1 280 ? 2.26 -23.344 -3.301 1 97.06 280 TYR B N 1
ATOM 6077 C CA . TYR B 1 280 ? 2.637 -23.828 -1.979 1 97.06 280 TYR B CA 1
ATOM 6078 C C . TYR B 1 280 ? 1.507 -23.625 -0.977 1 97.06 280 TYR B C 1
ATOM 6080 O O . TYR B 1 280 ? 1.363 -24.391 -0.021 1 97.06 280 TYR B O 1
ATOM 6088 N N . ARG B 1 281 ? 0.724 -22.641 -1.157 1 94.44 281 ARG B N 1
ATOM 6089 C CA . ARG B 1 281 ? -0.414 -22.406 -0.274 1 94.44 281 ARG B CA 1
ATOM 6090 C C . ARG B 1 281 ? -1.439 -23.531 -0.395 1 94.44 281 ARG B C 1
ATOM 6092 O O . ARG B 1 281 ? -2.199 -23.781 0.541 1 94.44 281 ARG B O 1
ATOM 6099 N N . GLN B 1 282 ? -1.454 -24.172 -1.563 1 94.44 282 GLN B N 1
ATOM 6100 C CA . GLN B 1 282 ? -2.502 -25.141 -1.831 1 94.44 282 GLN B CA 1
ATOM 6101 C C . GLN B 1 282 ? -1.912 -26.469 -2.326 1 94.44 282 GLN B C 1
ATOM 6103 O O . GLN B 1 282 ? -2.551 -27.188 -3.094 1 94.44 282 GLN B O 1
ATOM 6108 N N . LEU B 1 283 ? -0.8 -26.719 -1.877 1 95.31 283 LEU B N 1
ATOM 6109 C CA . LEU B 1 283 ? 0.009 -27.828 -2.373 1 95.31 283 LEU B CA 1
ATOM 6110 C C . LEU B 1 283 ? -0.731 -29.141 -2.219 1 95.31 283 LEU B C 1
ATOM 6112 O O . LEU B 1 283 ? -0.662 -30.016 -3.1 1 95.31 283 LEU B O 1
ATOM 6116 N N . ASP B 1 284 ? -1.465 -29.344 -1.175 1 93.88 284 ASP B N 1
ATOM 6117 C CA . ASP B 1 284 ? -2.119 -30.609 -0.871 1 93.88 284 ASP B CA 1
ATOM 6118 C C . ASP B 1 284 ? -3.5 -30.688 -1.521 1 93.88 284 ASP B C 1
ATOM 6120 O O . ASP B 1 284 ? -4.109 -31.75 -1.572 1 93.88 284 ASP B O 1
ATOM 6124 N N . LEU B 1 285 ? -3.926 -29.656 -2.098 1 96.56 285 LEU B N 1
ATOM 6125 C CA . LEU B 1 285 ? -5.336 -29.562 -2.463 1 96.56 285 LEU B CA 1
ATOM 6126 C C . LEU B 1 285 ? -5.531 -29.859 -3.945 1 96.56 285 LEU B C 1
ATOM 6128 O O . LEU B 1 285 ? -6.625 -30.25 -4.367 1 96.56 285 LEU B O 1
ATOM 6132 N N . PHE B 1 286 ? -4.461 -29.734 -4.754 1 98.06 286 PHE B N 1
ATOM 6133 C CA . PHE B 1 286 ? -4.641 -29.859 -6.195 1 98.06 286 PHE B CA 1
ATOM 6134 C C . PHE B 1 286 ? -3.535 -30.719 -6.809 1 98.06 286 PHE B C 1
ATOM 6136 O O . PHE B 1 286 ? -2.408 -30.719 -6.312 1 98.06 286 PHE B O 1
ATOM 6143 N N . ASN B 1 287 ? -3.846 -31.312 -7.906 1 98 287 ASN B N 1
ATOM 6144 C CA . ASN B 1 287 ? -2.883 -32.188 -8.578 1 98 287 ASN B CA 1
ATOM 6145 C C . ASN B 1 287 ? -1.996 -31.391 -9.539 1 98 287 ASN B C 1
ATOM 6147 O O . ASN B 1 287 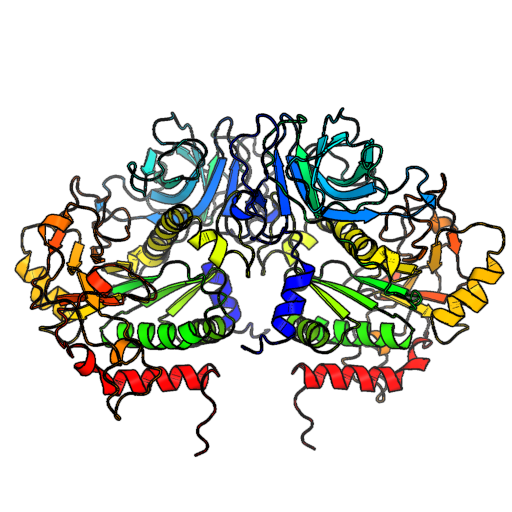? -0.828 -31.734 -9.727 1 98 287 ASN B O 1
ATOM 6151 N N . TYR B 1 288 ? -2.568 -30.391 -10.195 1 98.62 288 TYR B N 1
ATOM 6152 C CA . TYR B 1 288 ? -1.84 -29.641 -11.211 1 98.62 288 TYR B CA 1
ATOM 6153 C C . TYR B 1 288 ? -2.004 -28.141 -11.008 1 98.62 288 TYR B C 1
ATOM 6155 O O . TYR B 1 288 ? -3.088 -27.672 -10.656 1 98.62 288 TYR B O 1
ATOM 6163 N N . PHE B 1 289 ? -0.955 -27.438 -11.164 1 98.62 289 PHE B N 1
ATOM 6164 C CA . PHE B 1 289 ? -0.959 -25.984 -11.125 1 98.62 289 PHE B CA 1
ATOM 6165 C C . PHE B 1 289 ? -0.633 -25.406 -12.5 1 98.62 289 PHE B C 1
ATOM 6167 O O . PHE B 1 289 ? 0.246 -25.922 -13.195 1 98.62 289 PHE B O 1
ATOM 6174 N N . VAL B 1 290 ? -1.351 -24.359 -12.875 1 98.62 290 VAL B N 1
ATOM 6175 C CA . VAL B 1 290 ? -1.26 -23.812 -14.227 1 98.62 290 VAL B CA 1
ATOM 6176 C C . VAL B 1 290 ? -1.044 -22.312 -14.172 1 98.62 290 VAL B C 1
ATOM 6178 O O . VAL B 1 290 ? -2.006 -21.531 -14.172 1 98.62 290 VAL B O 1
ATOM 6181 N N . PRO B 1 291 ? 0.218 -21.828 -14.188 1 97.31 291 PRO B N 1
ATOM 6182 C CA . PRO B 1 291 ? 0.44 -20.406 -14.398 1 97.31 291 PRO B CA 1
ATOM 6183 C C . PRO B 1 291 ? 0.032 -19.938 -15.789 1 97.31 291 PRO B C 1
ATOM 6185 O O . PRO B 1 291 ? 0.588 -20.406 -16.781 1 97.31 291 PRO B O 1
ATOM 6188 N N . ILE B 1 292 ? -0.895 -19.094 -15.875 1 96.44 292 ILE B N 1
ATOM 6189 C CA . ILE B 1 292 ? -1.349 -18.609 -17.172 1 96.44 292 ILE B CA 1
ATOM 6190 C C . ILE B 1 292 ? -1.839 -17.156 -17.047 1 96.44 292 ILE B C 1
ATOM 6192 O O . ILE B 1 292 ? -2.486 -16.812 -16.062 1 96.44 292 ILE B O 1
ATOM 6196 N N . ASP B 1 293 ? -1.525 -16.312 -18 1 94.56 293 ASP B N 1
ATOM 6197 C CA . ASP B 1 293 ? -1.913 -14.906 -18 1 94.56 293 ASP B CA 1
ATOM 6198 C C . ASP B 1 293 ? -3.355 -14.734 -18.469 1 94.56 293 ASP B C 1
ATOM 6200 O O . ASP B 1 293 ? -3.928 -15.641 -19.078 1 94.56 293 ASP B O 1
ATOM 6204 N N . ILE B 1 294 ? -3.863 -13.555 -18.25 1 96 294 ILE B N 1
ATOM 6205 C CA . ILE B 1 294 ? -5.285 -13.336 -18.516 1 96 294 ILE B CA 1
ATOM 6206 C C . ILE B 1 294 ? -5.523 -13.25 -20.016 1 96 294 ILE B C 1
ATOM 6208 O O . ILE B 1 294 ? -6.672 -13.281 -20.469 1 96 294 ILE B O 1
ATOM 6212 N N . ASP B 1 295 ? -4.453 -13.133 -20.828 1 93.25 295 ASP B N 1
ATOM 6213 C CA . ASP B 1 295 ? -4.602 -13.133 -22.281 1 93.25 295 ASP B CA 1
ATOM 6214 C C . ASP B 1 295 ? -4.289 -14.5 -22.859 1 93.25 295 ASP B C 1
ATOM 6216 O O . ASP B 1 295 ? -4.059 -14.633 -24.062 1 93.25 295 ASP B O 1
ATOM 6220 N N . GLU B 1 296 ? -4.262 -15.438 -22 1 96 296 GLU B N 1
ATOM 6221 C CA . GLU B 1 296 ? -3.902 -16.797 -22.406 1 96 296 GLU B CA 1
ATOM 6222 C C . GLU B 1 296 ? -4.895 -17.812 -21.859 1 96 296 GLU B C 1
ATOM 6224 O O . GLU B 1 296 ? -5.41 -17.656 -20.75 1 96 296 GLU B O 1
ATOM 6229 N N . VAL B 1 297 ? -5.105 -18.859 -22.688 1 97.81 297 VAL B N 1
ATOM 6230 C CA . VAL B 1 297 ? -5.875 -20 -22.203 1 97.81 297 VAL B CA 1
ATOM 6231 C C . VAL B 1 297 ? -5.426 -21.281 -22.922 1 97.81 297 VAL B C 1
ATOM 6233 O O . VAL B 1 297 ? -5.168 -21.266 -24.125 1 97.81 297 VAL B O 1
ATOM 6236 N N . ILE B 1 298 ? -5.215 -22.344 -22.172 1 98.31 298 ILE B N 1
ATOM 6237 C CA . ILE B 1 298 ? -4.988 -23.641 -22.812 1 98.31 298 ILE B CA 1
ATOM 6238 C C . ILE B 1 298 ? -6.312 -24.188 -23.344 1 98.31 298 ILE B C 1
ATOM 6240 O O . ILE B 1 298 ? -7.176 -24.609 -22.562 1 98.31 298 ILE B O 1
ATOM 6244 N N . MET B 1 299 ? -6.375 -24.266 -24.641 1 98.62 299 MET B N 1
ATOM 6245 C CA . MET B 1 299 ? -7.629 -24.625 -25.297 1 98.62 299 MET B CA 1
ATOM 6246 C C . MET B 1 299 ? -7.629 -26.109 -25.688 1 98.62 299 MET B C 1
ATOM 6248 O O . MET B 1 299 ? -6.82 -26.531 -26.5 1 98.62 299 MET B O 1
ATOM 6252 N N . PRO B 1 300 ? -8.547 -26.875 -25.047 1 98.62 300 PRO B N 1
ATOM 6253 C CA . PRO B 1 300 ? -8.703 -28.25 -25.531 1 98.62 300 PRO B CA 1
ATOM 6254 C C . PRO B 1 300 ? -9.391 -28.328 -26.891 1 98.62 300 PRO B C 1
ATOM 6256 O O . PRO B 1 300 ? -10.375 -27.625 -27.125 1 98.62 300 PRO B O 1
ATOM 6259 N N . VAL B 1 301 ? -8.898 -29.172 -27.703 1 98.12 301 VAL B N 1
ATOM 6260 C CA . VAL B 1 301 ? -9.445 -29.312 -29.047 1 98.12 301 VAL B CA 1
ATOM 6261 C C . VAL B 1 301 ? -10.148 -30.656 -29.188 1 98.12 301 VAL B C 1
ATOM 6263 O O . VAL B 1 301 ? -11.32 -30.719 -29.562 1 98.12 301 VAL B O 1
ATOM 6266 N N . SER B 1 302 ? -9.531 -31.703 -28.812 1 97.62 302 SER B N 1
ATOM 6267 C CA . SER B 1 302 ? -10.062 -33.062 -28.984 1 97.62 302 SER B CA 1
ATOM 6268 C C . SER B 1 302 ? -10.992 -33.438 -27.828 1 97.62 302 SER B C 1
ATOM 6270 O O . SER B 1 302 ? -11.688 -34.438 -27.891 1 97.62 302 SER B O 1
ATOM 6272 N N . THR B 1 303 ? -10.984 -32.625 -26.812 1 97.88 303 THR B N 1
ATOM 6273 C CA . THR B 1 303 ? -11.859 -32.781 -25.656 1 97.88 303 THR B CA 1
ATOM 6274 C C . THR B 1 303 ? -12.555 -31.469 -25.328 1 97.88 303 THR B C 1
ATOM 6276 O O . THR B 1 303 ? -12.297 -30.453 -25.953 1 97.88 303 THR B O 1
ATOM 6279 N N . ASP B 1 304 ? -13.43 -31.594 -24.297 1 97.44 304 ASP B N 1
ATOM 6280 C CA . ASP B 1 304 ? -14.203 -30.391 -24 1 97.44 304 ASP B CA 1
ATOM 6281 C C . ASP B 1 304 ? -13.805 -29.797 -22.656 1 97.44 304 ASP B C 1
ATOM 6283 O O . ASP B 1 304 ? -14.391 -28.812 -22.203 1 97.44 304 ASP B O 1
ATOM 6287 N N . ASN B 1 305 ? -12.828 -30.469 -22.062 1 98.31 305 ASN B N 1
ATOM 6288 C CA . ASN B 1 305 ? -12.391 -29.969 -20.766 1 98.31 305 ASN B CA 1
ATOM 6289 C C . ASN B 1 305 ? -10.969 -30.422 -20.438 1 98.31 305 ASN B C 1
ATOM 6291 O O . ASN B 1 305 ? -10.43 -31.297 -21.125 1 98.31 305 ASN B O 1
ATOM 6295 N N . TRP B 1 306 ? -10.367 -29.875 -19.453 1 98.81 306 TRP B N 1
ATOM 6296 C CA . TRP B 1 306 ? -8.984 -30.141 -19.062 1 98.81 306 TRP B CA 1
ATOM 6297 C C . TRP B 1 306 ? -8.859 -31.531 -18.453 1 98.81 306 TRP B C 1
ATOM 6299 O O . TRP B 1 306 ? -7.836 -32.188 -18.625 1 98.81 306 TRP B O 1
ATOM 6309 N N . HIS B 1 307 ? -9.867 -31.938 -17.719 1 98.56 307 HIS B N 1
ATOM 6310 C CA . HIS B 1 307 ? -9.812 -33.25 -17.094 1 98.56 307 HIS B CA 1
ATOM 6311 C C . HIS B 1 307 ? -9.609 -34.344 -18.156 1 98.56 307 HIS B C 1
ATOM 6313 O O . HIS B 1 307 ? -8.688 -35.156 -18.047 1 98.56 307 HIS B O 1
ATOM 6319 N N . ASP B 1 308 ? -10.477 -34.312 -19.125 1 98.62 308 ASP B N 1
ATOM 6320 C CA . ASP B 1 308 ? -10.367 -35.312 -20.188 1 98.62 308 ASP B CA 1
ATOM 6321 C C . ASP B 1 308 ? -9.07 -35.125 -20.984 1 98.62 308 ASP B C 1
ATOM 6323 O O . ASP B 1 308 ? -8.445 -36.094 -21.391 1 98.62 308 ASP B O 1
ATOM 6327 N N . LEU B 1 309 ? -8.68 -33.906 -21.188 1 98.69 309 LEU B N 1
ATOM 6328 C CA . LEU B 1 309 ? -7.445 -33.625 -21.906 1 98.69 309 LEU B CA 1
ATOM 6329 C C . LEU B 1 309 ? -6.254 -34.281 -21.219 1 98.69 309 LEU B C 1
ATOM 6331 O O . LEU B 1 309 ? -5.453 -34.969 -21.859 1 98.69 309 LEU B O 1
ATOM 6335 N N . VAL B 1 310 ? -6.148 -34.125 -19.922 1 98.38 310 VAL B N 1
ATOM 6336 C CA . VAL B 1 310 ? -4.992 -34.625 -19.172 1 98.38 310 VAL B CA 1
ATOM 6337 C C . VAL B 1 310 ? -5.113 -36.125 -18.938 1 98.38 310 VAL B C 1
ATOM 6339 O O . VAL B 1 310 ? -4.18 -36.875 -19.219 1 98.38 310 VAL B O 1
ATOM 6342 N N . TYR B 1 311 ? -6.258 -36.625 -18.609 1 97.5 311 TYR B N 1
ATOM 6343 C CA . TYR B 1 311 ? -6.387 -38 -18.125 1 97.5 311 TYR B CA 1
ATOM 6344 C C . TYR B 1 311 ? -6.633 -38.969 -19.281 1 97.5 311 TYR B C 1
ATOM 6346 O O . TYR B 1 311 ? -6.23 -40.125 -19.234 1 97.5 311 TYR B O 1
ATOM 6354 N N . LYS B 1 312 ? -7.25 -38.5 -20.312 1 97.75 312 LYS B N 1
ATOM 6355 C CA . LYS B 1 312 ? -7.57 -39.375 -21.406 1 97.75 312 LYS B CA 1
ATOM 6356 C C . LYS B 1 312 ? -6.582 -39.219 -22.562 1 97.75 312 LYS B C 1
ATOM 6358 O O . LYS B 1 312 ? -6.434 -40.125 -23.391 1 97.75 312 LYS B O 1
ATOM 6363 N N . LYS B 1 313 ? -5.926 -38.062 -22.578 1 97.44 313 LYS B N 1
ATOM 6364 C CA . LYS B 1 313 ? -5.031 -37.844 -23.719 1 97.44 313 LYS B CA 1
ATOM 6365 C C . LYS B 1 313 ? -3.574 -37.781 -23.266 1 97.44 313 LYS B C 1
ATOM 6367 O O . LYS B 1 313 ? -2.768 -38.625 -23.656 1 97.44 313 LYS B O 1
ATOM 6372 N N . ALA B 1 314 ? -3.232 -36.969 -22.391 1 96.44 314 ALA B N 1
ATOM 6373 C CA . ALA B 1 314 ? -1.839 -36.688 -22.062 1 96.44 314 ALA B CA 1
ATOM 6374 C C . ALA B 1 314 ? -1.219 -37.844 -21.281 1 96.44 314 ALA B C 1
ATOM 6376 O O . ALA B 1 314 ? -0.12 -38.312 -21.594 1 96.44 314 ALA B O 1
ATOM 6377 N N . ILE B 1 315 ? -1.869 -38.281 -20.234 1 96.5 315 ILE B N 1
ATOM 6378 C CA . ILE B 1 315 ? -1.319 -39.312 -19.344 1 96.5 315 ILE B CA 1
ATOM 6379 C C . ILE B 1 315 ? -1.097 -40.594 -20.109 1 96.5 315 ILE B C 1
ATOM 6381 O O . ILE B 1 315 ? -0.001 -41.156 -20.094 1 96.5 315 ILE B O 1
ATOM 6385 N N . PRO B 1 316 ? -2.07 -41 -20.875 1 96.69 316 PRO B N 1
ATOM 6386 C CA . PRO B 1 316 ? -1.812 -42.219 -21.656 1 96.69 316 PRO B CA 1
ATOM 6387 C C . PRO B 1 316 ? -0.684 -42.031 -22.672 1 96.69 316 PRO B C 1
ATOM 6389 O O . PRO B 1 316 ? 0.116 -42.938 -22.891 1 96.69 316 PRO B O 1
ATOM 6392 N N . ALA B 1 317 ? -0.586 -40.906 -23.234 1 95.44 317 ALA B N 1
ATOM 6393 C CA . ALA B 1 317 ? 0.4 -40.625 -24.266 1 95.44 317 ALA B CA 1
ATOM 6394 C C . ALA B 1 317 ? 1.808 -40.531 -23.688 1 95.44 317 ALA B C 1
ATOM 6396 O O . ALA B 1 317 ? 2.797 -40.656 -24.422 1 95.44 317 ALA B O 1
ATOM 6397 N N . SER B 1 318 ? 1.932 -40.281 -22.469 1 93.38 318 SER B N 1
ATOM 6398 C CA . SER B 1 318 ? 3.238 -40.094 -21.844 1 93.38 318 SER B CA 1
ATOM 6399 C C . SER B 1 318 ? 3.553 -41.219 -20.859 1 93.38 318 SER B C 1
ATOM 6401 O O . SER B 1 318 ? 4.41 -41.062 -19.984 1 93.38 318 SER B O 1
ATOM 6403 N N . GLN B 1 319 ? 2.85 -42.188 -20.953 1 91.25 319 GLN B N 1
ATOM 6404 C CA . GLN B 1 319 ? 3.025 -43.312 -20.047 1 91.25 319 GLN B CA 1
ATOM 6405 C C . GLN B 1 319 ? 4.477 -43.812 -20.031 1 91.25 319 GLN B C 1
ATOM 6407 O O . GLN B 1 319 ? 5.102 -43.938 -21.078 1 91.25 319 GLN B O 1
ATOM 6412 N N . GLY B 1 320 ? 5.027 -44 -18.828 1 87.56 320 GLY B N 1
ATOM 6413 C CA . GLY B 1 320 ? 6.379 -44.5 -18.672 1 87.56 320 GLY B CA 1
ATOM 6414 C C . GLY B 1 320 ? 7.434 -43.406 -18.703 1 87.56 320 GLY B C 1
ATOM 6415 O O . GLY B 1 320 ? 8.617 -43.688 -18.469 1 87.56 320 GLY B O 1
ATOM 6416 N N . GLN B 1 321 ? 7.195 -42.188 -18.953 1 88.81 321 GLN B N 1
ATOM 6417 C CA . GLN B 1 321 ? 8.18 -41.125 -19.109 1 88.81 321 GLN B CA 1
ATOM 6418 C C . GLN B 1 321 ? 8.328 -40.312 -17.828 1 88.81 321 GLN B C 1
ATOM 6420 O O . GLN B 1 321 ? 9.266 -39.531 -17.703 1 88.81 321 GLN B O 1
ATOM 6425 N N . ASN B 1 322 ? 7.605 -40.5 -16.859 1 89.69 322 ASN B N 1
ATOM 6426 C CA . ASN B 1 322 ? 7.633 -39.781 -15.594 1 89.69 322 ASN B CA 1
ATOM 6427 C C . ASN B 1 322 ? 7.648 -38.281 -15.82 1 89.69 322 ASN B C 1
ATOM 6429 O O . ASN B 1 322 ? 8.539 -37.594 -15.328 1 89.69 322 ASN B O 1
ATOM 6433 N N . VAL B 1 323 ? 6.699 -37.688 -16.469 1 94.12 323 VAL B N 1
ATOM 6434 C CA . VAL B 1 323 ? 6.656 -36.281 -16.875 1 94.12 323 VAL B CA 1
ATOM 6435 C C . VAL B 1 323 ? 6.219 -35.406 -15.695 1 94.12 323 VAL B C 1
ATOM 6437 O O . VAL B 1 323 ? 5.352 -35.812 -14.914 1 94.12 323 VAL B O 1
ATOM 6440 N N . SER B 1 324 ? 6.863 -34.219 -15.602 1 95.69 324 SER B N 1
ATOM 6441 C CA . SER B 1 324 ? 6.57 -33.281 -14.531 1 95.69 324 SER B CA 1
ATOM 6442 C C . SER B 1 324 ? 5.578 -32.219 -14.992 1 95.69 324 SER B C 1
ATOM 6444 O O . SER B 1 324 ? 5.055 -31.453 -14.172 1 95.69 324 SER B O 1
ATOM 6446 N N . ALA B 1 325 ? 5.344 -32.188 -16.312 1 95.88 325 ALA B N 1
ATOM 6447 C CA . ALA B 1 325 ? 4.41 -31.188 -16.812 1 95.88 325 ALA B CA 1
ATOM 6448 C C . ALA B 1 325 ? 3.875 -31.562 -18.188 1 95.88 325 ALA B C 1
ATOM 6450 O O . ALA B 1 325 ? 4.52 -32.312 -18.938 1 95.88 325 ALA B O 1
ATOM 6451 N N . PHE B 1 326 ? 2.686 -31.156 -18.484 1 96.69 326 PHE B N 1
ATOM 6452 C CA . PHE B 1 326 ? 2.084 -31.234 -19.812 1 96.69 326 PHE B CA 1
ATOM 6453 C C . PHE B 1 326 ? 2.053 -29.859 -20.484 1 96.69 326 PHE B C 1
ATOM 6455 O O . PHE B 1 326 ? 1.479 -28.922 -19.938 1 96.69 326 PHE B O 1
ATOM 6462 N N . VAL B 1 327 ? 2.562 -29.734 -21.672 1 95.5 327 VAL B N 1
ATOM 6463 C CA . VAL B 1 327 ? 2.873 -28.438 -22.281 1 95.5 327 VAL B CA 1
ATOM 6464 C C . VAL B 1 327 ? 1.961 -28.203 -23.484 1 95.5 327 VAL B C 1
ATOM 6466 O O . VAL B 1 327 ? 1.81 -29.078 -24.328 1 95.5 327 VAL B O 1
ATOM 6469 N N . ALA B 1 328 ? 1.352 -27.062 -23.516 1 96.12 328 ALA B N 1
ATOM 6470 C CA . ALA B 1 328 ? 0.603 -26.609 -24.688 1 96.12 328 ALA B CA 1
ATOM 6471 C C . ALA B 1 328 ? 1.394 -25.562 -25.469 1 96.12 328 ALA B C 1
ATOM 6473 O O . ALA B 1 328 ? 1.775 -24.531 -24.938 1 96.12 328 ALA B O 1
ATOM 6474 N N . ARG B 1 329 ? 1.567 -25.797 -26.734 1 93.38 329 ARG B N 1
ATOM 6475 C CA . ARG B 1 329 ? 2.316 -24.891 -27.609 1 93.38 329 ARG B CA 1
ATOM 6476 C C . ARG B 1 329 ? 1.504 -23.641 -27.938 1 93.38 329 ARG B C 1
ATOM 6478 O O . ARG B 1 329 ? 0.282 -23.719 -28.078 1 93.38 329 ARG B O 1
ATOM 6485 N N . ASN B 1 330 ? 2.213 -22.609 -28.172 1 93 330 ASN B N 1
ATOM 6486 C CA . ASN B 1 330 ? 1.589 -21.312 -28.328 1 93 330 ASN B CA 1
ATOM 6487 C C . ASN B 1 330 ? 1.185 -21.047 -29.781 1 93 330 ASN B C 1
ATOM 6489 O O . ASN B 1 330 ? 1.896 -21.438 -30.703 1 93 330 ASN B O 1
ATOM 6493 N N . VAL B 1 331 ? 0.082 -20.453 -30 1 91.31 331 VAL B N 1
ATOM 6494 C CA . VAL B 1 331 ? -0.283 -19.766 -31.234 1 91.31 331 VAL B CA 1
ATOM 6495 C C . VAL B 1 331 ? -0.929 -18.422 -30.891 1 91.31 331 VAL B C 1
ATOM 6497 O O . VAL B 1 331 ? -1.704 -18.312 -29.938 1 91.31 331 VAL B O 1
ATOM 6500 N N . PHE B 1 332 ? -0.612 -17.438 -31.719 1 90.56 332 PHE B N 1
ATOM 6501 C CA . PHE B 1 332 ? -1.076 -16.094 -31.422 1 90.56 332 PHE B CA 1
ATOM 6502 C C . PHE B 1 332 ? -2.395 -15.797 -32.125 1 90.56 332 PHE B C 1
ATOM 6504 O O . PHE B 1 332 ? -2.562 -16.141 -33.312 1 90.56 332 PHE B O 1
ATOM 6511 N N . PHE B 1 333 ? -3.291 -15.281 -31.375 1 90.69 333 PHE B N 1
ATOM 6512 C CA . PHE B 1 333 ? -4.547 -14.766 -31.906 1 90.69 333 PHE B CA 1
ATOM 6513 C C . PHE B 1 333 ? -4.492 -13.25 -32.031 1 90.69 333 PHE B C 1
ATOM 6515 O O . PHE B 1 333 ? -4.102 -12.547 -31.109 1 90.69 333 PHE B O 1
ATOM 6522 N N . ALA B 1 334 ? -4.898 -12.781 -33.188 1 84.5 334 ALA B N 1
ATOM 6523 C CA . ALA B 1 334 ? -4.844 -11.352 -33.469 1 84.5 334 ALA B CA 1
ATOM 6524 C C . ALA B 1 334 ? -5.961 -10.602 -32.75 1 84.5 334 ALA B C 1
ATOM 6526 O O . ALA B 1 334 ? -7.086 -11.102 -32.656 1 84.5 334 ALA B O 1
ATOM 6527 N N . ASP B 1 335 ? -5.438 -9.516 -32.062 1 75.19 335 ASP B N 1
ATOM 6528 C CA . ASP B 1 335 ? -6.402 -8.617 -31.438 1 75.19 335 ASP B CA 1
ATOM 6529 C C . ASP B 1 335 ? -6.84 -7.523 -32.406 1 75.19 335 ASP B C 1
ATOM 6531 O O . ASP B 1 335 ? -6.145 -6.52 -32.562 1 75.19 335 ASP B O 1
ATOM 6535 N N . SER B 1 336 ? -7.676 -7.879 -33.281 1 61.53 336 SER B N 1
ATOM 6536 C CA . SER B 1 336 ? -7.98 -6.98 -34.406 1 61.53 336 SER B CA 1
ATOM 6537 C C . SER B 1 336 ? -9 -5.922 -34 1 61.53 336 SER B C 1
ATOM 6539 O O . SER B 1 336 ? -9.836 -6.164 -33.125 1 61.53 336 SER B O 1
ATOM 6541 N N . GLU B 1 337 ? -8.75 -4.688 -34.375 1 57.59 337 GLU B N 1
ATOM 6542 C CA . GLU B 1 337 ? -9.734 -3.621 -34.25 1 57.59 337 GLU B CA 1
ATOM 6543 C C . GLU B 1 337 ? -11.07 -4.02 -34.875 1 57.59 337 GLU B C 1
ATOM 6545 O O . GLU B 1 337 ? -12.117 -3.514 -34.469 1 57.59 337 GLU B O 1
ATOM 6550 N N . ALA B 1 338 ? -11.125 -4.742 -35.844 1 55.88 338 ALA B N 1
ATOM 6551 C CA . ALA B 1 338 ? -12.375 -5.152 -36.5 1 55.88 338 ALA B CA 1
ATOM 6552 C C . ALA B 1 338 ? -12.594 -6.652 -36.344 1 55.88 338 ALA B C 1
ATOM 6554 O O . ALA B 1 338 ? -12.32 -7.414 -37.281 1 55.88 338 ALA B O 1
ATOM 6555 N N . PRO B 1 339 ? -12.914 -7.035 -35.062 1 60.16 339 PRO B N 1
ATOM 6556 C CA . PRO B 1 339 ? -13.109 -8.477 -34.906 1 60.16 339 PRO B CA 1
ATOM 6557 C C . PRO B 1 339 ? -14.234 -9.023 -35.781 1 60.16 339 PRO B C 1
ATOM 6559 O O . PRO B 1 339 ? -15.055 -8.25 -36.281 1 60.16 339 PRO B O 1
ATOM 6562 N N . GLU B 1 340 ? -14.156 -10.219 -36.188 1 57.22 340 GLU B N 1
ATOM 6563 C CA . GLU B 1 340 ? -15.289 -10.852 -36.875 1 57.22 340 GLU B CA 1
ATOM 6564 C C . GLU B 1 340 ? -16.531 -10.82 -35.969 1 57.22 340 GLU B C 1
ATOM 6566 O O . GLU B 1 340 ? -16.594 -11.5 -34.938 1 57.22 340 GLU B O 1
ATOM 6571 N N . HIS B 1 341 ? -17.047 -9.609 -35.812 1 56.94 341 HIS B N 1
ATOM 6572 C CA . HIS B 1 341 ? -18.266 -9.477 -35 1 56.94 341 HIS B CA 1
ATOM 6573 C C . HIS B 1 341 ? -19.422 -10.266 -35.625 1 56.94 341 HIS B C 1
ATOM 6575 O O . HIS B 1 341 ? -19.625 -10.219 -36.844 1 56.94 341 HIS B O 1
ATOM 6581 N N . THR B 1 342 ? -19.688 -11.422 -34.938 1 64.56 342 THR B N 1
ATOM 6582 C CA . THR B 1 342 ? -20.984 -12.023 -35.281 1 64.56 342 THR B CA 1
ATOM 6583 C C . THR B 1 342 ? -22.078 -11.484 -34.375 1 64.56 342 THR B C 1
ATOM 6585 O O . THR B 1 342 ? -21.812 -11.055 -33.25 1 64.56 342 THR B O 1
ATOM 6588 N N . ASP B 1 343 ? -23.156 -11.117 -34.906 1 67.38 343 ASP B N 1
ATOM 6589 C CA . ASP B 1 343 ? -24.312 -10.555 -34.188 1 67.38 343 ASP B CA 1
ATOM 6590 C C . ASP B 1 343 ? -24.672 -11.398 -32.969 1 67.38 343 ASP B C 1
ATOM 6592 O O . ASP B 1 343 ? -25.359 -10.93 -32.062 1 67.38 343 ASP B O 1
ATOM 6596 N N . VAL B 1 344 ? -24.078 -12.523 -32.812 1 82.88 344 VAL B N 1
ATOM 6597 C CA . VAL B 1 344 ? -24.484 -13.438 -31.75 1 82.88 344 VAL B CA 1
ATOM 6598 C C . VAL B 1 344 ? -23.578 -13.273 -30.531 1 82.88 344 VAL B C 1
ATOM 6600 O O . VAL B 1 344 ? -23.984 -13.555 -29.406 1 82.88 344 VAL B O 1
ATOM 6603 N N . ILE B 1 345 ? -22.438 -12.703 -30.703 1 90.38 345 ILE B N 1
ATOM 6604 C CA . ILE B 1 345 ? -21.484 -12.539 -29.609 1 90.38 345 ILE B CA 1
ATOM 6605 C C . ILE B 1 345 ? -21.391 -11.07 -29.219 1 90.38 345 ILE B C 1
ATOM 6607 O O . ILE B 1 345 ? -21.109 -10.211 -30.062 1 90.38 345 ILE B O 1
ATOM 6611 N N . PRO B 1 346 ? -21.703 -10.758 -27.922 1 89.25 346 PRO B N 1
ATOM 6612 C CA . PRO B 1 346 ? -21.562 -9.359 -27.5 1 89.25 346 PRO B CA 1
ATOM 6613 C C . PRO B 1 346 ? -20.188 -8.781 -27.828 1 89.25 346 PRO B C 1
ATOM 6615 O O . PRO B 1 346 ? -19.188 -9.477 -27.719 1 89.25 346 PRO B O 1
ATOM 6618 N N . TRP B 1 347 ? -20.125 -7.535 -28.172 1 84.69 347 TRP B N 1
ATOM 6619 C CA . TRP B 1 347 ? -18.922 -6.887 -28.672 1 84.69 347 TRP B CA 1
ATOM 6620 C C . TRP B 1 347 ? -17.828 -6.844 -27.609 1 84.69 347 TRP B C 1
ATOM 6622 O O . TRP B 1 347 ? -16.641 -6.816 -27.922 1 84.69 347 TRP B O 1
ATOM 6632 N N . TYR B 1 348 ? -18.219 -6.914 -26.375 1 88.88 348 TYR B N 1
ATOM 6633 C CA . TYR B 1 348 ? -17.266 -6.703 -25.297 1 88.88 348 TYR B CA 1
ATOM 6634 C C . TYR B 1 348 ? -16.594 -8.016 -24.891 1 88.88 348 TYR B C 1
ATOM 6636 O O . TYR B 1 348 ? -15.688 -8.023 -24.062 1 88.88 348 TYR B O 1
ATOM 6644 N N . MET B 1 349 ? -17.047 -9.117 -25.547 1 92.5 349 MET B N 1
ATOM 6645 C CA . MET B 1 349 ? -16.391 -10.406 -25.312 1 92.5 349 MET B CA 1
ATOM 6646 C C . MET B 1 349 ? -15.125 -10.539 -26.141 1 92.5 349 MET B C 1
ATOM 6648 O O . MET B 1 349 ? -15.172 -10.977 -27.297 1 92.5 349 MET B O 1
ATOM 6652 N N . HIS B 1 350 ? -14.039 -10.297 -25.562 1 90.88 350 HIS B N 1
ATOM 6653 C CA . HIS B 1 350 ? -12.781 -10.18 -26.297 1 90.88 350 HIS B CA 1
ATOM 6654 C C . HIS B 1 350 ? -12.344 -11.531 -26.844 1 90.88 350 HIS B C 1
ATOM 6656 O O . HIS B 1 350 ? -11.984 -11.641 -28.031 1 90.88 350 HIS B O 1
ATOM 6662 N N . MET B 1 351 ? -12.32 -12.562 -26.062 1 93.94 351 MET B N 1
ATOM 6663 C CA . MET B 1 351 ? -11.805 -13.859 -26.469 1 93.94 351 MET B CA 1
ATOM 6664 C C . MET B 1 351 ? -12.719 -14.508 -27.5 1 93.94 351 MET B C 1
ATOM 6666 O O . MET B 1 351 ? -12.242 -15.07 -28.484 1 93.94 351 MET B O 1
ATOM 6670 N N . LEU B 1 352 ? -13.984 -14.344 -27.344 1 93.81 352 LEU B N 1
ATOM 6671 C CA . LEU B 1 352 ? -14.945 -14.938 -28.266 1 93.81 352 LEU B CA 1
ATOM 6672 C C . LEU B 1 352 ? -14.938 -14.195 -29.594 1 93.81 352 LEU B C 1
ATOM 6674 O O . LEU B 1 352 ? -15.188 -14.797 -30.641 1 93.81 352 LEU B O 1
ATOM 6678 N N . GLN B 1 353 ? -14.57 -12.922 -29.5 1 90.25 353 GLN B N 1
ATOM 6679 C CA . GLN B 1 353 ? -14.625 -12.094 -30.703 1 90.25 353 GLN B CA 1
ATOM 6680 C C . GLN B 1 353 ? -13.375 -12.289 -31.562 1 90.25 353 GLN B C 1
ATOM 6682 O O . GLN B 1 353 ? -13.43 -12.133 -32.781 1 90.25 353 GLN B O 1
ATOM 6687 N N . ASN B 1 354 ? -12.305 -12.609 -30.969 1 89.69 354 ASN B N 1
ATOM 6688 C CA . ASN B 1 354 ? -11.039 -12.664 -31.688 1 89.69 354 ASN B CA 1
ATOM 6689 C C . ASN B 1 354 ? -10.602 -14.109 -31.938 1 89.69 354 ASN B C 1
ATOM 6691 O O . ASN B 1 354 ? -9.852 -14.68 -31.141 1 89.69 354 ASN B O 1
ATOM 6695 N N . VAL B 1 355 ? -10.977 -14.586 -33.188 1 91.19 355 VAL B N 1
ATOM 6696 C CA . VAL B 1 355 ? -10.758 -16 -33.438 1 91.19 355 VAL B CA 1
ATOM 6697 C C . VAL B 1 355 ? -9.828 -16.172 -34.625 1 91.19 355 VAL B C 1
ATOM 6699 O O . VAL B 1 355 ? -9.75 -17.266 -35.219 1 91.19 355 VAL B O 1
ATOM 6702 N N . ARG B 1 356 ? -9.195 -15.141 -35.031 1 88.31 356 ARG B N 1
ATOM 6703 C CA . ARG B 1 356 ? -8.188 -15.258 -36.094 1 88.31 356 ARG B CA 1
ATOM 6704 C C . ARG B 1 356 ? -6.797 -15.438 -35.5 1 88.31 356 ARG B C 1
ATOM 6706 O O . ARG B 1 356 ? -6.371 -14.648 -34.656 1 88.31 356 ARG B O 1
ATOM 6713 N N . ARG B 1 357 ? -6.195 -16.469 -35.906 1 89.25 357 ARG B N 1
ATOM 6714 C CA . ARG B 1 357 ? -4.887 -16.75 -35.344 1 89.25 357 ARG B CA 1
ATOM 6715 C C . ARG B 1 357 ? -3.857 -17.031 -36.438 1 89.25 357 ARG B C 1
ATOM 6717 O O . ARG B 1 357 ? -4.219 -17.312 -37.562 1 89.25 357 ARG B O 1
ATOM 6724 N N . GLY B 1 358 ? -2.586 -17 -36.031 1 86.88 358 GLY B N 1
ATOM 6725 C CA . GLY B 1 358 ? -1.536 -17.453 -36.938 1 86.88 358 GLY B CA 1
ATOM 6726 C C . GLY B 1 358 ? -1.676 -18.906 -37.344 1 86.88 358 GLY B C 1
ATOM 6727 O O . GLY B 1 358 ? -2.24 -19.703 -36.594 1 86.88 358 GLY B O 1
ATOM 6728 N N . ARG B 1 359 ? -1.089 -19.281 -38.469 1 86.88 359 ARG B N 1
ATOM 6729 C CA . ARG B 1 359 ? -1.226 -20.641 -39 1 86.88 359 ARG B CA 1
ATOM 6730 C C . ARG B 1 359 ? -0.287 -21.594 -38.25 1 86.88 359 ARG B C 1
ATOM 6732 O O . ARG B 1 359 ? -0.618 -22.766 -38.062 1 86.88 359 ARG B O 1
ATOM 6739 N N . ASN B 1 360 ? 0.756 -21.047 -37.875 1 84.38 360 ASN B N 1
ATOM 6740 C CA . ASN B 1 360 ? 1.783 -21.938 -37.344 1 84.38 360 ASN B CA 1
ATOM 6741 C C . ASN B 1 360 ? 1.89 -21.797 -35.812 1 84.38 360 ASN B C 1
ATOM 6743 O O . ASN B 1 360 ? 1.86 -20.688 -35.281 1 84.38 360 ASN B O 1
ATOM 6747 N N . PHE B 1 361 ? 1.903 -22.922 -35.219 1 87.56 361 PHE B N 1
ATOM 6748 C CA . PHE B 1 361 ? 2.223 -22.969 -33.812 1 87.56 361 PHE B CA 1
ATOM 6749 C C . PHE B 1 361 ? 3.715 -22.75 -33.594 1 87.56 361 PHE B C 1
ATOM 6751 O O . PHE B 1 361 ? 4.523 -22.984 -34.469 1 87.56 361 PHE B O 1
ATOM 6758 N N . ASP B 1 362 ? 3.973 -22.25 -32.344 1 84.31 362 ASP B N 1
ATOM 6759 C CA . ASP B 1 362 ? 5.387 -22.219 -32 1 84.31 362 ASP B CA 1
ATOM 6760 C C . ASP B 1 362 ? 6.004 -23.625 -32.062 1 84.31 362 ASP B C 1
ATOM 6762 O O . ASP B 1 362 ? 5.336 -24.609 -31.75 1 84.31 362 ASP B O 1
ATOM 6766 N N . PRO B 1 363 ? 7.293 -23.656 -32.531 1 76.25 363 PRO B N 1
ATOM 6767 C CA . PRO B 1 363 ? 7.914 -24.984 -32.625 1 76.25 363 PRO B CA 1
ATOM 6768 C C . PRO B 1 363 ? 8.039 -25.688 -31.281 1 76.25 363 PRO B C 1
ATOM 6770 O O . PRO B 1 363 ? 8.227 -25.031 -30.266 1 76.25 363 PRO B O 1
ATOM 6773 N N . ALA B 1 364 ? 7.953 -27.047 -31.375 1 63.94 364 ALA B N 1
ATOM 6774 C CA . ALA B 1 364 ? 8 -27.859 -30.172 1 63.94 364 ALA B CA 1
ATOM 6775 C C . ALA B 1 364 ? 9.383 -27.797 -29.516 1 63.94 364 ALA B C 1
ATOM 6777 O O . ALA B 1 364 ? 9.5 -27.922 -28.297 1 63.94 364 ALA B O 1
ATOM 6778 N N . ASP B 1 365 ? 10.398 -27.938 -30.297 1 57.78 365 ASP B N 1
ATOM 6779 C CA . ASP B 1 365 ? 11.766 -27.953 -29.781 1 57.78 365 ASP B CA 1
ATOM 6780 C C . ASP B 1 365 ? 12.062 -26.688 -28.984 1 57.78 365 ASP B C 1
ATOM 6782 O O . ASP B 1 365 ? 13.055 -26.625 -28.25 1 57.78 365 ASP B O 1
ATOM 6786 N N . TYR B 1 366 ? 11.219 -25.797 -29.188 1 48.78 366 TYR B N 1
ATOM 6787 C CA . TYR B 1 366 ? 11.367 -24.547 -28.469 1 48.78 366 TYR B CA 1
ATOM 6788 C C . TYR B 1 366 ? 11 -24.703 -27 1 48.78 366 TYR B C 1
ATOM 6790 O O . TYR B 1 366 ? 11.227 -23.797 -26.188 1 48.78 366 TYR B O 1
ATOM 6798 N N . VAL B 1 367 ? 10.469 -25.781 -26.594 1 45.59 367 VAL B N 1
ATOM 6799 C CA . VAL B 1 367 ? 10.125 -26.016 -25.203 1 45.59 367 VAL B CA 1
ATOM 6800 C C . VAL B 1 367 ? 11.375 -25.891 -24.328 1 45.59 367 VAL B C 1
ATOM 6802 O O . VAL B 1 367 ? 11.297 -25.438 -23.188 1 45.59 367 VAL B O 1
ATOM 6805 N N . GLY B 1 368 ? 12.469 -26.406 -24.703 1 45.12 368 GLY B N 1
ATOM 6806 C CA . GLY B 1 368 ? 13.688 -26.219 -23.938 1 45.12 368 GLY B CA 1
ATOM 6807 C C . GLY B 1 368 ? 14.109 -24.766 -23.828 1 45.12 368 GLY B C 1
ATOM 6808 O O . GLY B 1 368 ? 14.891 -24.406 -22.953 1 45.12 368 GLY B O 1
ATOM 6809 N N . GLY B 1 369 ? 13.75 -24.047 -24.766 1 45.34 369 GLY B N 1
ATOM 6810 C CA . GLY B 1 369 ? 14.234 -22.672 -24.766 1 45.34 369 GLY B CA 1
ATOM 6811 C C . GLY B 1 369 ? 13.172 -21.672 -24.375 1 45.34 369 GLY B C 1
ATOM 6812 O O . GLY B 1 369 ? 12.062 -22.047 -23.969 1 45.34 369 GLY B O 1
ATOM 6813 N N . LEU B 1 370 ? 12.984 -20.594 -24.875 1 48.03 370 LEU B N 1
ATOM 6814 C CA . LEU B 1 370 ? 12.5 -19.281 -24.438 1 48.03 370 LEU B CA 1
ATOM 6815 C C . LEU B 1 370 ? 11.016 -19.141 -24.734 1 48.03 370 LEU B C 1
ATOM 6817 O O . LEU B 1 370 ? 10.445 -18.062 -24.547 1 48.03 370 LEU B O 1
ATOM 6821 N N . LEU B 1 371 ? 10.078 -20.094 -25.391 1 63.06 371 LEU B N 1
ATOM 6822 C CA . LEU B 1 371 ? 9.102 -19.203 -26.016 1 63.06 371 LEU B CA 1
ATOM 6823 C C . LEU B 1 371 ? 7.742 -19.344 -25.344 1 63.06 371 LEU B C 1
ATOM 6825 O O . LEU B 1 371 ? 7.574 -20.156 -24.422 1 63.06 371 LEU B O 1
ATOM 6829 N N . HIS B 1 372 ? 6.48 -18.828 -25.469 1 82 372 HIS B N 1
ATOM 6830 C CA . HIS B 1 372 ? 5.176 -18.328 -25.062 1 82 372 HIS B CA 1
ATOM 6831 C C . HIS B 1 372 ? 4.277 -19.453 -24.562 1 82 372 HIS B C 1
ATOM 6833 O O . HIS B 1 372 ? 3.125 -19.219 -24.188 1 82 372 HIS B O 1
ATOM 6839 N N . HIS B 1 373 ? 4.938 -20.891 -24.391 1 91.81 373 HIS B N 1
ATOM 6840 C CA . HIS B 1 373 ? 4.059 -22 -24.016 1 91.81 373 HIS B CA 1
ATOM 6841 C C . HIS B 1 373 ? 3.654 -21.906 -22.547 1 91.81 373 HIS B C 1
ATOM 6843 O O . HIS B 1 373 ? 4.234 -21.125 -21.781 1 91.81 373 HIS B O 1
ATOM 6849 N N . LYS B 1 374 ? 2.676 -22.656 -22.219 1 95.44 374 LYS B N 1
ATOM 6850 C CA . LYS B 1 374 ? 2.225 -22.797 -20.844 1 95.44 374 LYS B CA 1
ATOM 6851 C C . LYS B 1 374 ? 1.979 -24.266 -20.5 1 95.44 374 LYS B C 1
ATOM 6853 O O . LYS B 1 374 ? 1.83 -25.109 -21.391 1 95.44 374 LYS B O 1
ATOM 6858 N N . SER B 1 375 ? 1.978 -24.547 -19.188 1 96 375 SER B N 1
ATOM 6859 C CA . SER B 1 375 ? 1.997 -25.953 -18.812 1 96 375 SER B CA 1
ATOM 6860 C C . SER B 1 375 ? 1.077 -26.219 -17.625 1 96 375 SER B C 1
ATOM 6862 O O . SER B 1 375 ? 0.838 -25.328 -16.797 1 96 375 SER B O 1
ATOM 6864 N N . PHE B 1 376 ? 0.598 -27.5 -17.609 1 98.12 376 PHE B N 1
ATOM 6865 C CA . PHE B 1 376 ? 0.109 -28.109 -16.375 1 98.12 376 PHE B CA 1
ATOM 6866 C C . PHE B 1 376 ? 1.26 -28.672 -15.555 1 98.12 376 PHE B C 1
ATOM 6868 O O . PHE B 1 376 ? 1.837 -29.703 -15.93 1 98.12 376 PHE B O 1
ATOM 6875 N N . HIS B 1 377 ? 1.558 -28.062 -14.43 1 97.88 377 HIS B N 1
ATOM 6876 C CA . HIS B 1 377 ? 2.643 -28.547 -13.586 1 97.88 377 HIS B CA 1
ATOM 6877 C C . HIS B 1 377 ? 2.146 -29.594 -12.594 1 97.88 377 HIS B C 1
ATOM 6879 O O . HIS B 1 377 ? 1.187 -29.359 -11.859 1 97.88 377 HIS B O 1
ATOM 6885 N N . ASP B 1 378 ? 2.787 -30.688 -12.539 1 97.31 378 ASP B N 1
ATOM 6886 C CA . ASP B 1 378 ? 2.449 -31.734 -11.578 1 97.31 378 ASP B CA 1
ATOM 6887 C C . ASP B 1 378 ? 2.941 -31.359 -10.18 1 97.31 378 ASP B C 1
ATOM 6889 O O . ASP B 1 378 ? 4.148 -31.344 -9.922 1 97.31 378 ASP B O 1
ATOM 6893 N N . ALA B 1 379 ? 2.045 -31.219 -9.266 1 96.56 379 ALA B N 1
ATOM 6894 C CA . ALA B 1 379 ? 2.34 -30.719 -7.926 1 96.56 379 ALA B CA 1
ATOM 6895 C C . ALA B 1 379 ? 3.303 -31.656 -7.199 1 96.56 379 ALA B C 1
ATOM 6897 O O . ALA B 1 379 ? 4.062 -31.219 -6.332 1 96.56 379 ALA B O 1
ATOM 6898 N N . GLN B 1 380 ? 3.316 -32.844 -7.504 1 95.56 380 GLN B N 1
ATOM 6899 C CA . GLN B 1 380 ? 4.098 -33.844 -6.762 1 95.56 380 GLN B CA 1
ATOM 6900 C C . GLN B 1 380 ? 5.492 -34 -7.367 1 95.56 380 GLN B C 1
ATOM 6902 O O . GLN B 1 380 ? 6.352 -34.656 -6.785 1 95.56 380 GLN B O 1
ATOM 6907 N N . LYS B 1 381 ? 5.703 -33.344 -8.469 1 96.06 381 LYS B N 1
ATOM 6908 C CA . LYS B 1 381 ? 6.969 -33.594 -9.156 1 96.06 381 LYS B CA 1
ATOM 6909 C C . LYS B 1 381 ? 7.797 -32.312 -9.273 1 96.06 381 LYS B C 1
ATOM 6911 O O . LYS B 1 381 ? 9.016 -32.375 -9.422 1 96.06 381 LYS B O 1
ATOM 6916 N N . VAL B 1 382 ? 7.113 -31.234 -9.25 1 96.94 382 VAL B N 1
ATOM 6917 C CA . VAL B 1 382 ? 7.84 -29.984 -9.453 1 96.94 382 VAL B CA 1
ATOM 6918 C C . VAL B 1 382 ? 8.227 -29.391 -8.094 1 96.94 382 VAL B C 1
ATOM 6920 O O . VAL B 1 382 ? 7.461 -29.469 -7.133 1 96.94 382 VAL B O 1
ATOM 6923 N N . LEU B 1 383 ? 9.406 -28.734 -8.094 1 96.56 383 LEU B N 1
ATOM 6924 C CA . LEU B 1 383 ? 9.812 -27.984 -6.902 1 96.56 383 LEU B CA 1
ATOM 6925 C C . LEU B 1 383 ? 9.312 -26.547 -6.957 1 96.56 383 LEU B C 1
ATOM 6927 O O . LEU B 1 383 ? 8.977 -25.969 -5.926 1 96.56 383 LEU B O 1
ATOM 6931 N N . SER B 1 384 ? 9.32 -26 -8.102 1 95.62 384 SER B N 1
ATOM 6932 C CA . SER B 1 384 ? 8.859 -24.625 -8.281 1 95.62 384 SER B CA 1
ATOM 6933 C C . SER B 1 384 ? 8.109 -24.469 -9.602 1 95.62 384 SER B C 1
ATOM 6935 O O . SER B 1 384 ? 8.297 -25.266 -10.523 1 95.62 384 SER B O 1
ATOM 6937 N N . LEU B 1 385 ? 7.227 -23.484 -9.578 1 96 385 LEU B N 1
ATOM 6938 C CA . LEU B 1 385 ? 6.547 -23.094 -10.805 1 96 385 LEU B CA 1
ATOM 6939 C C . LEU B 1 385 ? 7.352 -22.047 -11.555 1 96 385 LEU B C 1
ATOM 6941 O O . LEU B 1 385 ? 8.094 -21.266 -10.953 1 96 385 LEU B O 1
ATOM 6945 N N . TYR B 1 386 ? 7.168 -22.094 -12.805 1 91.62 386 TYR B N 1
ATOM 6946 C CA . TYR B 1 386 ? 7.715 -21.094 -13.719 1 91.62 386 TYR B CA 1
ATOM 6947 C C . TYR B 1 386 ? 6.688 -20.719 -14.773 1 91.62 386 TYR B C 1
ATOM 6949 O O . TYR B 1 386 ? 5.641 -21.359 -14.898 1 91.62 386 TYR B O 1
ATOM 6957 N N . ASN B 1 387 ? 6.957 -19.625 -15.453 1 89.5 387 ASN B N 1
ATOM 6958 C CA . ASN B 1 387 ? 5.996 -19.094 -16.406 1 89.5 387 ASN B CA 1
ATOM 6959 C C . ASN B 1 387 ? 5.723 -20.078 -17.547 1 89.5 387 ASN B C 1
ATOM 6961 O O . ASN B 1 387 ? 4.598 -20.172 -18.031 1 89.5 387 ASN B O 1
ATOM 6965 N N . HIS B 1 388 ? 6.664 -20.812 -18 1 89.75 388 HIS B N 1
ATOM 6966 C CA . HIS B 1 388 ? 6.508 -21.703 -19.141 1 89.75 388 HIS B CA 1
ATOM 6967 C C . HIS B 1 388 ? 6.527 -23.172 -18.703 1 89.75 388 HIS B C 1
ATOM 6969 O O . HIS B 1 388 ? 5.504 -23.703 -18.266 1 89.75 388 HIS B O 1
ATOM 6975 N N . SER B 1 389 ? 7.645 -23.734 -18.656 1 89.31 389 SER B N 1
ATOM 6976 C CA . SER B 1 389 ? 7.828 -25.094 -18.125 1 89.31 389 SER B CA 1
ATOM 6977 C C . SER B 1 389 ? 8.633 -25.078 -16.828 1 89.31 389 SER B C 1
ATOM 6979 O O . SER B 1 389 ? 9.414 -24.156 -16.594 1 89.31 389 SER B O 1
ATOM 6981 N N . PRO B 1 390 ? 8.359 -26.062 -16.031 1 90.38 390 PRO B N 1
ATOM 6982 C CA . PRO B 1 390 ? 9.117 -26.062 -14.773 1 90.38 390 PRO B CA 1
ATOM 6983 C C . PRO B 1 390 ? 10.625 -26.141 -14.992 1 90.38 390 PRO B C 1
ATOM 6985 O O . PRO B 1 390 ? 11.094 -26.812 -15.906 1 90.38 390 PRO B O 1
ATOM 6988 N N . ARG B 1 391 ? 11.312 -25.484 -14.141 1 85.56 391 ARG B N 1
ATOM 6989 C CA . ARG B 1 391 ? 12.766 -25.469 -14.219 1 85.56 391 ARG B CA 1
ATOM 6990 C C . ARG B 1 391 ? 13.375 -26.328 -13.109 1 85.56 391 ARG B C 1
ATOM 6992 O O . ARG B 1 391 ? 14.508 -26.812 -13.242 1 85.56 391 ARG B O 1
ATOM 6999 N N . GLU B 1 392 ? 12.695 -26.375 -12.039 1 91.69 392 GLU B N 1
ATOM 7000 C CA . GLU B 1 392 ? 13.164 -27.156 -10.898 1 91.69 392 GLU B CA 1
ATOM 7001 C C . GLU B 1 392 ? 12.18 -28.266 -10.547 1 91.69 392 GLU B C 1
ATOM 7003 O O . GLU B 1 392 ? 11.016 -28 -10.25 1 91.69 392 GLU B O 1
ATOM 7008 N N . CYS B 1 393 ? 12.648 -29.484 -10.57 1 94.56 393 CYS B N 1
ATOM 7009 C CA . CYS B 1 393 ? 11.859 -30.656 -10.234 1 94.56 393 CYS B CA 1
ATOM 7010 C C . CYS B 1 393 ? 12.578 -31.531 -9.211 1 94.56 393 CYS B C 1
ATOM 7012 O O . CYS B 1 393 ? 13.766 -31.328 -8.953 1 94.56 393 CYS B O 1
ATOM 7014 N N . PHE B 1 394 ? 11.828 -32.344 -8.539 1 93.31 394 PHE B N 1
ATOM 7015 C CA . PHE B 1 394 ? 12.43 -33.219 -7.566 1 93.31 394 PHE B CA 1
ATOM 7016 C C . PHE B 1 394 ? 13.328 -34.25 -8.258 1 93.31 394 PHE B C 1
ATOM 7018 O O . PHE B 1 394 ? 14.367 -34.625 -7.723 1 93.31 394 PHE B O 1
ATOM 7025 N N . ASP B 1 395 ? 12.883 -34.531 -9.469 1 84.44 395 ASP B N 1
ATOM 7026 C CA . ASP B 1 395 ? 13.773 -35.344 -10.281 1 84.44 395 ASP B CA 1
ATOM 7027 C C . ASP B 1 395 ? 14.797 -34.5 -11.023 1 84.44 395 ASP B C 1
ATOM 7029 O O . ASP B 1 395 ? 14.562 -33.312 -11.266 1 84.44 395 ASP B O 1
ATOM 7033 N N . LYS B 1 396 ? 16.062 -34.875 -11.148 1 72.62 396 LYS B N 1
ATOM 7034 C CA . LYS B 1 396 ? 17.172 -34.125 -11.703 1 72.62 396 LYS B CA 1
ATOM 7035 C C . LYS B 1 396 ? 16.766 -33.406 -12.992 1 72.62 396 LYS B C 1
ATOM 7037 O O . LYS B 1 396 ? 17.156 -32.25 -13.227 1 72.62 396 LYS B O 1
ATOM 7042 N N . LYS B 1 397 ? 15.977 -34 -13.773 1 83.88 397 LYS B N 1
ATOM 7043 C CA . LYS B 1 397 ? 15.539 -33.312 -14.992 1 83.88 397 LYS B CA 1
ATOM 7044 C C . LYS B 1 397 ? 14.016 -33.188 -15.039 1 83.88 397 LYS B C 1
ATOM 7046 O O . LYS B 1 397 ? 13.305 -34.125 -14.695 1 83.88 397 LYS B O 1
ATOM 7051 N N . CYS B 1 398 ? 13.57 -31.969 -15.32 1 91.62 398 CYS B N 1
ATOM 7052 C CA . CYS B 1 398 ? 12.133 -31.75 -15.516 1 91.62 398 CYS B CA 1
ATOM 7053 C C . CYS B 1 398 ? 11.695 -32.219 -16.906 1 91.62 398 CYS B C 1
ATOM 7055 O O . CYS B 1 398 ? 11.82 -31.469 -17.875 1 91.62 398 CYS B O 1
ATOM 7057 N N . LYS B 1 399 ? 11.195 -33.406 -17 1 91.88 399 LYS B N 1
ATOM 7058 C CA . LYS B 1 399 ? 10.68 -33.906 -18.266 1 91.88 399 LYS B CA 1
ATOM 7059 C C . LYS B 1 399 ? 9.258 -33.438 -18.516 1 91.88 399 LYS B C 1
ATOM 7061 O O . LYS B 1 399 ? 8.445 -33.344 -17.594 1 91.88 399 LYS B O 1
ATOM 7066 N N . VAL B 1 400 ? 9.016 -33.156 -19.797 1 93.12 400 VAL B N 1
ATOM 7067 C CA . VAL B 1 400 ? 7.688 -32.625 -20.125 1 93.12 400 VAL B CA 1
ATOM 7068 C C . VAL B 1 400 ? 7.09 -33.438 -21.281 1 93.12 400 VAL B C 1
ATOM 7070 O O . VAL B 1 400 ? 7.816 -34.094 -22.031 1 93.12 400 VAL B O 1
ATOM 7073 N N . HIS B 1 401 ? 5.812 -33.5 -21.359 1 94.44 401 HIS B N 1
ATOM 7074 C CA . HIS B 1 401 ? 5.059 -34 -22.516 1 94.44 401 HIS B CA 1
ATOM 7075 C C . HIS B 1 401 ? 4.375 -32.844 -23.234 1 94.44 401 HIS B C 1
ATOM 7077 O O . HIS B 1 401 ? 3.643 -32.062 -22.625 1 94.44 401 HIS B O 1
ATOM 7083 N N . VAL B 1 402 ? 4.609 -32.75 -24.531 1 93.94 402 VAL B N 1
ATOM 7084 C CA . VAL B 1 402 ? 4.02 -31.688 -25.328 1 93.94 402 VAL B CA 1
ATOM 7085 C C . VAL B 1 402 ? 2.766 -32.188 -26.031 1 93.94 402 VAL B C 1
ATOM 7087 O O . VAL B 1 402 ? 2.812 -33.219 -26.734 1 93.94 402 VAL B O 1
ATOM 7090 N N . PHE B 1 403 ? 1.675 -31.516 -25.875 1 95.31 403 PHE B N 1
ATOM 7091 C CA . PHE B 1 403 ? 0.438 -31.891 -26.547 1 95.31 403 PHE B CA 1
ATOM 7092 C C . PHE B 1 403 ? 0.592 -31.766 -28.062 1 95.31 403 PHE B C 1
ATOM 7094 O O . PHE B 1 403 ? 1.23 -30.828 -28.547 1 95.31 403 PHE B O 1
ATOM 7101 N N . ASP B 1 404 ? -0.065 -32.719 -28.75 1 93.88 404 ASP B N 1
ATOM 7102 C CA . ASP B 1 404 ? -0.354 -32.469 -30.156 1 93.88 404 ASP B CA 1
ATOM 7103 C C . ASP B 1 404 ? -1.348 -31.297 -30.297 1 93.88 404 ASP B C 1
ATOM 7105 O O . ASP B 1 404 ? -2.352 -31.25 -29.578 1 93.88 404 ASP B O 1
ATOM 7109 N N . PRO B 1 405 ? -1.048 -30.359 -31.188 1 94.56 405 PRO B N 1
ATOM 7110 C CA . PRO B 1 405 ? -1.979 -29.234 -31.344 1 94.56 405 PRO B CA 1
ATOM 7111 C C . PRO B 1 405 ? -3.4 -29.688 -31.672 1 94.56 405 PRO B C 1
ATOM 7113 O O . PRO B 1 405 ? -4.355 -28.938 -31.469 1 94.56 405 PRO B O 1
ATOM 7116 N N . GLU B 1 406 ? -3.604 -30.891 -32.125 1 96.06 406 GLU B N 1
ATOM 7117 C CA . GLU B 1 406 ? -4.934 -31.438 -32.375 1 96.06 406 GLU B CA 1
ATOM 7118 C C . GLU B 1 406 ? -5.629 -31.797 -31.062 1 96.06 406 GLU B C 1
ATOM 7120 O O . GLU B 1 406 ? -6.84 -32.031 -31.047 1 96.06 406 GLU B O 1
ATOM 7125 N N . ASP B 1 407 ? -4.844 -31.859 -30.062 1 97.69 407 ASP B N 1
ATOM 7126 C CA . ASP B 1 407 ? -5.41 -32.125 -28.75 1 97.69 407 ASP B CA 1
ATOM 7127 C C . ASP B 1 407 ? -5.586 -30.828 -27.953 1 97.69 407 ASP B C 1
ATOM 7129 O O . ASP B 1 407 ? -6.602 -30.641 -27.281 1 97.69 407 ASP B O 1
ATOM 7133 N N . ALA B 1 408 ? -4.547 -30.047 -27.984 1 97.94 408 ALA B N 1
ATOM 7134 C CA . ALA B 1 408 ? -4.641 -28.797 -27.25 1 97.94 408 ALA B CA 1
ATOM 7135 C C . ALA B 1 408 ? -3.543 -27.828 -27.672 1 97.94 408 ALA B C 1
ATOM 7137 O O . ALA B 1 408 ? -2.475 -28.25 -28.125 1 97.94 408 ALA B O 1
ATOM 7138 N N . PHE B 1 409 ? -3.777 -26.578 -27.531 1 96.38 409 PHE B N 1
ATOM 7139 C CA . PHE B 1 409 ? -2.793 -25.531 -27.766 1 96.38 409 PHE B CA 1
ATOM 7140 C C . PHE B 1 409 ? -3.055 -24.344 -26.844 1 96.38 409 PHE B C 1
ATOM 7142 O O . PHE B 1 409 ? -4.086 -24.281 -26.172 1 96.38 409 PHE B O 1
ATOM 7149 N N . LEU B 1 410 ? -2.043 -23.453 -26.719 1 96.38 410 LEU B N 1
ATOM 7150 C CA . LEU B 1 410 ? -2.193 -22.203 -25.969 1 96.38 410 LEU B CA 1
ATOM 7151 C C . LEU B 1 410 ? -2.748 -21.094 -26.859 1 96.38 410 LEU B C 1
ATOM 7153 O O . LEU B 1 410 ? -2.08 -20.656 -27.797 1 96.38 410 LEU B O 1
ATOM 7157 N N . GLN B 1 411 ? -3.955 -20.766 -26.578 1 96.19 411 GLN B N 1
ATOM 7158 C CA . GLN B 1 411 ? -4.582 -19.625 -27.219 1 96.19 411 GLN B CA 1
ATOM 7159 C C . GLN B 1 411 ? -4.109 -18.312 -26.578 1 96.19 411 GLN B C 1
ATOM 7161 O O . GLN B 1 411 ? -4.516 -17.984 -25.469 1 96.19 411 GLN B O 1
ATOM 7166 N N . HIS B 1 412 ? -3.248 -17.562 -27.328 1 94 412 HIS B N 1
ATOM 7167 C CA . HIS B 1 412 ? -2.578 -16.375 -26.797 1 94 412 HIS B CA 1
ATOM 7168 C C . HIS B 1 412 ? -2.967 -15.125 -27.578 1 94 412 HIS B C 1
ATOM 7170 O O . HIS B 1 412 ? -2.664 -15.023 -28.781 1 94 412 HIS B O 1
ATOM 7176 N N . TYR B 1 413 ? -3.578 -14.219 -26.922 1 90.81 413 TYR B N 1
ATOM 7177 C CA . TYR B 1 413 ? -4.035 -13.016 -27.594 1 90.81 413 TYR B CA 1
ATOM 7178 C C . TYR B 1 413 ? -2.943 -11.953 -27.625 1 90.81 413 TYR B C 1
ATOM 7180 O O . TYR B 1 413 ? -2.221 -11.773 -26.641 1 90.81 413 TYR B O 1
ATOM 7188 N N . CYS B 1 414 ? -2.824 -11.203 -28.734 1 82.06 414 CYS B N 1
ATOM 7189 C CA . CYS B 1 414 ? -1.825 -10.156 -28.922 1 82.06 414 CYS B CA 1
ATOM 7190 C C . CYS B 1 414 ? -2.293 -8.836 -28.328 1 82.06 414 CYS B C 1
ATOM 7192 O O . CYS B 1 414 ? -2.592 -7.887 -29.047 1 82.06 414 CYS B O 1
ATOM 7194 N N . ILE B 1 415 ? -2.486 -8.773 -27.203 1 65.94 415 ILE B N 1
ATOM 7195 C CA . ILE B 1 415 ? -3.012 -7.531 -26.641 1 65.94 415 ILE B CA 1
ATOM 7196 C C . ILE B 1 415 ? -1.963 -6.426 -26.766 1 65.94 415 ILE B C 1
ATOM 7198 O O . ILE B 1 415 ? -0.925 -6.473 -26.094 1 65.94 415 ILE B O 1
ATOM 7202 N N . GLY B 1 416 ? -2.266 -5.363 -27.5 1 59 416 GLY B N 1
ATOM 7203 C CA . GLY B 1 416 ? -1.465 -4.16 -27.641 1 59 416 GLY B CA 1
ATOM 7204 C C . GLY B 1 416 ? -0.079 -4.43 -28.203 1 59 416 GLY B C 1
ATOM 7205 O O . GLY B 1 416 ? 0.784 -3.551 -28.188 1 59 416 GLY B O 1
ATOM 7206 N N . ARG B 1 417 ? 0.107 -5.699 -28.562 1 59.81 417 ARG B N 1
ATOM 7207 C CA . ARG B 1 417 ? 1.47 -6.055 -28.938 1 59.81 417 ARG B CA 1
ATOM 7208 C C . ARG B 1 417 ? 1.648 -5.996 -30.453 1 59.81 417 ARG B C 1
ATOM 7210 O O . ARG B 1 417 ? 0.711 -6.27 -31.203 1 59.81 417 ARG B O 1
ATOM 7217 N N . THR B 1 418 ? 2.793 -5.391 -30.734 1 56.84 418 THR B N 1
ATOM 7218 C CA . THR B 1 418 ? 3.156 -5.219 -32.125 1 56.84 418 THR B CA 1
ATOM 7219 C C . THR B 1 418 ? 4.055 -6.359 -32.594 1 56.84 418 THR B C 1
ATOM 7221 O O . THR B 1 418 ? 4.82 -6.199 -33.562 1 56.84 418 THR B O 1
ATOM 7224 N N . ARG B 1 419 ? 3.811 -7.457 -32.062 1 61.94 419 ARG B N 1
ATOM 7225 C CA . ARG B 1 419 ? 4.684 -8.539 -32.5 1 61.94 419 ARG B CA 1
ATOM 7226 C C . ARG B 1 419 ? 4.344 -8.977 -33.938 1 61.94 419 ARG B C 1
ATOM 7228 O O . ARG B 1 419 ? 3.18 -8.953 -34.344 1 61.94 419 ARG B O 1
ATOM 7235 N N . PRO B 1 420 ? 5.418 -9.18 -34.562 1 63.62 420 PRO B N 1
ATOM 7236 C CA . PRO B 1 420 ? 5.184 -9.578 -35.969 1 63.62 420 PRO B CA 1
ATOM 7237 C C . PRO B 1 420 ? 4.176 -10.719 -36.094 1 63.62 420 PRO B C 1
ATOM 7239 O O . PRO B 1 420 ? 3.365 -10.734 -37 1 63.62 420 PRO B O 1
ATOM 7242 N N . GLU B 1 421 ? 4.148 -11.609 -35.156 1 63.41 421 GLU B N 1
ATOM 7243 C CA . GLU B 1 421 ? 3.229 -12.734 -35.219 1 63.41 421 GLU B CA 1
ATOM 7244 C C . GLU B 1 421 ? 1.784 -12.281 -35.031 1 63.41 421 GLU B C 1
ATOM 7246 O O . GLU B 1 421 ? 0.852 -12.977 -35.438 1 63.41 421 GLU B O 1
ATOM 7251 N N . CYS B 1 422 ? 1.691 -11.164 -34.438 1 66.19 422 CYS B N 1
ATOM 7252 C CA . CYS B 1 422 ? 0.364 -10.617 -34.188 1 66.19 422 CYS B CA 1
ATOM 7253 C C . CYS B 1 422 ? -0.111 -9.781 -35.375 1 66.19 422 CYS B C 1
ATOM 7255 O O . CYS B 1 422 ? -1.29 -9.43 -35.469 1 66.19 422 CYS B O 1
ATOM 7257 N N . ARG B 1 423 ? 0.869 -9.438 -36.125 1 59.78 423 ARG B N 1
ATOM 7258 C CA . ARG B 1 423 ? 0.561 -8.578 -37.25 1 59.78 423 ARG B CA 1
ATOM 7259 C C . ARG B 1 423 ? 0.499 -9.383 -38.531 1 59.78 423 ARG B C 1
ATOM 7261 O O . ARG B 1 423 ? 0.246 -8.828 -39.625 1 59.78 423 ARG B O 1
ATOM 7268 N N . ASN B 1 424 ? 0.812 -10.602 -38.406 1 58.72 424 ASN B N 1
ATOM 7269 C CA . ASN B 1 424 ? 0.975 -11.406 -39.625 1 58.72 424 ASN B CA 1
ATOM 7270 C C . ASN B 1 424 ? -0.319 -11.477 -40.438 1 58.72 424 ASN B C 1
ATOM 7272 O O . ASN B 1 424 ? -1.404 -11.602 -39.844 1 58.72 424 ASN B O 1
ATOM 7276 N N . ASN B 1 425 ? -0.14 -11.109 -41.562 1 63.28 425 ASN B N 1
ATOM 7277 C CA . ASN B 1 425 ? -1.168 -11.109 -42.594 1 63.28 425 ASN B CA 1
ATOM 7278 C C . ASN B 1 425 ? -1.594 -12.523 -42.969 1 63.28 425 ASN B C 1
ATOM 7280 O O . ASN B 1 425 ? -2.543 -12.719 -43.719 1 63.28 425 ASN B O 1
ATOM 7284 N N . ASN B 1 426 ? -0.963 -13.492 -42.469 1 77.31 426 ASN B N 1
ATOM 7285 C CA . ASN B 1 426 ? -1.396 -14.844 -42.812 1 77.31 426 ASN B CA 1
ATOM 7286 C C . ASN B 1 426 ? -2.166 -15.492 -41.656 1 77.31 426 ASN B C 1
ATOM 7288 O O . ASN B 1 426 ? -1.639 -16.359 -40.969 1 77.31 426 ASN B O 1
ATOM 7292 N N . LEU B 1 427 ? -3.396 -15.016 -41.5 1 84.12 427 LEU B N 1
ATOM 7293 C CA . LEU B 1 427 ? -4.246 -15.461 -40.406 1 84.12 427 LEU B CA 1
ATOM 7294 C C . LEU B 1 427 ? -5.266 -16.484 -40.875 1 84.12 427 LEU B C 1
ATOM 7296 O O . LEU B 1 427 ? -5.633 -16.5 -42.062 1 84.12 427 LEU B O 1
ATOM 7300 N N . THR B 1 428 ? -5.598 -17.438 -40.062 1 88.31 428 THR B N 1
ATOM 7301 C CA . THR B 1 428 ? -6.684 -18.391 -40.281 1 88.31 428 THR B CA 1
ATOM 7302 C C . THR B 1 428 ? -7.73 -18.281 -39.188 1 88.31 428 THR B C 1
ATOM 7304 O O . THR B 1 428 ? -7.418 -17.844 -38.062 1 88.31 428 THR B O 1
ATOM 7307 N N . VAL B 1 429 ? -8.953 -18.641 -39.5 1 89.88 429 VAL B N 1
ATOM 7308 C CA . VAL B 1 429 ? -10.039 -18.578 -38.531 1 89.88 429 VAL B CA 1
ATOM 7309 C C . VAL B 1 429 ? -10.047 -19.859 -37.688 1 89.88 429 VAL B C 1
ATOM 7311 O O . VAL B 1 429 ? -9.977 -20.969 -38.219 1 89.88 429 VAL B O 1
ATOM 7314 N N . ASP B 1 430 ? -10.055 -19.734 -36.438 1 93.25 430 ASP B N 1
ATOM 7315 C CA . ASP B 1 430 ? -10.141 -20.828 -35.5 1 93.25 430 ASP B CA 1
ATOM 7316 C C . ASP B 1 430 ? -11.234 -20.562 -34.469 1 93.25 430 ASP B C 1
ATOM 7318 O O . ASP B 1 430 ? -11.023 -19.812 -33.5 1 93.25 430 ASP B O 1
ATOM 7322 N N . THR B 1 431 ? -12.359 -21.281 -34.562 1 93.12 431 THR B N 1
ATOM 7323 C CA . THR B 1 431 ? -13.508 -21.016 -33.719 1 93.12 431 THR B CA 1
ATOM 7324 C C . THR B 1 431 ? -13.664 -22.109 -32.656 1 93.12 431 THR B C 1
ATOM 7326 O O . THR B 1 431 ? -14.773 -22.406 -32.219 1 93.12 431 THR B O 1
ATOM 7329 N N . THR B 1 432 ? -12.602 -22.75 -32.312 1 96.38 432 THR B N 1
ATOM 7330 C CA . THR B 1 432 ? -12.648 -23.797 -31.328 1 96.38 432 THR B CA 1
ATOM 7331 C C . THR B 1 432 ? -13.305 -23.312 -30.031 1 96.38 432 THR B C 1
ATOM 7333 O O . THR B 1 432 ? -14.117 -24.016 -29.438 1 96.38 432 THR B O 1
ATOM 7336 N N . ILE B 1 433 ? -13.062 -22.078 -29.656 1 96.94 433 ILE B N 1
ATOM 7337 C CA . ILE B 1 433 ? -13.547 -21.5 -28.406 1 96.94 433 ILE B CA 1
ATOM 7338 C C . ILE B 1 433 ? -15.062 -21.359 -28.469 1 96.94 433 ILE B C 1
ATOM 7340 O O . ILE B 1 433 ? -15.719 -21.25 -27.422 1 96.94 433 ILE B O 1
ATOM 7344 N N . TRP B 1 434 ? -15.648 -21.406 -29.609 1 95.31 434 TRP B N 1
ATOM 7345 C CA . TRP B 1 434 ? -17.078 -21.156 -29.766 1 95.31 434 TRP B CA 1
ATOM 7346 C C . TRP B 1 434 ? -17.891 -22.359 -29.266 1 95.31 434 TRP B C 1
ATOM 7348 O O . TRP B 1 434 ? -19.094 -22.25 -29.062 1 95.31 434 TRP B O 1
ATOM 7358 N N . LYS B 1 435 ? -17.203 -23.453 -29.047 1 95.12 435 LYS B N 1
ATOM 7359 C CA . LYS B 1 435 ? -17.859 -24.578 -28.375 1 95.12 435 LYS B CA 1
ATOM 7360 C C . LYS B 1 435 ? -18.516 -24.141 -27.062 1 95.12 435 LYS B C 1
ATOM 7362 O O . LYS B 1 435 ? -19.516 -24.719 -26.641 1 95.12 435 LYS B O 1
ATOM 7367 N N . PHE B 1 436 ? -18 -23.094 -26.531 1 97.56 436 PHE B N 1
ATOM 7368 C CA . PHE B 1 436 ? -18.391 -22.719 -25.172 1 97.56 436 PHE B CA 1
ATOM 7369 C C . PHE B 1 436 ? -19.094 -21.375 -25.172 1 97.56 436 PHE B C 1
ATOM 7371 O O . PHE B 1 436 ? -19.344 -20.797 -24.109 1 97.56 436 PHE B O 1
ATOM 7378 N N . LYS B 1 437 ? -19.391 -20.875 -26.312 1 95.75 437 LYS B N 1
ATOM 7379 C CA . LYS B 1 437 ? -19.812 -19.5 -26.516 1 95.75 437 LYS B CA 1
ATOM 7380 C C . LYS B 1 437 ? -21.062 -19.172 -25.688 1 95.75 437 LYS B C 1
ATOM 7382 O O . LYS B 1 437 ? -21.078 -18.203 -24.938 1 95.75 437 LYS B O 1
ATOM 7387 N N . ASN B 1 438 ? -22.109 -20.047 -25.734 1 96.31 438 ASN B N 1
ATOM 7388 C CA . ASN B 1 438 ? -23.375 -19.719 -25.078 1 96.31 438 ASN B CA 1
ATOM 7389 C C . ASN B 1 438 ? -23.234 -19.703 -23.562 1 96.31 438 ASN B C 1
ATOM 7391 O O . ASN B 1 438 ? -23.688 -18.766 -22.906 1 96.31 438 ASN B O 1
ATOM 7395 N N . GLU B 1 439 ? -22.656 -20.656 -23.094 1 97.88 439 GLU B N 1
ATOM 7396 C CA . GLU B 1 439 ? -22.438 -20.734 -21.641 1 97.88 439 GLU B CA 1
ATOM 7397 C C . GLU B 1 439 ? -21.531 -19.609 -21.172 1 97.88 439 GLU B C 1
ATOM 7399 O O . GLU B 1 439 ? -21.781 -19 -20.125 1 97.88 439 GLU B O 1
ATOM 7404 N N . LEU B 1 440 ? -20.516 -19.297 -21.906 1 98.38 440 LEU B N 1
ATOM 7405 C CA . LEU B 1 440 ? -19.547 -18.266 -21.531 1 98.38 440 LEU B CA 1
ATOM 7406 C C . LEU B 1 440 ? -20.203 -16.891 -21.516 1 98.38 440 LEU B C 1
ATOM 7408 O O . LEU B 1 440 ? -19.953 -16.094 -20.609 1 98.38 440 LEU B O 1
ATOM 7412 N N . ILE B 1 441 ? -21 -16.609 -22.5 1 96.56 441 ILE B N 1
ATOM 7413 C CA . ILE B 1 441 ? -21.703 -15.336 -22.562 1 96.56 441 ILE B CA 1
ATOM 7414 C C . ILE B 1 441 ? -22.625 -15.195 -21.359 1 96.56 441 ILE B C 1
ATOM 7416 O O . ILE B 1 441 ? -22.641 -14.164 -20.688 1 96.56 441 ILE B O 1
ATOM 7420 N N . ARG B 1 442 ? -23.359 -16.234 -21.062 1 97.81 442 ARG B N 1
ATOM 7421 C CA . ARG B 1 442 ? -24.312 -16.219 -19.953 1 97.81 442 ARG B CA 1
ATOM 7422 C C . ARG B 1 442 ? -23.594 -15.977 -18.625 1 97.81 442 ARG B C 1
ATOM 7424 O O . ARG B 1 442 ? -23.984 -15.109 -17.844 1 97.81 442 ARG B O 1
ATOM 7431 N N . ASN B 1 443 ? -22.609 -16.719 -18.422 1 98.19 443 ASN B N 1
ATOM 7432 C CA . ASN B 1 443 ? -21.891 -16.625 -17.156 1 98.19 443 ASN B CA 1
ATOM 7433 C C . ASN B 1 443 ? -21.203 -15.266 -17 1 98.19 443 ASN B C 1
ATOM 7435 O O . ASN B 1 443 ? -21.25 -14.672 -15.922 1 98.19 443 ASN B O 1
ATOM 7439 N N . THR B 1 444 ? -20.578 -14.781 -18.047 1 97.88 444 THR B N 1
ATOM 7440 C CA . THR B 1 444 ? -19.875 -13.508 -18 1 97.88 444 THR B CA 1
ATOM 7441 C C . THR B 1 444 ? -20.859 -12.359 -17.734 1 97.88 444 THR B C 1
ATOM 7443 O O . THR B 1 444 ? -20.578 -11.492 -16.891 1 97.88 444 THR B O 1
ATOM 7446 N N . ASN B 1 445 ? -21.984 -12.398 -18.406 1 96.38 445 ASN B N 1
ATOM 7447 C CA . ASN B 1 445 ? -22.984 -11.367 -18.203 1 96.38 445 ASN B CA 1
ATOM 7448 C C . ASN B 1 445 ? -23.5 -11.352 -16.766 1 96.38 445 ASN B C 1
ATOM 7450 O O . ASN B 1 445 ? -23.734 -10.289 -16.188 1 96.38 445 ASN B O 1
ATOM 7454 N N . ARG B 1 446 ? -23.703 -12.469 -16.266 1 97.06 446 ARG B N 1
ATOM 7455 C CA . ARG B 1 446 ? -24.156 -12.57 -14.875 1 97.06 446 ARG B CA 1
ATOM 7456 C C . ARG B 1 446 ? -23.172 -11.898 -13.93 1 97.06 446 ARG B C 1
ATOM 7458 O O . ARG B 1 446 ? -23.562 -11.117 -13.062 1 97.06 446 ARG B O 1
ATOM 7465 N N . VAL B 1 447 ? -21.875 -12.18 -14.094 1 97.38 447 VAL B N 1
ATOM 7466 C CA . VAL B 1 447 ? -20.844 -11.609 -13.234 1 97.38 447 VAL B CA 1
ATOM 7467 C C . VAL B 1 447 ? -20.812 -10.094 -13.414 1 97.38 447 VAL B C 1
ATOM 7469 O O . VAL B 1 447 ? -20.75 -9.352 -12.43 1 97.38 447 VAL B O 1
ATOM 7472 N N . LEU B 1 448 ? -20.844 -9.656 -14.656 1 96.75 448 LEU B N 1
ATOM 7473 C CA . LEU B 1 448 ? -20.719 -8.227 -14.945 1 96.75 448 LEU B CA 1
ATOM 7474 C C . LEU B 1 448 ? -21.906 -7.461 -14.375 1 96.75 448 LEU B C 1
ATOM 7476 O O . LEU B 1 448 ? -21.75 -6.344 -13.875 1 96.75 448 LEU B O 1
ATOM 7480 N N . ARG B 1 449 ? -23.078 -8.047 -14.383 1 95.44 449 ARG B N 1
ATOM 7481 C CA . ARG B 1 449 ? -24.266 -7.41 -13.812 1 95.44 449 ARG B CA 1
ATOM 7482 C C . ARG B 1 449 ? -24.188 -7.367 -12.297 1 95.44 449 ARG B C 1
ATOM 7484 O O . ARG B 1 449 ? -24.438 -6.324 -11.688 1 95.44 449 ARG B O 1
ATOM 7491 N N . ARG B 1 450 ? -23.812 -8.398 -11.758 1 94.81 450 ARG B N 1
ATOM 7492 C CA . ARG B 1 450 ? -23.781 -8.508 -10.297 1 94.81 450 ARG B CA 1
ATOM 7493 C C . ARG B 1 450 ? -22.641 -7.66 -9.719 1 94.81 450 ARG B C 1
ATOM 7495 O O . ARG B 1 450 ? -22.766 -7.141 -8.609 1 94.81 450 ARG B O 1
ATOM 7502 N N . ALA B 1 451 ? -21.609 -7.492 -10.492 1 94.44 451 ALA B N 1
ATOM 7503 C CA . ALA B 1 451 ? -20.484 -6.672 -10.047 1 94.44 451 ALA B CA 1
ATOM 7504 C C . ALA B 1 451 ? -20.734 -5.191 -10.32 1 94.44 451 ALA B C 1
ATOM 7506 O O . ALA B 1 451 ? -19.938 -4.332 -9.938 1 94.44 451 ALA B O 1
ATOM 7507 N N . GLY B 1 452 ? -21.766 -4.867 -11.016 1 90.75 452 GLY B N 1
ATOM 7508 C CA . GLY B 1 452 ? -22.156 -3.488 -11.281 1 90.75 452 GLY B CA 1
ATOM 7509 C C . GLY B 1 452 ? -21.422 -2.881 -12.469 1 90.75 452 GLY B C 1
ATOM 7510 O O . GLY B 1 452 ? -21.25 -1.663 -12.531 1 90.75 452 GLY B O 1
ATOM 7511 N N . ILE B 1 453 ? -20.938 -3.732 -13.289 1 90.94 453 ILE B N 1
ATOM 7512 C CA . ILE B 1 453 ? -20.234 -3.252 -14.477 1 90.94 453 ILE B CA 1
ATOM 7513 C C . ILE B 1 453 ? -21.234 -2.951 -15.586 1 90.94 453 ILE B C 1
ATOM 7515 O O . ILE B 1 453 ? -21.156 -1.905 -16.234 1 90.94 453 ILE B O 1
ATOM 7519 N N . LEU B 1 454 ? -22.125 -3.945 -15.797 1 86.69 454 LEU B N 1
ATOM 7520 C CA . LEU B 1 454 ? -23.203 -3.764 -16.766 1 86.69 454 LEU B CA 1
ATOM 7521 C C . LEU B 1 454 ? -24.5 -3.342 -16.078 1 86.69 454 LEU B C 1
ATOM 7523 O O . LEU B 1 454 ? -24.797 -3.799 -14.969 1 86.69 454 LEU B O 1
ATOM 7527 N N . GLY B 1 455 ? -25.188 -2.17 -16.516 1 75.19 455 GLY B N 1
ATOM 7528 C CA . GLY B 1 455 ? -26.469 -1.733 -15.969 1 75.19 455 GLY B CA 1
ATOM 7529 C C . GLY B 1 455 ? -27.531 -2.818 -15.992 1 75.19 455 GLY B C 1
ATOM 7530 O O . GLY B 1 455 ? -27.406 -3.799 -16.734 1 75.19 455 GLY B O 1
ATOM 7531 N N . ALA B 1 456 ? -28.5 -2.842 -14.914 1 53.72 456 ALA B N 1
ATOM 7532 C CA . ALA B 1 456 ? -29.625 -3.764 -14.867 1 53.72 456 ALA B CA 1
ATOM 7533 C C . ALA B 1 456 ? -30.422 -3.715 -16.172 1 53.72 456 ALA B C 1
ATOM 7535 O O . ALA B 1 456 ? -30.531 -2.662 -16.812 1 53.72 456 ALA B O 1
ATOM 7536 N N . ASP B 1 457 ? -30.562 -4.855 -16.891 1 40.72 457 ASP B N 1
ATOM 7537 C CA . ASP B 1 457 ? -31.516 -4.922 -18 1 40.72 457 ASP B CA 1
ATOM 7538 C C . ASP B 1 457 ? -32.844 -4.277 -17.625 1 40.72 457 ASP B C 1
ATOM 7540 O O . ASP B 1 457 ? -33.375 -4.516 -16.531 1 40.72 457 ASP B O 1
ATOM 7544 N N . ASN B 1 458 ? -33.094 -3.09 -18.016 1 33.19 458 ASN B N 1
ATOM 7545 C CA . ASN B 1 458 ? -34.531 -2.783 -18.047 1 33.19 458 ASN B CA 1
ATOM 7546 C C . ASN B 1 458 ? -35.344 -3.957 -18.594 1 33.19 458 ASN B C 1
ATOM 7548 O O . ASN B 1 458 ? -35.25 -4.277 -19.781 1 33.19 458 ASN B O 1
ATOM 7552 N N . THR B 1 459 ? -35.344 -5.09 -17.984 1 26.2 459 THR B N 1
ATOM 7553 C CA . THR B 1 459 ? -36.625 -5.758 -18.312 1 26.2 459 THR B CA 1
ATOM 7554 C C . THR B 1 459 ? -37.812 -4.969 -17.781 1 26.2 459 THR B C 1
ATOM 7556 O O . THR B 1 459 ? -37.75 -4.426 -16.688 1 26.2 459 THR B O 1
#

Solvent-accessible surface area (backbone atoms only — not comparable to full-atom values): 48990 Å² total; per-residue (Å²): 135,84,81,69,58,72,54,62,53,53,59,51,57,70,62,54,38,52,49,66,72,85,55,64,60,69,58,82,80,56,93,55,39,54,67,53,36,67,81,59,34,26,22,30,36,52,62,21,31,32,40,78,48,97,86,42,47,36,38,35,58,42,32,24,58,42,70,55,65,64,65,74,67,52,37,28,37,41,31,39,32,33,25,31,51,54,88,84,59,89,75,64,42,21,33,40,35,28,37,79,94,47,87,66,61,43,70,31,57,52,73,41,78,40,71,63,68,55,72,88,57,85,65,41,71,74,36,77,37,45,31,43,34,33,32,50,53,46,89,93,40,65,90,56,70,46,49,29,40,22,58,29,62,45,83,54,45,72,41,33,29,47,29,19,42,41,72,51,71,58,56,88,93,60,75,64,44,55,34,31,35,26,30,48,65,40,40,46,36,87,41,54,70,49,24,50,44,51,40,45,42,55,45,44,41,46,68,32,50,44,60,29,38,38,38,29,31,49,36,50,13,70,53,33,47,34,44,49,50,43,36,48,62,72,31,94,44,34,45,62,40,79,58,63,54,58,72,45,44,69,55,38,55,91,43,28,45,57,43,37,70,75,35,52,65,65,47,53,52,49,33,37,55,44,36,34,52,51,44,49,58,38,51,54,41,31,47,26,39,28,40,49,51,84,55,43,44,79,43,55,58,72,36,82,24,50,63,52,40,43,64,68,44,46,48,67,72,43,64,93,62,75,59,29,29,44,34,23,42,24,30,38,19,30,65,56,92,76,43,70,73,48,96,84,53,64,87,75,42,59,72,82,32,36,35,36,20,41,78,60,62,52,65,70,78,38,67,87,44,87,60,87,30,33,26,40,33,30,51,79,35,41,70,43,52,37,71,33,61,57,77,40,32,56,47,96,64,61,36,68,40,71,51,54,69,71,42,19,28,22,47,29,52,31,75,94,48,83,43,66,67,40,61,49,84,62,58,40,82,50,66,72,70,56,81,46,42,69,64,41,52,54,52,27,51,52,50,34,41,75,40,63,72,41,78,79,74,84,117,135,85,83,69,57,71,53,64,54,54,64,51,56,71,64,54,39,51,51,66,72,84,56,64,60,69,58,83,81,54,92,56,41,54,66,54,36,68,81,60,34,26,21,31,36,51,64,23,30,32,38,79,48,98,86,42,48,37,39,38,58,42,30,22,56,42,69,54,68,64,65,73,68,52,38,28,38,42,29,39,31,32,24,31,52,55,87,85,60,88,74,63,43,19,33,41,34,29,38,80,94,47,87,65,61,44,68,32,56,55,74,42,77,42,71,64,67,56,72,87,58,86,65,42,72,73,35,78,36,45,32,44,34,33,33,50,53,46,90,94,39,65,89,57,71,47,50,30,41,23,57,29,62,46,83,52,43,73,40,32,30,45,28,20,41,42,72,51,71,58,55,89,94,58,74,63,43,55,34,31,34,25,29,47,65,40,41,45,35,87,42,54,69,49,24,50,44,50,41,45,41,54,46,44,41,44,68,32,49,44,60,30,39,39,37,29,32,50,37,51,13,70,54,33,49,36,46,49,49,44,35,47,64,72,30,92,45,32,46,63,39,79,54,62,54,57,71,45,45,66,58,36,57,92,45,29,45,58,44,37,70,74,34,51,67,66,46,54,52,49,33,38,55,45,35,34,51,52,42,49,57,38,51,54,41,32,47,25,39,30,40,50,50,86,54,42,44,81,42,54,58,72,36,84,26,49,62,53,39,44,64,69,44,46,47,66,74,44,63,93,62,75,57,27,28,44,32,23,44,23,32,39,19,29,67,54,93,75,44,69,74,47,96,83,54,67,87,74,41,59,73,83,31,34,36,37,21,41,76,62,61,53,64,71,81,37,68,84,50,90,61,88,29,33,26,42,32,30,51,80,35,40,70,44,53,40,71,36,62,56,79,41,32,56,47,96,65,60,37,68,40,71,48,53,69,71,43,21,27,22,48,30,50,30,74,95,48,82,42,65,68,41,62,49,85,63,58,40,83,50,66,72,70,55,82,46,43,69,63,41,52,53,53,28,49,52,52,33,41,75,41,64,72,41,80,79,74,85,119

Organism: NCBI:txid197152

Foldseek 3Di:
DDCPDPLVVQLVPPQPLDDDQVVPLQPVPDPFAGDQGPVQADAWPPRWTWDDDPVKIKTWRAKEWDQQCLLVQGIKIKTKIKMQAAPDDDAFKKKFFAFPPDRGTDIFTWDDWAFLDDCVPPVDHRHITITIIITGDDPPCRVTDTQWMFMHRDRRDHGNDIGGYADDADPPPDAAAAEEEFEFEDQAQPCLLCLLLLLLLVLLQVQQPHQAYEYEYQAHHPSNVLLLSLCCNPPPRYHYHYDAQGDPQDRDNVCNVVRCVVPVSSRQRRRQSRQFSRCRNCLNRYFWYWYDYSQKDKFFQVDRHPVCLCPVPVCVVCPPVPAQKEKAWAWEWAQDPDFPDDPVADPSNRVQRTFKIAPDTDDPVCLVPDDDMIITGGSSFAPGDHNGAGDGTSPPDRHYHYDDVNGIHMYGYQPVHPDCRNVDPRIDGGNSSVVCRVVSRVSSVVSCPVSPNDDDPPD/DDCPDPLVVLLVPPQPLDDDQVVPLQPVPDPFATDQGPVQADAWPPRWTWDDDPVKIKTWRAKEWDQFCLLVQGIKIKTKIKMQAAPDDDAFKKKFFAFPPDRGTDIFTWDDWAFLDDCVPPVDHRHITITIIITGDDPPCRVTDTQWMFMHRDRRDHGNDIGGYADDADPPPDAAAAEEEFEFEDQAQPCLLCLLLLLLLVLLQVQQPHQAYEYEYQAHHPSNVLLLSLCCNPPPRYHYHYDAQGDPQDRDRVCNVVRCVVPVSSRQRRRQSRQFSRCRNCLNRYFWYWYDYSQKDKFFQVDRHVVCLCPVPVCVVCPPVPAQKEKAWAKEWAQDPDFPDDPVADPSNRVQRTFKIAPDTDDPVCLPDDDDMIITGGSSFAPGDHNGAGDGTSPPDRHYHYDDVNGIHMYGYQPVHPDCRNVDPRIDGGNSSCVCRPVSRVSSVVSCDVSPNDDDPPD